Protein AF-A0A378LAY4-F1 (afdb_monomer_lite)

Foldseek 3Di:
DDPDPVVLAAFAALQLLLQVLLLLLLQQFFAWCCCVVVVVDDPVLVVLQVVQADPDDDPPDDPNTGTHGDPDDDSLDRSLQSQLSVLVSCQVRVCVSAVVLLVVLVVVLVVLVVLLVVVVVVVVVVVVVPDDDDPPVVVVVSVVVPVPDPPVVVVLVVVVVPDDDPVSSVVSVVSSVVSVSNSLSSLSNLLSQAAPASCSLVVLCSSLVCLLVLFFLPDDDQFVVLLVSRHDPDDHSHDPADGLQCCQDPVVVVCQLPDLWADQSSHLFGKHWADDPQDDLLAATAIFFAAQFIGDNNATAGRPSVLSNLVSLVVNVVVVVVVVVVVVVVPDDPPPDDDDDDDDPPDPPPVCPVLAAQEEEEEAFQLPDPDSSNVVSNSSLVNVCCQCWDDDPNDTDHRSRYWYWFDYFDDDLNDLCQLLWFDWDAFPLVLLVLQLCLQLVPDAAAKEAEEQDDDDLVVLLVREQHKYWHQHPPDDRDTWIWGQHSVSDTHTFDFQDVVVLVVLVCVQCVVVDRMDGAHQVRCCVRRCVGGVDDHPDHDPRPRTDTDPSLQLQLQADPVSGDDPVSNSVLLSVLLVVLCLQQAAPPPPDSTGGSLSSSLSSLCSRLASVVVSSCVRSSHNHYFQYYRGCQARRLLSVLVRQQVVQVPPVTPAHGAPSSSLSSQASSSCSNNSTGHDSSVSSSLSNLVRNCVRCVVVQCVDPRRVVSVVSSLSSPDPSCLLVVLVVLLVVLLVVLVVLLVVVVVPDDPPCPDDPDQDLLNVLSVLLNVLSVLLVVLSVQLAPDSSLSSSLNVLSSCLNRCLPVLDDPDDDPPDPVVVVSCVDSSVVVLLVSLVVLADDPLVVLLVQLVVQLVVQVVVCVVVVNPDSRRNSVSSNSNSSSVCNVSSVVSSVSSVVSVVSSVVVVVPDDDDDDDDDDDDDDDDDDPVVVVVVVVVVVVVVVPDDDDDDDDDD

pLDDT: mean 80.52, std 18.32, range [26.34, 98.62]

Radius of gyration: 35.66 Å; chains: 1; bounding box: 91×75×108 Å

Structure (mmCIF, N/CA/C/O backbone):
data_AF-A0A378LAY4-F1
#
_entry.id   AF-A0A378LAY4-F1
#
loop_
_atom_site.group_PDB
_atom_site.id
_atom_site.type_symbol
_atom_site.label_atom_id
_atom_site.label_alt_id
_atom_site.label_comp_id
_atom_site.label_asym_id
_atom_site.label_entity_id
_atom_site.label_seq_id
_atom_site.pdbx_PDB_ins_code
_atom_site.Cartn_x
_atom_site.Cartn_y
_atom_site.Cartn_z
_atom_site.occupancy
_atom_site.B_iso_or_equiv
_atom_site.auth_seq_id
_atom_site.auth_comp_id
_atom_site.auth_asym_id
_atom_site.auth_atom_id
_atom_site.pdbx_PDB_model_num
ATOM 1 N N . MET A 1 1 ? 20.127 4.397 21.248 1.00 35.53 1 MET A N 1
ATOM 2 C CA . MET A 1 1 ? 20.799 3.086 21.082 1.00 35.53 1 MET A CA 1
ATOM 3 C C . MET A 1 1 ? 21.382 2.955 19.679 1.00 35.53 1 MET A C 1
ATOM 5 O O . MET A 1 1 ? 20.633 2.827 18.709 1.00 35.53 1 MET A O 1
ATOM 9 N N . SER A 1 2 ? 22.706 3.055 19.575 1.00 28.55 2 SER A N 1
ATOM 10 C CA . SER A 1 2 ? 23.474 2.946 18.334 1.00 28.55 2 SER A CA 1
ATOM 11 C C . SER A 1 2 ? 24.014 1.523 18.167 1.00 28.55 2 SER A C 1
ATOM 13 O O . SER A 1 2 ? 25.097 1.217 18.655 1.00 28.55 2 SER A O 1
ATOM 15 N N . ASP A 1 3 ? 23.280 0.653 17.465 1.00 37.81 3 ASP A N 1
ATOM 16 C CA . ASP A 1 3 ? 23.903 -0.523 16.836 1.00 37.81 3 ASP A CA 1
ATOM 17 C C . ASP A 1 3 ? 25.063 0.016 15.966 1.00 37.81 3 ASP A C 1
ATOM 19 O O . ASP A 1 3 ? 24.833 0.916 15.141 1.00 37.81 3 ASP A O 1
ATOM 23 N N . SER A 1 4 ? 26.294 -0.464 16.178 1.00 41.47 4 SER A N 1
ATOM 24 C CA . SER A 1 4 ? 27.472 -0.031 15.415 1.00 41.47 4 SER A CA 1
ATOM 25 C C . SER A 1 4 ? 27.243 -0.272 13.912 1.00 41.47 4 SER A C 1
ATOM 27 O O . SER A 1 4 ? 26.579 -1.232 13.515 1.00 41.47 4 SER A O 1
ATOM 29 N N . LYS A 1 5 ? 27.751 0.616 13.040 1.00 47.19 5 LYS A N 1
ATOM 30 C CA . LYS A 1 5 ? 27.558 0.520 11.572 1.00 47.19 5 LYS A CA 1
ATOM 31 C C . LYS A 1 5 ? 28.029 -0.825 10.984 1.00 47.19 5 LYS A C 1
ATOM 33 O O . LYS A 1 5 ? 27.544 -1.221 9.928 1.00 47.19 5 LYS A O 1
ATOM 38 N N . GLU A 1 6 ? 28.934 -1.530 11.662 1.00 41.75 6 GLU A N 1
ATOM 39 C CA . GLU A 1 6 ? 29.433 -2.850 11.258 1.00 41.75 6 GLU A CA 1
ATOM 40 C C . GLU A 1 6 ? 28.428 -3.990 11.473 1.00 41.75 6 GLU A C 1
ATOM 42 O O . GLU A 1 6 ? 28.411 -4.944 10.694 1.00 41.75 6 GLU A O 1
ATOM 47 N N . GLU A 1 7 ? 27.546 -3.907 12.473 1.00 55.50 7 GLU A N 1
ATOM 48 C CA . GLU A 1 7 ? 26.567 -4.970 12.729 1.00 55.50 7 GLU A CA 1
ATOM 49 C C . GLU A 1 7 ? 25.407 -4.976 11.731 1.00 55.50 7 GLU A C 1
ATOM 51 O O . GLU A 1 7 ? 24.770 -6.012 11.542 1.00 55.50 7 GLU A O 1
ATOM 56 N N . THR A 1 8 ? 25.095 -3.846 11.089 1.00 59.81 8 THR A N 1
ATOM 57 C CA . THR A 1 8 ? 23.905 -3.728 10.228 1.00 59.81 8 THR A CA 1
ATOM 58 C C . THR A 1 8 ? 24.053 -4.374 8.855 1.00 59.81 8 THR A C 1
ATOM 60 O O . THR A 1 8 ? 23.037 -4.604 8.214 1.00 59.81 8 THR A O 1
ATOM 63 N N . ASN A 1 9 ? 25.280 -4.688 8.424 1.00 62.66 9 ASN A N 1
ATOM 64 C CA . ASN A 1 9 ? 25.546 -5.305 7.119 1.00 62.66 9 ASN A CA 1
ATOM 65 C C . ASN A 1 9 ? 25.701 -6.833 7.184 1.00 62.66 9 ASN A C 1
ATOM 67 O O . ASN A 1 9 ? 25.759 -7.482 6.138 1.00 62.66 9 ASN A O 1
ATOM 71 N N . LYS A 1 10 ? 25.797 -7.416 8.387 1.00 77.75 10 LYS A N 1
ATOM 72 C CA . LYS A 1 10 ? 25.898 -8.869 8.548 1.00 77.75 10 LYS A CA 1
ATOM 73 C C . LYS A 1 10 ? 24.518 -9.515 8.353 1.00 77.75 10 LYS A C 1
ATOM 75 O O . LYS A 1 10 ? 23.543 -8.976 8.880 1.00 77.75 10 LYS A O 1
ATOM 80 N N . PRO A 1 11 ? 24.436 -10.659 7.644 1.00 83.50 11 PRO A N 1
ATOM 81 C CA . PRO A 1 11 ? 23.206 -11.437 7.552 1.00 83.50 11 PRO A CA 1
ATOM 82 C C . PRO A 1 11 ? 22.635 -11.722 8.943 1.00 83.50 11 PRO A C 1
ATOM 84 O O . PRO A 1 11 ? 23.374 -12.068 9.866 1.00 83.50 11 PRO A O 1
ATOM 87 N N . ILE A 1 12 ? 21.322 -11.583 9.084 1.00 89.94 12 ILE A N 1
ATOM 88 C CA . ILE A 1 12 ? 20.558 -11.967 10.273 1.00 89.94 12 ILE A CA 1
ATOM 89 C C . ILE A 1 12 ? 19.523 -12.993 9.830 1.00 89.94 12 ILE A C 1
ATOM 91 O O . ILE A 1 12 ? 18.886 -12.786 8.803 1.00 89.94 12 ILE A O 1
ATOM 95 N N . SER A 1 13 ? 19.343 -14.088 10.571 1.00 93.06 13 SER A N 1
ATOM 96 C CA . SER A 1 13 ? 18.286 -15.042 10.228 1.00 93.06 13 SER A CA 1
ATOM 97 C C . SER A 1 13 ? 16.906 -14.391 10.349 1.00 93.06 13 SER A C 1
ATOM 99 O O . SER A 1 13 ? 16.684 -13.511 11.191 1.00 93.06 13 SER A O 1
ATOM 101 N N . SER A 1 14 ? 15.976 -14.827 9.506 1.00 93.31 14 SER A N 1
ATOM 102 C CA . SER A 1 14 ? 14.593 -14.365 9.492 1.00 93.31 14 SER A CA 1
ATOM 103 C C . SER A 1 14 ? 13.959 -14.552 10.860 1.00 93.31 14 SER A C 1
ATOM 105 O O . SER A 1 14 ? 13.229 -13.679 11.321 1.00 93.31 14 SER A O 1
ATOM 107 N N . GLU A 1 15 ? 14.261 -15.660 11.527 1.00 93.81 15 GLU A N 1
ATOM 108 C CA . GLU A 1 15 ? 13.763 -15.935 12.863 1.00 93.81 15 GLU A CA 1
ATOM 109 C C . GLU A 1 15 ? 14.311 -14.972 13.924 1.00 93.81 15 GLU A C 1
ATOM 111 O O . GLU A 1 15 ? 13.538 -14.413 14.699 1.00 93.81 15 GLU A O 1
ATOM 116 N N . LYS A 1 16 ? 15.624 -14.699 13.943 1.00 94.56 16 LYS A N 1
ATOM 117 C CA . LYS A 1 16 ? 16.213 -13.729 14.886 1.00 94.56 16 LYS A CA 1
ATOM 118 C C . LYS A 1 16 ? 15.658 -12.328 14.666 1.00 94.56 16 LYS A C 1
ATOM 120 O O . LYS A 1 16 ? 15.421 -11.594 15.626 1.00 94.56 16 LYS A O 1
ATOM 125 N N . LEU A 1 17 ? 15.481 -11.945 13.401 1.00 94.81 17 LEU A N 1
ATOM 126 C CA . LEU A 1 17 ? 14.886 -10.666 13.036 1.00 94.81 17 LEU A CA 1
ATOM 127 C C . LEU A 1 17 ? 13.436 -10.581 13.524 1.00 94.81 17 LEU A C 1
ATOM 129 O O . LEU A 1 17 ? 13.065 -9.580 14.133 1.00 94.81 17 LEU A O 1
ATOM 133 N N . HIS A 1 18 ? 12.647 -11.634 13.309 1.00 95.69 18 HIS A N 1
ATOM 134 C CA . HIS A 1 18 ? 11.257 -11.694 13.745 1.00 95.69 18 HIS A CA 1
ATOM 135 C C . HIS A 1 18 ? 11.122 -11.671 15.269 1.00 95.69 18 HIS A C 1
ATOM 137 O O . HIS A 1 18 ? 10.407 -10.826 15.793 1.00 95.69 18 HIS A O 1
ATOM 143 N N . ASN A 1 19 ? 11.912 -12.470 15.988 1.00 95.75 19 ASN A N 1
ATOM 144 C CA . ASN A 1 19 ? 11.930 -12.482 17.451 1.00 95.75 19 ASN A CA 1
ATOM 145 C C . ASN A 1 19 ? 12.264 -11.097 18.037 1.00 95.75 19 ASN A C 1
ATOM 147 O O . ASN A 1 19 ? 11.628 -10.625 18.980 1.00 95.75 19 ASN A O 1
ATOM 151 N N . ARG A 1 20 ? 13.219 -10.383 17.422 1.00 95.44 20 ARG A N 1
ATOM 152 C CA . ARG A 1 20 ? 13.545 -8.996 17.789 1.00 95.44 20 ARG A CA 1
ATOM 153 C C . ARG A 1 20 ? 12.405 -8.024 17.490 1.00 95.44 20 ARG A C 1
ATOM 155 O O . ARG A 1 20 ? 12.246 -7.042 18.216 1.00 95.44 20 ARG A O 1
ATOM 162 N N . ASN A 1 21 ? 11.642 -8.265 16.430 1.00 96.12 21 ASN A N 1
ATOM 163 C CA . ASN A 1 21 ? 10.470 -7.471 16.090 1.00 96.12 21 ASN A CA 1
ATOM 164 C C . ASN A 1 21 ? 9.317 -7.730 17.076 1.00 96.12 21 ASN A C 1
ATOM 166 O O . ASN A 1 21 ? 8.737 -6.760 17.553 1.00 96.12 21 ASN A O 1
ATOM 170 N N . CYS A 1 22 ? 9.068 -8.978 17.486 1.00 96.00 22 CYS A N 1
ATOM 171 C CA . CYS A 1 22 ? 8.082 -9.314 18.521 1.00 96.00 22 CYS A CA 1
ATOM 172 C C . CYS A 1 22 ? 8.420 -8.661 19.869 1.00 96.00 22 CYS A C 1
ATOM 174 O O . CYS A 1 22 ? 7.552 -8.051 20.481 1.00 96.00 22 CYS A O 1
ATOM 176 N N . HIS A 1 23 ? 9.693 -8.655 20.285 1.00 95.12 23 HIS A N 1
ATOM 177 C CA . HIS A 1 23 ? 10.126 -7.889 21.465 1.00 95.12 23 HIS A CA 1
ATOM 178 C C . HIS A 1 23 ? 9.769 -6.399 21.359 1.00 95.12 23 HIS A C 1
ATOM 180 O O . HIS A 1 23 ? 9.255 -5.813 22.307 1.00 95.12 23 HIS A O 1
ATOM 186 N N . ARG A 1 24 ? 10.037 -5.769 20.204 1.00 94.50 24 ARG A N 1
ATOM 187 C CA . ARG A 1 24 ? 9.695 -4.353 19.991 1.00 94.50 24 ARG A CA 1
ATOM 188 C C . ARG A 1 24 ? 8.196 -4.122 20.048 1.00 94.50 24 ARG A C 1
ATOM 190 O O . ARG A 1 24 ? 7.792 -3.107 20.583 1.00 94.50 24 ARG A O 1
ATOM 197 N N . TYR A 1 25 ? 7.414 -5.030 19.479 1.00 95.38 25 TYR A N 1
ATOM 198 C CA . TYR A 1 25 ? 5.964 -4.951 19.491 1.00 95.38 25 TYR A CA 1
ATOM 199 C C . TYR A 1 25 ? 5.411 -5.024 20.919 1.00 95.38 25 TYR A C 1
ATOM 201 O O . TYR A 1 25 ? 4.691 -4.122 21.342 1.00 95.38 25 TYR A O 1
ATOM 209 N N . LEU A 1 26 ? 5.796 -6.072 21.660 1.00 93.94 26 LEU A N 1
ATOM 210 C CA . LEU A 1 26 ? 5.334 -6.334 23.026 1.00 93.94 26 LEU A CA 1
ATOM 211 C C . LEU A 1 26 ? 5.661 -5.169 23.961 1.00 93.94 26 LEU A C 1
ATOM 213 O O . LEU A 1 26 ? 4.829 -4.780 24.767 1.00 93.94 26 LEU A O 1
ATOM 217 N N . ARG A 1 27 ? 6.841 -4.562 23.797 1.00 90.31 27 ARG A N 1
ATOM 218 C CA . ARG A 1 27 ? 7.283 -3.424 24.608 1.00 90.31 27 ARG A CA 1
ATOM 219 C C . ARG A 1 27 ? 6.389 -2.186 24.488 1.00 90.31 27 ARG A C 1
ATOM 221 O O . ARG A 1 27 ? 6.332 -1.409 25.429 1.00 90.31 27 ARG A O 1
ATOM 228 N N . GLU A 1 28 ? 5.734 -1.976 23.349 1.00 90.38 28 GLU A N 1
ATOM 229 C CA . GLU A 1 28 ? 4.852 -0.815 23.147 1.00 90.38 28 GLU A CA 1
ATOM 230 C C . GLU A 1 28 ? 3.388 -1.095 23.524 1.00 90.38 28 GLU A C 1
ATOM 232 O O . GLU A 1 28 ? 2.526 -0.242 23.303 1.00 90.38 28 GLU A O 1
ATOM 237 N N . LEU A 1 29 ? 3.075 -2.288 24.044 1.00 90.88 29 LEU A N 1
ATOM 238 C CA . LEU A 1 29 ? 1.734 -2.584 24.539 1.00 90.88 29 LEU A CA 1
ATOM 239 C C . LEU A 1 29 ? 1.462 -1.826 25.837 1.00 90.88 29 LEU A C 1
ATOM 241 O O . LEU A 1 29 ? 2.283 -1.815 26.752 1.00 90.88 29 LEU A O 1
ATOM 245 N N . LYS A 1 30 ? 0.266 -1.247 25.936 1.00 90.06 30 LYS A N 1
ATOM 246 C CA . LYS A 1 30 ? -0.204 -0.541 27.132 1.00 90.06 30 LYS A CA 1
ATOM 247 C C . LYS A 1 30 ? -0.992 -1.499 28.016 1.00 90.06 30 LYS A C 1
ATOM 249 O O . LYS A 1 30 ? -2.213 -1.454 28.004 1.00 90.06 30 LYS A O 1
ATOM 254 N N . LEU A 1 31 ? -0.322 -2.404 28.731 1.00 88.19 31 LEU A N 1
ATOM 255 C CA . LEU A 1 31 ? -1.013 -3.369 29.599 1.00 88.19 31 LEU A CA 1
ATOM 256 C C . LEU A 1 31 ? -1.446 -2.699 30.916 1.00 88.19 31 LEU A C 1
ATOM 258 O O . LEU A 1 31 ? -0.567 -2.305 31.681 1.00 88.19 31 LEU A O 1
ATOM 262 N N . PRO A 1 32 ? -2.746 -2.555 31.219 1.00 87.12 32 PRO A N 1
ATOM 263 C CA . PRO A 1 32 ? -3.183 -1.970 32.477 1.00 87.12 32 PRO A CA 1
ATOM 264 C C . PRO A 1 32 ? -3.000 -2.942 33.640 1.00 87.12 32 PRO A C 1
ATOM 266 O O . PRO A 1 32 ? -3.105 -4.161 33.479 1.00 87.12 32 PRO A O 1
ATOM 269 N N . ASN A 1 33 ? -2.803 -2.393 34.838 1.00 77.94 33 ASN A N 1
ATOM 270 C CA . ASN A 1 33 ? -2.658 -3.179 36.067 1.00 77.94 33 ASN A CA 1
ATOM 271 C C . ASN A 1 33 ? -3.877 -4.073 36.354 1.00 77.94 33 ASN A C 1
ATOM 273 O O . ASN A 1 33 ? -3.725 -5.141 36.947 1.00 77.94 33 ASN A O 1
ATOM 277 N N . SER A 1 34 ? -5.069 -3.691 35.882 1.00 77.38 34 SER A N 1
ATOM 278 C CA . SER A 1 34 ? -6.296 -4.484 36.016 1.00 77.38 34 SER A CA 1
ATOM 279 C C . SER A 1 34 ? -6.196 -5.871 35.373 1.00 77.38 34 SER A C 1
ATOM 281 O O . SER A 1 34 ? -6.728 -6.818 35.945 1.00 77.38 34 SER A O 1
ATOM 283 N N . LEU A 1 35 ? -5.452 -6.039 34.269 1.00 82.38 35 LEU A N 1
ATOM 284 C CA . LEU A 1 35 ? -5.239 -7.359 33.648 1.00 82.38 35 LEU A CA 1
ATOM 285 C C . LEU A 1 35 ? -4.571 -8.351 34.607 1.00 82.38 35 LEU A C 1
ATOM 287 O O . LEU A 1 35 ? -4.873 -9.543 34.587 1.00 82.38 35 LEU A O 1
ATOM 291 N N . PHE A 1 36 ? -3.679 -7.847 35.458 1.00 80.25 36 PHE A N 1
ATOM 292 C CA . PHE A 1 36 ? -2.925 -8.643 36.419 1.00 80.25 36 PHE A CA 1
ATOM 293 C C . PHE A 1 36 ? -3.668 -8.766 37.749 1.00 80.25 36 PHE A C 1
ATOM 295 O O . PHE A 1 36 ? -3.815 -9.865 38.273 1.00 80.25 36 PHE A O 1
ATOM 302 N N . ALA A 1 37 ? -4.180 -7.653 38.280 1.00 74.88 37 ALA A N 1
ATOM 303 C CA . ALA A 1 37 ? -4.858 -7.616 39.575 1.00 74.88 37 ALA A CA 1
ATOM 304 C C . ALA A 1 37 ? -6.148 -8.451 39.600 1.00 74.88 37 ALA A C 1
ATOM 306 O O . ALA A 1 37 ? -6.506 -8.998 40.642 1.00 74.88 37 ALA A O 1
ATOM 307 N N . LEU A 1 38 ? -6.828 -8.559 38.456 1.00 77.00 38 LEU A N 1
ATOM 308 C CA . LEU A 1 38 ? -8.054 -9.341 38.301 1.00 77.00 38 LEU A CA 1
ATOM 309 C C . LEU A 1 38 ? -7.797 -10.760 37.765 1.00 77.00 38 LEU A C 1
ATOM 311 O O . LEU A 1 38 ? -8.752 -11.496 37.551 1.00 77.00 38 LEU A O 1
ATOM 315 N N . ASN A 1 39 ? -6.531 -11.162 37.577 1.00 81.88 39 ASN A N 1
ATOM 316 C CA . ASN A 1 39 ? -6.141 -12.460 37.008 1.00 81.88 39 ASN A CA 1
ATOM 317 C C . ASN A 1 39 ? -6.831 -12.772 35.665 1.00 81.88 39 ASN A C 1
ATOM 319 O O . ASN A 1 39 ? -7.248 -13.901 35.423 1.00 81.88 39 ASN A O 1
ATOM 323 N N . LEU A 1 40 ? -6.946 -11.770 34.787 1.00 86.62 40 LEU A N 1
ATOM 324 C CA . LEU A 1 40 ? -7.610 -11.918 33.484 1.00 86.62 40 LEU A CA 1
ATOM 325 C C . LEU A 1 40 ? -6.746 -12.667 32.460 1.00 86.62 40 LEU A C 1
ATOM 327 O O . LEU A 1 40 ? -7.237 -13.051 31.402 1.00 86.62 40 LEU A O 1
ATOM 331 N N . LEU A 1 41 ? -5.460 -12.867 32.761 1.00 91.56 41 LEU A N 1
ATOM 332 C CA . LEU A 1 41 ? -4.512 -13.618 31.942 1.00 91.56 41 LEU A CA 1
ATOM 333 C C . LEU A 1 41 ? -4.084 -14.918 32.649 1.00 91.56 41 LEU A C 1
ATOM 335 O O . LEU A 1 41 ? -3.988 -14.939 33.879 1.00 91.56 41 LEU A O 1
ATOM 339 N N . PRO A 1 42 ? -3.736 -15.982 31.899 1.00 93.69 42 PRO A N 1
ATOM 340 C CA . PRO A 1 42 ? -3.213 -17.218 32.461 1.00 93.69 42 PRO A CA 1
ATOM 341 C C . PRO A 1 42 ? -1.928 -16.970 33.261 1.00 93.69 42 PRO A C 1
ATOM 343 O O . PRO A 1 42 ? -1.097 -16.161 32.830 1.00 93.69 42 PRO A O 1
ATOM 346 N N . PRO A 1 43 ? -1.688 -17.718 34.355 1.00 91.19 43 PRO A N 1
ATOM 347 C CA . PRO A 1 43 ? -0.498 -17.545 35.190 1.00 91.19 43 PRO A CA 1
ATOM 348 C C . PRO A 1 43 ? 0.824 -17.612 34.415 1.00 91.19 43 PRO A C 1
ATOM 350 O O . PRO A 1 43 ? 1.736 -16.841 34.694 1.00 91.19 43 PRO A O 1
ATOM 353 N N . GLU A 1 44 ? 0.915 -18.483 33.406 1.00 92.38 44 GLU A N 1
ATOM 354 C CA . GLU A 1 44 ? 2.111 -18.618 32.562 1.00 92.38 44 GLU A CA 1
ATOM 355 C C . GLU A 1 44 ? 2.385 -17.355 31.731 1.00 92.38 44 GLU A C 1
ATOM 357 O O . GLU A 1 44 ? 3.522 -16.889 31.661 1.00 92.38 44 GLU A O 1
ATOM 362 N N . LEU A 1 45 ? 1.340 -16.765 31.135 1.00 92.56 45 LEU A N 1
ATOM 363 C CA . LEU A 1 45 ? 1.454 -15.517 30.377 1.00 92.56 45 LEU A CA 1
ATOM 364 C C . LEU A 1 45 ? 1.816 -14.351 31.294 1.00 92.56 45 LEU A C 1
ATOM 366 O O . LEU A 1 45 ? 2.661 -13.533 30.932 1.00 92.56 45 LEU A O 1
ATOM 370 N N . VAL A 1 46 ? 1.222 -14.299 32.490 1.00 89.56 46 VAL A N 1
ATOM 371 C CA . VAL A 1 46 ? 1.588 -13.315 33.513 1.00 89.56 46 VAL A CA 1
ATOM 372 C C . VAL A 1 46 ? 3.066 -13.450 33.865 1.00 89.56 46 VAL A C 1
ATOM 374 O O . VAL A 1 46 ? 3.790 -12.466 33.776 1.00 89.56 46 VAL A O 1
ATOM 377 N N . GLU A 1 47 ? 3.549 -14.656 34.174 1.00 89.75 47 GLU A N 1
ATOM 378 C CA . GLU A 1 47 ? 4.952 -14.892 34.528 1.00 89.75 47 GLU A CA 1
ATOM 379 C C . GLU A 1 47 ? 5.914 -14.462 33.406 1.00 89.75 47 GLU A C 1
ATOM 381 O O . GLU A 1 47 ? 6.927 -13.799 33.659 1.00 89.75 47 GLU A O 1
ATOM 386 N N . GLU A 1 48 ? 5.613 -14.814 32.153 1.00 91.12 48 GLU A N 1
ATOM 387 C CA . GLU A 1 48 ? 6.439 -14.439 31.003 1.00 91.12 48 GLU A CA 1
ATOM 388 C C . GLU A 1 48 ? 6.430 -12.929 30.733 1.00 91.12 48 GLU A C 1
ATOM 390 O O . GLU A 1 48 ? 7.498 -12.351 30.512 1.00 91.12 48 GLU A O 1
ATOM 395 N N . LEU A 1 49 ? 5.273 -12.266 30.817 1.00 88.56 49 LEU A N 1
ATOM 396 C CA . LEU A 1 49 ? 5.175 -10.807 30.706 1.00 88.56 49 LEU A CA 1
ATOM 397 C C . LEU A 1 49 ? 5.896 -10.113 31.872 1.00 88.56 49 LEU A C 1
ATOM 399 O O . LEU A 1 49 ? 6.599 -9.125 31.652 1.00 88.56 49 LEU A O 1
ATOM 403 N N . THR A 1 50 ? 5.835 -10.674 33.084 1.00 84.06 50 THR A N 1
ATOM 404 C CA . THR A 1 50 ? 6.561 -10.164 34.255 1.00 84.06 50 THR A CA 1
ATOM 405 C C . THR A 1 50 ? 8.073 -10.257 34.101 1.00 84.06 50 THR A C 1
ATOM 407 O O . THR A 1 50 ? 8.794 -9.324 34.463 1.00 84.06 50 THR A O 1
ATOM 410 N N . LYS A 1 51 ? 8.593 -11.309 33.460 1.00 84.88 51 LYS A N 1
ATOM 411 C CA . LYS A 1 51 ? 10.025 -11.387 33.111 1.00 84.88 51 LYS A CA 1
ATOM 412 C C . LYS A 1 51 ? 10.463 -10.258 32.183 1.00 84.88 51 LYS A C 1
ATOM 414 O O . LYS A 1 51 ? 11.655 -9.927 32.156 1.00 84.88 51 LYS A O 1
ATOM 419 N N . LEU A 1 52 ? 9.534 -9.659 31.443 1.00 83.25 52 LEU A N 1
ATOM 420 C CA . LEU A 1 52 ? 9.787 -8.517 30.581 1.00 83.25 52 LEU A CA 1
ATOM 421 C C . LEU A 1 52 ? 9.606 -7.173 31.286 1.00 83.25 52 LEU A C 1
ATOM 423 O O . LEU A 1 52 ? 9.739 -6.169 30.606 1.00 83.25 52 LEU A O 1
ATOM 427 N N . GLN A 1 53 ? 9.372 -7.110 32.598 1.00 75.62 53 GLN A N 1
ATOM 428 C CA . GLN A 1 53 ? 9.189 -5.844 33.313 1.00 75.62 53 GLN A CA 1
ATOM 429 C C . GLN A 1 53 ? 10.503 -5.087 33.536 1.00 75.62 53 GLN A C 1
ATOM 431 O O . GLN A 1 53 ? 11.509 -5.678 33.944 1.00 75.62 53 GLN A O 1
ATOM 436 N N . GLU A 1 54 ? 10.500 -3.772 33.312 1.00 69.75 54 GLU A N 1
ATOM 437 C CA . GLU A 1 54 ? 11.580 -2.885 33.758 1.00 69.75 54 GLU A CA 1
ATOM 438 C C . GLU A 1 54 ? 11.170 -2.159 35.048 1.00 69.75 54 GLU A C 1
ATOM 440 O O . GLU A 1 54 ? 10.046 -1.667 35.127 1.00 69.75 54 GLU A O 1
ATOM 445 N N . PRO A 1 55 ? 12.064 -2.022 36.045 1.00 54.62 55 PRO A N 1
ATOM 446 C CA . PRO A 1 55 ? 11.746 -1.281 37.264 1.00 54.62 55 PRO A CA 1
ATOM 447 C C . PRO A 1 55 ? 11.489 0.224 37.060 1.00 54.62 55 PRO A C 1
ATOM 449 O O . PRO A 1 55 ? 10.931 0.849 37.955 1.00 54.62 55 PRO A O 1
ATOM 452 N N . SER A 1 56 ? 11.917 0.845 35.944 1.00 56.28 56 SER A N 1
ATOM 453 C CA . SER A 1 56 ? 11.902 2.317 35.835 1.00 56.28 56 SER A CA 1
ATOM 454 C C . SER A 1 56 ? 12.039 2.929 34.420 1.00 56.28 56 SER A C 1
ATOM 456 O O . SER A 1 56 ? 12.831 3.860 34.254 1.00 56.28 56 SER A O 1
ATOM 458 N N . ALA A 1 57 ? 11.312 2.492 33.383 1.00 39.66 57 ALA A N 1
ATOM 459 C CA . ALA A 1 57 ? 11.300 3.289 32.140 1.00 39.66 57 ALA A CA 1
ATOM 460 C C . ALA A 1 57 ? 9.988 3.255 31.347 1.00 39.66 57 ALA A C 1
ATOM 462 O O . ALA A 1 57 ? 9.746 2.386 30.519 1.00 39.66 57 ALA A O 1
ATOM 463 N N . ASP A 1 58 ? 9.195 4.293 31.596 1.00 48.12 58 ASP A N 1
ATOM 464 C CA . ASP A 1 58 ? 8.415 5.063 30.623 1.00 48.12 58 ASP A CA 1
ATOM 465 C C . ASP A 1 58 ? 8.103 6.391 31.347 1.00 48.12 58 ASP A C 1
ATOM 467 O O . ASP A 1 58 ? 7.512 6.324 32.432 1.00 48.12 58 ASP A O 1
ATOM 471 N N . PRO A 1 59 ? 8.586 7.559 30.884 1.00 45.84 59 PRO A N 1
ATOM 472 C CA . PRO A 1 59 ? 8.298 8.836 31.537 1.00 45.84 59 PRO A CA 1
ATOM 473 C C . PRO A 1 59 ? 6.824 9.256 31.415 1.00 45.84 59 PRO A C 1
ATOM 475 O O . PRO A 1 59 ? 6.372 10.027 32.254 1.00 45.84 59 PRO A O 1
ATOM 478 N N . ASP A 1 60 ? 6.081 8.729 30.433 1.00 48.62 60 ASP A N 1
ATOM 479 C CA . ASP A 1 60 ? 4.699 9.137 30.145 1.00 48.62 60 ASP A CA 1
ATOM 480 C C . ASP A 1 60 ? 3.651 8.151 30.691 1.00 48.62 60 ASP A C 1
ATOM 482 O O . ASP A 1 60 ? 2.485 8.514 30.865 1.00 48.62 60 ASP A O 1
ATOM 486 N N . ALA A 1 61 ? 4.032 6.898 30.968 1.00 53.50 61 ALA A N 1
ATOM 487 C CA . ALA A 1 61 ? 3.129 5.940 31.600 1.00 53.50 61 ALA A CA 1
ATOM 488 C C . ALA A 1 61 ? 3.099 6.138 33.117 1.00 53.50 61 ALA A C 1
ATOM 490 O O . ALA A 1 61 ? 4.119 5.985 33.803 1.00 53.50 61 ALA A O 1
ATOM 491 N N . ASP A 1 62 ? 1.900 6.403 33.629 1.00 62.47 62 ASP A N 1
ATOM 492 C CA . ASP A 1 62 ? 1.607 6.370 35.054 1.00 62.47 62 ASP A CA 1
ATOM 493 C C . ASP A 1 62 ? 1.913 4.956 35.590 1.00 62.47 62 ASP A C 1
ATOM 495 O O . ASP A 1 62 ? 1.249 3.992 35.181 1.00 62.47 62 ASP A O 1
ATOM 499 N N . PRO A 1 63 ? 2.952 4.790 36.435 1.00 61.06 63 PRO A N 1
ATOM 500 C CA . PRO A 1 63 ? 3.309 3.486 36.987 1.00 61.06 63 PRO A CA 1
ATOM 501 C C . PRO A 1 63 ? 2.182 2.881 37.834 1.00 61.06 63 PRO A C 1
ATOM 503 O O . PRO A 1 63 ? 2.139 1.660 37.983 1.00 61.06 63 PRO A O 1
ATOM 506 N N . ASP A 1 64 ? 1.247 3.699 38.324 1.00 64.62 64 ASP A N 1
ATOM 507 C CA . ASP A 1 64 ? 0.090 3.226 39.078 1.00 64.62 64 ASP A CA 1
ATOM 508 C C . ASP A 1 64 ? -0.986 2.615 38.162 1.00 64.62 64 ASP A C 1
ATOM 510 O O . ASP A 1 64 ? -1.838 1.853 38.630 1.00 64.62 64 ASP A O 1
ATOM 514 N N . LEU A 1 65 ? -0.925 2.868 36.847 1.00 70.44 65 LEU A N 1
ATOM 515 C CA . LEU A 1 65 ? -1.944 2.441 35.883 1.00 70.44 65 LEU A CA 1
ATOM 516 C C . LEU A 1 65 ? -1.464 1.375 34.882 1.00 70.44 65 LEU A C 1
ATOM 518 O O . LEU A 1 65 ? -2.263 0.513 34.507 1.00 70.44 65 LEU A O 1
ATOM 522 N N . TYR A 1 66 ? -0.191 1.394 34.460 1.00 77.19 66 TYR A N 1
ATOM 523 C CA . TYR A 1 66 ? 0.325 0.521 33.391 1.00 77.19 66 TYR A CA 1
ATOM 524 C C . TYR A 1 66 ? 1.573 -0.292 33.757 1.00 77.19 66 TYR A C 1
ATOM 526 O O . TYR A 1 66 ? 2.469 0.153 34.473 1.00 77.19 66 TYR A O 1
ATOM 534 N N . PHE A 1 67 ? 1.682 -1.457 33.117 1.00 72.69 67 PHE A N 1
ATOM 535 C CA . PHE A 1 67 ? 2.863 -2.309 33.098 1.00 72.69 67 PHE A CA 1
ATOM 536 C C . PHE A 1 67 ? 3.986 -1.708 32.236 1.00 72.69 67 PHE A C 1
ATOM 538 O O . PHE A 1 67 ? 3.750 -1.318 31.092 1.00 72.69 67 PHE A O 1
ATOM 545 N N . LYS A 1 68 ? 5.229 -1.687 32.741 1.00 73.31 68 LYS A N 1
ATOM 546 C CA . LYS A 1 68 ? 6.402 -1.149 32.019 1.00 73.31 68 LYS A CA 1
ATOM 547 C C . LYS A 1 68 ? 7.349 -2.254 31.568 1.00 73.31 68 LYS A C 1
ATOM 549 O O . LYS A 1 68 ? 7.803 -3.053 32.383 1.00 73.31 68 LYS A O 1
ATOM 554 N N . PHE A 1 69 ? 7.703 -2.270 30.285 1.00 77.19 69 PHE A N 1
ATOM 555 C CA . PHE A 1 69 ? 8.546 -3.309 29.687 1.00 77.19 69 PHE A CA 1
ATOM 556 C C . PHE A 1 69 ? 10.035 -2.936 29.596 1.00 77.19 69 PHE A C 1
ATOM 558 O O . PHE A 1 69 ? 10.393 -1.784 29.372 1.00 77.19 69 PHE A O 1
ATOM 565 N N . LYS A 1 70 ? 10.915 -3.944 29.672 1.00 76.56 70 LYS A N 1
ATOM 566 C CA . LYS A 1 70 ? 12.368 -3.856 29.480 1.00 76.56 70 LYS A CA 1
ATOM 567 C C . LYS A 1 70 ? 12.699 -3.243 28.128 1.00 76.56 70 LYS A C 1
ATOM 569 O O . LYS A 1 70 ? 12.174 -3.622 27.082 1.00 76.56 70 LYS A O 1
ATOM 574 N N . THR A 1 71 ? 13.677 -2.350 28.127 1.00 74.50 71 THR A N 1
ATOM 575 C CA . THR A 1 71 ? 14.207 -1.725 26.915 1.00 74.50 71 THR A CA 1
ATOM 576 C C . THR A 1 71 ? 15.216 -2.618 26.191 1.00 74.50 71 THR A C 1
ATOM 578 O O . THR A 1 71 ? 15.382 -2.502 24.968 1.00 74.50 71 THR A O 1
ATOM 581 N N . LYS A 1 72 ? 15.897 -3.509 26.924 1.00 86.94 72 LYS A N 1
ATOM 582 C CA . LYS A 1 72 ? 16.974 -4.364 26.411 1.00 86.94 72 LYS A CA 1
ATOM 583 C C . LYS A 1 72 ? 16.445 -5.708 25.894 1.00 86.94 72 LYS A C 1
ATOM 585 O O . LYS A 1 72 ? 15.854 -6.481 26.634 1.00 86.94 72 LYS A O 1
ATOM 590 N N . TYR A 1 73 ? 16.766 -6.001 24.634 1.00 90.75 73 TYR A N 1
ATOM 591 C CA . TYR A 1 73 ? 16.451 -7.265 23.961 1.00 90.75 73 TYR A CA 1
ATOM 592 C C . TYR A 1 73 ? 17.356 -8.415 24.433 1.00 90.75 73 TYR A C 1
ATOM 594 O O . TYR A 1 73 ? 18.582 -8.275 24.387 1.00 90.75 73 TYR A O 1
ATOM 602 N N . ASP A 1 74 ? 16.760 -9.552 24.802 1.00 92.44 74 ASP A N 1
ATOM 603 C CA . ASP A 1 74 ? 17.460 -10.813 25.078 1.00 92.44 74 ASP A CA 1
ATOM 604 C C . ASP A 1 74 ? 17.329 -11.783 23.885 1.00 92.44 74 ASP A C 1
ATOM 606 O O . ASP A 1 74 ? 16.245 -12.304 23.630 1.00 92.44 74 ASP A O 1
ATOM 610 N N . PRO A 1 75 ? 18.408 -12.082 23.140 1.00 91.56 75 PRO A N 1
ATOM 611 C CA . PRO A 1 75 ? 18.331 -12.958 21.973 1.00 91.56 75 PRO A CA 1
ATOM 612 C C . PRO A 1 75 ? 17.964 -14.417 22.289 1.00 91.56 75 PRO A C 1
ATOM 614 O O . PRO A 1 75 ? 17.670 -15.154 21.350 1.00 91.56 75 PRO A O 1
ATOM 617 N N . SER A 1 76 ? 18.010 -14.843 23.555 1.00 92.44 76 SER A N 1
ATOM 618 C CA . SER A 1 76 ? 17.663 -16.205 23.980 1.00 92.44 76 SER A CA 1
ATOM 619 C C . SER A 1 76 ? 16.192 -16.375 24.376 1.00 92.44 76 SER A C 1
ATOM 621 O O . SER A 1 76 ? 15.696 -17.503 24.419 1.00 92.44 76 SER A O 1
ATOM 623 N N . PHE A 1 77 ? 15.482 -15.270 24.626 1.00 94.12 77 PHE A N 1
ATOM 624 C CA . PHE A 1 77 ? 14.072 -15.282 25.002 1.00 94.12 77 PHE A CA 1
ATOM 625 C C . PHE A 1 77 ? 13.166 -15.459 23.771 1.00 94.12 77 PHE A C 1
ATOM 627 O O . PHE A 1 77 ? 13.430 -14.904 22.700 1.00 94.12 77 PHE A O 1
ATOM 634 N N . ARG A 1 78 ? 12.076 -16.221 23.920 1.00 95.19 78 ARG A N 1
ATOM 635 C CA . ARG A 1 78 ? 11.151 -16.597 22.834 1.00 95.19 78 ARG A CA 1
ATOM 636 C C . ARG A 1 78 ? 9.991 -15.614 22.701 1.00 95.19 78 ARG A C 1
ATOM 638 O O . ARG A 1 78 ? 8.838 -15.944 22.953 1.00 95.19 78 ARG A O 1
ATOM 645 N N . TYR A 1 79 ? 10.294 -14.383 22.304 1.00 95.50 79 TYR A N 1
ATOM 646 C CA . TYR A 1 79 ? 9.279 -13.336 22.158 1.00 95.50 79 TYR A CA 1
ATOM 647 C C . TYR A 1 79 ? 8.205 -13.670 21.125 1.00 95.50 79 TYR A C 1
ATOM 649 O O . TYR A 1 79 ? 7.093 -13.166 21.240 1.00 95.50 79 TYR A O 1
ATOM 657 N N . THR A 1 80 ? 8.526 -14.477 20.109 1.00 95.00 80 THR A N 1
ATOM 658 C CA . THR A 1 80 ? 7.530 -14.872 19.100 1.00 95.00 80 THR A CA 1
ATOM 659 C C . THR A 1 80 ? 6.502 -15.826 19.693 1.00 95.00 80 THR A C 1
ATOM 661 O O . THR A 1 80 ? 5.311 -15.608 19.503 1.00 95.00 80 THR A O 1
ATOM 664 N N . ASP A 1 81 ? 6.952 -16.818 20.468 1.00 95.19 81 ASP A N 1
ATOM 665 C CA . ASP A 1 81 ? 6.047 -17.743 21.158 1.00 95.19 81 ASP A CA 1
ATOM 666 C C . ASP A 1 81 ? 5.166 -16.990 22.172 1.00 95.19 81 ASP A C 1
ATOM 668 O O . ASP A 1 81 ? 3.954 -17.181 22.178 1.00 95.19 81 ASP A O 1
ATOM 672 N N . LEU A 1 82 ? 5.738 -16.062 22.953 1.00 95.38 82 LEU A N 1
ATOM 673 C CA . LEU A 1 82 ? 4.969 -15.217 23.880 1.00 95.38 82 LEU A CA 1
ATOM 674 C C . LEU A 1 82 ? 3.930 -14.349 23.152 1.00 95.38 82 LEU A C 1
ATOM 676 O O . LEU A 1 82 ? 2.782 -14.263 23.581 1.00 95.38 82 LEU A O 1
ATOM 680 N N . TYR A 1 83 ? 4.319 -13.709 22.044 1.00 95.19 83 TYR A N 1
ATOM 681 C CA . TYR A 1 83 ? 3.403 -12.911 21.226 1.00 95.19 83 TYR A CA 1
ATOM 682 C C . TYR A 1 83 ? 2.219 -13.748 20.737 1.00 95.19 83 TYR A C 1
ATOM 684 O O . TYR A 1 83 ? 1.072 -13.339 20.901 1.00 95.19 83 TYR A O 1
ATOM 692 N N . LYS A 1 84 ? 2.499 -14.930 20.182 1.00 93.69 84 LYS A N 1
ATOM 693 C CA . LYS A 1 84 ? 1.473 -15.832 19.670 1.00 93.69 84 LYS A CA 1
ATOM 694 C C . LYS A 1 84 ? 0.516 -16.281 20.774 1.00 93.69 84 LYS A C 1
ATOM 696 O O . LYS A 1 84 ? -0.684 -16.094 20.625 1.00 93.69 84 LYS A O 1
ATOM 701 N N . LYS A 1 85 ? 1.043 -16.767 21.904 1.00 94.38 85 LYS A N 1
ATOM 702 C CA . LYS A 1 85 ? 0.229 -17.194 23.056 1.00 94.38 85 LYS A CA 1
ATOM 703 C C . LYS A 1 85 ? -0.668 -16.076 23.580 1.00 94.38 85 LYS A C 1
ATOM 705 O O . LYS A 1 85 ? -1.821 -16.326 23.914 1.00 94.38 85 LYS A O 1
ATOM 710 N N . LEU A 1 86 ? -0.149 -14.847 23.639 1.00 94.19 86 LEU A N 1
ATOM 711 C CA . LEU A 1 86 ? -0.932 -13.687 24.052 1.00 94.19 86 LEU A CA 1
ATOM 712 C C . LEU A 1 86 ? -2.096 -13.429 23.086 1.00 94.19 86 LEU A C 1
ATOM 714 O O . LEU A 1 86 ? -3.216 -13.250 23.544 1.00 94.19 86 LEU A O 1
ATOM 718 N N . PHE A 1 87 ? -1.855 -13.417 21.772 1.00 94.06 87 PHE A N 1
ATOM 719 C CA . PHE A 1 87 ? -2.909 -13.172 20.780 1.00 94.06 87 PHE A CA 1
ATOM 720 C C . PHE A 1 87 ? -3.933 -14.306 20.700 1.00 94.06 87 PHE A C 1
ATOM 722 O O . PHE A 1 87 ? -5.125 -14.015 20.649 1.00 94.06 87 PHE A O 1
ATOM 729 N N . ASP A 1 88 ? -3.485 -15.565 20.753 1.00 92.12 88 ASP A N 1
ATOM 730 C CA . ASP A 1 88 ? -4.362 -16.740 20.834 1.00 92.12 88 ASP A CA 1
ATOM 731 C C . ASP A 1 88 ? -5.320 -16.599 22.029 1.00 92.12 88 ASP A C 1
ATOM 733 O O . ASP A 1 88 ? -6.535 -16.650 21.863 1.00 92.12 88 ASP A O 1
ATOM 737 N N . TYR A 1 89 ? -4.786 -16.305 23.221 1.00 94.69 89 TYR A N 1
ATOM 738 C CA . TYR A 1 89 ? -5.607 -16.158 24.422 1.00 94.69 89 TYR A CA 1
ATOM 739 C C . TYR A 1 89 ? -6.539 -14.941 24.373 1.00 94.69 89 TYR A C 1
ATOM 741 O O . TYR A 1 89 ? -7.714 -15.056 24.725 1.00 94.69 89 TYR A O 1
ATOM 749 N N . LEU A 1 90 ? -6.025 -13.780 23.947 1.00 94.44 90 LEU A N 1
ATOM 750 C CA . LEU A 1 90 ? -6.815 -12.553 23.855 1.00 94.44 90 LEU A CA 1
ATOM 751 C C . LEU A 1 90 ? -7.990 -12.724 22.902 1.00 94.44 90 LEU A C 1
ATOM 753 O O . LEU A 1 90 ? -9.075 -12.266 23.228 1.00 94.44 90 LEU A O 1
ATOM 757 N N . GLU A 1 91 ? -7.795 -13.350 21.742 1.00 91.00 91 GLU A N 1
ATOM 758 C CA . GLU A 1 91 ? -8.880 -13.516 20.778 1.00 91.00 91 GLU A CA 1
ATOM 759 C C . GLU A 1 91 ? -10.015 -14.389 21.327 1.00 91.00 91 GLU A C 1
ATOM 761 O O . GLU A 1 91 ? -11.180 -14.033 21.153 1.00 91.00 91 GLU A O 1
ATOM 766 N N . ASP A 1 92 ? -9.677 -15.465 22.039 1.00 91.69 92 ASP A N 1
ATOM 767 C CA . ASP A 1 92 ? -10.655 -16.410 22.585 1.00 91.69 92 ASP A CA 1
ATOM 768 C C . ASP A 1 92 ? -11.394 -15.867 23.829 1.00 91.69 92 ASP A C 1
ATOM 770 O O . ASP A 1 92 ? -12.483 -16.338 24.150 1.00 91.69 92 ASP A O 1
ATOM 774 N N . HIS A 1 93 ? -10.832 -14.866 24.524 1.00 95.00 93 HIS A N 1
ATOM 775 C CA . HIS A 1 93 ? -11.348 -14.364 25.811 1.00 95.00 93 HIS A CA 1
ATOM 776 C C . HIS A 1 93 ? -11.620 -12.849 25.828 1.00 95.00 93 HIS A C 1
ATOM 778 O O . HIS A 1 93 ? -11.824 -12.266 26.896 1.00 95.00 93 HIS A O 1
ATOM 784 N N . ILE A 1 94 ? -11.625 -12.176 24.670 1.00 94.81 94 ILE A N 1
ATOM 785 C CA . ILE A 1 94 ? -11.721 -10.707 24.621 1.00 94.81 94 ILE A CA 1
ATOM 786 C C . ILE A 1 94 ? -13.011 -10.167 25.254 1.00 94.81 94 ILE A C 1
ATOM 788 O O . ILE A 1 94 ? -12.996 -9.092 25.856 1.00 94.81 94 ILE A O 1
ATOM 792 N N . ASP A 1 95 ? -14.107 -10.916 25.160 1.00 93.56 95 ASP A N 1
ATOM 793 C CA . ASP A 1 95 ? -15.406 -10.532 25.714 1.00 93.56 95 ASP A CA 1
ATOM 794 C C . ASP A 1 95 ? -15.338 -10.388 27.242 1.00 93.56 95 ASP A C 1
ATOM 796 O O . ASP A 1 95 ? -15.850 -9.423 27.804 1.00 93.56 95 ASP A O 1
ATOM 800 N N . GLU A 1 96 ? -14.657 -11.304 27.930 1.00 92.06 96 GLU A N 1
ATOM 801 C CA . GLU A 1 96 ? -14.475 -11.249 29.385 1.00 92.06 96 GLU A CA 1
ATOM 802 C C . GLU A 1 96 ? -13.424 -10.198 29.773 1.00 92.06 96 GLU A C 1
ATOM 804 O O . GLU A 1 96 ? -13.665 -9.326 30.620 1.00 92.06 96 GLU A O 1
ATOM 809 N N . ILE A 1 97 ? -12.271 -10.242 29.098 1.00 92.81 97 ILE A N 1
ATOM 810 C CA . ILE A 1 97 ? -11.112 -9.393 29.398 1.00 92.81 97 ILE A CA 1
ATOM 811 C C . ILE A 1 97 ? -11.439 -7.913 29.199 1.00 92.81 97 ILE A C 1
ATOM 813 O O . ILE A 1 97 ? -11.016 -7.072 29.994 1.00 92.81 97 ILE A O 1
ATOM 817 N N . TYR A 1 98 ? -12.163 -7.578 28.132 1.00 94.62 98 TYR A N 1
ATOM 818 C CA . TYR A 1 98 ? -12.458 -6.198 27.779 1.00 94.62 98 TYR A CA 1
ATOM 819 C C . TYR A 1 98 ? -13.918 -5.838 28.033 1.00 94.62 98 TYR A C 1
ATOM 821 O O . TYR A 1 98 ? -14.166 -4.957 28.852 1.00 94.62 98 TYR A O 1
ATOM 829 N N . ASP A 1 99 ? -14.887 -6.482 27.378 1.00 92.88 99 ASP A N 1
ATOM 830 C CA . ASP A 1 99 ? -16.280 -6.011 27.428 1.00 92.88 99 ASP A CA 1
ATOM 831 C C . ASP A 1 99 ? -16.879 -6.143 28.838 1.00 92.88 99 ASP A C 1
ATOM 833 O O . ASP A 1 99 ? -17.412 -5.164 29.371 1.00 92.88 99 ASP A O 1
ATOM 837 N N . GLY A 1 100 ? -16.733 -7.313 29.468 1.00 89.75 100 GLY A N 1
ATOM 838 C CA . GLY A 1 100 ? -17.201 -7.590 30.828 1.00 89.75 100 GLY A CA 1
ATOM 839 C C . GLY A 1 100 ? -16.511 -6.703 31.860 1.00 89.75 100 GLY A C 1
ATOM 840 O O . GLY A 1 100 ? -17.163 -5.918 32.550 1.00 89.75 100 GLY A O 1
ATOM 841 N N . THR A 1 101 ? -15.178 -6.728 31.886 1.00 90.06 101 THR A N 1
ATOM 842 C CA . THR A 1 101 ? -14.390 -5.926 32.836 1.00 90.06 101 THR A CA 1
ATOM 843 C C . THR A 1 101 ? -14.677 -4.427 32.695 1.00 90.06 101 THR A C 1
ATOM 845 O O . THR A 1 101 ? -14.900 -3.717 33.678 1.00 90.06 101 THR A O 1
ATOM 848 N N . ARG A 1 102 ? -14.723 -3.907 31.465 1.00 91.81 102 ARG A N 1
ATOM 849 C CA . ARG A 1 102 ? -14.992 -2.486 31.224 1.00 91.81 102 ARG A CA 1
ATOM 850 C C . ARG A 1 102 ? -16.429 -2.103 31.589 1.00 91.81 102 ARG A C 1
ATOM 852 O O . ARG A 1 102 ? -16.657 -0.974 32.051 1.00 91.81 102 ARG A O 1
ATOM 859 N N . TYR A 1 103 ? -17.396 -2.995 31.367 1.00 90.81 103 TYR A N 1
ATOM 860 C CA . TYR A 1 103 ? -18.777 -2.809 31.805 1.00 90.81 103 TYR A CA 1
ATOM 861 C C . TYR A 1 103 ? -18.853 -2.703 33.328 1.00 90.81 103 TYR A C 1
ATOM 863 O O . TYR A 1 103 ? -19.413 -1.721 33.821 1.00 90.81 103 TYR A O 1
ATOM 871 N N . ASP A 1 104 ? -18.220 -3.625 34.052 1.00 88.06 104 ASP A N 1
ATOM 872 C CA . ASP A 1 104 ? -18.215 -3.658 35.516 1.00 88.06 104 ASP A CA 1
ATOM 873 C C . ASP A 1 104 ? -17.594 -2.390 36.111 1.00 88.06 104 ASP A C 1
ATOM 875 O O . ASP A 1 104 ? -18.225 -1.718 36.932 1.00 88.06 104 ASP A O 1
ATOM 879 N N . LEU A 1 105 ? -16.427 -1.969 35.608 1.00 88.00 105 LEU A N 1
ATOM 880 C CA . LEU A 1 105 ? -15.781 -0.713 36.013 1.00 88.00 105 LEU A CA 1
ATOM 881 C C . LEU A 1 105 ? -16.693 0.503 35.777 1.00 88.00 105 LEU A C 1
ATOM 883 O O . LEU A 1 105 ? -16.817 1.401 36.617 1.00 88.00 105 LEU A O 1
ATOM 887 N N . SER A 1 106 ? -17.368 0.535 34.625 1.00 88.31 106 SER A N 1
ATOM 888 C CA . SER A 1 106 ? -18.281 1.624 34.265 1.00 88.31 106 SER A CA 1
ATOM 889 C C . SER A 1 106 ? -19.553 1.623 35.117 1.00 88.31 106 SER A C 1
ATOM 891 O O . SER A 1 106 ? -20.083 2.695 35.432 1.00 88.31 106 SER A O 1
ATOM 893 N N . LEU A 1 107 ? -20.069 0.442 35.458 1.00 87.62 107 LEU A N 1
ATOM 894 C CA . LEU A 1 107 ? -21.258 0.260 36.281 1.00 87.62 107 LEU A CA 1
ATOM 895 C C . LEU A 1 107 ? -20.973 0.665 37.730 1.00 87.62 107 LEU A C 1
ATOM 897 O O . LEU A 1 107 ? -21.716 1.475 38.286 1.00 87.62 107 LEU A O 1
ATOM 901 N N . GLU A 1 108 ? -19.854 0.209 38.296 1.00 85.81 108 GLU A N 1
ATOM 902 C CA . GLU A 1 108 ? -19.406 0.591 39.637 1.00 85.81 108 GLU A CA 1
ATOM 903 C C . GLU A 1 108 ? -19.229 2.115 39.737 1.00 85.81 108 GLU A C 1
ATOM 905 O O . GLU A 1 108 ? -19.788 2.754 40.633 1.00 85.81 108 GLU A O 1
ATOM 910 N N . ALA A 1 109 ? -18.567 2.742 38.757 1.00 87.75 109 ALA A N 1
ATOM 911 C CA . ALA A 1 109 ? -18.395 4.195 38.726 1.00 87.75 109 ALA A CA 1
ATOM 912 C C . ALA A 1 109 ? -19.738 4.954 38.696 1.00 87.75 109 ALA A C 1
ATOM 914 O O . ALA A 1 109 ? -19.881 6.003 39.337 1.00 87.75 109 ALA A O 1
ATOM 915 N N . LYS A 1 110 ? -20.740 4.439 37.967 1.00 88.31 110 LYS A N 1
ATOM 916 C CA . LYS A 1 110 ? -22.097 5.014 37.921 1.00 88.31 110 LYS A CA 1
ATOM 917 C C . LYS A 1 110 ? -22.833 4.848 39.245 1.00 88.31 110 LYS A C 1
ATOM 919 O O . LYS A 1 110 ? -23.502 5.793 39.671 1.00 88.31 110 LYS A O 1
ATOM 924 N N . HIS A 1 111 ? -22.720 3.690 39.891 1.00 86.00 111 HIS A N 1
ATOM 925 C CA . HIS A 1 111 ? -23.348 3.440 41.186 1.00 86.00 111 HIS A CA 1
ATOM 926 C C . HIS A 1 111 ? -22.766 4.355 42.267 1.00 86.00 111 HIS A C 1
ATOM 928 O O . HIS A 1 111 ? -23.530 5.041 42.944 1.00 86.00 111 HIS A O 1
ATOM 934 N N . ILE A 1 112 ? -21.436 4.475 42.348 1.00 83.81 112 ILE A N 1
ATOM 935 C CA . ILE A 1 112 ? -20.758 5.381 43.289 1.00 83.81 112 ILE A CA 1
ATOM 936 C C . ILE A 1 112 ? -21.161 6.841 43.026 1.00 83.81 112 ILE A C 1
ATOM 938 O O . ILE A 1 112 ? -21.533 7.553 43.957 1.00 83.81 112 ILE A O 1
ATOM 942 N N . SER A 1 113 ? -21.200 7.274 41.759 1.00 86.12 113 SER A N 1
ATOM 943 C CA . SER A 1 113 ? -21.641 8.636 41.401 1.00 86.12 113 SER A CA 1
ATOM 944 C C . SER A 1 113 ? -23.105 8.901 41.789 1.00 86.12 113 SER A C 1
ATOM 946 O O . SER A 1 113 ? -23.451 9.981 42.270 1.00 86.12 113 SER A O 1
ATOM 948 N N . SER A 1 114 ? -23.985 7.916 41.586 1.00 83.75 114 SER A N 1
ATOM 949 C CA . SER A 1 114 ? -25.412 8.021 41.922 1.00 83.75 114 SER A CA 1
ATOM 950 C C . SER A 1 114 ? -25.631 8.051 43.432 1.00 83.75 114 SER A C 1
ATOM 952 O O . SER A 1 114 ? -26.452 8.825 43.925 1.00 83.75 114 SER A O 1
ATOM 954 N N . ALA A 1 115 ? -24.872 7.242 44.167 1.00 79.81 115 ALA A N 1
ATOM 955 C CA . ALA A 1 115 ? -24.849 7.241 45.618 1.00 79.81 115 ALA A CA 1
ATOM 956 C C . ALA A 1 115 ? -24.392 8.588 46.178 1.00 79.81 115 ALA A C 1
ATOM 958 O O . ALA A 1 115 ? -25.094 9.173 46.999 1.00 79.81 115 ALA A O 1
ATOM 959 N N . GLN A 1 116 ? -23.277 9.121 45.671 1.00 81.69 116 GLN A N 1
ATOM 960 C CA . GLN A 1 116 ? -22.765 10.432 46.063 1.00 81.69 116 GLN A CA 1
ATOM 961 C C . GLN A 1 116 ? -23.810 11.534 45.834 1.00 81.69 116 GLN A C 1
ATOM 963 O O . GLN A 1 116 ? -24.042 12.366 46.709 1.00 81.69 116 GLN A O 1
ATOM 968 N N . LYS A 1 117 ? -24.515 11.506 44.695 1.00 85.06 117 LYS A N 1
ATOM 969 C CA . LYS A 1 117 ? -25.599 12.457 44.410 1.00 85.06 117 LYS A CA 1
ATOM 970 C C . LYS A 1 117 ? -26.738 12.366 45.434 1.00 85.06 117 LYS A C 1
ATOM 972 O O . LYS A 1 117 ? -27.186 13.395 45.930 1.00 85.06 117 LYS A O 1
ATOM 977 N N . ARG A 1 118 ? -27.185 11.151 45.778 1.00 80.25 118 ARG A N 1
ATOM 978 C CA . ARG A 1 118 ? -28.251 10.932 46.775 1.00 80.25 118 ARG A CA 1
ATOM 979 C C . ARG A 1 118 ? -27.846 11.403 48.171 1.00 80.25 118 ARG A C 1
ATOM 981 O O . ARG A 1 118 ? -28.677 11.969 48.877 1.00 80.25 118 ARG A O 1
ATOM 988 N N . ILE A 1 119 ? -26.588 11.189 48.557 1.00 79.00 119 ILE A N 1
ATOM 989 C CA . ILE A 1 119 ? -26.042 11.673 49.832 1.00 79.00 119 ILE A CA 1
ATOM 990 C C . ILE A 1 119 ? -26.092 13.204 49.862 1.00 79.00 119 ILE A C 1
ATOM 992 O O . ILE A 1 119 ? -26.716 13.759 50.760 1.00 79.00 119 ILE A O 1
ATOM 996 N N . LYS A 1 120 ? -25.580 13.879 48.824 1.00 81.62 120 LYS A N 1
ATOM 997 C CA . LYS A 1 120 ? -25.619 15.349 48.708 1.00 81.62 120 LYS A CA 1
ATOM 998 C C . LYS A 1 120 ? -27.034 15.925 48.724 1.00 81.62 120 LYS A C 1
ATOM 1000 O O . LYS A 1 120 ? -27.291 16.936 49.372 1.00 81.62 120 LYS A O 1
ATOM 1005 N N . GLU A 1 121 ? -27.972 15.286 48.025 1.00 83.38 121 GLU A N 1
ATOM 1006 C CA . GLU A 1 121 ? -29.388 15.677 48.050 1.00 83.38 121 GLU A CA 1
ATOM 1007 C C . GLU A 1 121 ? -29.995 15.525 49.453 1.00 83.38 121 GLU A C 1
ATOM 1009 O O . GLU A 1 121 ? -30.791 16.363 49.875 1.00 83.38 121 GLU A O 1
ATOM 1014 N N . THR A 1 122 ? -29.600 14.484 50.190 1.00 78.88 122 THR A N 1
ATOM 1015 C CA . THR A 1 122 ? -30.056 14.242 51.564 1.00 78.88 122 THR A CA 1
ATOM 1016 C C . THR A 1 122 ? -29.466 15.267 52.529 1.00 78.88 122 THR A C 1
ATOM 1018 O O . THR A 1 122 ? -30.209 15.875 53.293 1.00 78.88 122 THR A O 1
ATOM 1021 N N . GLU A 1 123 ? -28.162 15.539 52.452 1.00 76.81 123 GLU A N 1
ATOM 1022 C CA . GLU A 1 123 ? -27.496 16.574 53.252 1.00 76.81 123 GLU A CA 1
ATOM 1023 C C . GLU A 1 123 ? -28.090 17.963 53.008 1.00 76.81 123 GLU A C 1
ATOM 1025 O O . GLU A 1 123 ? -28.314 18.717 53.956 1.00 76.81 123 GLU A O 1
ATOM 1030 N N . LYS A 1 124 ? -28.396 18.294 51.747 1.00 83.25 124 LYS A N 1
ATOM 1031 C CA . LYS A 1 124 ? -29.070 19.545 51.389 1.00 83.25 124 LYS A CA 1
ATOM 1032 C C . LYS A 1 124 ? -30.450 19.646 52.046 1.00 83.25 124 LYS A C 1
ATOM 1034 O O . LYS A 1 124 ? -30.738 20.661 52.671 1.00 83.25 124 LYS A O 1
ATOM 1039 N N . ARG A 1 125 ? -31.265 18.585 51.974 1.00 79.12 125 ARG A N 1
ATOM 1040 C CA . ARG A 1 125 ? -32.590 18.540 52.625 1.00 79.12 125 ARG A CA 1
ATOM 1041 C C . ARG A 1 125 ? -32.499 18.696 54.141 1.00 79.12 125 ARG A C 1
ATOM 1043 O O . ARG A 1 125 ? -33.314 19.402 54.719 1.00 79.12 125 ARG A O 1
ATOM 1050 N N . ILE A 1 126 ? -31.506 18.068 54.773 1.00 74.88 126 ILE A N 1
ATOM 1051 C CA . ILE A 1 126 ? -31.279 18.181 56.220 1.00 74.88 126 ILE A CA 1
ATOM 1052 C C . ILE A 1 126 ? -30.897 19.620 56.593 1.00 74.88 126 ILE A C 1
ATOM 1054 O O . ILE A 1 126 ? -31.463 20.173 57.532 1.00 74.88 126 ILE A O 1
ATOM 1058 N N . LYS A 1 127 ? -29.995 20.257 55.832 1.00 77.19 127 LYS A N 1
ATOM 1059 C CA . LYS A 1 127 ? -29.618 21.668 56.042 1.00 77.19 127 LYS A CA 1
ATOM 1060 C C . LYS A 1 127 ? -30.805 22.624 55.871 1.00 77.19 127 LYS A C 1
ATOM 1062 O O . LYS A 1 127 ? -30.896 23.601 56.604 1.00 77.19 127 LYS A O 1
ATOM 1067 N N . GLU A 1 128 ? -31.715 22.341 54.941 1.00 80.06 128 GLU A N 1
ATOM 1068 C CA . GLU A 1 128 ? -32.924 23.144 54.699 1.00 80.06 128 GLU A CA 1
ATOM 1069 C C . GLU A 1 128 ? -34.007 22.958 55.786 1.00 80.06 128 GLU A C 1
ATOM 1071 O O . GLU A 1 128 ? -34.826 23.853 55.987 1.00 80.06 128 GLU A O 1
ATOM 1076 N N . GLN A 1 129 ? -34.012 21.838 56.522 1.00 75.44 129 GLN A N 1
ATOM 1077 C CA . GLN A 1 129 ? -35.058 21.506 57.504 1.00 75.44 129 GLN A CA 1
ATOM 1078 C C . GLN A 1 129 ? -34.826 22.024 58.936 1.00 75.44 129 GLN A C 1
ATOM 1080 O O . GLN A 1 129 ? -35.714 21.878 59.766 1.00 75.44 129 GLN A O 1
ATOM 1085 N N . SER A 1 130 ? -33.713 22.708 59.225 1.00 54.41 130 SER A N 1
ATOM 1086 C CA . SER A 1 130 ? -33.507 23.488 60.468 1.00 54.41 130 SER A CA 1
ATOM 1087 C C . SER A 1 130 ? -33.704 22.755 61.816 1.00 54.41 130 SER A C 1
ATOM 1089 O O . SER A 1 130 ? -33.853 23.425 62.834 1.00 54.41 130 SER A O 1
ATOM 1091 N N . GLU A 1 131 ? -33.677 21.419 61.878 1.00 54.59 131 GLU A N 1
ATOM 1092 C CA . GLU A 1 131 ? -33.674 20.669 63.147 1.00 54.59 131 GLU A CA 1
ATOM 1093 C C . GLU A 1 131 ? -32.409 19.798 63.276 1.00 54.59 131 GLU A C 1
ATOM 1095 O O . GLU A 1 131 ? -32.086 19.036 62.359 1.00 54.59 131 GLU A O 1
ATOM 1100 N N . PRO A 1 132 ? -31.671 19.876 64.402 1.00 47.81 132 PRO A N 1
ATOM 1101 C CA . PRO A 1 132 ? -30.500 19.043 64.631 1.00 47.81 132 PRO A CA 1
ATOM 1102 C C . PRO A 1 132 ? -30.941 17.638 65.060 1.00 47.81 132 PRO A C 1
ATOM 1104 O O . PRO A 1 132 ? -31.319 17.414 66.208 1.00 47.81 132 PRO A O 1
ATOM 1107 N N . LEU A 1 133 ? -30.868 16.668 64.149 1.00 50.00 133 LEU A N 1
ATOM 1108 C CA . LEU A 1 133 ? -30.987 15.251 64.501 1.00 50.00 133 LEU A CA 1
ATOM 1109 C C . LEU A 1 133 ? -29.611 14.658 64.872 1.00 50.00 133 LEU A C 1
ATOM 1111 O O . LEU A 1 133 ? -28.593 15.055 64.299 1.00 50.00 133 LEU A O 1
ATOM 1115 N N . PRO A 1 134 ? -29.553 13.694 65.813 1.00 45.47 134 PRO A N 1
ATOM 1116 C CA . PRO A 1 134 ? -28.303 13.087 66.246 1.00 45.47 134 PRO A CA 1
ATOM 1117 C C . PRO A 1 134 ? -27.657 12.263 65.123 1.00 45.47 134 PRO A C 1
ATOM 1119 O O . PRO A 1 134 ? -28.327 11.491 64.433 1.00 45.47 134 PRO A O 1
ATOM 1122 N N . LEU A 1 135 ? -26.328 12.374 64.995 1.00 45.41 135 LEU A N 1
ATOM 1123 C CA . LEU A 1 135 ? -25.493 11.695 63.988 1.00 45.41 135 LEU A CA 1
ATOM 1124 C C . LEU A 1 135 ? -25.653 10.157 63.930 1.00 45.41 135 LEU A C 1
ATOM 1126 O O . LEU A 1 135 ? -25.227 9.541 62.957 1.00 45.41 135 LEU A O 1
ATOM 1130 N N . SER A 1 136 ? -26.287 9.517 64.918 1.00 46.94 136 SER A N 1
ATOM 1131 C CA . SER A 1 136 ? -26.499 8.062 64.972 1.00 46.94 136 SER A CA 1
ATOM 1132 C C . SER A 1 136 ? -27.562 7.525 63.997 1.00 46.94 136 SER A C 1
ATOM 1134 O O . SER A 1 136 ? -27.688 6.311 63.846 1.00 46.94 136 SER A O 1
ATOM 1136 N N . ILE A 1 137 ? -28.314 8.396 63.312 1.00 46.56 137 ILE A N 1
ATOM 1137 C CA . ILE A 1 137 ? -29.336 8.012 62.315 1.00 46.56 137 ILE A CA 1
ATOM 1138 C C . ILE A 1 137 ? -28.755 7.950 60.886 1.00 46.56 137 ILE A C 1
ATOM 1140 O O . ILE A 1 137 ? -29.346 7.331 59.996 1.00 46.56 137 ILE A O 1
ATOM 1144 N N . PHE A 1 138 ? -27.567 8.524 60.657 1.00 45.94 138 PHE A N 1
ATOM 1145 C CA . PHE A 1 138 ? -26.927 8.542 59.336 1.00 45.94 138 PHE A CA 1
ATOM 1146 C C . PHE A 1 138 ? -26.510 7.138 58.867 1.00 45.94 138 PHE A C 1
ATOM 1148 O O . PHE A 1 138 ? -26.686 6.791 57.700 1.00 45.94 138 PHE A O 1
ATOM 1155 N N . THR A 1 139 ? -26.043 6.291 59.784 1.00 52.47 139 THR A N 1
ATOM 1156 C CA . THR A 1 139 ? -25.566 4.929 59.502 1.00 52.47 139 THR A CA 1
ATOM 1157 C C . THR A 1 139 ? -26.680 3.983 59.025 1.00 52.47 139 THR A C 1
ATOM 1159 O O . THR A 1 139 ? -26.519 3.398 57.955 1.00 52.47 139 THR A O 1
ATOM 1162 N N . PRO A 1 140 ? -27.845 3.874 59.699 1.00 46.38 140 PRO A N 1
ATOM 1163 C CA . PRO A 1 140 ? -28.931 2.995 59.246 1.00 46.38 140 PRO A CA 1
ATOM 1164 C C . PRO A 1 140 ? -29.600 3.442 57.937 1.00 46.38 140 PRO A C 1
ATOM 1166 O O . PRO A 1 140 ? -30.072 2.609 57.161 1.00 46.38 140 PRO A O 1
ATOM 1169 N N . ALA A 1 141 ? -29.673 4.754 57.679 1.00 47.44 141 ALA A N 1
ATOM 1170 C CA . ALA A 1 141 ? -30.238 5.296 56.442 1.00 47.44 141 ALA A CA 1
ATOM 1171 C C . ALA A 1 141 ? -29.307 5.062 55.242 1.00 47.44 141 ALA A C 1
ATOM 1173 O O . ALA A 1 141 ? -29.780 4.669 54.172 1.00 47.44 141 ALA A O 1
ATOM 1174 N N . MET A 1 142 ? -27.991 5.223 55.436 1.00 50.66 142 MET A N 1
ATOM 1175 C CA . MET A 1 142 ? -26.991 4.813 54.451 1.00 50.66 142 MET A CA 1
ATOM 1176 C C . MET A 1 142 ? -27.040 3.303 54.226 1.00 50.66 142 MET A C 1
ATOM 1178 O O . MET A 1 142 ? -27.197 2.882 53.086 1.00 50.66 142 MET A O 1
ATOM 1182 N N . GLU A 1 143 ? -27.021 2.483 55.281 1.00 48.81 143 GLU A N 1
ATOM 1183 C CA . GLU A 1 143 ? -27.122 1.024 55.148 1.00 48.81 143 GLU A CA 1
ATOM 1184 C C . GLU A 1 143 ? -28.330 0.617 54.298 1.00 48.81 143 GLU A C 1
ATOM 1186 O O . GLU A 1 143 ? -28.146 -0.150 53.359 1.00 48.81 143 GLU A O 1
ATOM 1191 N N . ARG A 1 144 ? -29.521 1.205 54.516 1.00 51.19 144 ARG A N 1
ATOM 1192 C CA . ARG A 1 144 ? -30.734 0.950 53.704 1.00 51.19 144 ARG A CA 1
ATOM 1193 C C . ARG A 1 144 ? -30.627 1.393 52.241 1.00 51.19 144 ARG A C 1
ATOM 1195 O O . ARG A 1 144 ? -31.216 0.740 51.380 1.00 51.19 144 ARG A O 1
ATOM 1202 N N . LEU A 1 145 ? -29.903 2.473 51.945 1.00 49.72 145 LEU A N 1
ATOM 1203 C CA . LEU A 1 145 ? -29.688 2.974 50.579 1.00 49.72 145 LEU A CA 1
ATOM 1204 C C . LEU A 1 145 ? -28.788 2.051 49.738 1.00 49.72 145 LEU A C 1
ATOM 1206 O O . LEU A 1 145 ? -28.918 2.056 48.513 1.00 49.72 145 LEU A O 1
ATOM 1210 N N . PHE A 1 146 ? -27.925 1.250 50.376 1.00 53.31 146 PHE A N 1
ATOM 1211 C CA . PHE A 1 146 ? -26.886 0.449 49.713 1.00 53.31 146 PHE A CA 1
ATOM 1212 C C . PHE A 1 146 ? -27.142 -1.071 49.675 1.00 53.31 146 PHE A C 1
ATOM 1214 O O . PHE A 1 146 ? -26.360 -1.793 49.060 1.00 53.31 146 PHE A O 1
ATOM 1221 N N . ILE A 1 147 ? -28.243 -1.578 50.255 1.00 46.41 147 ILE A N 1
ATOM 1222 C CA . ILE A 1 147 ? -28.542 -3.031 50.393 1.00 46.41 147 ILE A CA 1
ATOM 1223 C C . ILE A 1 147 ? -28.632 -3.791 49.050 1.00 46.41 147 ILE A C 1
ATOM 1225 O O . ILE A 1 147 ? -28.588 -5.019 49.040 1.00 46.41 147 ILE A O 1
ATOM 1229 N N . LYS A 1 148 ? -28.728 -3.112 47.899 1.00 46.19 148 LYS A N 1
ATOM 1230 C CA . LYS A 1 148 ? -28.887 -3.784 46.596 1.00 46.19 148 LYS A CA 1
ATOM 1231 C C . LYS A 1 148 ? -27.614 -3.961 45.760 1.00 46.19 148 LYS A C 1
ATOM 1233 O O . LYS A 1 148 ? -27.637 -4.816 44.879 1.00 46.19 148 LYS A O 1
ATOM 1238 N N . ASP A 1 149 ? -26.510 -3.275 46.063 1.00 48.69 149 ASP A N 1
ATOM 1239 C CA . ASP A 1 149 ? -25.335 -3.250 45.176 1.00 48.69 149 ASP A CA 1
ATOM 1240 C C . ASP A 1 149 ? -24.134 -3.988 45.795 1.00 48.69 149 ASP A C 1
ATOM 1242 O O . ASP A 1 149 ? -23.413 -3.474 46.657 1.00 48.69 149 ASP A O 1
ATOM 1246 N N . ARG A 1 150 ? -23.925 -5.240 45.362 1.00 42.75 150 ARG A N 1
ATOM 1247 C CA . ARG A 1 150 ? -22.804 -6.090 45.796 1.00 42.75 150 ARG A CA 1
ATOM 1248 C C . ARG A 1 150 ? -21.473 -5.455 45.367 1.00 42.75 150 ARG A C 1
ATOM 1250 O O . ARG A 1 150 ? -21.208 -5.343 44.180 1.00 42.75 150 ARG A O 1
ATOM 1257 N N . GLY A 1 151 ? -20.648 -5.053 46.337 1.00 50.81 151 GLY A N 1
ATOM 1258 C CA . GLY A 1 151 ? -19.272 -4.568 46.129 1.00 50.81 151 GLY A CA 1
ATOM 1259 C C . GLY A 1 151 ? -18.975 -3.201 46.753 1.00 50.81 151 GLY A C 1
ATOM 1260 O O . GLY A 1 151 ? -17.873 -2.973 47.242 1.00 50.81 151 GLY A O 1
ATOM 1261 N N . ILE A 1 152 ? -19.975 -2.321 46.842 1.00 52.97 152 ILE A N 1
ATOM 1262 C CA . ILE A 1 152 ? -19.800 -0.934 47.310 1.00 52.97 152 ILE A CA 1
ATOM 1263 C C . ILE A 1 152 ? -19.753 -0.853 48.846 1.00 52.97 152 ILE A C 1
ATOM 1265 O O . ILE A 1 152 ? -18.959 -0.110 49.423 1.00 52.97 152 ILE A O 1
ATOM 1269 N N . LEU A 1 153 ? -20.576 -1.663 49.518 1.00 48.97 153 LEU A N 1
ATOM 1270 C CA . LEU A 1 153 ? -20.753 -1.659 50.976 1.00 48.97 153 LEU A CA 1
ATOM 1271 C C . LEU A 1 153 ? -19.468 -1.914 51.784 1.00 48.97 153 LEU A C 1
ATOM 1273 O O . LEU A 1 153 ? -19.215 -1.142 52.706 1.00 48.97 153 LEU A O 1
ATOM 1277 N N . PRO A 1 154 ? -18.634 -2.932 51.480 1.00 59.69 154 PRO A N 1
ATOM 1278 C CA . PRO A 1 154 ? -17.415 -3.184 52.252 1.00 59.69 154 PRO A CA 1
ATOM 1279 C C . PRO A 1 154 ? -16.415 -2.021 52.198 1.00 59.69 154 PRO A C 1
ATOM 1281 O O . PRO A 1 154 ? -15.777 -1.704 53.200 1.00 59.69 154 PRO A O 1
ATOM 1284 N N . TRP A 1 155 ? -16.299 -1.360 51.044 1.00 63.53 155 TRP A N 1
ATOM 1285 C CA . TRP A 1 155 ? -15.394 -0.228 50.856 1.00 63.53 155 TRP A CA 1
ATOM 1286 C C . TRP A 1 155 ? -15.941 1.062 51.486 1.00 63.53 155 TRP A C 1
ATOM 1288 O O . TRP A 1 155 ? -15.210 1.731 52.216 1.00 63.53 155 TRP A O 1
ATOM 1298 N N . ILE A 1 156 ? -17.237 1.360 51.308 1.00 56.72 156 ILE A N 1
ATOM 1299 C CA . ILE A 1 156 ? -17.897 2.491 51.986 1.00 56.72 156 ILE A CA 1
ATOM 1300 C C . ILE A 1 156 ? -17.811 2.337 53.505 1.00 56.72 156 ILE A C 1
ATOM 1302 O O . ILE A 1 156 ? -17.518 3.311 54.189 1.00 56.72 156 ILE A O 1
ATOM 1306 N N . LYS A 1 157 ? -18.012 1.127 54.038 1.00 57.03 157 LYS A N 1
ATOM 1307 C CA . LYS A 1 157 ? -17.915 0.862 55.478 1.00 57.03 157 LYS A CA 1
ATOM 1308 C C . LYS A 1 157 ? -16.506 1.144 56.011 1.00 57.03 157 LYS A C 1
ATOM 1310 O O . LYS A 1 157 ? -16.364 1.821 57.020 1.00 57.03 157 LYS A O 1
ATOM 1315 N N . LYS A 1 158 ? -15.471 0.735 55.269 1.00 61.56 158 LYS A N 1
ATOM 1316 C CA . LYS A 1 158 ? -14.063 0.983 55.618 1.00 61.56 158 LYS A CA 1
ATOM 1317 C C . LYS A 1 158 ? -13.699 2.478 55.653 1.00 61.56 158 LYS A C 1
ATOM 1319 O O . LYS A 1 158 ? -12.907 2.883 56.500 1.00 61.56 158 LYS A O 1
ATOM 1324 N N . ILE A 1 159 ? -14.270 3.293 54.760 1.00 55.44 159 ILE A N 1
ATOM 1325 C CA . ILE A 1 159 ? -14.033 4.751 54.710 1.00 55.44 159 ILE A CA 1
ATOM 1326 C C . ILE A 1 159 ? -14.909 5.503 55.718 1.00 55.44 159 ILE A C 1
ATOM 1328 O O . ILE A 1 159 ? -14.423 6.401 56.399 1.00 55.44 159 ILE A O 1
ATOM 1332 N N . GLY A 1 160 ? -16.180 5.119 55.854 1.00 52.34 160 GLY A N 1
ATOM 1333 C CA . GLY A 1 160 ? -17.126 5.730 56.793 1.00 52.34 160 GLY A CA 1
ATOM 1334 C C . GLY A 1 160 ? -16.727 5.561 58.261 1.00 52.34 160 GLY A C 1
ATOM 1335 O O . GLY A 1 160 ? -17.107 6.382 59.090 1.00 52.34 160 GLY A O 1
ATOM 1336 N N . GLU A 1 161 ? -15.914 4.549 58.575 1.00 53.47 161 GLU A N 1
ATOM 1337 C CA . GLU A 1 161 ? -15.301 4.360 59.896 1.00 53.47 161 GLU A CA 1
ATOM 1338 C C . GLU A 1 161 ? -14.152 5.355 60.193 1.00 53.47 161 GLU A C 1
ATOM 1340 O O . GLU A 1 161 ? -13.781 5.501 61.354 1.00 53.47 161 GLU A O 1
ATOM 1345 N N . HIS A 1 162 ? -13.600 6.061 59.189 1.00 45.41 162 HIS A N 1
ATOM 1346 C CA . HIS A 1 162 ? -12.365 6.860 59.326 1.00 45.41 162 HIS A CA 1
ATOM 1347 C C . HIS A 1 162 ? -12.430 8.288 58.745 1.00 45.41 162 HIS A C 1
ATOM 1349 O O . HIS A 1 162 ? -11.448 9.027 58.839 1.00 45.41 162 HIS A O 1
ATOM 1355 N N . SER A 1 163 ? -13.524 8.703 58.099 1.00 51.72 163 SER A N 1
ATOM 1356 C CA . SER A 1 163 ? -13.601 10.002 57.407 1.00 51.72 163 SER A CA 1
ATOM 1357 C C . SER A 1 163 ? -15.033 10.551 57.388 1.00 51.72 163 SER A C 1
ATOM 1359 O O . SER A 1 163 ? -15.974 9.832 57.055 1.00 51.72 163 SER A O 1
ATOM 1361 N N . HIS A 1 164 ? -15.210 11.833 57.727 1.00 57.19 164 HIS A N 1
ATOM 1362 C CA . HIS A 1 164 ? -16.510 12.520 57.747 1.00 57.19 164 HIS A CA 1
ATOM 1363 C C . HIS A 1 164 ? -16.459 13.823 56.932 1.00 57.19 164 HIS A C 1
ATOM 1365 O O . HIS A 1 164 ? -15.417 14.475 56.881 1.00 57.19 164 HIS A O 1
ATOM 1371 N N . GLY A 1 165 ? -17.581 14.212 56.316 1.00 67.94 165 GLY A N 1
ATOM 1372 C CA . GLY A 1 165 ? -17.695 15.452 55.535 1.00 67.94 165 GLY A CA 1
ATOM 1373 C C . GLY A 1 165 ? -16.917 15.418 54.213 1.00 67.94 165 GLY A C 1
ATOM 1374 O O . GLY A 1 165 ? -16.915 14.397 53.525 1.00 67.94 165 GLY A O 1
ATOM 1375 N N . ASP A 1 166 ? -16.241 16.521 53.876 1.00 69.50 166 ASP A N 1
ATOM 1376 C CA . ASP A 1 166 ? -15.554 16.738 52.589 1.00 69.50 166 ASP A CA 1
ATOM 1377 C C . ASP A 1 166 ? -14.569 15.611 52.213 1.00 69.50 166 ASP A C 1
ATOM 1379 O O . ASP A 1 166 ? -14.471 15.240 51.045 1.00 69.50 166 ASP A O 1
ATOM 1383 N N . ALA A 1 167 ? -13.917 14.983 53.199 1.00 72.31 167 ALA A N 1
ATOM 1384 C CA . ALA A 1 167 ? -12.977 13.877 52.986 1.00 72.31 167 ALA A CA 1
ATOM 1385 C C . ALA A 1 167 ? -13.641 12.594 52.440 1.00 72.31 167 ALA A C 1
ATOM 1387 O O . ALA A 1 167 ? -13.037 11.857 51.660 1.00 72.31 167 ALA A O 1
ATOM 1388 N N . PHE A 1 168 ? -14.892 12.310 52.825 1.00 74.69 168 PHE A N 1
ATOM 1389 C CA . PHE A 1 168 ? -15.648 11.176 52.275 1.00 74.69 168 PHE A CA 1
ATOM 1390 C C . PHE A 1 168 ? -16.035 11.442 50.814 1.00 74.69 168 PHE A C 1
ATOM 1392 O O . PHE A 1 168 ? -15.933 10.564 49.955 1.00 74.69 168 PHE A O 1
ATOM 1399 N N . ASP A 1 169 ? -16.446 12.676 50.529 1.00 75.75 169 ASP A N 1
ATOM 1400 C CA . ASP A 1 169 ? -16.819 13.133 49.195 1.00 75.75 169 ASP A CA 1
ATOM 1401 C C . ASP A 1 169 ? -15.630 13.126 48.223 1.00 75.75 169 ASP A C 1
ATOM 1403 O O . ASP A 1 169 ? -15.768 12.714 47.064 1.00 75.75 169 ASP A O 1
ATOM 1407 N N . GLU A 1 170 ? -14.456 13.536 48.704 1.00 81.81 170 GLU A N 1
ATOM 1408 C CA . GLU A 1 170 ? -13.184 13.462 47.988 1.00 81.81 170 GLU A CA 1
ATOM 1409 C C . GLU A 1 170 ? -12.815 12.003 47.689 1.00 81.81 170 GLU A C 1
ATOM 1411 O O . GLU A 1 170 ? -12.619 11.649 46.528 1.00 81.81 170 GLU A O 1
ATOM 1416 N N . ALA A 1 171 ? -12.865 11.110 48.685 1.00 79.69 171 ALA A N 1
ATOM 1417 C CA . ALA A 1 171 ? -12.548 9.692 48.501 1.00 79.69 171 ALA A CA 1
ATOM 1418 C C . ALA A 1 171 ? -13.487 8.971 47.508 1.00 79.69 171 ALA A C 1
ATOM 1420 O O . ALA A 1 171 ? -13.039 8.144 46.703 1.00 79.69 171 ALA A O 1
ATOM 1421 N N . MET A 1 172 ? -14.789 9.288 47.530 1.00 81.94 172 MET A N 1
ATOM 1422 C CA . MET A 1 172 ? -15.775 8.801 46.552 1.00 81.94 172 MET A CA 1
ATOM 1423 C C . MET A 1 172 ? -15.457 9.305 45.141 1.00 81.94 172 MET A C 1
ATOM 1425 O O . MET A 1 172 ? -15.449 8.523 44.185 1.00 81.94 172 MET A O 1
ATOM 1429 N N . SER A 1 173 ? -15.158 10.600 45.013 1.00 86.75 173 SER A N 1
ATOM 1430 C CA . SER A 1 173 ? -14.810 11.229 43.735 1.00 86.75 173 SER A CA 1
ATOM 1431 C C . SER A 1 173 ? -13.521 10.638 43.156 1.00 86.75 173 SER A C 1
ATOM 1433 O O . SER A 1 173 ? -13.474 10.312 41.967 1.00 86.75 173 SER A O 1
ATOM 1435 N N . ASP A 1 174 ? -12.520 10.399 44.003 1.00 86.00 174 ASP A N 1
ATOM 1436 C CA . ASP A 1 174 ? -11.258 9.748 43.654 1.00 86.00 174 ASP A CA 1
ATOM 1437 C C . ASP A 1 174 ? -11.450 8.302 43.200 1.00 86.00 174 ASP A C 1
ATOM 1439 O O . ASP A 1 174 ? -10.830 7.870 42.228 1.00 86.00 174 ASP A O 1
ATOM 1443 N N . ARG A 1 175 ? -12.334 7.531 43.847 1.00 85.88 175 ARG A N 1
ATOM 1444 C CA . ARG A 1 175 ? -12.648 6.166 43.395 1.00 85.88 175 ARG A CA 1
ATOM 1445 C C . ARG A 1 175 ? -13.332 6.170 42.032 1.00 85.88 175 ARG A C 1
ATOM 1447 O O . ARG A 1 175 ? -12.940 5.390 41.169 1.00 85.88 175 ARG A O 1
ATOM 1454 N N . VAL A 1 176 ? -14.307 7.055 41.810 1.00 87.56 176 VAL A N 1
ATOM 1455 C CA . VAL A 1 176 ? -14.948 7.213 40.491 1.00 87.56 176 VAL A CA 1
ATOM 1456 C C . VAL A 1 176 ? -13.921 7.600 39.430 1.00 87.56 176 VAL A C 1
ATOM 1458 O O . VAL A 1 176 ? -13.995 7.104 38.305 1.00 87.56 176 VAL A O 1
ATOM 1461 N N . LYS A 1 177 ? -12.984 8.490 39.769 1.00 89.00 177 LYS A N 1
ATOM 1462 C CA . LYS A 1 177 ? -11.892 8.897 38.884 1.00 89.00 177 LYS A CA 1
ATOM 1463 C C . LYS A 1 177 ? -11.011 7.697 38.518 1.00 89.00 177 LYS A C 1
ATOM 1465 O O . LYS A 1 177 ? -10.908 7.406 37.331 1.00 89.00 177 LYS A O 1
ATOM 1470 N N . ARG A 1 178 ? -10.521 6.938 39.507 1.00 85.31 178 ARG A N 1
ATOM 1471 C CA . ARG A 1 178 ? -9.703 5.730 39.287 1.00 85.31 178 ARG A CA 1
ATOM 1472 C C . ARG A 1 178 ? -10.408 4.675 38.432 1.00 85.31 178 ARG A C 1
ATOM 1474 O O . ARG A 1 178 ? -9.832 4.195 37.468 1.00 85.31 178 ARG A O 1
ATOM 1481 N N . LEU A 1 179 ? -11.681 4.374 38.703 1.00 87.56 179 LEU A N 1
ATOM 1482 C CA . LEU A 1 179 ? -12.459 3.417 37.896 1.00 87.56 179 LEU A CA 1
ATOM 1483 C C . LEU A 1 179 ? -12.595 3.857 36.429 1.00 87.56 179 LEU A C 1
ATOM 1485 O O . LEU A 1 179 ? -12.540 3.039 35.511 1.00 87.56 179 LEU A O 1
ATOM 1489 N N . LYS A 1 180 ? -12.771 5.163 36.188 1.00 90.25 180 LYS A N 1
ATOM 1490 C CA . LYS A 1 180 ? -12.812 5.720 34.827 1.00 90.25 180 LYS A CA 1
ATOM 1491 C C . LYS A 1 180 ? -11.443 5.677 34.151 1.00 90.25 180 LYS A C 1
ATOM 1493 O O . LYS A 1 180 ? -11.393 5.440 32.947 1.00 90.25 180 LYS A O 1
ATOM 1498 N N . GLU A 1 181 ? -10.367 5.908 34.898 1.00 88.50 181 GLU A N 1
ATOM 1499 C CA . GLU A 1 181 ? -8.987 5.803 34.413 1.00 88.50 181 GLU A CA 1
ATOM 1500 C C . GLU A 1 181 ? -8.628 4.354 34.063 1.00 88.50 181 GLU A C 1
ATOM 1502 O O . GLU A 1 181 ? -8.081 4.126 32.990 1.00 88.50 181 GLU A O 1
ATOM 1507 N N . GLU A 1 182 ? -9.029 3.369 34.871 1.00 87.94 182 GLU A N 1
ATOM 1508 C CA . GLU A 1 182 ? -8.864 1.938 34.572 1.00 87.94 182 GLU A CA 1
ATOM 1509 C C . GLU A 1 182 ? -9.657 1.512 33.327 1.00 87.94 182 GLU A C 1
ATOM 1511 O O . GLU A 1 182 ? -9.123 0.833 32.449 1.00 87.94 182 GLU A O 1
ATOM 1516 N N . ALA A 1 183 ? -10.913 1.958 33.193 1.00 91.50 183 ALA A N 1
ATOM 1517 C CA . ALA A 1 183 ? -11.709 1.693 31.994 1.00 91.50 183 ALA A CA 1
ATOM 1518 C C . ALA A 1 183 ? -11.082 2.327 30.739 1.00 91.50 183 ALA A C 1
ATOM 1520 O O . ALA A 1 183 ? -11.071 1.717 29.670 1.00 91.50 183 ALA A O 1
ATOM 1521 N N . HIS A 1 184 ? -10.531 3.537 30.868 1.00 92.19 184 HIS A N 1
ATOM 1522 C CA . HIS A 1 184 ? -9.784 4.181 29.791 1.00 92.19 184 HIS A CA 1
ATOM 1523 C C . HIS A 1 184 ? -8.470 3.446 29.490 1.00 92.19 184 HIS A C 1
ATOM 1525 O O . HIS A 1 184 ? -8.101 3.319 28.327 1.00 92.19 184 HIS A O 1
ATOM 1531 N N . ALA A 1 185 ? -7.786 2.908 30.499 1.00 90.38 185 ALA A N 1
ATOM 1532 C CA . ALA A 1 185 ? -6.564 2.134 30.318 1.00 90.38 185 ALA A CA 1
ATOM 1533 C C . ALA A 1 185 ? -6.811 0.820 29.560 1.00 90.38 185 ALA A C 1
ATOM 1535 O O . ALA A 1 185 ? -5.994 0.440 28.723 1.00 90.38 185 ALA A O 1
ATOM 1536 N N . LEU A 1 186 ? -7.966 0.175 29.768 1.00 93.25 186 LEU A N 1
ATOM 1537 C CA . LEU A 1 186 ? -8.423 -0.935 28.924 1.00 93.25 186 LEU A CA 1
ATOM 1538 C C . LEU A 1 186 ? -8.660 -0.490 27.473 1.00 93.25 186 LEU A C 1
ATOM 1540 O O . LEU A 1 186 ? -8.247 -1.189 26.552 1.00 93.25 186 LEU A O 1
ATOM 1544 N N . ASP A 1 187 ? -9.267 0.681 27.244 1.00 95.44 187 ASP A N 1
ATOM 1545 C CA . ASP A 1 187 ? -9.413 1.223 25.883 1.00 95.44 187 ASP A CA 1
ATOM 1546 C C . ASP A 1 187 ? -8.034 1.441 25.226 1.00 95.44 187 ASP A C 1
ATOM 1548 O O . ASP A 1 187 ? -7.816 1.055 24.078 1.00 95.44 187 ASP A O 1
ATOM 1552 N N . MET A 1 188 ? -7.073 1.996 25.972 1.00 93.75 188 MET A N 1
ATOM 1553 C CA . MET A 1 188 ? -5.701 2.226 25.505 1.00 93.75 188 MET A CA 1
ATOM 1554 C C . MET A 1 188 ? -4.922 0.929 25.254 1.00 93.75 188 MET A C 1
ATOM 1556 O O . MET A 1 188 ? -4.083 0.891 24.350 1.00 93.75 188 MET A O 1
ATOM 1560 N N . PHE A 1 189 ? -5.190 -0.131 26.020 1.00 94.19 189 PHE A N 1
ATOM 1561 C CA . PHE A 1 189 ? -4.639 -1.461 25.775 1.00 94.19 189 PHE A CA 1
ATOM 1562 C C . PHE A 1 189 ? -5.081 -1.995 24.418 1.00 94.19 189 PHE A C 1
ATOM 1564 O O . PHE A 1 189 ? -4.233 -2.327 23.586 1.00 94.19 189 PHE A O 1
ATOM 1571 N N . ILE A 1 190 ? -6.393 -2.014 24.174 1.00 96.62 190 ILE A N 1
ATOM 1572 C CA . ILE A 1 190 ? -6.961 -2.485 22.912 1.00 96.62 190 ILE A CA 1
ATOM 1573 C C . ILE A 1 190 ? -6.470 -1.633 21.738 1.00 96.62 190 ILE A C 1
ATOM 1575 O O . ILE A 1 190 ? -6.072 -2.180 20.708 1.00 96.62 190 ILE A O 1
ATOM 1579 N N . ASP A 1 191 ? -6.417 -0.307 21.897 1.00 95.94 191 ASP A N 1
ATOM 1580 C CA . ASP A 1 191 ? -5.841 0.593 20.892 1.00 95.94 191 ASP A CA 1
ATOM 1581 C C . ASP A 1 191 ? -4.380 0.225 20.575 1.00 95.94 191 ASP A C 1
ATOM 1583 O O . ASP A 1 191 ? -4.006 0.103 19.405 1.00 95.94 191 ASP A O 1
ATOM 1587 N N . SER A 1 192 ? -3.571 -0.084 21.597 1.00 95.00 192 SER A N 1
ATOM 1588 C CA . SER A 1 192 ? -2.155 -0.448 21.435 1.00 95.00 192 SER A CA 1
ATOM 1589 C C . SER A 1 192 ? -1.902 -1.763 20.678 1.00 95.00 192 SER A C 1
ATOM 1591 O O . SER A 1 192 ? -0.780 -1.976 20.210 1.00 95.00 192 SER A O 1
ATOM 1593 N N . LEU A 1 193 ? -2.917 -2.619 20.484 1.00 95.69 193 LEU A N 1
ATOM 1594 C CA . LEU A 1 193 ? -2.814 -3.826 19.645 1.00 95.69 193 LEU A CA 1
ATOM 1595 C C . LEU A 1 193 ? -2.759 -3.500 18.135 1.00 95.69 193 LEU A C 1
ATOM 1597 O O . LEU A 1 193 ? -2.273 -4.290 17.323 1.00 95.69 193 LEU A O 1
ATOM 1601 N N . TYR A 1 194 ? -3.238 -2.324 17.729 1.00 96.00 194 TYR A N 1
ATOM 1602 C CA . TYR A 1 194 ? -3.301 -1.918 16.319 1.00 96.00 194 TYR A CA 1
ATOM 1603 C C . TYR A 1 194 ? -2.533 -0.620 16.068 1.00 96.00 194 TYR A C 1
ATOM 1605 O O . TYR A 1 194 ? -1.727 -0.552 15.136 1.00 96.00 194 TYR A O 1
ATOM 1613 N N . ALA A 1 195 ? -2.683 0.371 16.950 1.00 95.75 195 ALA A N 1
ATOM 1614 C CA . ALA A 1 195 ? -1.951 1.636 16.952 1.00 95.75 195 ALA A CA 1
ATOM 1615 C C . ALA A 1 195 ? -0.528 1.513 17.541 1.00 95.75 195 ALA A C 1
ATOM 1617 O O . ALA A 1 195 ? 0.021 2.452 18.119 1.00 95.75 195 ALA A O 1
ATOM 1618 N N . ASN A 1 196 ? 0.099 0.344 17.384 1.00 94.75 196 ASN A N 1
ATOM 1619 C CA . ASN A 1 196 ? 1.380 0.013 17.995 1.00 94.75 196 ASN A CA 1
ATOM 1620 C C . ASN A 1 196 ? 2.552 0.753 17.317 1.00 94.75 196 ASN A C 1
ATOM 1622 O O . ASN A 1 196 ? 2.886 0.527 16.147 1.00 94.75 196 ASN A O 1
ATOM 1626 N N . ASN A 1 197 ? 3.220 1.636 18.058 1.00 94.00 197 ASN A N 1
ATOM 1627 C CA . ASN A 1 197 ? 4.275 2.512 17.544 1.00 94.00 197 ASN A CA 1
ATOM 1628 C C . ASN A 1 197 ? 5.706 1.951 17.721 1.00 94.00 197 ASN A C 1
ATOM 1630 O O . ASN A 1 197 ? 6.644 2.642 18.113 1.00 94.00 197 ASN A O 1
ATOM 1634 N N . ASN A 1 198 ? 5.901 0.683 17.377 1.00 94.56 198 ASN A N 1
ATOM 1635 C CA . ASN A 1 198 ? 7.143 -0.073 17.618 1.00 94.56 198 ASN A CA 1
ATOM 1636 C C . ASN A 1 198 ? 8.354 0.252 16.726 1.00 94.56 198 ASN A C 1
ATOM 1638 O O . ASN A 1 198 ? 9.456 -0.266 16.961 1.00 94.56 198 ASN A O 1
ATOM 1642 N N . ARG A 1 199 ? 8.184 1.081 15.688 1.00 95.62 199 ARG A N 1
ATOM 1643 C CA . ARG A 1 199 ? 9.221 1.404 14.685 1.00 95.62 199 ARG A CA 1
ATOM 1644 C C . ARG A 1 199 ? 9.885 0.168 14.049 1.00 95.62 199 ARG A C 1
ATOM 1646 O O . ARG A 1 199 ? 11.085 0.171 13.741 1.00 95.62 199 ARG A O 1
ATOM 1653 N N . ILE A 1 200 ? 9.151 -0.941 13.917 1.00 96.25 200 ILE A N 1
ATOM 1654 C CA . ILE A 1 200 ? 9.689 -2.197 13.375 1.00 96.25 200 ILE A CA 1
ATOM 1655 C C . ILE A 1 200 ? 10.068 -2.047 11.902 1.00 96.25 200 ILE A C 1
ATOM 1657 O O . ILE A 1 200 ? 11.085 -2.607 11.480 1.00 96.25 200 ILE A O 1
ATOM 1661 N N . LEU A 1 201 ? 9.299 -1.282 11.124 1.00 97.12 201 LEU A N 1
ATOM 1662 C CA . LEU A 1 201 ? 9.545 -1.103 9.693 1.00 97.12 201 LEU A CA 1
ATOM 1663 C C . LEU A 1 201 ? 10.901 -0.429 9.441 1.00 97.12 201 LEU A C 1
ATOM 1665 O O . LEU A 1 201 ? 11.704 -0.940 8.664 1.00 97.12 201 LEU A O 1
ATOM 1669 N N . GLU A 1 202 ? 11.216 0.641 10.169 1.00 96.62 202 GLU A N 1
ATOM 1670 C CA . GLU A 1 202 ? 12.484 1.370 10.076 1.00 96.62 202 GLU A CA 1
ATOM 1671 C C . GLU A 1 202 ? 13.666 0.488 10.493 1.00 96.62 202 GLU A C 1
ATOM 1673 O O . GLU A 1 202 ? 14.729 0.486 9.865 1.00 96.62 202 GLU A O 1
ATOM 1678 N N . LYS A 1 203 ? 13.499 -0.291 11.569 1.00 95.69 203 LYS A N 1
ATOM 1679 C CA . LYS A 1 203 ? 14.555 -1.177 12.083 1.00 95.69 203 LYS A CA 1
ATOM 1680 C C . LYS A 1 203 ? 14.802 -2.366 11.162 1.00 95.69 203 LYS A C 1
ATOM 1682 O O . LYS A 1 203 ? 15.962 -2.724 10.956 1.00 95.69 203 LYS A O 1
ATOM 1687 N N . THR A 1 204 ? 13.741 -2.931 10.594 1.00 96.31 204 THR A N 1
ATOM 1688 C CA . THR A 1 204 ? 13.811 -3.996 9.589 1.00 96.31 204 THR A CA 1
ATOM 1689 C C . THR A 1 204 ? 14.480 -3.471 8.327 1.00 96.31 204 THR A C 1
ATOM 1691 O O . THR A 1 204 ? 15.459 -4.054 7.864 1.00 96.31 204 THR A O 1
ATOM 1694 N N . PHE A 1 205 ? 14.042 -2.316 7.820 1.00 96.38 205 PHE A N 1
ATOM 1695 C CA . PHE A 1 205 ? 14.630 -1.717 6.631 1.00 96.38 205 PHE A CA 1
ATOM 1696 C C . PHE A 1 205 ? 16.111 -1.393 6.817 1.00 96.38 205 PHE A C 1
ATOM 1698 O O . PHE A 1 205 ? 16.914 -1.724 5.952 1.00 96.38 205 PHE A O 1
ATOM 1705 N N . LYS A 1 206 ? 16.522 -0.866 7.980 1.00 94.88 206 LYS A N 1
ATOM 1706 C CA . LYS A 1 206 ? 17.940 -0.597 8.278 1.00 94.88 206 LYS A CA 1
ATOM 1707 C C . LYS A 1 206 ? 18.847 -1.823 8.074 1.00 94.88 206 LYS A C 1
ATOM 1709 O O . LYS A 1 206 ? 20.013 -1.638 7.737 1.00 94.88 206 LYS A O 1
ATOM 1714 N N . ARG A 1 207 ? 18.334 -3.046 8.268 1.00 93.94 207 ARG A N 1
ATOM 1715 C CA . ARG A 1 207 ? 19.081 -4.306 8.078 1.00 93.94 207 ARG A CA 1
ATOM 1716 C C . ARG A 1 207 ? 19.202 -4.722 6.612 1.00 93.94 207 ARG A C 1
ATOM 1718 O O . ARG A 1 207 ? 20.166 -5.380 6.254 1.00 93.94 207 ARG A O 1
ATOM 1725 N N . ILE A 1 208 ? 18.266 -4.312 5.761 1.00 94.50 208 ILE A N 1
ATOM 1726 C CA . ILE A 1 208 ? 18.225 -4.708 4.345 1.00 94.50 208 ILE A CA 1
ATOM 1727 C C . ILE A 1 208 ? 18.541 -3.570 3.377 1.00 94.50 208 ILE A C 1
ATOM 1729 O O . ILE A 1 208 ? 18.738 -3.843 2.200 1.00 94.50 208 ILE A O 1
ATOM 1733 N N . LYS A 1 209 ? 18.592 -2.311 3.834 1.00 93.75 209 LYS A N 1
ATOM 1734 C CA . LYS A 1 209 ? 18.513 -1.111 2.983 1.00 93.75 209 LYS A CA 1
ATOM 1735 C C . LYS A 1 209 ? 19.527 -1.046 1.849 1.00 93.75 209 LYS A C 1
ATOM 1737 O O . LYS A 1 209 ? 19.220 -0.507 0.792 1.00 93.75 209 LYS A O 1
ATOM 1742 N N . ASN A 1 210 ? 20.714 -1.621 2.036 1.00 90.19 210 ASN A N 1
ATOM 1743 C CA . ASN A 1 210 ? 21.737 -1.629 0.995 1.00 90.19 210 ASN A CA 1
ATOM 1744 C C . ASN A 1 210 ? 21.284 -2.419 -0.240 1.00 90.19 210 ASN A C 1
ATOM 1746 O O . ASN A 1 210 ? 21.677 -2.064 -1.338 1.00 90.19 210 ASN A O 1
ATOM 1750 N N . ILE A 1 211 ? 20.438 -3.442 -0.083 1.00 91.19 211 ILE A N 1
ATOM 1751 C CA . ILE A 1 211 ? 19.957 -4.278 -1.189 1.00 91.19 211 ILE A CA 1
ATOM 1752 C C . ILE A 1 211 ? 19.096 -3.462 -2.175 1.00 91.19 211 ILE A C 1
ATOM 1754 O O . ILE A 1 211 ? 19.500 -3.356 -3.332 1.00 91.19 211 ILE A O 1
ATOM 1758 N N . PRO A 1 212 ? 17.958 -2.852 -1.776 1.00 93.12 212 PRO A N 1
ATOM 1759 C CA . PRO A 1 212 ? 17.145 -2.058 -2.698 1.00 93.12 212 PRO A CA 1
ATOM 1760 C C . PRO A 1 212 ? 17.826 -0.747 -3.126 1.00 93.12 212 PRO A C 1
ATOM 1762 O O . PRO A 1 212 ? 17.748 -0.364 -4.293 1.00 93.12 212 PRO A O 1
ATOM 1765 N N . LEU A 1 213 ? 18.573 -0.073 -2.241 1.00 89.12 213 LEU A N 1
ATOM 1766 C CA . LEU A 1 213 ? 19.245 1.187 -2.599 1.00 89.12 213 LEU A CA 1
ATOM 1767 C C . LEU A 1 213 ? 20.376 0.998 -3.619 1.00 89.12 213 LEU A C 1
ATOM 1769 O O . LEU A 1 213 ? 20.656 1.903 -4.401 1.00 89.12 213 LEU A O 1
ATOM 1773 N N . GLN A 1 214 ? 20.996 -0.181 -3.650 1.00 87.31 214 GLN A N 1
ATOM 1774 C CA . GLN A 1 214 ? 22.031 -0.534 -4.626 1.00 87.31 214 GLN A CA 1
ATOM 1775 C C . GLN A 1 214 ? 21.472 -1.338 -5.808 1.00 87.31 214 GLN A C 1
ATOM 1777 O O . GLN A 1 214 ? 22.241 -1.812 -6.646 1.00 87.31 214 GLN A O 1
ATOM 1782 N N . GLN A 1 215 ? 20.145 -1.484 -5.914 1.00 87.44 215 GLN A N 1
ATOM 1783 C CA . GLN A 1 215 ? 19.516 -2.164 -7.040 1.00 87.44 215 GLN A CA 1
ATOM 1784 C C . GLN A 1 215 ? 19.928 -1.513 -8.363 1.00 87.44 215 GLN A C 1
ATOM 1786 O O . GLN A 1 215 ? 19.976 -0.290 -8.500 1.00 87.44 215 GLN A O 1
ATOM 1791 N N . THR A 1 216 ? 20.191 -2.353 -9.361 1.00 84.50 216 THR A N 1
ATOM 1792 C CA . THR A 1 216 ? 20.461 -1.928 -10.734 1.00 84.50 216 THR A CA 1
ATOM 1793 C C . THR A 1 216 ? 19.578 -2.707 -11.707 1.00 84.50 216 THR A C 1
ATOM 1795 O O . THR A 1 216 ? 19.066 -3.776 -11.348 1.00 84.50 216 THR A O 1
ATOM 1798 N N . PRO A 1 217 ? 19.451 -2.260 -12.970 1.00 83.75 217 PRO A N 1
ATOM 1799 C CA . PRO A 1 217 ? 18.770 -3.039 -13.995 1.00 83.75 217 PRO A CA 1
ATOM 1800 C C . PRO A 1 217 ? 19.392 -4.426 -14.223 1.00 83.75 217 PRO A C 1
ATOM 1802 O O . PRO A 1 217 ? 18.752 -5.301 -14.790 1.00 83.75 217 PRO A O 1
ATOM 1805 N N . SER A 1 218 ? 20.653 -4.642 -13.854 1.00 76.69 218 SER A N 1
ATOM 1806 C CA . SER A 1 218 ? 21.334 -5.928 -14.051 1.00 76.69 218 SER A CA 1
ATOM 1807 C C . SER A 1 218 ? 21.323 -6.826 -12.809 1.00 76.69 218 SER A C 1
ATOM 1809 O O . SER A 1 218 ? 21.583 -8.023 -12.924 1.00 76.69 218 SER A O 1
ATOM 1811 N N . SER A 1 219 ? 20.985 -6.272 -11.641 1.00 83.44 219 SER A N 1
ATOM 1812 C CA . SER A 1 219 ? 20.953 -7.004 -10.376 1.00 83.44 219 SER A CA 1
ATOM 1813 C C . SER A 1 219 ? 19.859 -8.087 -10.373 1.00 83.44 219 SER A C 1
ATOM 1815 O O . SER A 1 219 ? 18.832 -7.937 -11.053 1.00 83.44 219 SER A O 1
ATOM 1817 N N . PRO A 1 220 ? 20.023 -9.159 -9.569 1.00 84.69 220 PRO A N 1
ATOM 1818 C CA . PRO A 1 220 ? 18.933 -10.081 -9.259 1.00 84.69 220 PRO A CA 1
ATOM 1819 C C . PRO A 1 220 ? 17.703 -9.345 -8.711 1.00 84.69 220 PRO A C 1
ATOM 1821 O O . PRO A 1 220 ? 17.778 -8.189 -8.290 1.00 84.69 220 PRO A O 1
ATOM 1824 N N . SER A 1 221 ? 16.550 -10.015 -8.695 1.00 89.25 221 SER A N 1
ATOM 1825 C CA . SER A 1 221 ? 15.347 -9.451 -8.075 1.00 89.25 221 SER A CA 1
ATOM 1826 C C . SER A 1 221 ? 15.594 -9.145 -6.596 1.00 89.25 221 SER A C 1
ATOM 1828 O O . SER A 1 221 ? 16.078 -10.023 -5.875 1.00 89.25 221 SER A O 1
ATOM 1830 N N . ILE A 1 222 ? 15.177 -7.961 -6.136 1.00 92.81 222 ILE A N 1
ATOM 1831 C CA . ILE A 1 222 ? 15.252 -7.556 -4.722 1.00 92.81 222 ILE A CA 1
ATOM 1832 C C . ILE A 1 222 ? 14.607 -8.612 -3.810 1.00 92.81 222 ILE A C 1
ATOM 1834 O O . ILE A 1 222 ? 15.154 -8.927 -2.755 1.00 92.81 222 ILE A O 1
ATOM 1838 N N . GLU A 1 223 ? 13.490 -9.207 -4.248 1.00 93.25 223 GLU A N 1
ATOM 1839 C CA . GLU A 1 223 ? 12.812 -10.320 -3.574 1.00 93.25 223 GLU A CA 1
ATOM 1840 C C . GLU A 1 223 ? 13.789 -11.428 -3.155 1.00 93.25 223 GLU A C 1
ATOM 1842 O O . GLU A 1 223 ? 13.912 -11.737 -1.967 1.00 93.25 223 GLU A O 1
ATOM 1847 N N . HIS A 1 224 ? 14.519 -11.981 -4.125 1.00 90.94 224 HIS A N 1
ATOM 1848 C CA . HIS A 1 224 ? 15.466 -13.071 -3.909 1.00 90.94 224 HIS A CA 1
ATOM 1849 C C . HIS A 1 224 ? 16.699 -12.631 -3.112 1.00 90.94 224 HIS A C 1
ATOM 1851 O O . HIS A 1 224 ? 17.132 -13.349 -2.214 1.00 90.94 224 HIS A O 1
ATOM 1857 N N . SER A 1 225 ? 17.234 -11.437 -3.388 1.00 93.25 225 SER A N 1
ATOM 1858 C CA . SER A 1 225 ? 18.401 -10.905 -2.674 1.00 93.25 225 SER A CA 1
ATOM 1859 C C . SER A 1 225 ? 18.131 -10.729 -1.178 1.00 93.25 225 SER A C 1
ATOM 1861 O O . SER A 1 225 ? 18.962 -11.110 -0.356 1.00 93.25 225 SER A O 1
ATOM 1863 N N . ILE A 1 226 ? 16.953 -10.209 -0.813 1.00 94.62 226 ILE A N 1
ATOM 1864 C CA . ILE A 1 226 ? 16.528 -10.116 0.590 1.00 94.62 226 ILE A CA 1
ATOM 1865 C C . ILE A 1 226 ? 16.301 -11.512 1.171 1.00 94.62 226 ILE A C 1
ATOM 1867 O O . ILE A 1 226 ? 16.819 -11.790 2.246 1.00 94.62 226 ILE A O 1
ATOM 1871 N N . SER A 1 227 ? 15.607 -12.400 0.450 1.00 93.88 227 SER A N 1
ATOM 1872 C CA . SER A 1 227 ? 15.340 -13.773 0.917 1.00 93.88 227 SER A CA 1
ATOM 1873 C C . SER A 1 227 ? 16.620 -14.528 1.265 1.00 93.88 227 SER A C 1
ATOM 1875 O O . SER A 1 227 ? 16.702 -15.204 2.286 1.00 93.88 227 SER A O 1
ATOM 1877 N N . HIS A 1 228 ? 17.654 -14.371 0.441 1.00 92.88 228 HIS A N 1
ATOM 1878 C CA . HIS A 1 228 ? 18.966 -14.943 0.707 1.00 92.88 228 HIS A CA 1
ATOM 1879 C C . HIS A 1 228 ? 19.678 -14.255 1.885 1.00 92.88 228 HIS A C 1
ATOM 1881 O O . HIS A 1 228 ? 20.381 -14.911 2.651 1.00 92.88 228 HIS A O 1
ATOM 1887 N N . HIS A 1 229 ? 19.511 -12.938 2.048 1.00 93.19 229 HIS A N 1
ATOM 1888 C CA . HIS A 1 229 ? 20.123 -12.185 3.144 1.00 93.19 229 HIS A CA 1
ATOM 1889 C C . HIS A 1 229 ? 19.550 -12.555 4.518 1.00 93.19 229 HIS A C 1
ATOM 1891 O O . HIS A 1 229 ? 20.301 -12.559 5.493 1.00 93.19 229 HIS A O 1
ATOM 1897 N N . VAL A 1 230 ? 18.253 -12.883 4.591 1.00 93.50 230 VAL A N 1
ATOM 1898 C CA . VAL A 1 230 ? 17.571 -13.241 5.846 1.00 93.50 230 VAL A CA 1
ATOM 1899 C C . VAL A 1 230 ? 17.257 -14.731 5.991 1.00 93.50 230 VAL A C 1
ATOM 1901 O O . VAL A 1 230 ? 16.460 -15.115 6.832 1.00 93.50 230 VAL A O 1
ATOM 1904 N N . SER A 1 231 ? 17.864 -15.611 5.198 1.00 91.81 231 SER A N 1
ATOM 1905 C CA . SER A 1 231 ? 17.574 -17.051 5.267 1.00 91.81 231 SER A CA 1
ATOM 1906 C C . SER A 1 231 ? 17.891 -17.655 6.646 1.00 91.81 231 SER A C 1
ATOM 1908 O O . SER A 1 231 ? 18.945 -17.358 7.219 1.00 91.81 231 SER A O 1
ATOM 1910 N N . ASP A 1 232 ? 17.049 -18.567 7.132 1.00 88.81 232 ASP A N 1
ATOM 1911 C CA . ASP A 1 232 ? 17.302 -19.313 8.368 1.00 88.81 232 ASP A CA 1
ATOM 1912 C C . ASP A 1 232 ? 18.346 -20.413 8.130 1.00 88.81 232 ASP A C 1
ATOM 1914 O O . ASP A 1 232 ? 18.106 -21.386 7.419 1.00 88.81 232 ASP A O 1
ATOM 1918 N N . LYS A 1 233 ? 19.541 -20.230 8.700 1.00 86.31 233 LYS A N 1
ATOM 1919 C CA . LYS A 1 233 ? 20.656 -21.198 8.640 1.00 86.31 233 LYS A CA 1
ATOM 1920 C C . LYS A 1 233 ? 21.015 -21.786 10.004 1.00 86.31 233 LYS A C 1
ATOM 1922 O O . LYS A 1 233 ? 21.863 -22.667 10.093 1.00 86.31 233 LYS A O 1
ATOM 1927 N N . GLU A 1 234 ? 20.418 -21.255 11.062 1.00 86.19 234 GLU A N 1
ATOM 1928 C CA . GLU A 1 234 ? 20.719 -21.602 12.447 1.00 86.19 234 GLU A CA 1
ATOM 1929 C C . GLU A 1 234 ? 19.571 -22.405 13.066 1.00 86.19 234 GLU A C 1
ATOM 1931 O O . GLU A 1 234 ? 18.494 -22.510 12.482 1.00 86.19 234 GLU A O 1
ATOM 1936 N N . LYS A 1 235 ? 19.805 -22.976 14.254 1.00 85.44 235 LYS A N 1
ATOM 1937 C CA . LYS A 1 235 ? 18.741 -23.642 15.012 1.00 85.44 235 LYS A CA 1
ATOM 1938 C C . LYS A 1 235 ? 17.688 -22.623 15.459 1.00 85.44 235 LYS A C 1
ATOM 1940 O O . LYS A 1 235 ? 18.076 -21.524 15.870 1.00 85.44 235 LYS A O 1
ATOM 1945 N N . PRO A 1 236 ? 16.402 -23.005 15.447 1.00 88.56 236 PRO A N 1
ATOM 1946 C CA . PRO A 1 236 ? 15.348 -22.111 15.872 1.00 88.56 236 PRO A CA 1
ATOM 1947 C C . PRO A 1 236 ? 15.409 -21.808 17.371 1.00 88.56 236 PRO A C 1
ATOM 1949 O O . PRO A 1 236 ? 15.743 -22.665 18.193 1.00 88.56 236 PRO A O 1
ATOM 1952 N N . ILE A 1 237 ? 15.116 -20.553 17.703 1.00 90.75 237 ILE A N 1
ATOM 1953 C CA . ILE A 1 237 ? 14.946 -20.009 19.054 1.00 90.75 237 ILE A CA 1
ATOM 1954 C C . ILE A 1 237 ? 13.535 -20.338 19.555 1.00 90.75 237 ILE A C 1
ATOM 1956 O O . ILE A 1 237 ? 13.366 -20.772 20.699 1.00 90.75 237 ILE A O 1
ATOM 1960 N N . ASN A 1 238 ? 12.542 -20.124 18.689 1.00 90.06 238 ASN A N 1
ATOM 1961 C CA . ASN A 1 238 ? 11.123 -20.320 18.960 1.00 90.06 238 ASN A CA 1
ATOM 1962 C C . ASN A 1 238 ? 10.743 -21.778 18.697 1.00 90.06 238 ASN A C 1
ATOM 1964 O O . ASN A 1 238 ? 11.300 -22.429 17.812 1.00 90.06 238 ASN A O 1
ATOM 1968 N N . ARG A 1 239 ? 9.828 -22.312 19.505 1.00 87.75 239 ARG A N 1
ATOM 1969 C CA . ARG A 1 239 ? 9.437 -23.729 19.444 1.00 87.75 239 ARG A CA 1
ATOM 1970 C C . ARG A 1 239 ? 8.075 -23.940 18.802 1.00 87.75 239 ARG A C 1
ATOM 1972 O O . ARG A 1 239 ? 7.871 -24.974 18.177 1.00 87.75 239 ARG A O 1
ATOM 1979 N N . GLU A 1 240 ? 7.168 -22.986 18.971 1.00 85.38 240 GLU A N 1
ATOM 1980 C CA . GLU A 1 240 ? 5.754 -23.118 18.589 1.00 85.38 240 GLU A CA 1
ATOM 1981 C C . GLU A 1 240 ? 5.385 -22.216 17.397 1.00 85.38 240 GLU A C 1
ATOM 1983 O O . GLU A 1 240 ? 4.343 -22.397 16.756 1.00 85.38 240 GLU A O 1
ATOM 1988 N N . SER A 1 241 ? 6.249 -21.246 17.087 1.00 86.81 241 SER A N 1
ATOM 1989 C CA . SER A 1 241 ? 6.029 -20.228 16.060 1.00 86.81 241 SER A CA 1
ATOM 1990 C C . SER A 1 241 ? 6.892 -20.443 14.819 1.00 86.81 241 SER A C 1
ATOM 1992 O O . SER A 1 241 ? 8.047 -20.866 14.900 1.00 86.81 241 SER A O 1
ATOM 1994 N N . THR A 1 242 ? 6.347 -20.097 13.654 1.00 87.25 242 THR A N 1
ATOM 1995 C CA . THR A 1 242 ? 7.052 -20.155 12.370 1.00 87.25 242 THR A CA 1
ATOM 1996 C C . THR A 1 242 ? 7.849 -18.874 12.109 1.00 87.25 242 THR A C 1
ATOM 1998 O O . THR A 1 242 ? 7.498 -17.781 12.557 1.00 87.25 242 THR A O 1
ATOM 2001 N N . SER A 1 243 ? 8.952 -18.991 11.364 1.00 89.25 243 SER A N 1
ATOM 2002 C CA . SER A 1 243 ? 9.726 -17.829 10.919 1.00 89.25 243 SER A CA 1
ATOM 2003 C C . SER A 1 243 ? 9.096 -17.181 9.673 1.00 89.25 243 SER A C 1
ATOM 2005 O O . SER A 1 243 ? 8.459 -17.866 8.865 1.00 89.25 243 SER A O 1
ATOM 2007 N N . PRO A 1 244 ? 9.339 -15.881 9.420 1.00 88.94 244 PRO A N 1
ATOM 2008 C CA . PRO A 1 244 ? 8.905 -15.233 8.181 1.00 88.94 244 PRO A CA 1
ATOM 2009 C C . PRO A 1 244 ? 9.413 -15.927 6.908 1.00 88.94 244 PRO A C 1
ATOM 2011 O O . PRO A 1 244 ? 8.669 -16.047 5.938 1.00 88.94 244 PRO A O 1
ATOM 2014 N N . ALA A 1 245 ? 10.652 -16.425 6.885 1.00 87.62 245 ALA A N 1
ATOM 2015 C CA . ALA A 1 245 ? 11.179 -17.159 5.734 1.00 87.62 245 ALA A CA 1
ATOM 2016 C C . ALA A 1 245 ? 10.438 -18.488 5.496 1.00 87.62 245 ALA A C 1
ATOM 2018 O O . ALA A 1 245 ? 10.189 -18.843 4.340 1.00 87.62 245 ALA A O 1
ATOM 2019 N N . TYR A 1 246 ? 10.029 -19.196 6.557 1.00 86.50 246 TYR A N 1
ATOM 2020 C CA . TYR A 1 246 ? 9.165 -20.373 6.434 1.00 86.50 246 TYR A CA 1
ATOM 2021 C C . TYR A 1 246 ? 7.794 -19.997 5.856 1.00 86.50 246 TYR A C 1
ATOM 2023 O O . TYR A 1 246 ? 7.348 -20.609 4.884 1.00 86.50 246 TYR A O 1
ATOM 2031 N N . GLU A 1 247 ? 7.178 -18.932 6.370 1.00 82.44 247 GLU A N 1
ATOM 2032 C CA . GLU A 1 247 ? 5.902 -18.389 5.884 1.00 82.44 247 GLU A CA 1
ATOM 2033 C C . GLU A 1 247 ? 5.945 -17.936 4.414 1.00 82.44 247 GLU A C 1
ATOM 2035 O O . GLU A 1 247 ? 4.939 -17.986 3.700 1.00 82.44 247 GLU A O 1
ATOM 2040 N N . GLY A 1 248 ? 7.107 -17.473 3.943 1.00 73.88 248 GLY A N 1
ATOM 2041 C CA . GLY A 1 248 ? 7.353 -17.103 2.547 1.00 73.88 248 GLY A CA 1
ATOM 2042 C C . GLY A 1 248 ? 7.663 -18.286 1.623 1.00 73.88 248 GLY A C 1
ATOM 2043 O O . GLY A 1 248 ? 7.625 -18.138 0.395 1.00 73.88 248 GLY A O 1
ATOM 2044 N N . SER A 1 249 ? 7.963 -19.462 2.180 1.00 81.38 249 SER A N 1
ATOM 2045 C CA . SER A 1 249 ? 8.356 -20.645 1.414 1.00 81.38 249 SER A CA 1
ATOM 2046 C C . SER A 1 249 ? 7.193 -21.230 0.597 1.00 81.38 249 SER A C 1
ATOM 2048 O O . SER A 1 249 ? 6.019 -20.905 0.787 1.00 81.38 249 SER A O 1
ATOM 2050 N N . ALA A 1 250 ? 7.502 -22.105 -0.365 1.00 74.31 250 ALA A N 1
ATOM 2051 C CA . ALA A 1 250 ? 6.465 -22.826 -1.112 1.00 74.31 250 ALA A CA 1
ATOM 2052 C C . ALA A 1 250 ? 5.616 -23.729 -0.195 1.00 74.31 250 ALA A C 1
ATOM 2054 O O . ALA A 1 250 ? 4.404 -23.805 -0.372 1.00 74.31 250 ALA A O 1
ATOM 2055 N N . ILE A 1 251 ? 6.248 -24.350 0.808 1.00 69.38 251 ILE A N 1
ATOM 2056 C CA . ILE A 1 251 ? 5.597 -25.252 1.768 1.00 69.38 251 ILE A CA 1
ATOM 2057 C C . ILE A 1 251 ? 4.666 -24.464 2.697 1.00 69.38 251 ILE A C 1
ATOM 2059 O O . ILE A 1 251 ? 3.500 -24.826 2.831 1.00 69.38 251 ILE A O 1
ATOM 2063 N N . GLY A 1 252 ? 5.144 -23.353 3.269 1.00 74.81 252 GLY A N 1
ATOM 2064 C CA . GLY A 1 252 ? 4.330 -22.488 4.130 1.00 74.81 252 GLY A CA 1
ATOM 2065 C C . GLY A 1 252 ? 3.098 -21.942 3.404 1.00 74.81 252 GLY A C 1
ATOM 2066 O O . GLY A 1 252 ? 1.985 -22.013 3.920 1.00 74.81 252 GLY A O 1
ATOM 2067 N N . ARG A 1 253 ? 3.262 -21.501 2.147 1.00 75.69 253 ARG A N 1
ATOM 2068 C CA . ARG A 1 253 ? 2.137 -21.045 1.311 1.00 75.69 253 ARG A CA 1
ATOM 2069 C C . ARG A 1 253 ? 1.124 -22.146 1.008 1.00 75.69 253 ARG A C 1
ATOM 2071 O O . ARG A 1 253 ? -0.072 -21.880 1.055 1.00 75.69 253 ARG A O 1
ATOM 2078 N N . PHE A 1 254 ? 1.584 -23.361 0.711 1.00 62.78 254 PHE A N 1
ATOM 2079 C CA . PHE A 1 254 ? 0.694 -24.498 0.473 1.00 62.78 254 PHE A CA 1
ATOM 2080 C C . PHE A 1 254 ? -0.106 -24.862 1.733 1.00 62.78 254 PHE A C 1
ATOM 2082 O O . PHE A 1 254 ? -1.322 -25.021 1.653 1.00 62.78 254 PHE A O 1
ATOM 2089 N N . SER A 1 255 ? 0.551 -24.904 2.898 1.00 68.56 255 SER A N 1
ATOM 2090 C CA . SER A 1 255 ? -0.106 -25.150 4.190 1.00 68.56 255 SER A CA 1
ATOM 2091 C C . SER A 1 255 ? -1.182 -24.098 4.491 1.00 68.56 255 SER A C 1
ATOM 2093 O O . SER A 1 255 ? -2.340 -24.433 4.733 1.00 68.56 255 SER A O 1
ATOM 2095 N N . ALA A 1 256 ? -0.847 -22.811 4.345 1.00 71.19 256 ALA A N 1
ATOM 2096 C CA . ALA A 1 256 ? -1.782 -21.707 4.570 1.00 71.19 256 ALA A CA 1
ATOM 2097 C C . ALA A 1 256 ? -2.960 -21.671 3.575 1.00 71.19 256 ALA A C 1
ATOM 2099 O O . ALA A 1 256 ? -4.000 -21.087 3.876 1.00 71.19 256 ALA A O 1
ATOM 2100 N N . MET A 1 257 ? -2.805 -22.248 2.379 1.00 64.31 257 MET A N 1
ATOM 2101 C CA . MET A 1 257 ? -3.884 -22.373 1.393 1.00 64.31 257 MET A CA 1
ATOM 2102 C C . MET A 1 257 ? -4.870 -23.486 1.773 1.00 64.31 257 MET A C 1
ATOM 2104 O O . MET A 1 257 ? -6.079 -23.329 1.583 1.00 64.31 257 MET A O 1
ATOM 2108 N N . MET A 1 258 ? -4.356 -24.593 2.315 1.00 66.75 258 MET A N 1
ATOM 2109 C CA . MET A 1 258 ? -5.153 -25.752 2.723 1.00 66.75 258 MET A CA 1
ATOM 2110 C C . MET A 1 258 ? -5.815 -25.575 4.090 1.00 66.75 258 MET A C 1
ATOM 2112 O O . MET A 1 258 ? -6.849 -26.189 4.322 1.00 66.75 258 MET A O 1
ATOM 2116 N N . SER A 1 259 ? -5.268 -24.720 4.957 1.00 74.69 259 SER A N 1
ATOM 2117 C CA . SER A 1 259 ? -5.828 -24.476 6.287 1.00 74.69 259 SER A CA 1
ATOM 2118 C C . SER A 1 259 ? -7.268 -23.964 6.224 1.00 74.69 259 SER A C 1
ATOM 2120 O O . SER A 1 259 ? -7.616 -23.089 5.408 1.00 74.69 259 SER A O 1
ATOM 2122 N N . ASP A 1 260 ? -8.100 -24.512 7.107 1.00 79.00 260 ASP A N 1
ATOM 2123 C CA . ASP A 1 260 ? -9.426 -23.976 7.381 1.00 79.00 260 ASP A CA 1
ATOM 2124 C C . ASP A 1 260 ? -9.401 -22.777 8.319 1.00 79.00 260 ASP A C 1
ATOM 2126 O O . ASP A 1 260 ? -10.214 -21.870 8.141 1.00 79.00 260 ASP A O 1
ATOM 2130 N N . ASP A 1 261 ? -8.365 -22.686 9.147 1.00 84.38 261 ASP A N 1
ATOM 2131 C CA . ASP A 1 261 ? -8.133 -21.570 10.051 1.00 84.38 261 ASP A CA 1
ATOM 2132 C C . ASP A 1 261 ? -7.160 -20.560 9.440 1.00 84.38 261 ASP A C 1
ATOM 2134 O O . ASP A 1 261 ? -6.093 -20.906 8.916 1.00 84.38 261 ASP A O 1
ATOM 2138 N N . TYR A 1 262 ? -7.529 -19.285 9.499 1.00 83.94 262 TYR A N 1
ATOM 2139 C CA . TYR A 1 262 ? -6.705 -18.171 9.058 1.00 83.94 262 TYR A CA 1
ATOM 2140 C C . TYR A 1 262 ? -6.924 -16.955 9.963 1.00 83.94 262 TYR A C 1
ATOM 2142 O O . TYR A 1 262 ? -7.911 -16.234 9.817 1.00 83.94 262 TYR A O 1
ATOM 2150 N N . LYS A 1 263 ? -5.958 -16.709 10.858 1.00 86.38 263 LYS A N 1
ATOM 2151 C CA . LYS A 1 263 ? -5.928 -15.578 11.797 1.00 86.38 263 LYS A CA 1
ATOM 2152 C C . LYS A 1 263 ? -4.677 -14.714 11.534 1.00 86.38 263 LYS A C 1
ATOM 2154 O O . LYS A 1 263 ? -3.579 -15.060 11.971 1.00 86.38 263 LYS A O 1
ATOM 2159 N N . PRO A 1 264 ? -4.790 -13.600 10.784 1.00 74.50 264 PRO A N 1
ATOM 2160 C CA . PRO A 1 264 ? -3.645 -12.840 10.259 1.00 74.50 264 PRO A CA 1
ATOM 2161 C C . PRO A 1 264 ? -2.686 -12.304 11.326 1.00 74.50 264 PRO A C 1
ATOM 2163 O O . PRO A 1 264 ? -1.484 -12.222 11.081 1.00 74.50 264 PRO A O 1
ATOM 2166 N N . GLN A 1 265 ? -3.205 -11.929 12.498 1.00 80.50 265 GLN A N 1
ATOM 2167 C CA . GLN A 1 265 ? -2.408 -11.375 13.599 1.00 80.50 265 GLN A CA 1
ATOM 2168 C C . GLN A 1 265 ? -1.708 -12.437 14.459 1.00 80.50 265 GLN A C 1
ATOM 2170 O O . GLN A 1 265 ? -0.881 -12.084 15.283 1.00 80.50 265 GLN A O 1
ATOM 2175 N N . HIS A 1 266 ? -1.973 -13.728 14.245 1.00 81.25 266 HIS A N 1
ATOM 2176 C CA . HIS A 1 266 ? -1.438 -14.813 15.083 1.00 81.25 266 HIS A CA 1
ATOM 2177 C C . HIS A 1 266 ? -0.134 -15.400 14.521 1.00 81.25 266 HIS A C 1
ATOM 2179 O O . HIS A 1 266 ? 0.532 -16.217 15.153 1.00 81.25 266 HIS A O 1
ATOM 2185 N N . GLY A 1 267 ? 0.218 -15.008 13.295 1.00 81.62 267 GLY A N 1
ATOM 2186 C CA . GLY A 1 267 ? 1.446 -15.416 12.626 1.00 81.62 267 GLY A CA 1
ATOM 2187 C C . GLY A 1 267 ? 2.528 -14.344 12.705 1.00 81.62 267 GLY A C 1
ATOM 2188 O O . GLY A 1 267 ? 2.743 -13.682 13.713 1.00 81.62 267 GLY A O 1
ATOM 2189 N N . THR A 1 268 ? 3.206 -14.126 11.584 1.00 84.56 268 THR A N 1
ATOM 2190 C CA . THR A 1 268 ? 4.373 -13.237 11.506 1.00 84.56 268 THR A CA 1
ATOM 2191 C C . THR A 1 268 ? 4.032 -11.759 11.270 1.00 84.56 268 THR A C 1
ATOM 2193 O O . THR A 1 268 ? 4.922 -10.916 11.108 1.00 84.56 268 THR A O 1
ATOM 2196 N N . SER A 1 269 ? 2.745 -11.418 11.196 1.00 90.00 269 SER A N 1
ATOM 2197 C CA . SER A 1 269 ? 2.269 -10.084 10.841 1.00 90.00 269 SER A CA 1
ATOM 2198 C C . SER A 1 269 ? 2.006 -9.227 12.079 1.00 90.00 269 SER A C 1
ATOM 2200 O O . SER A 1 269 ? 0.926 -9.266 12.652 1.00 90.00 269 SER A O 1
ATOM 2202 N N . LEU A 1 270 ? 2.954 -8.345 12.391 1.00 93.81 270 LEU A N 1
ATOM 2203 C CA . LEU A 1 270 ? 2.877 -7.422 13.527 1.00 93.81 270 LEU A CA 1
ATOM 2204 C C . LEU A 1 270 ? 2.238 -6.081 13.133 1.00 93.81 270 LEU A C 1
ATOM 2206 O O . LEU A 1 270 ? 2.604 -5.510 12.097 1.00 93.81 270 LEU A O 1
ATOM 2210 N N . SER A 1 271 ? 1.310 -5.558 13.939 1.00 96.06 271 SER A N 1
ATOM 2211 C CA . SER A 1 271 ? 0.736 -4.221 13.720 1.00 96.06 271 SER A CA 1
ATOM 2212 C C . SER A 1 271 ? 1.799 -3.133 13.911 1.00 96.06 271 SER A C 1
ATOM 2214 O O . SER A 1 271 ? 2.629 -3.216 14.817 1.00 96.06 271 SER A O 1
ATOM 2216 N N . THR A 1 272 ? 1.817 -2.115 13.049 1.00 96.44 272 THR A N 1
ATOM 2217 C CA . THR A 1 272 ? 2.793 -1.012 13.118 1.00 96.44 272 THR A CA 1
ATOM 2218 C C . THR A 1 272 ? 2.192 0.300 12.618 1.00 96.44 272 THR A C 1
ATOM 2220 O O . THR A 1 272 ? 1.388 0.279 11.688 1.00 96.44 272 THR A O 1
ATOM 2223 N N . VAL A 1 273 ? 2.681 1.443 13.096 1.00 97.38 273 VAL A N 1
ATOM 2224 C CA . VAL A 1 273 ? 2.413 2.757 12.477 1.00 97.38 273 VAL A CA 1
ATOM 2225 C C . VAL A 1 273 ? 3.389 3.028 11.325 1.00 97.38 273 VAL A C 1
ATOM 2227 O O . VAL A 1 273 ? 4.603 2.901 11.496 1.00 97.38 273 VAL A O 1
ATOM 2230 N N . ARG A 1 274 ? 2.881 3.445 10.157 1.00 96.81 274 ARG A N 1
ATOM 2231 C CA . ARG A 1 274 ? 3.707 3.932 9.041 1.00 96.81 274 ARG A CA 1
ATOM 2232 C C . ARG A 1 274 ? 3.990 5.422 9.208 1.00 96.81 274 ARG A C 1
ATOM 2234 O O . ARG A 1 274 ? 3.074 6.229 9.345 1.00 96.81 274 ARG A O 1
ATOM 2241 N N . ARG A 1 275 ? 5.273 5.782 9.174 1.00 94.94 275 ARG A N 1
ATOM 2242 C CA . ARG A 1 275 ? 5.751 7.154 9.363 1.00 94.94 275 ARG A CA 1
ATOM 2243 C C . ARG A 1 275 ? 6.333 7.687 8.071 1.00 94.94 275 ARG A C 1
ATOM 2245 O O . ARG A 1 275 ? 7.186 7.035 7.470 1.00 94.94 275 ARG A O 1
ATOM 2252 N N . TYR A 1 276 ? 5.889 8.882 7.707 1.00 95.56 276 TYR A N 1
ATOM 2253 C CA . TYR A 1 276 ? 6.368 9.593 6.537 1.00 95.56 276 TYR A CA 1
ATOM 2254 C C . TYR A 1 276 ? 6.698 11.029 6.908 1.00 95.56 276 TYR A C 1
ATOM 2256 O O . TYR A 1 276 ? 5.971 11.635 7.692 1.00 95.56 276 TYR A O 1
ATOM 2264 N N . LYS A 1 277 ? 7.788 11.570 6.363 1.00 94.44 277 LYS A N 1
ATOM 2265 C CA . LYS A 1 277 ? 8.281 12.905 6.746 1.00 94.44 277 LYS A CA 1
ATOM 2266 C C . LYS A 1 277 ? 7.357 14.040 6.320 1.00 94.44 277 LYS A C 1
ATOM 2268 O O . LYS A 1 277 ? 7.361 15.086 6.948 1.00 94.44 277 LYS A O 1
ATOM 2273 N N . TYR A 1 278 ? 6.593 13.833 5.251 1.00 94.75 278 TYR A N 1
ATOM 2274 C CA . TYR A 1 278 ? 5.694 14.848 4.701 1.00 94.75 278 TYR A CA 1
ATOM 2275 C C . TYR A 1 278 ? 4.378 14.995 5.486 1.00 94.75 278 TYR A C 1
ATOM 2277 O O . TYR A 1 278 ? 3.615 15.928 5.219 1.00 94.75 278 TYR A O 1
ATOM 2285 N N . LYS A 1 279 ? 4.073 14.043 6.383 1.00 94.44 279 LYS A N 1
ATOM 2286 C CA . LYS A 1 279 ? 2.839 14.052 7.172 1.00 94.44 279 LYS A CA 1
ATOM 2287 C C . LYS A 1 279 ? 2.967 15.004 8.360 1.00 94.44 279 LYS A C 1
ATOM 2289 O O . LYS A 1 279 ? 4.003 15.015 9.023 1.00 94.44 279 LYS A O 1
ATOM 2294 N N . THR A 1 280 ? 1.904 15.753 8.629 1.00 91.88 280 THR A N 1
ATOM 2295 C CA . THR A 1 280 ? 1.746 16.610 9.812 1.00 91.88 280 THR A CA 1
ATOM 2296 C C . THR A 1 280 ? 0.830 15.943 10.841 1.00 91.88 280 THR A C 1
ATOM 2298 O O . THR A 1 280 ? 0.241 14.897 10.566 1.00 91.88 280 THR A O 1
ATOM 2301 N N . ASP A 1 281 ? 0.687 16.546 12.024 1.00 88.56 281 ASP A N 1
ATOM 2302 C CA . ASP A 1 281 ? -0.205 16.037 13.080 1.00 88.56 281 ASP A CA 1
ATOM 2303 C C . ASP A 1 281 ? -1.698 16.102 12.697 1.00 88.56 281 ASP A C 1
ATOM 2305 O O . ASP A 1 281 ? -2.514 15.379 13.268 1.00 88.56 281 ASP A O 1
ATOM 2309 N N . ASP A 1 282 ? -2.050 16.926 11.704 1.00 90.00 282 ASP A N 1
ATOM 2310 C CA . ASP A 1 282 ? -3.407 17.016 11.153 1.00 90.00 282 ASP A CA 1
ATOM 2311 C C . ASP A 1 282 ? -3.721 15.891 10.150 1.00 90.00 282 ASP A C 1
ATOM 2313 O O . ASP A 1 282 ? -4.889 15.652 9.827 1.00 90.00 282 ASP A O 1
ATOM 2317 N N . ASP A 1 283 ? -2.700 15.201 9.625 1.00 95.00 283 ASP A N 1
ATOM 2318 C CA . ASP A 1 283 ? -2.908 14.080 8.714 1.00 95.00 283 ASP A CA 1
ATOM 2319 C C . ASP A 1 283 ? -3.353 12.820 9.469 1.00 95.00 283 ASP A C 1
ATOM 2321 O O . ASP A 1 283 ? -2.863 12.521 10.561 1.00 95.00 283 ASP A O 1
ATOM 2325 N N . PRO A 1 284 ? -4.218 11.990 8.860 1.00 97.06 284 PRO A N 1
ATOM 2326 C CA . PRO A 1 284 ? -4.625 10.743 9.480 1.00 97.06 284 PRO A CA 1
ATOM 2327 C C . PRO A 1 284 ? -3.443 9.774 9.628 1.00 97.06 284 PRO A C 1
ATOM 2329 O O . PRO A 1 284 ? -2.624 9.584 8.716 1.00 97.06 284 PRO A O 1
ATOM 2332 N N . VAL A 1 285 ? -3.399 9.091 10.773 1.00 97.75 285 VAL A N 1
ATOM 2333 C CA . VAL A 1 285 ? -2.371 8.089 11.069 1.00 97.75 285 VAL A CA 1
ATOM 2334 C C . VAL A 1 285 ? -2.588 6.856 10.198 1.00 97.75 285 VAL A C 1
ATOM 2336 O O . VAL A 1 285 ? -3.678 6.288 10.151 1.00 97.75 285 VAL A O 1
ATOM 2339 N N . GLU A 1 286 ? -1.536 6.404 9.521 1.00 98.31 286 GLU A N 1
ATOM 2340 C CA . GLU A 1 286 ? -1.602 5.184 8.723 1.00 98.31 286 GLU A CA 1
ATOM 2341 C C . GLU A 1 286 ? -1.106 3.984 9.523 1.00 98.31 286 GLU A C 1
ATOM 2343 O O . GLU A 1 286 ? 0.072 3.898 9.888 1.00 98.31 286 GLU A O 1
ATOM 2348 N N . TYR A 1 287 ? -1.998 3.028 9.750 1.00 98.00 287 TYR A N 1
ATOM 2349 C CA . TYR A 1 287 ? -1.655 1.755 10.360 1.00 98.00 287 TYR A CA 1
ATOM 2350 C C . TYR A 1 287 ? -1.317 0.709 9.298 1.00 98.00 287 TYR A C 1
ATOM 2352 O O . TYR A 1 287 ? -1.841 0.701 8.183 1.00 98.00 287 TYR A O 1
ATOM 2360 N N . ARG A 1 288 ? -0.439 -0.224 9.663 1.00 96.19 288 ARG A N 1
ATOM 2361 C CA . ARG A 1 288 ? -0.176 -1.451 8.916 1.00 96.19 288 ARG A CA 1
ATOM 2362 C C . ARG A 1 288 ? -0.508 -2.636 9.801 1.00 96.19 288 ARG A C 1
ATOM 2364 O O . ARG A 1 288 ? 0.180 -2.889 10.782 1.00 96.19 288 ARG A O 1
ATOM 2371 N N . PHE A 1 289 ? -1.506 -3.394 9.387 1.00 95.25 289 PHE A N 1
ATOM 2372 C CA . PHE A 1 289 ? -1.856 -4.718 9.886 1.00 95.25 289 PHE A CA 1
ATOM 2373 C C . PHE A 1 289 ? -2.561 -5.469 8.751 1.00 95.25 289 PHE A C 1
ATOM 2375 O O . PHE A 1 289 ? -3.070 -4.828 7.830 1.00 95.25 289 PHE A O 1
ATOM 2382 N N . GLY A 1 290 ? -2.520 -6.805 8.777 1.00 92.44 290 GLY A N 1
ATOM 2383 C CA . GLY A 1 290 ? -3.141 -7.657 7.755 1.00 92.44 290 GLY A CA 1
ATOM 2384 C C . GLY A 1 290 ? -4.663 -7.521 7.700 1.00 92.44 290 GLY A C 1
ATOM 2385 O O . GLY A 1 290 ? -5.253 -6.662 8.362 1.00 92.44 290 GLY A O 1
ATOM 2386 N N . THR A 1 291 ? -5.316 -8.363 6.904 1.00 93.94 291 THR A N 1
ATOM 2387 C CA . THR A 1 291 ? -6.781 -8.369 6.862 1.00 93.94 291 THR A CA 1
ATOM 2388 C C . THR A 1 291 ? -7.355 -8.620 8.261 1.00 93.94 291 THR A C 1
ATOM 2390 O O . THR A 1 291 ? -6.687 -9.181 9.124 1.00 93.94 291 THR A O 1
ATOM 2393 N N . GLN A 1 292 ? -8.558 -8.124 8.518 1.00 94.69 292 GLN A N 1
ATOM 2394 C CA . GLN A 1 292 ? -9.288 -8.352 9.767 1.00 94.69 292 GLN A CA 1
ATOM 2395 C C . GLN A 1 292 ? -10.473 -9.291 9.544 1.00 94.69 292 GLN A C 1
ATOM 2397 O O . GLN A 1 292 ? -11.208 -9.578 10.478 1.00 94.69 292 GLN A O 1
ATOM 2402 N N . GLY A 1 293 ? -10.622 -9.806 8.319 1.00 93.31 293 GLY A N 1
ATOM 2403 C CA . GLY A 1 293 ? -11.393 -11.007 8.056 1.00 93.31 293 GLY A CA 1
ATOM 2404 C C . GLY A 1 293 ? -10.558 -12.225 8.443 1.00 93.31 293 GLY A C 1
ATOM 2405 O O . GLY A 1 293 ? -9.401 -12.354 8.037 1.00 93.31 293 GLY A O 1
ATOM 2406 N N . GLN A 1 294 ? -11.153 -13.116 9.217 1.00 91.88 294 GLN A N 1
ATOM 2407 C CA . GLN A 1 294 ? -10.567 -14.353 9.704 1.00 91.88 294 GLN A CA 1
ATOM 2408 C C . GLN A 1 294 ? -11.373 -15.544 9.203 1.00 91.88 294 GLN A C 1
ATOM 2410 O O . GLN A 1 294 ? -12.564 -15.422 8.915 1.00 91.88 294 GLN A O 1
ATOM 2415 N N . ARG A 1 295 ? -10.716 -16.700 9.107 1.00 90.31 295 ARG A N 1
ATOM 2416 C CA . ARG A 1 295 ? -11.415 -17.984 9.060 1.00 90.31 295 ARG A CA 1
ATOM 2417 C C . ARG A 1 295 ? -11.154 -18.725 10.355 1.00 90.31 295 ARG A C 1
ATOM 2419 O O . ARG A 1 295 ? -9.997 -18.843 10.749 1.00 90.31 295 ARG A O 1
ATOM 2426 N N . ASP A 1 296 ? -12.210 -19.199 10.984 1.00 88.38 296 ASP A N 1
ATOM 2427 C CA . ASP A 1 296 ? -12.147 -19.917 12.249 1.00 88.38 296 ASP A CA 1
ATOM 2428 C C . ASP A 1 296 ? -13.063 -21.126 12.139 1.00 88.38 296 ASP A C 1
ATOM 2430 O O . ASP A 1 296 ? -14.244 -20.994 11.825 1.00 88.38 296 ASP A O 1
ATOM 2434 N N . HIS A 1 297 ? -12.478 -22.312 12.240 1.00 87.19 297 HIS A N 1
ATOM 2435 C CA . HIS A 1 297 ? -13.116 -23.588 11.932 1.00 87.19 297 HIS A CA 1
ATOM 2436 C C . HIS A 1 297 ? -13.774 -23.613 10.543 1.00 87.19 297 HIS A C 1
ATOM 2438 O O . HIS A 1 297 ? -14.815 -24.225 10.318 1.00 87.19 297 HIS A O 1
ATOM 2444 N N . GLY A 1 298 ? -13.136 -22.935 9.584 1.00 85.38 298 GLY A N 1
ATOM 2445 C CA . GLY A 1 298 ? -13.582 -22.840 8.199 1.00 85.38 298 GLY A CA 1
ATOM 2446 C C . GLY A 1 298 ? -14.587 -21.721 7.909 1.00 85.38 298 GLY A C 1
ATOM 2447 O O . GLY A 1 298 ? -14.754 -21.385 6.729 1.00 85.38 298 GLY A O 1
ATOM 2448 N N . GLU A 1 299 ? -15.176 -21.104 8.936 1.00 90.56 299 GLU A N 1
ATOM 2449 C CA . GLU A 1 299 ? -16.168 -20.034 8.814 1.00 90.56 299 GLU A CA 1
ATOM 2450 C C . GLU A 1 299 ? -15.514 -18.655 8.735 1.00 90.56 299 GLU A C 1
ATOM 2452 O O . GLU A 1 299 ? -14.603 -18.335 9.495 1.00 90.56 299 GLU A O 1
ATOM 2457 N N . ALA A 1 300 ? -15.973 -17.823 7.799 1.00 93.12 300 ALA A N 1
ATOM 2458 C CA . ALA A 1 300 ? -15.493 -16.454 7.674 1.00 93.12 300 ALA A CA 1
ATOM 2459 C C . ALA A 1 300 ? -16.159 -15.553 8.728 1.00 93.12 300 ALA A C 1
ATOM 2461 O O . ALA A 1 300 ? -17.386 -15.453 8.774 1.00 93.12 300 ALA A O 1
ATOM 2462 N N . ARG A 1 301 ? -15.348 -14.856 9.527 1.00 92.31 301 ARG A N 1
ATOM 2463 C CA . ARG A 1 301 ? -15.780 -13.866 10.526 1.00 92.31 301 ARG A CA 1
ATOM 2464 C C . ARG A 1 301 ? -14.858 -12.651 10.532 1.00 92.31 301 ARG A C 1
ATOM 2466 O O . ARG A 1 301 ? -13.770 -12.690 9.966 1.00 92.31 301 ARG A O 1
ATOM 2473 N N . HIS A 1 302 ? -15.271 -11.561 11.160 1.00 92.31 302 HIS A N 1
ATOM 2474 C CA . HIS A 1 302 ? -14.363 -10.470 11.515 1.00 92.31 302 HIS A CA 1
ATOM 2475 C C . HIS A 1 302 ? -13.576 -10.794 12.797 1.00 92.31 302 HIS A C 1
ATOM 2477 O O . HIS A 1 302 ? -14.040 -11.548 13.655 1.00 92.31 302 HIS A O 1
ATOM 2483 N N . SER A 1 303 ? -12.390 -10.197 12.917 1.00 93.44 303 SER A N 1
ATOM 2484 C CA . SER A 1 303 ? -11.544 -10.237 14.110 1.00 93.44 303 SER A CA 1
ATOM 2485 C C . SER A 1 303 ? -12.263 -9.602 15.313 1.00 93.44 303 SER A C 1
ATOM 2487 O O . SER A 1 303 ? -12.554 -8.401 15.266 1.00 93.44 303 SER A O 1
ATOM 2489 N N . PRO A 1 304 ? -12.484 -10.346 16.415 1.00 94.19 304 PRO A N 1
ATOM 2490 C CA . PRO A 1 304 ? -13.104 -9.837 17.633 1.00 94.19 304 PRO A CA 1
ATOM 2491 C C . PRO A 1 304 ? -12.269 -8.704 18.220 1.00 94.19 304 PRO A C 1
ATOM 2493 O O . PRO A 1 304 ? -12.802 -7.673 18.626 1.00 94.19 304 PRO A O 1
ATOM 2496 N N . LEU A 1 305 ? -10.941 -8.850 18.180 1.00 95.44 305 LEU A N 1
ATOM 2497 C CA . LEU A 1 305 ? -9.998 -7.824 18.614 1.00 95.44 305 LEU A CA 1
ATOM 2498 C C . LEU A 1 305 ? -10.149 -6.536 17.795 1.00 95.44 305 LEU A C 1
ATOM 2500 O O . LEU A 1 305 ? -10.061 -5.442 18.352 1.00 95.44 305 LEU A O 1
ATOM 2504 N N . PHE A 1 306 ? -10.402 -6.640 16.487 1.00 95.75 306 PHE A N 1
ATOM 2505 C CA . PHE A 1 306 ? -10.568 -5.465 15.631 1.00 95.75 306 PHE A CA 1
ATOM 2506 C C . PHE A 1 306 ? -11.879 -4.725 15.912 1.00 95.75 306 PHE A C 1
ATOM 2508 O O . PHE A 1 306 ? -11.903 -3.496 15.951 1.00 95.75 306 PHE A O 1
ATOM 2515 N N . GLU A 1 307 ? -12.968 -5.439 16.187 1.00 94.62 307 GLU A N 1
ATOM 2516 C CA . GLU A 1 307 ? -14.220 -4.800 16.607 1.00 94.62 307 GLU A CA 1
ATOM 2517 C C . GLU A 1 307 ? -14.072 -4.023 17.920 1.00 94.62 307 GLU A C 1
ATOM 2519 O O . GLU A 1 307 ? -14.623 -2.921 18.070 1.00 94.62 307 GLU A O 1
ATOM 2524 N N . ARG A 1 308 ? -13.320 -4.581 18.878 1.00 95.62 308 ARG A N 1
ATOM 2525 C CA . ARG A 1 308 ? -13.031 -3.907 20.150 1.00 95.62 308 ARG A CA 1
ATOM 2526 C C . ARG A 1 308 ? -12.095 -2.730 19.927 1.00 95.62 308 ARG A C 1
ATOM 2528 O O . ARG A 1 308 ? -12.309 -1.693 20.538 1.00 95.62 308 ARG A O 1
ATOM 2535 N N . PHE A 1 309 ? -11.153 -2.819 18.990 1.00 96.50 309 PHE A N 1
ATOM 2536 C CA . PHE A 1 309 ? -10.340 -1.679 18.563 1.00 96.50 309 PHE A CA 1
ATOM 2537 C C . PHE A 1 309 ? -11.184 -0.507 18.055 1.00 96.50 309 PHE A C 1
ATOM 2539 O O . PHE A 1 309 ? -11.010 0.619 18.522 1.00 96.50 309 PHE A O 1
ATOM 2546 N N . LEU A 1 310 ? -12.161 -0.754 17.180 1.00 95.50 310 LEU A N 1
ATOM 2547 C CA . LEU A 1 310 ? -13.073 0.298 16.713 1.00 95.50 310 LEU A CA 1
ATOM 2548 C C . LEU A 1 310 ? -13.891 0.899 17.864 1.00 95.50 310 LEU A C 1
ATOM 2550 O O . LEU A 1 310 ? -14.095 2.112 17.914 1.00 95.50 310 LEU A O 1
ATOM 2554 N N . THR A 1 311 ? -14.313 0.062 18.811 1.00 94.00 311 THR A N 1
ATOM 2555 C CA . THR A 1 311 ? -15.057 0.483 20.009 1.00 94.00 311 THR A CA 1
ATOM 2556 C C . THR A 1 311 ? -14.188 1.342 20.938 1.00 94.00 311 THR A C 1
ATOM 2558 O O . THR A 1 311 ? -14.598 2.423 21.365 1.00 94.00 311 THR A O 1
ATOM 2561 N N . ALA A 1 312 ? -12.949 0.917 21.186 1.00 95.19 312 ALA A N 1
ATOM 2562 C CA . ALA A 1 312 ? -11.971 1.638 21.986 1.00 95.19 312 ALA A CA 1
ATOM 2563 C C . ALA A 1 312 ? -11.647 3.011 21.378 1.00 95.19 312 ALA A C 1
ATOM 2565 O O . ALA A 1 312 ? -11.632 4.005 22.103 1.00 95.19 312 ALA A O 1
ATOM 2566 N N . GLN A 1 313 ? -11.489 3.116 20.052 1.00 94.00 313 GLN A N 1
ATOM 2567 C CA . GLN A 1 313 ? -11.277 4.409 19.387 1.00 94.00 313 GLN A CA 1
ATOM 2568 C C . GLN A 1 313 ? -12.418 5.403 19.637 1.00 94.00 313 GLN A C 1
ATOM 2570 O O . GLN A 1 313 ? -12.179 6.599 19.852 1.00 94.00 313 GLN A O 1
ATOM 2575 N N . GLU A 1 314 ? -13.664 4.930 19.612 1.00 91.06 314 GLU A N 1
ATOM 2576 C CA . GLU A 1 314 ? -14.824 5.765 19.912 1.00 91.06 314 GLU A CA 1
ATOM 2577 C C . GLU A 1 314 ? -14.817 6.219 21.380 1.00 91.06 314 GLU A C 1
ATOM 2579 O O . GLU A 1 314 ? -15.023 7.404 21.672 1.00 91.06 314 GLU A O 1
ATOM 2584 N N . HIS A 1 315 ? -14.523 5.304 22.306 1.00 92.12 315 HIS A N 1
ATOM 2585 C CA . HIS A 1 315 ? -14.416 5.614 23.729 1.00 92.12 315 HIS A CA 1
ATOM 2586 C C . HIS A 1 315 ? -13.306 6.623 24.034 1.00 92.12 315 HIS A C 1
ATOM 2588 O O . HIS A 1 315 ? -13.574 7.624 24.705 1.00 92.12 315 HIS A O 1
ATOM 2594 N N . ILE A 1 316 ? -12.101 6.414 23.498 1.00 91.81 316 ILE A N 1
ATOM 2595 C CA . ILE A 1 316 ? -10.949 7.313 23.651 1.00 91.81 316 ILE A CA 1
ATOM 2596 C C . ILE A 1 316 ? -11.316 8.711 23.159 1.00 91.81 316 ILE A C 1
ATOM 2598 O O . ILE A 1 316 ? -11.147 9.691 23.881 1.00 91.81 316 ILE A O 1
ATOM 2602 N N . ARG A 1 317 ? -11.927 8.820 21.975 1.00 88.56 317 ARG A N 1
ATOM 2603 C CA . ARG A 1 317 ? -12.372 10.113 21.446 1.00 88.56 317 ARG A CA 1
ATOM 2604 C C . ARG A 1 317 ? -13.382 10.804 22.366 1.00 88.56 317 ARG A C 1
ATOM 2606 O O . ARG A 1 317 ? -13.270 12.005 22.606 1.00 88.56 317 ARG A O 1
ATOM 2613 N N . ARG A 1 318 ? -14.388 10.080 22.869 1.00 88.00 318 ARG A N 1
ATOM 2614 C CA . ARG A 1 318 ? -15.382 10.645 23.801 1.00 88.00 318 ARG A CA 1
ATOM 2615 C C . ARG A 1 318 ? -14.728 11.095 25.110 1.00 88.00 318 ARG A C 1
ATOM 2617 O O . ARG A 1 318 ? -15.163 12.088 25.693 1.00 88.00 318 ARG A O 1
ATOM 2624 N N . TYR A 1 319 ? -13.711 10.373 25.574 1.00 87.75 319 TYR A N 1
ATOM 2625 C CA . TYR A 1 319 ? -12.934 10.725 26.758 1.00 87.75 319 TYR A CA 1
ATOM 2626 C C . TYR A 1 319 ? -12.131 12.019 26.542 1.00 87.75 319 TYR A C 1
ATOM 2628 O O . TYR A 1 319 ? -12.270 12.958 27.326 1.00 87.75 319 TYR A O 1
ATOM 2636 N N . GLU A 1 320 ? -11.392 12.121 25.433 1.00 85.94 320 GLU A N 1
ATOM 2637 C CA . GLU A 1 320 ? -10.628 13.316 25.037 1.00 85.94 320 GLU A CA 1
ATOM 2638 C C . GLU A 1 320 ? -11.517 14.561 24.907 1.00 85.94 320 GLU A C 1
ATOM 2640 O O . GLU A 1 320 ? -11.186 15.618 25.439 1.00 85.94 320 GLU A O 1
ATOM 2645 N N . LEU A 1 321 ? -12.682 14.445 24.255 1.00 86.12 321 LEU A N 1
ATOM 2646 C CA . LEU A 1 321 ? -13.622 15.563 24.099 1.00 86.12 321 LEU A CA 1
ATOM 2647 C C . LEU A 1 321 ? -14.108 16.096 25.453 1.00 86.12 321 LEU A C 1
ATOM 2649 O O . LEU A 1 321 ? -14.132 17.308 25.677 1.00 86.12 321 LEU A O 1
ATOM 2653 N N . LYS A 1 322 ? -14.453 15.198 26.385 1.00 86.38 322 LYS A N 1
ATOM 2654 C CA . LYS A 1 322 ? -14.871 15.578 27.744 1.00 86.38 322 LYS A CA 1
ATOM 2655 C C . LYS A 1 322 ? -13.742 16.255 28.513 1.00 86.38 322 LYS A C 1
ATOM 2657 O O . LYS A 1 322 ? -13.995 17.249 29.194 1.00 86.38 322 LYS A O 1
ATOM 2662 N N . ARG A 1 323 ? -12.517 15.737 28.395 1.00 82.50 323 ARG A N 1
ATOM 2663 C CA . ARG A 1 323 ? -11.330 16.310 29.035 1.00 82.50 323 ARG A CA 1
ATOM 2664 C C . ARG A 1 323 ? -11.034 17.712 28.503 1.00 82.50 323 ARG A C 1
ATOM 2666 O O . ARG A 1 323 ? -10.967 18.648 29.291 1.00 82.50 323 ARG A O 1
ATOM 2673 N N . ASN A 1 324 ? -10.984 17.880 27.184 1.00 83.06 324 ASN A N 1
ATOM 2674 C CA . ASN A 1 324 ? -10.732 19.174 26.545 1.00 83.06 324 ASN A CA 1
ATOM 2675 C C . ASN A 1 324 ? -11.813 20.207 26.892 1.00 83.06 324 ASN A C 1
ATOM 2677 O O . ASN A 1 324 ? -11.509 21.380 27.103 1.00 83.06 324 ASN A O 1
ATOM 2681 N N . LYS A 1 325 ? -13.081 19.784 26.988 1.00 86.31 325 LYS A N 1
ATOM 2682 C CA . LYS A 1 325 ? -14.179 20.654 27.428 1.00 86.31 325 LYS A CA 1
ATOM 2683 C C . LYS A 1 325 ? -13.988 21.121 28.872 1.00 86.31 325 LYS A C 1
ATOM 2685 O O . LYS A 1 325 ? -14.192 22.298 29.147 1.00 86.31 325 LYS A O 1
ATOM 2690 N N . LYS A 1 326 ? -13.575 20.225 29.774 1.00 81.69 326 LYS A N 1
ATOM 2691 C CA . LYS A 1 326 ? -13.284 20.561 31.174 1.00 81.69 326 LYS A CA 1
ATOM 2692 C C . LYS A 1 326 ? -12.109 21.542 31.284 1.00 81.69 326 LYS A C 1
ATOM 2694 O O . LYS A 1 326 ? -12.255 22.574 31.925 1.00 81.69 326 LYS A O 1
ATOM 2699 N N . GLU A 1 327 ? -11.008 21.277 30.580 1.00 78.50 327 GLU A N 1
ATOM 2700 C CA . GLU A 1 327 ? -9.819 22.144 30.580 1.00 78.50 327 GLU A CA 1
ATOM 2701 C C . GLU A 1 327 ? -10.100 23.548 30.011 1.00 78.50 327 GLU A C 1
ATOM 2703 O O . GLU A 1 327 ? -9.497 24.520 30.458 1.00 78.50 327 GLU A O 1
ATOM 2708 N N . ARG A 1 328 ? -11.023 23.685 29.046 1.00 80.38 328 ARG A N 1
ATOM 2709 C CA . ARG A 1 328 ? -11.465 25.000 28.542 1.00 80.38 328 ARG A CA 1
ATOM 2710 C C . ARG A 1 328 ? -12.294 25.770 29.567 1.00 80.38 328 ARG A C 1
ATOM 2712 O O . ARG A 1 328 ? -12.042 26.950 29.768 1.00 80.38 328 ARG A O 1
ATOM 2719 N N . VAL A 1 329 ? -13.238 25.100 30.231 1.00 80.88 329 VAL A N 1
ATOM 2720 C CA . VAL A 1 329 ? -14.078 25.712 31.277 1.00 80.88 329 VAL A CA 1
ATOM 2721 C C . VAL A 1 329 ? -13.237 26.160 32.478 1.00 80.88 329 VAL A C 1
ATOM 2723 O O . VAL A 1 329 ? -13.522 27.195 33.062 1.00 80.88 329 VAL A O 1
ATOM 2726 N N . GLU A 1 330 ? -12.178 25.426 32.825 1.00 73.00 330 GLU A N 1
ATOM 2727 C CA . GLU A 1 330 ? -11.268 25.793 33.921 1.00 73.00 330 GLU A CA 1
ATOM 2728 C C . GLU A 1 330 ? -10.296 26.936 33.562 1.00 73.00 330 GLU A C 1
ATOM 2730 O O . GLU A 1 330 ? -9.821 27.632 34.456 1.00 73.00 330 GLU A O 1
ATOM 2735 N N . LYS A 1 331 ? -10.001 27.159 32.271 1.00 71.38 331 LYS A N 1
ATOM 2736 C CA . LYS A 1 331 ? -9.078 28.213 31.799 1.00 71.38 331 LYS A CA 1
ATOM 2737 C C . LYS A 1 331 ? -9.752 29.552 31.471 1.00 71.38 331 LYS A C 1
ATOM 2739 O O . LYS A 1 331 ? -9.043 30.544 31.318 1.00 71.38 331 LYS A O 1
ATOM 2744 N N . GLU A 1 332 ? -11.080 29.608 31.387 1.00 54.91 332 GLU A N 1
ATOM 2745 C CA . GLU A 1 332 ? -11.848 30.852 31.234 1.00 54.91 332 GLU A CA 1
ATOM 2746 C C . GLU A 1 332 ? -12.546 31.213 32.560 1.00 54.91 332 GLU A C 1
ATOM 2748 O O . GLU A 1 332 ? -13.710 30.859 32.758 1.00 54.91 332 GLU A O 1
ATOM 2753 N N . PRO A 1 333 ? -11.882 31.918 33.499 1.00 48.34 333 PRO A N 1
ATOM 2754 C CA . PRO A 1 333 ? -12.586 32.472 34.644 1.00 48.34 333 PRO A CA 1
ATOM 2755 C C . PRO A 1 333 ? -13.561 33.534 34.133 1.00 48.34 333 PRO A C 1
ATOM 2757 O O . PRO A 1 333 ? -13.169 34.491 33.458 1.00 48.34 333 PRO A O 1
ATOM 2760 N N . ILE A 1 334 ? -14.843 33.351 34.446 1.00 50.12 334 ILE A N 1
ATOM 2761 C CA . ILE A 1 334 ? -15.894 34.326 34.175 1.00 50.12 334 ILE A CA 1
ATOM 2762 C C . ILE A 1 334 ? -15.474 35.637 34.851 1.00 50.12 334 ILE A C 1
ATOM 2764 O O . ILE A 1 334 ? -15.476 35.743 36.075 1.00 50.12 334 ILE A O 1
ATOM 2768 N N . LYS A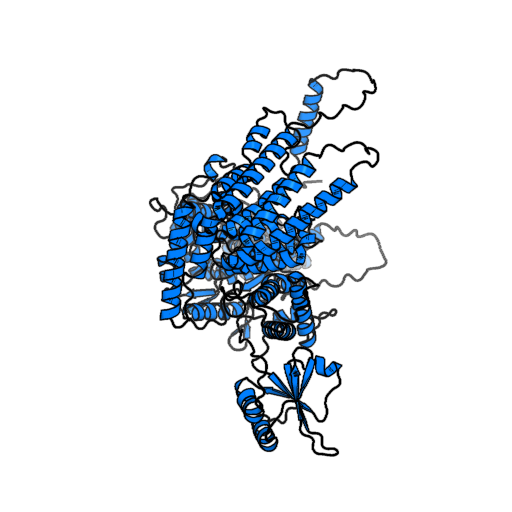 1 335 ? -15.100 36.645 34.056 1.00 42.03 335 LYS A N 1
ATOM 2769 C CA . LYS A 1 335 ? -15.068 38.032 34.523 1.00 42.03 335 LYS A CA 1
ATOM 2770 C C . LYS A 1 335 ? -16.519 38.492 34.644 1.00 42.03 335 LYS A C 1
ATOM 2772 O O . LYS A 1 335 ? -17.074 39.071 33.713 1.00 42.03 335 LYS A O 1
ATOM 2777 N N . GLU A 1 336 ? -17.147 38.167 35.769 1.00 44.53 336 GLU A N 1
ATOM 2778 C CA . GLU A 1 336 ? -18.364 38.828 36.243 1.00 44.53 336 GLU A CA 1
ATOM 2779 C C . GLU A 1 336 ? -17.989 40.262 36.614 1.00 44.53 336 GLU A C 1
ATOM 2781 O O . GLU A 1 336 ? -17.676 40.544 37.757 1.00 44.53 336 GLU A O 1
ATOM 2786 N N . ASP A 1 337 ? -17.856 41.114 35.599 1.00 46.41 337 ASP A N 1
ATOM 2787 C CA . ASP A 1 337 ? -18.040 42.566 35.658 1.00 46.41 337 ASP A CA 1
ATOM 2788 C C . ASP A 1 337 ? -17.632 43.153 34.304 1.00 46.41 337 ASP A C 1
ATOM 2790 O O . ASP A 1 337 ? -16.544 43.699 34.134 1.00 46.41 337 ASP A O 1
ATOM 2794 N N . GLN A 1 338 ? -18.502 42.990 33.302 1.00 39.06 338 GLN A N 1
ATOM 2795 C CA . GLN A 1 338 ? -18.812 44.044 32.331 1.00 39.06 338 GLN A CA 1
ATOM 2796 C C . GLN A 1 338 ? -19.992 43.642 31.439 1.00 39.06 338 GLN A C 1
ATOM 2798 O O . GLN A 1 338 ? -20.036 42.587 30.810 1.00 39.06 338 GLN A O 1
ATOM 2803 N N . VAL A 1 339 ? -20.981 44.527 31.449 1.00 43.97 339 VAL A N 1
ATOM 2804 C CA . VAL A 1 339 ? -22.276 44.446 30.784 1.00 43.97 339 VAL A CA 1
ATOM 2805 C C . VAL A 1 339 ? -22.156 44.903 29.322 1.00 43.97 339 VAL A C 1
ATOM 2807 O O . VAL A 1 339 ? -21.517 45.907 29.041 1.00 43.97 339 VAL A O 1
ATOM 2810 N N . GLN A 1 340 ? -22.882 44.187 28.452 1.00 42.03 340 GLN A N 1
ATOM 2811 C CA . GLN A 1 340 ? -23.448 44.581 27.147 1.00 42.03 340 GLN A CA 1
ATOM 2812 C C . GLN A 1 340 ? -22.543 44.837 25.919 1.00 42.03 340 GLN A C 1
ATOM 2814 O O . GLN A 1 340 ? -21.804 45.807 25.832 1.00 42.03 340 GLN A O 1
ATOM 2819 N N . VAL A 1 341 ? -22.819 44.010 24.900 1.00 41.16 341 VAL A N 1
ATOM 2820 C CA . VAL A 1 341 ? -23.166 44.303 23.487 1.00 41.16 341 VAL A CA 1
ATOM 2821 C C . VAL A 1 341 ? -22.411 43.361 22.534 1.00 41.16 341 VAL A C 1
ATOM 2823 O O . VAL A 1 341 ? -21.210 43.162 22.643 1.00 41.16 341 VAL A O 1
ATOM 2826 N N . ASP A 1 342 ? -23.192 42.759 21.633 1.00 34.12 342 ASP A N 1
ATOM 2827 C CA . ASP A 1 342 ? -22.838 41.889 20.506 1.00 34.12 342 ASP A CA 1
ATOM 2828 C C . ASP A 1 342 ? -22.220 40.522 20.823 1.00 34.12 342 ASP A C 1
ATOM 2830 O O . ASP A 1 342 ? -21.026 40.267 20.693 1.00 34.12 342 ASP A O 1
ATOM 2834 N N . ARG A 1 343 ? -23.111 39.569 21.130 1.00 29.17 343 ARG A N 1
ATOM 2835 C CA . ARG A 1 343 ? -22.837 38.141 20.937 1.00 29.17 343 ARG A CA 1
ATOM 2836 C C . ARG A 1 343 ? -22.847 37.841 19.430 1.00 29.17 343 ARG A C 1
ATOM 2838 O O . ARG A 1 343 ? -23.939 37.822 18.856 1.00 29.17 343 ARG A O 1
ATOM 2845 N N . PRO A 1 344 ? -21.717 37.524 18.770 1.00 31.81 344 PRO A N 1
ATOM 2846 C CA . PRO A 1 344 ? -21.806 36.736 17.553 1.00 31.81 344 PRO A CA 1
ATOM 2847 C C . PRO A 1 344 ? -22.383 35.372 17.940 1.00 31.81 344 PRO A C 1
ATOM 2849 O O . PRO A 1 344 ? -22.047 34.826 18.992 1.00 31.81 344 PRO A O 1
ATOM 2852 N N . ASN A 1 345 ? -23.290 34.854 17.110 1.00 32.56 345 ASN A N 1
ATOM 2853 C CA . ASN A 1 345 ? -23.867 33.517 17.211 1.00 32.56 345 ASN A CA 1
ATOM 2854 C C . ASN A 1 345 ? -22.789 32.486 17.588 1.00 32.56 345 ASN A C 1
ATOM 2856 O O . ASN A 1 345 ? -22.078 31.971 16.725 1.00 32.56 345 ASN A O 1
ATOM 2860 N N . VAL A 1 346 ? -22.706 32.144 18.876 1.00 33.00 346 VAL A N 1
ATOM 2861 C CA . VAL A 1 346 ? -22.103 30.893 19.326 1.00 33.00 346 VAL A CA 1
ATOM 2862 C C . VAL A 1 346 ? -23.089 29.830 18.877 1.00 33.00 346 VAL A C 1
ATOM 2864 O O . VAL A 1 346 ? -24.015 29.456 19.596 1.00 33.00 346 VAL A O 1
ATOM 2867 N N . ALA A 1 347 ? -22.948 29.439 17.610 1.00 32.09 347 ALA A N 1
ATOM 2868 C CA . ALA A 1 347 ? -23.607 28.281 17.059 1.00 32.09 347 ALA A CA 1
ATOM 2869 C C . ALA A 1 347 ? -23.404 27.150 18.063 1.00 32.09 347 ALA A C 1
ATOM 2871 O O . ALA A 1 347 ? -22.273 26.841 18.446 1.00 32.09 347 ALA A O 1
ATOM 2872 N N . GLN A 1 348 ? -24.514 26.592 18.534 1.00 31.75 348 GLN A N 1
ATOM 2873 C CA . GLN A 1 348 ? -24.518 25.367 19.307 1.00 31.75 348 GLN A CA 1
ATOM 2874 C C . GLN A 1 348 ? -23.650 24.355 18.557 1.00 31.75 348 GLN A C 1
ATOM 2876 O O . GLN A 1 348 ? -24.042 23.854 17.503 1.00 31.75 348 GLN A O 1
ATOM 2881 N N . VAL A 1 349 ? -22.443 24.097 19.059 1.00 36.25 349 VAL A N 1
ATOM 2882 C CA . VAL A 1 349 ? -21.611 23.010 18.559 1.00 36.25 349 VAL A CA 1
ATOM 2883 C C . VAL A 1 349 ? -22.410 21.745 18.849 1.00 36.25 349 VAL A C 1
ATOM 2885 O O . VAL A 1 349 ? -22.551 21.340 20.003 1.00 36.25 349 VAL A O 1
ATOM 2888 N N . LYS A 1 350 ? -23.023 21.176 17.806 1.00 37.94 350 LYS A N 1
ATOM 2889 C CA . LYS A 1 350 ? -23.619 19.836 17.802 1.00 37.94 350 LYS A CA 1
ATOM 2890 C C . LYS A 1 350 ? -22.476 18.849 18.079 1.00 37.94 350 LYS A C 1
ATOM 2892 O O . LYS A 1 350 ? -21.843 18.340 17.164 1.00 37.94 350 LYS A O 1
ATOM 2897 N N . ASP A 1 351 ? -22.150 18.656 19.353 1.00 42.34 351 ASP A N 1
ATOM 2898 C CA . ASP A 1 351 ? -20.923 17.990 19.822 1.00 42.34 351 ASP A CA 1
ATOM 2899 C C . ASP A 1 351 ? -21.015 16.447 19.824 1.00 42.34 351 ASP A C 1
ATOM 2901 O O . ASP A 1 351 ? -20.269 15.757 20.513 1.00 42.34 351 ASP A O 1
ATOM 2905 N N . THR A 1 352 ? -21.941 15.878 19.051 1.00 49.31 352 THR A N 1
ATOM 2906 C CA . THR A 1 352 ? -22.129 14.426 18.905 1.00 49.31 352 THR A CA 1
ATOM 2907 C C . THR A 1 352 ? -22.537 14.105 17.468 1.00 49.31 352 THR A C 1
ATOM 2909 O O . THR A 1 352 ? -23.673 13.725 17.190 1.00 49.31 352 THR A O 1
ATOM 2912 N N . ASP A 1 353 ? -21.619 14.305 16.519 1.00 64.25 353 ASP A N 1
ATOM 2913 C CA . ASP A 1 353 ? -21.691 13.575 15.249 1.00 64.25 353 ASP A CA 1
ATOM 2914 C C . ASP A 1 353 ? -21.330 12.109 15.535 1.00 64.25 353 ASP A C 1
ATOM 2916 O O . ASP A 1 353 ? -20.175 11.688 15.391 1.00 64.25 353 ASP A O 1
ATOM 2920 N N . ASP A 1 354 ? -22.326 11.369 16.032 1.00 66.44 354 ASP A N 1
ATOM 2921 C CA . ASP A 1 354 ? -22.269 9.931 16.328 1.00 66.44 354 ASP A CA 1
ATOM 2922 C C . ASP A 1 354 ? -22.012 9.087 15.062 1.00 66.44 354 ASP A C 1
ATOM 2924 O O . ASP A 1 354 ? -21.811 7.878 15.148 1.00 66.44 354 ASP A O 1
ATOM 2928 N N . ASP A 1 355 ? -21.990 9.720 13.885 1.00 80.19 355 ASP A N 1
ATOM 2929 C CA . ASP A 1 355 ? -21.745 9.101 12.585 1.00 80.19 355 ASP A CA 1
ATOM 2930 C C . ASP A 1 355 ? -20.438 9.606 11.930 1.00 80.19 355 ASP A C 1
ATOM 2932 O O . ASP A 1 355 ? -20.222 9.465 10.718 1.00 80.19 355 ASP A O 1
ATOM 2936 N N . LYS A 1 356 ? -19.535 10.199 12.729 1.00 90.06 356 LYS A N 1
ATOM 2937 C CA . LYS A 1 356 ? -18.190 10.581 12.276 1.00 90.06 356 LYS A CA 1
ATOM 2938 C C . LYS A 1 356 ? -17.273 9.361 12.190 1.00 90.06 356 LYS A C 1
ATOM 2940 O O . LYS A 1 356 ? -16.974 8.719 13.199 1.00 90.06 356 LYS A O 1
ATOM 2945 N N . ILE A 1 357 ? -16.708 9.152 11.005 1.00 94.81 357 ILE A N 1
ATOM 2946 C CA . ILE A 1 357 ? -15.727 8.101 10.720 1.00 94.81 357 ILE A CA 1
ATOM 2947 C C . ILE A 1 357 ? -14.398 8.393 11.434 1.00 94.81 357 ILE A C 1
ATOM 2949 O O . ILE A 1 357 ? -13.784 9.440 11.228 1.00 94.81 357 ILE A O 1
ATOM 2953 N N . THR A 1 358 ? -13.933 7.474 12.284 1.00 95.12 358 THR A N 1
ATOM 2954 C CA . THR A 1 358 ? -12.609 7.538 12.927 1.00 95.12 358 THR A CA 1
ATOM 2955 C C . THR A 1 358 ? -11.560 6.725 12.179 1.00 95.12 358 THR A C 1
ATOM 2957 O O . THR A 1 358 ? -10.380 7.082 12.243 1.00 95.12 358 THR A O 1
ATOM 2960 N N . HIS A 1 359 ? -11.975 5.688 11.446 1.00 97.62 359 HIS A N 1
ATOM 2961 C CA . HIS A 1 359 ? -11.078 4.801 10.713 1.00 97.62 359 HIS A CA 1
ATOM 2962 C C . HIS A 1 359 ? -11.575 4.504 9.291 1.00 97.62 359 HIS A C 1
ATOM 2964 O O . HIS A 1 359 ? -12.741 4.169 9.098 1.00 97.62 359 HIS A O 1
ATOM 2970 N N . VAL A 1 360 ? -10.688 4.593 8.297 1.00 98.56 360 VAL A N 1
ATOM 2971 C CA . VAL A 1 360 ? -10.963 4.132 6.923 1.00 98.56 360 VAL A CA 1
ATOM 2972 C C . VAL A 1 360 ? -10.133 2.889 6.621 1.00 98.56 360 VAL A C 1
ATOM 2974 O O . VAL A 1 360 ? -8.905 2.916 6.679 1.00 98.56 360 VAL A O 1
ATOM 2977 N N . TYR A 1 361 ? -10.812 1.811 6.256 1.00 98.00 361 TYR A N 1
ATOM 2978 C CA . TYR A 1 361 ? -10.235 0.507 5.981 1.00 98.00 361 TYR A CA 1
ATOM 2979 C C . TYR A 1 361 ? -10.289 0.209 4.484 1.00 98.00 361 TYR A C 1
ATOM 2981 O O . TYR A 1 361 ? -11.331 -0.167 3.950 1.00 98.00 361 TYR A O 1
ATOM 2989 N N . PHE A 1 362 ? -9.167 0.368 3.781 1.00 97.94 362 PHE A N 1
ATOM 2990 C CA . PHE A 1 362 ? -9.089 0.025 2.361 1.00 97.94 362 PHE A CA 1
ATOM 2991 C C . PHE A 1 362 ? -8.792 -1.466 2.194 1.00 97.94 362 PHE A C 1
ATOM 2993 O O . PHE A 1 362 ? -7.641 -1.898 2.321 1.00 97.94 362 PHE A O 1
ATOM 3000 N N . ASN A 1 363 ? -9.828 -2.241 1.882 1.00 95.50 363 ASN A N 1
ATOM 3001 C CA . ASN A 1 363 ? -9.759 -3.669 1.618 1.00 95.50 363 ASN A CA 1
ATOM 3002 C C . ASN A 1 363 ? -9.295 -3.950 0.176 1.00 95.50 363 ASN A C 1
ATOM 3004 O O . ASN A 1 363 ? -9.940 -3.569 -0.795 1.00 95.50 363 ASN A O 1
ATOM 3008 N N . LEU A 1 364 ? -8.164 -4.643 0.038 1.00 93.88 364 LEU A N 1
ATOM 3009 C CA . LEU A 1 364 ? -7.553 -5.045 -1.236 1.00 93.88 364 LEU A CA 1
ATOM 3010 C C . LEU A 1 364 ? -7.490 -6.574 -1.381 1.00 93.88 364 LEU A C 1
ATOM 3012 O O . LEU A 1 364 ? -6.562 -7.112 -2.000 1.00 93.88 364 LEU A O 1
ATOM 3016 N N . LEU A 1 365 ? -8.427 -7.284 -0.752 1.00 89.94 365 LEU A N 1
ATOM 3017 C CA . LEU A 1 365 ? -8.684 -8.699 -1.005 1.00 89.94 365 LEU A CA 1
ATOM 3018 C C . LEU A 1 365 ? -9.466 -8.889 -2.312 1.00 89.94 365 LEU A C 1
ATOM 3020 O O . LEU A 1 365 ? -10.136 -7.983 -2.800 1.00 89.94 365 LEU A O 1
ATOM 3024 N N . GLY A 1 366 ? -9.338 -10.068 -2.921 1.00 84.81 366 GLY A N 1
ATOM 3025 C CA . GLY A 1 366 ? -10.081 -10.393 -4.132 1.00 84.81 366 GLY A CA 1
ATOM 3026 C C . GLY A 1 366 ? -11.540 -10.691 -3.806 1.00 84.81 366 GLY A C 1
ATOM 3027 O O . GLY A 1 366 ? -11.825 -11.724 -3.213 1.00 84.81 366 GLY A O 1
ATOM 3028 N N . ARG A 1 367 ? -12.458 -9.823 -4.238 1.00 84.31 367 ARG A N 1
ATOM 3029 C CA . ARG A 1 367 ? -13.908 -10.056 -4.128 1.00 84.31 367 ARG A CA 1
ATOM 3030 C C . ARG A 1 367 ? -14.474 -10.879 -5.289 1.00 84.31 367 ARG A C 1
ATOM 3032 O O . ARG A 1 367 ? -15.420 -11.635 -5.110 1.00 84.31 367 ARG A O 1
ATOM 3039 N N . ASP A 1 368 ? -13.884 -10.745 -6.476 1.00 79.31 368 ASP A N 1
ATOM 3040 C CA . ASP A 1 368 ? -14.367 -11.360 -7.719 1.00 79.31 368 ASP A CA 1
ATOM 3041 C C . ASP A 1 368 ? -13.376 -12.402 -8.256 1.00 79.31 368 ASP A C 1
ATOM 3043 O O . ASP A 1 368 ? -12.912 -12.342 -9.394 1.00 79.31 368 ASP A O 1
ATOM 3047 N N . ARG A 1 369 ? -12.970 -13.341 -7.390 1.00 76.56 369 ARG A N 1
ATOM 3048 C CA . ARG A 1 369 ? -12.103 -14.469 -7.760 1.00 76.56 369 ARG A CA 1
ATOM 3049 C C . ARG A 1 369 ? -12.864 -15.788 -7.632 1.00 76.56 369 ARG A C 1
ATOM 3051 O O . ARG A 1 369 ? -13.426 -16.085 -6.583 1.00 76.56 369 ARG A O 1
ATOM 3058 N N . GLY A 1 370 ? -12.847 -16.587 -8.699 1.00 75.19 370 GLY A N 1
ATOM 3059 C CA . GLY A 1 370 ? -13.530 -17.888 -8.757 1.00 75.19 370 GLY A CA 1
ATOM 3060 C C . GLY A 1 370 ? -12.653 -19.102 -8.430 1.00 75.19 370 GLY A C 1
ATOM 3061 O O . GLY A 1 370 ? -13.162 -20.216 -8.358 1.00 75.19 370 GLY A O 1
ATOM 3062 N N . ASP A 1 371 ? -11.342 -18.917 -8.266 1.00 83.06 371 ASP A N 1
ATOM 3063 C CA . ASP A 1 371 ? -10.439 -19.993 -7.846 1.00 83.06 371 ASP A CA 1
ATOM 3064 C C . ASP A 1 371 ? -10.591 -20.300 -6.336 1.00 83.06 371 ASP A C 1
ATOM 3066 O O . ASP A 1 371 ? -11.089 -19.449 -5.600 1.00 83.06 371 ASP A O 1
ATOM 3070 N N . PRO A 1 372 ? -10.181 -21.485 -5.834 1.00 82.50 372 PRO A N 1
ATOM 3071 C CA . PRO A 1 372 ? -10.423 -21.877 -4.439 1.00 82.50 372 PRO A CA 1
ATOM 3072 C C . PRO A 1 372 ? -9.870 -20.906 -3.386 1.00 82.50 372 PRO A C 1
ATOM 3074 O O . PRO A 1 372 ? -10.509 -20.674 -2.362 1.00 82.50 372 PRO A O 1
ATOM 3077 N N . GLU A 1 373 ? -8.695 -20.318 -3.629 1.00 81.44 373 GLU A N 1
ATOM 3078 C CA . GLU A 1 373 ? -8.138 -19.271 -2.763 1.00 81.44 373 GLU A CA 1
ATOM 3079 C C . GLU A 1 373 ? -8.965 -17.983 -2.877 1.00 81.44 373 GLU A C 1
ATOM 3081 O O . GLU A 1 373 ? -9.278 -17.343 -1.875 1.00 81.44 373 GLU A O 1
ATOM 3086 N N . GLY A 1 374 ? -9.375 -17.645 -4.097 1.00 84.56 374 GLY A N 1
ATOM 3087 C CA . GLY A 1 374 ? -10.281 -16.550 -4.406 1.00 84.56 374 GLY A CA 1
ATOM 3088 C C . GLY A 1 374 ? -11.622 -16.593 -3.678 1.00 84.56 374 GLY A C 1
ATOM 3089 O O . GLY A 1 374 ? -12.044 -15.578 -3.135 1.00 84.56 374 GLY A O 1
ATOM 3090 N N . LEU A 1 375 ? -12.260 -17.763 -3.601 1.00 86.75 375 LEU A N 1
ATOM 3091 C CA . LEU A 1 375 ? -13.519 -17.939 -2.868 1.00 86.75 375 LEU A CA 1
ATOM 3092 C C . LEU A 1 375 ? -13.344 -17.674 -1.367 1.00 86.75 375 LEU A C 1
ATOM 3094 O O . LEU A 1 375 ? -14.210 -17.056 -0.749 1.00 86.75 375 LEU A O 1
ATOM 3098 N N . LYS A 1 376 ? -12.202 -18.079 -0.792 1.00 87.38 376 LYS A N 1
ATOM 3099 C CA . LYS A 1 376 ? -11.856 -17.758 0.600 1.00 87.38 376 LYS A CA 1
ATOM 3100 C C . LYS A 1 376 ? -11.659 -16.246 0.781 1.00 87.38 376 LYS A C 1
ATOM 3102 O O . LYS A 1 376 ? -12.213 -15.683 1.718 1.00 87.38 376 LYS A O 1
ATOM 3107 N N . GLU A 1 377 ? -10.926 -15.566 -0.109 1.00 88.81 377 GLU A N 1
ATOM 3108 C CA . GLU A 1 377 ? -10.761 -14.098 -0.044 1.00 88.81 377 GLU A CA 1
ATOM 3109 C C . GLU A 1 377 ? -12.081 -13.337 -0.219 1.00 88.81 377 GLU A C 1
ATOM 3111 O O . GLU A 1 377 ? -12.297 -12.326 0.456 1.00 88.81 377 GLU A O 1
ATOM 3116 N N . LYS A 1 378 ? -12.971 -13.839 -1.081 1.00 90.38 378 LYS A N 1
ATOM 3117 C CA . LYS A 1 378 ? -14.304 -13.281 -1.291 1.00 90.38 378 LYS A CA 1
ATOM 3118 C C . LYS A 1 378 ? -15.137 -13.359 -0.015 1.00 90.38 378 LYS A C 1
ATOM 3120 O O . LYS A 1 378 ? -15.656 -12.334 0.411 1.00 90.38 378 LYS A O 1
ATOM 3125 N N . ALA A 1 379 ? -15.194 -14.526 0.627 1.00 91.06 379 ALA A N 1
ATOM 3126 C CA . ALA A 1 379 ? -15.930 -14.698 1.880 1.00 91.06 379 ALA A CA 1
ATOM 3127 C C . ALA A 1 379 ? -15.414 -13.758 2.988 1.00 91.06 379 ALA A C 1
ATOM 3129 O O . ALA A 1 379 ? -16.204 -13.161 3.713 1.00 91.06 379 ALA A O 1
ATOM 3130 N N . LEU A 1 380 ? -14.091 -13.570 3.082 1.00 92.44 380 LEU A N 1
ATOM 3131 C CA . LEU A 1 380 ? -13.498 -12.598 4.009 1.00 92.44 380 LEU A CA 1
ATOM 3132 C C . LEU A 1 380 ? -13.872 -11.153 3.661 1.00 92.44 380 LEU A C 1
ATOM 3134 O O . LEU A 1 380 ? -14.132 -10.357 4.556 1.00 92.44 380 LEU A O 1
ATOM 3138 N N . THR A 1 381 ? -13.877 -10.812 2.373 1.00 92.44 381 THR A N 1
ATOM 3139 C CA . THR A 1 381 ? -14.254 -9.479 1.884 1.00 92.44 381 THR A CA 1
ATOM 3140 C C . THR A 1 381 ? -15.698 -9.147 2.229 1.00 92.44 381 THR A C 1
ATOM 3142 O O . THR A 1 381 ? -15.950 -8.104 2.818 1.00 92.44 381 THR A O 1
ATOM 3145 N N . GLU A 1 382 ? -16.626 -10.050 1.920 1.00 91.81 382 GLU A N 1
ATOM 3146 C CA . GLU A 1 382 ? -18.052 -9.857 2.198 1.00 91.81 382 GLU A CA 1
ATOM 3147 C C . GLU A 1 382 ? -18.300 -9.716 3.708 1.00 91.81 382 GLU A C 1
ATOM 3149 O O . GLU A 1 382 ? -19.024 -8.822 4.134 1.00 91.81 382 GLU A O 1
ATOM 3154 N N . LYS A 1 383 ? -17.604 -10.503 4.540 1.00 93.00 383 LYS A N 1
ATOM 3155 C CA . LYS A 1 383 ? -17.689 -10.381 6.005 1.00 93.00 383 LYS A CA 1
ATOM 3156 C C . LYS A 1 383 ? -17.118 -9.081 6.560 1.00 93.00 383 LYS A C 1
ATOM 3158 O O . LYS A 1 383 ? -17.614 -8.573 7.559 1.00 93.00 383 LYS A O 1
ATOM 3163 N N . LEU A 1 384 ? -16.075 -8.535 5.943 1.00 93.88 384 LEU A N 1
ATOM 3164 C CA . LEU A 1 384 ? -15.526 -7.240 6.345 1.00 93.88 384 LEU A CA 1
ATOM 3165 C C . LEU A 1 384 ? -16.490 -6.092 6.053 1.00 93.88 384 LEU A C 1
ATOM 3167 O O . LEU A 1 384 ? -16.521 -5.129 6.806 1.00 93.88 384 LEU A O 1
ATOM 3171 N N . GLU A 1 385 ? -17.271 -6.182 4.984 1.00 92.50 385 GLU A N 1
ATOM 3172 C CA . GLU A 1 385 ? -18.236 -5.142 4.608 1.00 92.50 385 GLU A CA 1
ATOM 3173 C C . GLU A 1 385 ? -19.409 -5.070 5.597 1.00 92.50 385 GLU A C 1
ATOM 3175 O O . GLU A 1 385 ? -19.913 -3.984 5.880 1.00 92.50 385 GLU A O 1
ATOM 3180 N N . GLU A 1 386 ? -19.755 -6.196 6.229 1.00 91.94 386 GLU A N 1
ATOM 3181 C CA . GLU A 1 386 ? -20.741 -6.276 7.319 1.00 91.94 386 GLU A CA 1
ATOM 3182 C C . GLU A 1 386 ? -20.303 -5.541 8.610 1.00 91.94 386 GLU A C 1
ATOM 3184 O O . GLU A 1 386 ? -21.138 -5.309 9.492 1.00 91.94 386 GLU A O 1
ATOM 3189 N N . LEU A 1 387 ? -19.022 -5.146 8.744 1.00 90.62 387 LEU A N 1
ATOM 3190 C CA . LEU A 1 387 ? -18.543 -4.360 9.896 1.00 90.62 387 LEU A CA 1
ATOM 3191 C C . LEU A 1 387 ? -19.207 -2.987 9.975 1.00 90.62 387 LEU A C 1
ATOM 3193 O O . LEU A 1 387 ? -19.403 -2.475 11.078 1.00 90.62 387 LEU A O 1
ATOM 3197 N N . GLU A 1 388 ? -19.508 -2.374 8.830 1.00 87.12 388 GLU A N 1
ATOM 3198 C CA . GLU A 1 388 ? -20.165 -1.070 8.796 1.00 87.12 388 GLU A CA 1
ATOM 3199 C C . GLU A 1 388 ? -21.627 -1.182 9.207 1.00 87.12 388 GLU A C 1
ATOM 3201 O O . GLU A 1 388 ? -22.058 -0.512 10.146 1.00 87.12 388 GLU A O 1
ATOM 3206 N N . GLU A 1 389 ? -22.370 -2.025 8.489 1.00 83.19 389 GLU A N 1
ATOM 3207 C CA . GLU A 1 389 ? -23.801 -2.240 8.661 1.00 83.19 389 GLU A CA 1
ATOM 3208 C C . GLU A 1 389 ? -24.178 -3.666 8.236 1.00 83.19 389 GLU A C 1
ATOM 3210 O O . GLU A 1 389 ? -23.834 -4.121 7.146 1.00 83.19 389 GLU A O 1
ATOM 3215 N N . HIS A 1 390 ? -24.944 -4.358 9.073 1.00 80.44 390 HIS A N 1
ATOM 3216 C CA . HIS A 1 390 ? -25.603 -5.619 8.749 1.00 80.44 390 HIS A CA 1
ATOM 3217 C C . HIS A 1 390 ? -26.982 -5.685 9.411 1.00 80.44 390 HIS A C 1
ATOM 3219 O O . HIS A 1 390 ? -27.256 -5.020 10.412 1.00 80.44 390 HIS A O 1
ATOM 3225 N N . ASN A 1 391 ? -27.877 -6.483 8.832 1.00 73.94 391 ASN A N 1
ATOM 3226 C CA . ASN A 1 391 ? -29.223 -6.681 9.356 1.00 73.94 391 ASN A CA 1
ATOM 3227 C C . ASN A 1 391 ? -29.259 -7.942 10.225 1.00 73.94 391 ASN A C 1
ATOM 3229 O O . ASN A 1 391 ? -29.079 -9.047 9.718 1.00 73.94 391 ASN A O 1
ATOM 3233 N N . ASP A 1 392 ? -29.520 -7.762 11.515 1.00 73.12 392 ASP A N 1
ATOM 3234 C CA . ASP A 1 392 ? -29.752 -8.843 12.465 1.00 73.12 392 ASP A CA 1
ATOM 3235 C C . ASP A 1 392 ? -31.205 -8.758 12.955 1.00 73.12 392 ASP A C 1
ATOM 3237 O O . ASP A 1 392 ? -31.575 -7.858 13.713 1.00 73.12 392 ASP A O 1
ATOM 3241 N N . ASN A 1 393 ? -32.053 -9.674 12.474 1.00 71.56 393 ASN A N 1
ATOM 3242 C CA . ASN A 1 393 ? -33.469 -9.785 12.853 1.00 71.56 393 ASN A CA 1
ATOM 3243 C C . ASN A 1 393 ? -34.298 -8.494 12.665 1.00 71.56 393 ASN A C 1
ATOM 3245 O O . ASN A 1 393 ? -35.172 -8.173 13.469 1.00 71.56 393 ASN A O 1
ATOM 3249 N N . GLY A 1 394 ? -34.036 -7.738 11.595 1.00 70.56 394 GLY A N 1
ATOM 3250 C CA . GLY A 1 394 ? -34.723 -6.478 11.294 1.00 70.56 394 GLY A CA 1
ATOM 3251 C C . GLY A 1 394 ? -34.102 -5.250 11.967 1.00 70.56 394 GLY A C 1
ATOM 3252 O O . GLY A 1 394 ? -34.584 -4.139 11.748 1.00 70.56 394 GLY A O 1
ATOM 3253 N N . VAL A 1 395 ? -33.033 -5.423 12.752 1.00 70.75 395 VAL A N 1
ATOM 3254 C CA . VAL A 1 395 ? -32.280 -4.334 13.382 1.00 70.75 395 VAL A CA 1
ATOM 3255 C C . VAL A 1 395 ? -30.960 -4.146 12.642 1.00 70.75 395 VAL A C 1
ATOM 3257 O O . VAL A 1 395 ? -30.142 -5.059 12.564 1.00 70.75 395 VAL A O 1
ATOM 3260 N N . ILE A 1 396 ? -30.735 -2.939 12.120 1.00 73.00 396 ILE A N 1
ATOM 3261 C CA . ILE A 1 396 ? -29.446 -2.565 11.531 1.00 73.00 396 ILE A CA 1
ATOM 3262 C C . ILE A 1 396 ? -28.429 -2.418 12.669 1.00 73.00 396 ILE A C 1
ATOM 3264 O O . ILE A 1 396 ? -28.576 -1.558 13.541 1.00 73.00 396 ILE A O 1
ATOM 3268 N N . ARG A 1 397 ? -27.414 -3.281 12.666 1.00 78.75 397 ARG A N 1
ATOM 3269 C CA . ARG A 1 397 ? -26.268 -3.284 13.583 1.00 78.75 397 ARG A CA 1
ATOM 3270 C C . ARG A 1 397 ? -24.986 -3.009 12.799 1.00 78.75 397 ARG A C 1
ATOM 3272 O O . ARG A 1 397 ? -24.982 -3.110 11.582 1.00 78.75 397 ARG A O 1
ATOM 3279 N N . GLY A 1 398 ? -23.908 -2.645 13.488 1.00 84.38 398 GLY A N 1
ATOM 3280 C CA . GLY A 1 398 ? -22.609 -2.367 12.869 1.00 84.38 398 GLY A CA 1
ATOM 3281 C C . GLY A 1 398 ? -21.849 -1.243 13.571 1.00 84.38 398 GLY A C 1
ATOM 3282 O O . GLY A 1 398 ? -22.341 -0.638 14.531 1.00 84.38 398 GLY A O 1
ATOM 3283 N N . LYS A 1 399 ? -20.621 -0.979 13.125 1.00 89.75 399 LYS A N 1
ATOM 3284 C CA . LYS A 1 399 ? -19.740 0.058 13.671 1.00 89.75 399 LYS A CA 1
ATOM 3285 C C . LYS A 1 399 ? -19.846 1.313 12.804 1.00 89.75 399 LYS A C 1
ATOM 3287 O O . LYS A 1 399 ? -19.321 1.381 11.699 1.00 89.75 399 LYS A O 1
ATOM 3292 N N . LYS A 1 400 ? -20.484 2.365 13.322 1.00 90.56 400 LYS A N 1
ATOM 3293 C CA . LYS A 1 400 ? -20.683 3.617 12.565 1.00 90.56 400 LYS A CA 1
ATOM 3294 C C . LYS A 1 400 ? -19.399 4.418 12.346 1.00 90.56 400 LYS A C 1
ATOM 3296 O O . LYS A 1 400 ? -19.331 5.229 11.426 1.00 90.56 400 LYS A O 1
ATOM 3301 N N . ASN A 1 401 ? -18.369 4.189 13.159 1.00 93.56 401 ASN A N 1
ATOM 3302 C CA . ASN A 1 401 ? -17.110 4.929 13.112 1.00 93.56 401 ASN A CA 1
ATOM 3303 C C . ASN A 1 401 ? -16.071 4.366 12.122 1.00 93.56 401 ASN A C 1
ATOM 3305 O O . ASN A 1 401 ? -14.961 4.900 12.059 1.00 93.56 401 ASN A O 1
ATOM 3309 N N . ILE A 1 402 ? -16.405 3.336 11.338 1.00 95.69 402 ILE A N 1
ATOM 3310 C CA . ILE A 1 402 ? -15.550 2.808 10.265 1.00 95.69 402 ILE A CA 1
ATOM 3311 C C . ILE A 1 402 ? -16.179 3.038 8.884 1.00 95.69 402 ILE A C 1
ATOM 3313 O O . ILE A 1 402 ? -17.401 3.095 8.749 1.00 95.69 402 ILE A O 1
ATOM 3317 N N . ALA A 1 403 ? -15.327 3.180 7.869 1.00 97.06 403 ALA A N 1
ATOM 3318 C CA . ALA A 1 403 ? -15.671 3.005 6.461 1.00 97.06 403 ALA A CA 1
ATOM 3319 C C . ALA A 1 403 ? -14.782 1.900 5.867 1.00 97.06 403 ALA A C 1
ATOM 3321 O O . ALA A 1 403 ? -13.557 2.002 5.938 1.00 97.06 403 ALA A O 1
ATOM 3322 N N . VAL A 1 404 ? -15.376 0.860 5.298 1.00 97.00 404 VAL A N 1
ATOM 3323 C CA . VAL A 1 404 ? -14.733 -0.280 4.646 1.00 97.00 404 VAL A CA 1
ATOM 3324 C C . VAL A 1 404 ? -14.877 -0.106 3.137 1.00 97.00 404 VAL A C 1
ATOM 3326 O O . VAL A 1 404 ? -15.964 -0.143 2.572 1.00 97.00 404 VAL A O 1
ATOM 3329 N N . ILE A 1 405 ? -13.747 0.106 2.469 1.00 96.81 405 ILE A N 1
ATOM 3330 C CA . ILE A 1 405 ? -13.696 0.399 1.038 1.00 96.81 405 ILE A CA 1
ATOM 3331 C C . ILE A 1 405 ? -12.996 -0.751 0.327 1.00 96.81 405 ILE A C 1
ATOM 3333 O O . ILE A 1 405 ? -11.776 -0.893 0.442 1.00 96.81 405 ILE A O 1
ATOM 3337 N N . THR A 1 406 ? -13.740 -1.564 -0.417 1.00 95.06 406 THR A N 1
ATOM 3338 C CA . THR A 1 406 ? -13.159 -2.649 -1.217 1.00 95.06 406 THR A CA 1
ATOM 3339 C C . THR A 1 406 ? -12.738 -2.098 -2.574 1.00 95.06 406 THR A C 1
ATOM 3341 O O . THR A 1 406 ? -13.556 -1.545 -3.306 1.00 95.06 406 THR A O 1
ATOM 3344 N N . LEU A 1 407 ? -11.453 -2.231 -2.916 1.00 93.56 407 LEU A N 1
ATOM 3345 C CA . LEU A 1 407 ? -10.904 -1.752 -4.185 1.00 93.56 407 LEU A CA 1
ATOM 3346 C C . LEU A 1 407 ? -10.235 -2.881 -4.973 1.00 93.56 407 LEU A C 1
ATOM 3348 O O . LEU A 1 407 ? -9.551 -3.720 -4.375 1.00 93.56 407 LEU A O 1
ATOM 3352 N N . PRO A 1 408 ? -10.272 -2.818 -6.317 1.00 87.31 408 PRO A N 1
ATOM 3353 C CA . PRO A 1 408 ? -9.677 -3.848 -7.155 1.00 87.31 408 PRO A CA 1
ATOM 3354 C C . PRO A 1 408 ? -8.179 -4.019 -6.932 1.00 87.31 408 PRO A C 1
ATOM 3356 O O . PRO A 1 408 ? -7.431 -3.050 -6.699 1.00 87.31 408 PRO A O 1
ATOM 3359 N N . ALA A 1 409 ? -7.720 -5.271 -6.975 1.00 75.81 409 ALA A N 1
ATOM 3360 C CA . ALA A 1 409 ? -6.416 -5.573 -6.390 1.00 75.81 409 ALA A CA 1
ATOM 3361 C C . ALA A 1 409 ? -5.535 -6.616 -7.092 1.00 75.81 409 ALA A C 1
ATOM 3363 O O . ALA A 1 409 ? -4.324 -6.560 -6.880 1.00 75.81 409 ALA A O 1
ATOM 3364 N N . ASP A 1 410 ? -6.063 -7.537 -7.908 1.00 68.06 410 ASP A N 1
ATOM 3365 C CA . ASP A 1 410 ? -5.227 -8.623 -8.470 1.00 68.06 410 ASP A CA 1
ATOM 3366 C C . ASP A 1 410 ? -5.632 -9.108 -9.873 1.00 68.06 410 ASP A C 1
ATOM 3368 O O . ASP A 1 410 ? -4.777 -9.339 -10.731 1.00 68.06 410 ASP A O 1
ATOM 3372 N N . GLN A 1 411 ? -6.934 -9.238 -10.144 1.00 75.69 411 GLN A N 1
ATOM 3373 C CA . GLN A 1 411 ? -7.448 -9.725 -11.430 1.00 75.69 411 GLN A CA 1
ATOM 3374 C C . GLN A 1 411 ? -8.039 -8.588 -12.282 1.00 75.69 411 GLN A C 1
ATOM 3376 O O . GLN A 1 411 ? -7.926 -7.406 -11.951 1.00 75.69 411 GLN A O 1
ATOM 3381 N N . GLY A 1 412 ? -8.563 -8.928 -13.464 1.00 82.81 412 GLY A N 1
ATOM 3382 C CA . GLY A 1 412 ? -9.121 -7.952 -14.402 1.00 82.81 412 GLY A CA 1
ATOM 3383 C C . GLY A 1 412 ? -8.099 -6.890 -14.821 1.00 82.81 412 GLY A C 1
ATOM 3384 O O . GLY A 1 412 ? -7.030 -7.202 -15.358 1.00 82.81 412 GLY A O 1
ATOM 3385 N N . LEU A 1 413 ? -8.411 -5.618 -14.563 1.00 84.44 413 LEU A N 1
ATOM 3386 C CA . LEU A 1 413 ? -7.553 -4.473 -14.894 1.00 84.44 413 LEU A CA 1
ATOM 3387 C C . LEU A 1 413 ? -6.206 -4.479 -14.143 1.00 84.44 413 LEU A C 1
ATOM 3389 O O . LEU A 1 413 ? -5.235 -3.890 -14.627 1.00 84.44 413 LEU A O 1
ATOM 3393 N N . MET A 1 414 ? -6.107 -5.204 -13.025 1.00 88.69 414 MET A N 1
ATOM 3394 C CA . MET A 1 414 ? -4.882 -5.356 -12.228 1.00 88.69 414 MET A CA 1
ATOM 3395 C C . MET A 1 414 ? -4.066 -6.613 -12.569 1.00 88.69 414 MET A C 1
ATOM 3397 O O . MET A 1 414 ? -3.077 -6.895 -11.903 1.00 88.69 414 MET A O 1
ATOM 3401 N N . SER A 1 415 ? -4.396 -7.326 -13.653 1.00 87.88 415 SER A N 1
ATOM 3402 C CA . SER A 1 415 ? -3.654 -8.525 -14.063 1.00 87.88 415 SER A CA 1
ATOM 3403 C C . SER A 1 415 ? -2.141 -8.292 -14.182 1.00 87.88 415 SER A C 1
ATOM 3405 O O . SER A 1 415 ? -1.673 -7.349 -14.835 1.00 87.88 415 SER A O 1
ATOM 3407 N N . LYS A 1 416 ? -1.363 -9.222 -13.615 1.00 86.75 416 LYS A N 1
ATOM 3408 C CA . LYS A 1 416 ? 0.106 -9.172 -13.546 1.00 86.75 416 LYS A CA 1
ATOM 3409 C C . LYS A 1 416 ? 0.833 -9.075 -14.887 1.00 86.75 416 LYS A C 1
ATOM 3411 O O . LYS A 1 416 ? 1.998 -8.698 -14.890 1.00 86.75 416 LYS A O 1
ATOM 3416 N N . ASP A 1 417 ? 0.184 -9.404 -16.004 1.00 88.75 417 ASP A N 1
ATOM 3417 C CA . ASP A 1 417 ? 0.820 -9.436 -17.327 1.00 88.75 417 ASP A CA 1
ATOM 3418 C C . ASP A 1 417 ? 0.452 -8.232 -18.210 1.00 88.75 417 ASP A C 1
ATOM 3420 O O . ASP A 1 417 ? 1.082 -8.019 -19.251 1.00 88.75 417 ASP A O 1
ATOM 3424 N N . HIS A 1 418 ? -0.529 -7.409 -17.816 1.00 90.44 418 HIS A N 1
ATOM 3425 C CA . HIS A 1 418 ? -0.999 -6.277 -18.630 1.00 90.44 418 HIS A CA 1
ATOM 3426 C C . HIS A 1 418 ? 0.091 -5.237 -18.894 1.00 90.44 418 HIS A C 1
ATOM 3428 O O . HIS A 1 418 ? 0.175 -4.724 -20.010 1.00 90.44 418 HIS A O 1
ATOM 3434 N N . TYR A 1 419 ? 1.008 -5.017 -17.947 1.00 92.50 419 TYR A N 1
ATOM 3435 C CA . TYR A 1 419 ? 2.148 -4.122 -18.150 1.00 92.50 419 TYR A CA 1
ATOM 3436 C C . TYR A 1 419 ? 3.041 -4.522 -19.339 1.00 92.50 419 TYR A C 1
ATOM 3438 O O . TYR A 1 419 ? 3.771 -3.686 -19.868 1.00 92.50 419 TYR A O 1
ATOM 3446 N N . THR A 1 420 ? 3.030 -5.783 -19.785 1.00 92.31 420 THR A N 1
ATOM 3447 C CA . THR A 1 420 ? 3.840 -6.226 -20.936 1.00 92.31 420 THR A CA 1
ATOM 3448 C C . THR A 1 420 ? 3.190 -5.912 -22.285 1.00 92.31 420 THR A C 1
ATOM 3450 O O . THR A 1 420 ? 3.865 -5.894 -23.314 1.00 92.31 420 THR A O 1
ATOM 3453 N N . ARG A 1 421 ? 1.882 -5.639 -22.300 1.00 92.81 421 ARG A N 1
ATOM 3454 C CA . ARG A 1 421 ? 1.065 -5.503 -23.508 1.00 92.81 421 ARG A CA 1
ATOM 3455 C C . ARG A 1 421 ? 0.959 -4.031 -23.913 1.00 92.81 421 ARG A C 1
ATOM 3457 O O . ARG A 1 421 ? 0.062 -3.310 -23.488 1.00 92.81 421 ARG A O 1
ATOM 3464 N N . THR A 1 422 ? 1.891 -3.586 -24.752 1.00 89.81 422 THR A N 1
ATOM 3465 C CA . THR A 1 422 ? 2.061 -2.171 -25.141 1.00 89.81 422 THR A CA 1
ATOM 3466 C C . THR A 1 422 ? 1.418 -1.785 -26.475 1.00 89.81 422 THR A C 1
ATOM 3468 O O . THR A 1 422 ? 1.508 -0.628 -26.875 1.00 89.81 422 THR A O 1
ATOM 3471 N N . LYS A 1 423 ? 0.769 -2.720 -27.179 1.00 88.50 423 LYS A N 1
ATOM 3472 C CA . LYS A 1 423 ? 0.024 -2.409 -28.409 1.00 88.50 423 LYS A CA 1
ATOM 3473 C C . LYS A 1 423 ? -1.262 -1.659 -28.058 1.00 88.50 423 LYS A C 1
ATOM 3475 O O . LYS A 1 423 ? -2.023 -2.137 -27.215 1.00 88.50 423 LYS A O 1
ATOM 3480 N N . THR A 1 424 ? -1.494 -0.509 -28.689 1.00 85.44 424 THR A N 1
ATOM 3481 C CA . THR A 1 424 ? -2.715 0.286 -28.503 1.00 85.44 424 THR A CA 1
ATOM 3482 C C . THR A 1 424 ? -3.918 -0.464 -29.069 1.00 85.44 424 THR A C 1
ATOM 3484 O O . THR A 1 424 ? -3.869 -0.997 -30.177 1.00 85.44 424 THR A O 1
ATOM 3487 N N . LYS A 1 425 ? -4.995 -0.561 -28.285 1.00 87.88 425 LYS A N 1
ATOM 3488 C CA . LYS A 1 425 ? -6.201 -1.303 -28.674 1.00 87.88 425 LYS A CA 1
ATOM 3489 C C . LYS A 1 425 ? -7.505 -0.717 -28.134 1.00 87.88 425 LYS A C 1
ATOM 3491 O O . LYS A 1 425 ? -8.513 -0.840 -28.819 1.00 87.88 425 LYS A O 1
ATOM 3496 N N . HIS A 1 426 ? -7.496 -0.035 -26.993 1.00 87.31 426 HIS A N 1
ATOM 3497 C CA . HIS A 1 426 ? -8.713 0.462 -26.334 1.00 87.31 426 HIS A CA 1
ATOM 3498 C C . HIS A 1 426 ? -8.986 1.915 -26.686 1.00 87.31 426 HIS A C 1
ATOM 3500 O O . HIS A 1 426 ? -8.041 2.689 -26.649 1.00 87.31 426 HIS A O 1
ATOM 3506 N N . ASN A 1 427 ? -10.223 2.305 -26.987 1.00 87.69 427 ASN A N 1
ATOM 3507 C CA . ASN A 1 427 ? -10.579 3.721 -27.114 1.00 87.69 427 ASN A CA 1
ATOM 3508 C C . ASN A 1 427 ? -10.629 4.380 -25.720 1.00 87.69 427 ASN A C 1
ATOM 3510 O O . ASN A 1 427 ? -11.069 3.761 -24.755 1.00 87.69 427 ASN A O 1
ATOM 3514 N N . ILE A 1 428 ? -10.151 5.621 -25.598 1.00 89.00 428 ILE A N 1
ATOM 3515 C CA . ILE A 1 428 ? -10.085 6.331 -24.310 1.00 89.00 428 ILE A CA 1
ATOM 3516 C C . ILE A 1 428 ? -11.469 6.559 -23.694 1.00 89.00 428 ILE A C 1
ATOM 3518 O O . ILE A 1 428 ? -11.610 6.411 -22.482 1.00 89.00 428 ILE A O 1
ATOM 3522 N N . HIS A 1 429 ? -12.477 6.906 -24.496 1.00 84.81 429 HIS A N 1
ATOM 3523 C CA . HIS A 1 429 ? -13.831 7.141 -23.996 1.00 84.81 429 HIS A CA 1
ATOM 3524 C C . HIS A 1 429 ? -14.459 5.851 -23.463 1.00 84.81 429 HIS A C 1
ATOM 3526 O O . HIS A 1 429 ? -15.038 5.873 -22.379 1.00 84.81 429 HIS A O 1
ATOM 3532 N N . ASP A 1 430 ? -14.256 4.724 -24.154 1.00 84.19 430 ASP A N 1
ATOM 3533 C CA . ASP A 1 430 ? -14.701 3.407 -23.674 1.00 84.19 430 ASP A CA 1
ATOM 3534 C C . ASP A 1 430 ? -14.047 3.056 -22.329 1.00 84.19 430 ASP A C 1
ATOM 3536 O O . ASP A 1 430 ? -14.710 2.568 -21.421 1.00 84.19 430 ASP A O 1
ATOM 3540 N N . VAL A 1 431 ? -12.752 3.352 -22.165 1.00 89.06 431 VAL A N 1
ATOM 3541 C CA . VAL A 1 431 ? -12.031 3.095 -20.906 1.00 89.06 431 VAL A CA 1
ATOM 3542 C C . VAL A 1 431 ? -12.525 3.989 -19.766 1.00 89.06 431 VAL A C 1
ATOM 3544 O O . VAL A 1 431 ? -12.609 3.538 -18.626 1.00 89.06 431 VAL A O 1
ATOM 3547 N N . LYS A 1 432 ? -12.859 5.253 -20.045 1.00 89.69 432 LYS A N 1
ATOM 3548 C CA . LYS A 1 432 ? -13.442 6.157 -19.040 1.00 89.69 432 LYS A CA 1
ATOM 3549 C C . LYS A 1 432 ? -14.812 5.664 -18.580 1.00 89.69 432 LYS A C 1
ATOM 3551 O O . LYS A 1 432 ? -15.053 5.614 -17.379 1.00 89.69 432 LYS A O 1
ATOM 3556 N N . GLU A 1 433 ? -15.665 5.247 -19.518 1.00 85.19 433 GLU A N 1
ATOM 3557 C CA . GLU A 1 433 ? -16.969 4.643 -19.211 1.00 85.19 433 GLU A CA 1
ATOM 3558 C C . GLU A 1 433 ? -16.811 3.349 -18.402 1.00 85.19 433 GLU A C 1
ATOM 3560 O O . GLU A 1 433 ? -17.497 3.168 -17.398 1.00 85.19 433 GLU A O 1
ATOM 3565 N N . GLU A 1 434 ? -15.860 2.487 -18.785 1.00 86.25 434 GLU A N 1
ATOM 3566 C CA . GLU A 1 434 ? -15.500 1.272 -18.045 1.00 86.25 434 GLU A CA 1
ATOM 3567 C C . GLU A 1 434 ? -15.142 1.604 -16.586 1.00 86.25 434 GLU A C 1
ATOM 3569 O O . GLU A 1 434 ? -15.713 1.025 -15.663 1.00 86.25 434 GLU A O 1
ATOM 3574 N N . PHE A 1 435 ? -14.237 2.561 -16.353 1.00 91.56 435 PHE A N 1
ATOM 3575 C CA . PHE A 1 435 ? -13.800 2.921 -14.999 1.00 91.56 435 PHE A CA 1
ATOM 3576 C C . PHE A 1 435 ? -14.915 3.548 -14.167 1.00 91.56 435 PHE A C 1
ATOM 3578 O O . PHE A 1 435 ? -15.067 3.184 -12.999 1.00 91.56 435 PHE A O 1
ATOM 3585 N N . LEU A 1 436 ? -15.696 4.454 -14.763 1.00 89.62 436 LEU A N 1
ATOM 3586 C CA . LEU A 1 436 ? -16.817 5.111 -14.098 1.00 89.62 436 LEU A CA 1
ATOM 3587 C C . LEU A 1 436 ? -17.826 4.076 -13.610 1.00 89.62 436 LEU A C 1
ATOM 3589 O O . LEU A 1 436 ? -18.212 4.084 -12.445 1.00 89.62 436 LEU A O 1
ATOM 3593 N N . ARG A 1 437 ? -18.195 3.131 -14.475 1.00 85.44 437 ARG A N 1
ATOM 3594 C CA . ARG A 1 437 ? -19.171 2.101 -14.129 1.00 85.44 437 ARG A CA 1
ATOM 3595 C C . ARG A 1 437 ? -18.709 1.156 -13.040 1.00 85.44 437 ARG A C 1
ATOM 3597 O O . ARG A 1 437 ? -19.522 0.788 -12.197 1.00 85.44 437 ARG A O 1
ATOM 3604 N N . ILE A 1 438 ? -17.433 0.774 -13.052 1.00 88.25 438 ILE A N 1
ATOM 3605 C CA . ILE A 1 438 ? -16.863 -0.037 -11.973 1.00 88.25 438 ILE A CA 1
ATOM 3606 C C . ILE A 1 438 ? -16.953 0.734 -10.652 1.00 88.25 438 ILE A C 1
ATOM 3608 O O . ILE A 1 438 ? -17.406 0.185 -9.654 1.00 88.25 438 ILE A O 1
ATOM 3612 N N . ALA A 1 439 ? -16.578 2.016 -10.650 1.00 91.56 439 ALA A N 1
ATOM 3613 C CA . ALA A 1 439 ? -16.597 2.844 -9.445 1.00 91.56 439 ALA A CA 1
ATOM 3614 C C . ALA A 1 439 ? -18.017 3.149 -8.924 1.00 91.56 439 ALA A C 1
ATOM 3616 O O . ALA A 1 439 ? -18.221 3.291 -7.717 1.00 91.56 439 ALA A O 1
ATOM 3617 N N . GLN A 1 440 ? -19.009 3.213 -9.812 1.00 89.69 440 GLN A N 1
ATOM 3618 C CA . GLN A 1 440 ? -20.427 3.348 -9.459 1.00 89.69 440 GLN A CA 1
ATOM 3619 C C . GLN A 1 440 ? -21.074 2.029 -9.011 1.00 89.69 440 GLN A C 1
ATOM 3621 O O . GLN A 1 440 ? -22.244 2.035 -8.644 1.00 89.69 440 GLN A O 1
ATOM 3626 N N . GLU A 1 441 ? -20.360 0.897 -9.079 1.00 86.88 441 GLU A N 1
ATOM 3627 C CA . GLU A 1 441 ? -20.947 -0.443 -8.902 1.00 86.88 441 GLU A CA 1
ATOM 3628 C C . GLU A 1 441 ? -22.174 -0.659 -9.807 1.00 86.88 441 GLU A C 1
ATOM 3630 O O . GLU A 1 441 ? -23.149 -1.316 -9.437 1.00 86.88 441 GLU A O 1
ATOM 3635 N N . ALA A 1 442 ? -22.144 -0.075 -11.011 1.00 76.06 442 ALA A N 1
ATOM 3636 C CA . ALA A 1 442 ? -23.293 -0.073 -11.900 1.00 76.06 442 ALA A CA 1
ATOM 3637 C C . ALA A 1 442 ? -23.680 -1.520 -12.262 1.00 76.06 442 ALA A C 1
ATOM 3639 O O . ALA A 1 442 ? -22.814 -2.282 -12.715 1.00 76.06 442 ALA A O 1
ATOM 3640 N N . PRO A 1 443 ? -24.965 -1.908 -12.135 1.00 67.00 443 PRO A N 1
ATOM 3641 C CA . PRO A 1 443 ? -25.402 -3.268 -12.423 1.00 67.00 443 PRO A CA 1
ATOM 3642 C C . PRO A 1 443 ? -25.042 -3.675 -13.857 1.00 67.00 443 PRO A C 1
ATOM 3644 O O . PRO A 1 443 ? -24.931 -2.837 -14.765 1.00 67.00 443 PRO A O 1
ATOM 3647 N N . GLU A 1 444 ? -24.843 -4.977 -14.074 1.00 71.00 444 GLU A N 1
ATOM 3648 C CA . GLU A 1 444 ? -24.527 -5.516 -15.400 1.00 71.00 444 GLU A CA 1
ATOM 3649 C C . GLU A 1 444 ? -25.579 -5.074 -16.440 1.00 71.00 444 GLU A C 1
ATOM 3651 O O . GLU A 1 444 ? -26.748 -4.845 -16.117 1.00 71.00 444 GLU A O 1
ATOM 3656 N N . GLY A 1 445 ? -25.156 -4.930 -17.700 1.00 77.12 445 GLY A N 1
ATOM 3657 C CA . GLY A 1 445 ? -26.037 -4.529 -18.798 1.00 77.12 445 GLY A CA 1
ATOM 3658 C C . GLY A 1 445 ? -25.906 -3.081 -19.276 1.00 77.12 445 GLY A C 1
ATOM 3659 O O . GLY A 1 445 ? -24.935 -2.389 -18.962 1.00 77.12 445 GLY A O 1
ATOM 3660 N N . ARG A 1 446 ? -26.878 -2.666 -20.094 1.00 85.69 446 ARG A N 1
ATOM 3661 C CA . ARG A 1 446 ? -26.993 -1.370 -20.782 1.00 85.69 446 ARG A CA 1
ATOM 3662 C C . ARG A 1 446 ? -28.448 -0.900 -20.713 1.00 85.69 446 ARG A C 1
ATOM 3664 O O . ARG A 1 446 ? -29.348 -1.735 -20.795 1.00 85.69 446 ARG A O 1
ATOM 3671 N N . ASP A 1 447 ? -28.685 0.401 -20.594 1.00 88.69 447 ASP A N 1
ATOM 3672 C CA . ASP A 1 447 ? -30.053 0.927 -20.620 1.00 88.69 447 ASP A CA 1
ATOM 3673 C C . ASP A 1 447 ? -30.582 0.995 -22.056 1.00 88.69 447 ASP A C 1
ATOM 3675 O O . ASP A 1 447 ? -29.833 1.247 -23.002 1.00 88.69 447 ASP A O 1
ATOM 3679 N N . LEU A 1 448 ? -31.876 0.743 -22.218 1.00 92.56 448 LEU A N 1
ATOM 3680 C CA . LEU A 1 448 ? -32.656 0.952 -23.428 1.00 92.56 448 LEU A CA 1
ATOM 3681 C C . LEU A 1 448 ? -33.770 1.943 -23.098 1.00 92.56 448 LEU A C 1
ATOM 3683 O O . LEU A 1 448 ? -34.724 1.599 -22.403 1.00 92.56 448 LEU A O 1
ATOM 3687 N N . HIS A 1 449 ? -33.651 3.157 -23.620 1.00 92.81 449 HIS A N 1
ATOM 3688 C CA . HIS A 1 449 ? -34.638 4.217 -23.461 1.00 92.81 449 HIS A CA 1
ATOM 3689 C C . HIS A 1 449 ? -35.662 4.150 -24.591 1.00 92.81 449 HIS A C 1
ATOM 3691 O O . HIS A 1 449 ? -35.292 4.047 -25.765 1.00 92.81 449 HIS A O 1
ATOM 3697 N N . LEU A 1 450 ? -36.942 4.215 -24.238 1.00 91.88 450 LEU A N 1
ATOM 3698 C CA . LEU A 1 450 ? -38.059 4.224 -25.176 1.00 91.88 450 LEU A CA 1
ATOM 3699 C C . LEU A 1 450 ? -38.555 5.664 -25.305 1.00 91.88 450 LEU A C 1
ATOM 3701 O O . LEU A 1 450 ? -38.952 6.273 -24.313 1.00 91.88 450 LEU A O 1
ATOM 3705 N N . MET A 1 451 ? -38.470 6.236 -26.506 1.00 90.31 451 MET A N 1
ATOM 3706 C CA . MET A 1 451 ? -38.761 7.655 -26.736 1.00 90.31 451 MET A CA 1
ATOM 3707 C C . MET A 1 451 ? -39.479 7.868 -28.067 1.00 90.31 451 MET A C 1
ATOM 3709 O O . MET A 1 451 ? -39.250 7.139 -29.027 1.00 90.31 451 MET A O 1
ATOM 3713 N N . ASP A 1 452 ? -40.283 8.922 -28.174 1.00 85.69 452 ASP A N 1
ATOM 3714 C CA . ASP A 1 452 ? -40.951 9.244 -29.444 1.00 85.69 452 ASP A CA 1
ATOM 3715 C C . ASP A 1 452 ? -39.974 9.882 -30.445 1.00 85.69 452 ASP A C 1
ATOM 3717 O O . ASP A 1 452 ? -40.006 9.604 -31.645 1.00 85.69 452 ASP A O 1
ATOM 3721 N N . LYS A 1 453 ? -39.043 10.704 -29.943 1.00 86.12 453 LYS A N 1
ATOM 3722 C CA . LYS A 1 453 ? -38.031 11.427 -30.726 1.00 86.12 453 LYS A CA 1
ATOM 3723 C C . LYS A 1 453 ? -36.661 11.384 -30.056 1.00 86.12 453 LYS A C 1
ATOM 3725 O O . LYS A 1 453 ? -36.559 11.175 -28.850 1.00 86.12 453 LYS A O 1
ATOM 3730 N N . LEU A 1 454 ? -35.609 11.623 -30.841 1.00 87.00 454 LEU A N 1
ATOM 3731 C CA . LEU A 1 454 ? -34.261 11.776 -30.298 1.00 87.00 454 LEU A CA 1
ATOM 3732 C C . LEU A 1 454 ? -34.198 13.004 -29.370 1.00 87.00 454 LEU A C 1
ATOM 3734 O O . LEU A 1 454 ? -34.704 14.067 -29.747 1.00 87.00 454 LEU A O 1
ATOM 3738 N N . PRO A 1 455 ? -33.581 12.872 -28.185 1.00 86.25 455 PRO A N 1
ATOM 3739 C CA . PRO A 1 455 ? -33.428 13.977 -27.251 1.00 86.25 455 PRO A CA 1
ATOM 3740 C C . PRO A 1 455 ? -32.359 14.970 -27.738 1.00 86.25 455 PRO A C 1
ATOM 3742 O O . PRO A 1 455 ? -31.653 14.728 -28.724 1.00 86.25 455 PRO A O 1
ATOM 3745 N N . SER A 1 456 ? -32.256 16.116 -27.066 1.00 86.25 456 SER A N 1
ATOM 3746 C CA . SER A 1 456 ? -31.280 17.156 -27.408 1.00 86.25 456 SER A CA 1
ATOM 3747 C C . SER A 1 456 ? -29.835 16.652 -27.288 1.00 86.25 456 SER A C 1
ATOM 3749 O O . SER A 1 456 ? -29.550 15.647 -26.634 1.00 86.25 456 SER A O 1
ATOM 3751 N N . HIS A 1 457 ? -28.886 17.365 -27.903 1.00 82.38 457 HIS A N 1
ATOM 3752 C CA . HIS A 1 457 ? -27.476 16.971 -27.840 1.00 82.38 457 HIS A CA 1
ATOM 3753 C C . HIS A 1 457 ? -26.950 16.894 -26.397 1.00 82.38 457 HIS A C 1
ATOM 3755 O O . HIS A 1 457 ? -26.220 15.964 -26.071 1.00 82.38 457 HIS A O 1
ATOM 3761 N N . GLU A 1 458 ? -27.352 17.820 -25.524 1.00 81.56 458 GLU A N 1
ATOM 3762 C CA . GLU A 1 458 ? -26.959 17.820 -24.108 1.00 81.56 458 GLU A CA 1
ATOM 3763 C C . GLU A 1 458 ? -27.506 16.605 -23.349 1.00 81.56 458 GLU A C 1
ATOM 3765 O O . GLU A 1 458 ? -26.813 16.019 -22.519 1.00 81.56 458 GLU A O 1
ATOM 3770 N N . GLU A 1 459 ? -28.727 16.178 -23.661 1.00 81.44 459 GLU A N 1
ATOM 3771 C CA . GLU A 1 459 ? -29.341 14.988 -23.069 1.00 81.44 459 GLU A CA 1
ATOM 3772 C C . GLU A 1 459 ? -28.699 13.698 -23.593 1.00 81.44 459 GLU A C 1
ATOM 3774 O O . GLU A 1 459 ? -28.454 12.782 -22.811 1.00 81.44 459 GLU A O 1
ATOM 3779 N N . LEU A 1 460 ? -28.326 13.636 -24.877 1.00 83.31 460 LEU A N 1
ATOM 3780 C CA . LEU A 1 460 ? -27.585 12.498 -25.438 1.00 83.31 460 LEU A CA 1
ATOM 3781 C C . LEU A 1 460 ? -26.248 12.269 -24.721 1.00 83.31 460 LEU A C 1
ATOM 3783 O O . LEU A 1 460 ? -25.843 11.122 -24.534 1.00 83.31 460 LEU A O 1
ATOM 3787 N N . GLN A 1 461 ? -25.579 13.336 -24.269 1.00 77.69 461 GLN A N 1
ATOM 3788 C CA . GLN A 1 461 ? -24.338 13.211 -23.498 1.00 77.69 461 GLN A CA 1
ATOM 3789 C C . GLN A 1 461 ? -24.544 12.492 -22.155 1.00 77.69 461 GLN A C 1
ATOM 3791 O O . GLN A 1 461 ? -23.606 11.859 -21.671 1.00 77.69 461 GLN A O 1
ATOM 3796 N N . LYS A 1 462 ? -25.753 12.552 -21.578 1.00 79.12 462 LYS A N 1
ATOM 3797 C CA . LYS A 1 462 ? -26.116 11.870 -20.323 1.00 79.12 462 LYS A CA 1
ATOM 3798 C C . LYS A 1 462 ? -26.477 10.396 -20.524 1.00 79.12 462 LYS A C 1
ATOM 3800 O O . LYS A 1 462 ? -26.483 9.640 -19.564 1.00 79.12 462 LYS A O 1
ATOM 3805 N N . LEU A 1 463 ? -26.746 9.984 -21.763 1.00 83.25 463 LEU A N 1
ATOM 3806 C CA . LEU A 1 463 ? -27.194 8.634 -22.127 1.00 83.25 463 LEU A CA 1
ATOM 3807 C C . LEU A 1 463 ? -26.080 7.813 -22.809 1.00 83.25 463 LEU A C 1
ATOM 3809 O O . LEU A 1 463 ? -26.343 6.892 -23.584 1.00 83.25 463 LEU A O 1
ATOM 3813 N N . LYS A 1 464 ? -24.812 8.167 -22.564 1.00 84.38 464 LYS A N 1
ATOM 3814 C CA . LYS A 1 464 ? -23.645 7.477 -23.131 1.00 84.38 464 LYS A CA 1
ATOM 3815 C C . LYS A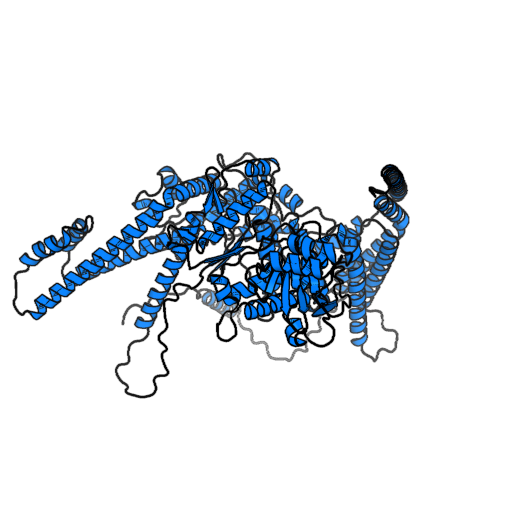 1 464 ? -23.624 6.010 -22.745 1.00 84.38 464 LYS A C 1
ATOM 3817 O O . LYS A 1 464 ? -23.773 5.656 -21.582 1.00 84.38 464 LYS A O 1
ATOM 3822 N N . GLY A 1 465 ? -23.357 5.163 -23.733 1.00 82.25 465 GLY A N 1
ATOM 3823 C CA . GLY A 1 465 ? -23.328 3.729 -23.520 1.00 82.25 465 GLY A CA 1
ATOM 3824 C C . GLY A 1 465 ? -24.716 3.119 -23.335 1.00 82.25 465 GLY A C 1
ATOM 3825 O O . GLY A 1 465 ? -24.799 2.031 -22.775 1.00 82.25 465 GLY A O 1
ATOM 3826 N N . SER A 1 466 ? -25.779 3.777 -23.797 1.00 88.94 466 SER A N 1
ATOM 3827 C CA . SER A 1 466 ? -27.153 3.266 -23.771 1.00 88.94 466 SER A CA 1
ATOM 3828 C C . SER A 1 466 ? -27.737 3.169 -25.181 1.00 88.94 466 SER A C 1
ATOM 3830 O O . SER A 1 466 ? -27.187 3.694 -26.156 1.00 88.94 466 SER A O 1
ATOM 3832 N N . TYR A 1 467 ? -28.860 2.471 -25.301 1.00 92.88 467 TYR A N 1
ATOM 3833 C CA . TYR A 1 467 ? -29.664 2.415 -26.511 1.00 92.88 467 TYR A CA 1
ATOM 3834 C C . TYR A 1 467 ? -30.848 3.375 -26.415 1.00 92.88 467 TYR A C 1
ATOM 3836 O O . TYR A 1 467 ? -31.432 3.545 -25.349 1.00 92.88 467 TYR A O 1
ATOM 3844 N N . ILE A 1 468 ? -31.242 3.953 -27.546 1.00 93.94 468 ILE A N 1
ATOM 3845 C CA . ILE A 1 468 ? -32.499 4.688 -27.689 1.00 93.94 468 ILE A CA 1
ATOM 3846 C C . ILE A 1 468 ? -33.305 4.026 -28.793 1.00 93.94 468 ILE A C 1
ATOM 3848 O O . ILE A 1 468 ? -32.857 3.957 -29.939 1.00 93.94 468 ILE A O 1
ATOM 3852 N N . TYR A 1 469 ? -34.496 3.558 -28.452 1.00 93.19 469 TYR A N 1
ATOM 3853 C CA . TYR A 1 469 ? -35.484 3.125 -29.419 1.00 93.19 469 TYR A CA 1
ATOM 3854 C C . TYR A 1 469 ? -36.484 4.256 -29.659 1.00 93.19 469 TYR A C 1
ATOM 3856 O O . TYR A 1 469 ? -37.205 4.657 -28.746 1.00 93.19 469 TYR A O 1
ATOM 3864 N N . CYS A 1 470 ? -36.493 4.771 -30.889 1.00 89.62 470 CYS A N 1
ATOM 3865 C CA . CYS A 1 470 ? -37.418 5.803 -31.332 1.00 89.62 470 CYS A CA 1
ATOM 3866 C C . CYS A 1 470 ? -38.554 5.199 -32.155 1.00 89.62 470 CYS A C 1
ATOM 3868 O O . CYS A 1 470 ? -38.302 4.599 -33.208 1.00 89.62 470 CYS A O 1
ATOM 3870 N N . ASN A 1 471 ? -39.788 5.416 -31.702 1.00 83.38 471 ASN A N 1
ATOM 3871 C CA . ASN A 1 471 ? -41.002 5.032 -32.414 1.00 83.38 471 ASN A CA 1
ATOM 3872 C C . ASN A 1 471 ? -41.887 6.267 -32.621 1.00 83.38 471 ASN A C 1
ATOM 3874 O O . ASN A 1 471 ? -42.694 6.617 -31.769 1.00 83.38 471 ASN A O 1
ATOM 3878 N N . THR A 1 472 ? -41.684 6.963 -33.739 1.00 68.69 472 THR A N 1
ATOM 3879 C CA . THR A 1 472 ? -42.407 8.202 -34.053 1.00 68.69 472 THR A CA 1
ATOM 3880 C C . THR A 1 472 ? -43.706 7.882 -34.792 1.00 68.69 472 THR A C 1
ATOM 3882 O O . THR A 1 472 ? -43.680 7.206 -35.824 1.00 68.69 472 THR A O 1
ATOM 3885 N N . SER A 1 473 ? -44.825 8.405 -34.293 1.00 58.06 473 SER A N 1
ATOM 3886 C CA . SER A 1 473 ? -46.169 8.230 -34.862 1.00 58.06 473 SER A CA 1
ATOM 3887 C C . SER A 1 473 ? -46.474 9.128 -36.072 1.00 58.06 473 SER A C 1
ATOM 3889 O O . SER A 1 473 ? -47.458 8.865 -36.759 1.00 58.06 473 SER A O 1
ATOM 3891 N N . ASP A 1 474 ? -45.628 10.118 -36.393 1.00 54.78 474 ASP A N 1
ATOM 3892 C CA . ASP A 1 474 ? -45.862 11.049 -37.507 1.00 54.78 474 ASP A CA 1
ATOM 3893 C C . ASP A 1 474 ? -44.963 10.806 -38.736 1.00 54.78 474 ASP A C 1
ATOM 3895 O O . ASP A 1 474 ? -43.753 10.591 -38.649 1.00 54.78 474 ASP A O 1
ATOM 3899 N N . GLU A 1 475 ? -45.635 10.812 -39.894 1.00 50.03 475 GLU A N 1
ATOM 3900 C CA . GLU A 1 475 ? -45.177 10.733 -41.289 1.00 50.03 475 GLU A CA 1
ATOM 3901 C C . GLU A 1 475 ? -43.967 9.825 -41.590 1.00 50.03 475 GLU A C 1
ATOM 3903 O O . GLU A 1 475 ? -42.903 10.275 -42.018 1.00 50.03 475 GLU A O 1
ATOM 3908 N N . LYS A 1 476 ? -44.212 8.507 -41.438 1.00 56.06 476 LYS A N 1
ATOM 3909 C CA . LYS A 1 476 ? -43.631 7.320 -42.134 1.00 56.06 476 LYS A CA 1
ATOM 3910 C C . LYS A 1 476 ? -43.384 6.103 -41.219 1.00 56.06 476 LYS A C 1
ATOM 3912 O O . LYS A 1 476 ? -42.808 5.129 -41.699 1.00 56.06 476 LYS A O 1
ATOM 3917 N N . ASN A 1 477 ? -43.826 6.101 -39.950 1.00 58.56 477 ASN A N 1
ATOM 3918 C CA . ASN A 1 477 ? -43.579 5.001 -38.989 1.00 58.56 477 ASN A CA 1
ATOM 3919 C C . ASN A 1 477 ? -42.096 4.571 -38.976 1.00 58.56 477 ASN A C 1
ATOM 3921 O O . ASN A 1 477 ? -41.755 3.387 -39.069 1.00 58.56 477 ASN A O 1
ATOM 3925 N N . LEU A 1 478 ? -41.186 5.549 -38.940 1.00 68.94 478 LEU A N 1
ATOM 3926 C CA . LEU A 1 478 ? -39.749 5.295 -38.993 1.00 68.94 478 LEU A CA 1
ATOM 3927 C C . LEU A 1 478 ? -39.251 4.817 -37.625 1.00 68.94 478 LEU A C 1
ATOM 3929 O O . LEU A 1 478 ? -38.772 5.597 -36.807 1.00 68.94 478 LEU A O 1
ATOM 3933 N N . LYS A 1 479 ? -39.331 3.503 -37.406 1.00 86.00 479 LYS A N 1
ATOM 3934 C CA . LYS A 1 479 ? -38.744 2.824 -36.246 1.00 86.00 479 LYS A CA 1
ATOM 3935 C C . LYS A 1 479 ? -37.228 2.828 -36.367 1.00 86.00 479 LYS A C 1
ATOM 3937 O O . LYS A 1 479 ? -36.672 2.360 -37.363 1.00 86.00 479 LYS A O 1
ATOM 3942 N N . ASN A 1 480 ? -36.549 3.359 -35.358 1.00 90.25 480 ASN A N 1
ATOM 3943 C CA . ASN A 1 480 ? -35.095 3.417 -35.342 1.00 90.25 480 ASN A CA 1
ATOM 3944 C C . ASN A 1 480 ? -34.560 3.011 -33.972 1.00 90.25 480 ASN A C 1
ATOM 3946 O O . ASN A 1 480 ? -35.068 3.444 -32.945 1.00 90.25 480 ASN A O 1
ATOM 3950 N N . LEU A 1 481 ? -33.496 2.211 -33.970 1.00 92.62 481 LEU A N 1
ATOM 3951 C CA . LEU A 1 481 ? -32.700 1.946 -32.781 1.00 92.62 481 LEU A CA 1
ATOM 3952 C C . LEU A 1 481 ? -31.361 2.662 -32.935 1.00 92.62 481 LEU A C 1
ATOM 3954 O O . LEU A 1 481 ? -30.710 2.570 -33.979 1.00 92.62 481 LEU A O 1
ATOM 3958 N N . TYR A 1 482 ? -30.944 3.361 -31.895 1.00 93.19 482 TYR A N 1
ATOM 3959 C CA . TYR A 1 482 ? -29.659 4.032 -31.818 1.00 93.19 482 TYR A CA 1
ATOM 3960 C C . TYR A 1 482 ? -28.874 3.484 -30.636 1.00 93.19 482 TYR A C 1
ATOM 3962 O O . TYR A 1 482 ? -29.447 3.167 -29.600 1.00 93.19 482 TYR A O 1
ATOM 3970 N N . TYR A 1 483 ? -27.562 3.382 -30.793 1.00 92.19 483 TYR A N 1
ATOM 3971 C CA . TYR A 1 483 ? -26.615 3.157 -29.715 1.00 92.19 483 TYR A CA 1
ATOM 3972 C C . TYR A 1 483 ? -25.798 4.429 -29.533 1.00 92.19 483 TYR A C 1
ATOM 3974 O O . TYR A 1 483 ? -25.217 4.934 -30.498 1.00 92.19 483 TYR A O 1
ATOM 3982 N N . ILE A 1 484 ? -25.758 4.956 -28.317 1.00 90.19 484 ILE A N 1
ATOM 3983 C CA . ILE A 1 484 ? -24.941 6.120 -27.992 1.00 90.19 484 ILE A CA 1
ATOM 3984 C C . ILE A 1 484 ? -23.577 5.598 -27.581 1.00 90.19 484 ILE A C 1
ATOM 3986 O O . ILE A 1 484 ? -23.425 4.932 -26.557 1.00 90.19 484 ILE A O 1
ATOM 3990 N N . LYS A 1 485 ? -22.571 5.879 -28.402 1.00 86.44 485 LYS A N 1
ATOM 3991 C CA . LYS A 1 485 ? -21.194 5.499 -28.103 1.00 86.44 485 LYS A CA 1
ATOM 3992 C C . LYS A 1 485 ? -20.677 6.254 -26.875 1.00 86.44 485 LYS A C 1
ATOM 3994 O O . LYS A 1 485 ? -21.238 7.263 -26.453 1.00 86.44 485 LYS A O 1
ATOM 3999 N N . SER A 1 486 ? -19.581 5.771 -26.304 1.00 79.19 486 SER A N 1
ATOM 4000 C CA . SER A 1 486 ? -18.925 6.378 -25.136 1.00 79.19 486 SER A CA 1
ATOM 4001 C C . SER A 1 486 ? -18.422 7.809 -25.389 1.00 79.19 486 SER A C 1
ATOM 4003 O O . SER A 1 486 ? -18.357 8.622 -24.468 1.00 79.19 486 SER A O 1
ATOM 4005 N N . ASP A 1 487 ? -18.119 8.152 -26.642 1.00 77.19 487 ASP A N 1
ATOM 4006 C CA . ASP A 1 487 ? -17.779 9.509 -27.091 1.00 77.19 487 ASP A CA 1
ATOM 4007 C C . ASP A 1 487 ? -19.016 10.421 -27.264 1.00 77.19 487 ASP A C 1
ATOM 4009 O O . ASP A 1 487 ? -18.879 11.609 -27.547 1.00 77.19 487 ASP A O 1
ATOM 4013 N N . GLY A 1 488 ? -20.228 9.893 -27.055 1.00 82.19 488 GLY A N 1
ATOM 4014 C CA . GLY A 1 488 ? -21.499 10.588 -27.264 1.00 82.19 488 GLY A CA 1
ATOM 4015 C C . GLY A 1 488 ? -21.995 10.559 -28.712 1.00 82.19 488 GLY A C 1
ATOM 4016 O O . GLY A 1 488 ? -23.061 11.104 -28.998 1.00 82.19 488 GLY A O 1
ATOM 4017 N N . ALA A 1 489 ? -21.267 9.928 -29.639 1.00 85.69 489 ALA A N 1
ATOM 4018 C CA . ALA A 1 489 ? -21.699 9.824 -31.023 1.00 85.69 489 ALA A CA 1
ATOM 4019 C C . ALA A 1 489 ? -22.873 8.845 -31.164 1.00 85.69 489 ALA A C 1
ATOM 4021 O O . ALA A 1 489 ? -22.849 7.709 -30.680 1.00 85.69 489 ALA A O 1
ATOM 4022 N N . LEU A 1 490 ? -23.897 9.283 -31.893 1.00 89.75 490 LEU A N 1
ATOM 4023 C CA . LEU A 1 490 ? -25.075 8.480 -32.184 1.00 89.75 490 LEU A CA 1
ATOM 4024 C C . LEU A 1 490 ? -24.757 7.465 -33.293 1.00 89.75 490 LEU A C 1
ATOM 4026 O O . LEU A 1 490 ? -24.418 7.835 -34.418 1.00 89.75 490 LEU A O 1
ATOM 4030 N N . GLN A 1 491 ? -24.896 6.176 -33.003 1.00 91.56 491 GLN A N 1
ATOM 4031 C CA . GLN A 1 491 ? -24.778 5.105 -33.987 1.00 91.56 491 GLN A CA 1
ATOM 4032 C C . GLN A 1 491 ? -26.150 4.513 -34.269 1.00 91.56 491 GLN A C 1
ATOM 4034 O O . GLN A 1 491 ? -26.739 3.869 -33.407 1.00 91.56 491 GLN A O 1
ATOM 4039 N N . LYS A 1 492 ? -26.648 4.655 -35.498 1.00 91.44 492 LYS A N 1
ATOM 4040 C CA . LYS A 1 492 ? -27.853 3.934 -35.910 1.00 91.44 492 LYS A CA 1
ATOM 4041 C C . LYS A 1 492 ? -27.573 2.428 -35.933 1.00 91.44 492 LYS A C 1
ATOM 4043 O O . LYS A 1 492 ? -26.651 1.974 -36.613 1.00 91.44 492 LYS A O 1
ATOM 4048 N N . VAL A 1 493 ? -28.367 1.667 -35.192 1.00 91.62 493 VAL A N 1
ATOM 4049 C CA . VAL A 1 493 ? -28.323 0.208 -35.140 1.00 91.62 493 VAL A CA 1
ATOM 4050 C C . VAL A 1 493 ? -29.310 -0.330 -36.166 1.00 91.62 493 VAL A C 1
ATOM 4052 O O . VAL A 1 493 ? -30.499 -0.020 -36.129 1.00 91.62 493 VAL A O 1
ATOM 4055 N N . ASN A 1 494 ? -28.810 -1.121 -37.112 1.00 89.94 494 ASN A N 1
ATOM 4056 C CA . ASN A 1 494 ? -29.669 -1.778 -38.086 1.00 89.94 494 ASN A CA 1
ATOM 4057 C C . ASN A 1 494 ? -30.413 -2.926 -37.398 1.00 89.94 494 ASN A C 1
ATOM 4059 O O . ASN A 1 494 ? -29.760 -3.757 -36.783 1.00 89.94 494 ASN A O 1
ATOM 4063 N N . ILE A 1 495 ? -31.735 -2.995 -37.519 1.00 90.75 495 ILE A N 1
ATOM 4064 C CA . ILE A 1 495 ? -32.558 -4.106 -37.026 1.00 90.75 495 ILE A CA 1
ATOM 4065 C C . ILE A 1 495 ? -33.292 -4.689 -38.231 1.00 90.75 495 ILE A C 1
ATOM 4067 O O . ILE A 1 495 ? -33.988 -3.966 -38.939 1.00 90.75 495 ILE A O 1
ATOM 4071 N N . LYS A 1 496 ? -33.113 -5.991 -38.484 1.00 87.44 496 LYS A N 1
ATOM 4072 C CA . LYS A 1 496 ? -33.668 -6.664 -39.672 1.00 87.44 496 LYS A CA 1
ATOM 4073 C C . LYS A 1 496 ? -35.193 -6.768 -39.646 1.00 87.44 496 LYS A C 1
ATOM 4075 O O . LYS A 1 496 ? -35.813 -6.710 -40.699 1.00 87.44 496 LYS A O 1
ATOM 4080 N N . ASP A 1 497 ? -35.776 -6.948 -38.461 1.00 88.44 497 ASP A N 1
ATOM 4081 C CA . ASP A 1 497 ? -37.218 -7.115 -38.267 1.00 88.44 497 ASP A CA 1
ATOM 4082 C C . ASP A 1 497 ? -37.655 -6.435 -36.964 1.00 88.44 497 ASP A C 1
ATOM 4084 O O . ASP A 1 497 ? -37.482 -6.972 -35.866 1.00 88.44 497 ASP A O 1
ATOM 4088 N N . PHE A 1 498 ? -38.211 -5.227 -37.091 1.00 90.50 498 PHE A N 1
ATOM 4089 C CA . PHE A 1 498 ? -38.705 -4.469 -35.943 1.00 90.50 498 PHE A CA 1
ATOM 4090 C C . PHE A 1 498 ? -39.945 -5.097 -35.296 1.00 90.50 498 PHE A C 1
ATOM 4092 O O . PHE A 1 498 ? -40.150 -4.896 -34.105 1.00 90.50 498 PHE A O 1
ATOM 4099 N N . SER A 1 499 ? -40.728 -5.903 -36.020 1.00 87.88 499 SER A N 1
ATOM 4100 C CA . SER A 1 499 ? -41.930 -6.544 -35.466 1.00 87.88 499 SER A CA 1
ATOM 4101 C C . SER A 1 499 ? -41.551 -7.602 -34.428 1.00 87.88 499 SER A C 1
ATOM 4103 O O . SER A 1 499 ? -42.148 -7.691 -33.355 1.00 87.88 499 SER A O 1
ATOM 4105 N N . GLN A 1 500 ? -40.514 -8.395 -34.720 1.00 87.44 500 GLN A N 1
ATOM 4106 C CA . GLN A 1 500 ? -39.972 -9.363 -33.761 1.00 87.44 500 GLN A CA 1
ATOM 4107 C C . GLN A 1 500 ? -39.217 -8.695 -32.612 1.00 87.44 500 GLN A C 1
ATOM 4109 O O . GLN A 1 500 ? -39.311 -9.165 -31.475 1.00 87.44 500 GLN A O 1
ATOM 4114 N N . PHE A 1 501 ? -38.488 -7.613 -32.900 1.00 90.69 501 PHE A N 1
ATOM 4115 C CA . PHE A 1 501 ? -37.833 -6.800 -31.876 1.00 90.69 501 PHE A CA 1
ATOM 4116 C C . PHE A 1 501 ? -38.850 -6.272 -30.859 1.00 90.69 501 PHE A C 1
ATOM 4118 O O . PHE A 1 501 ? -38.691 -6.520 -29.669 1.00 90.69 501 PHE A O 1
ATOM 4125 N N . GLU A 1 502 ? -39.925 -5.623 -31.315 1.00 90.44 502 GLU A N 1
ATOM 4126 C CA . GLU A 1 502 ? -40.972 -5.072 -30.447 1.00 90.44 502 GLU A CA 1
ATOM 4127 C C . GLU A 1 502 ? -41.702 -6.153 -29.659 1.00 90.44 502 GLU A C 1
ATOM 4129 O O . GLU A 1 502 ? -41.948 -5.973 -28.473 1.00 90.44 502 GLU A O 1
ATOM 4134 N N . LYS A 1 503 ? -41.998 -7.308 -30.271 1.00 90.31 503 LYS A N 1
ATOM 4135 C CA . LYS A 1 503 ? -42.626 -8.422 -29.550 1.00 90.31 503 LYS A CA 1
ATOM 4136 C C . LYS A 1 503 ? -41.781 -8.852 -28.348 1.00 90.31 503 LYS A C 1
ATOM 4138 O O . LYS A 1 503 ? -42.291 -8.934 -27.237 1.00 90.31 503 LYS A O 1
ATOM 4143 N N . LYS A 1 504 ? -40.480 -9.069 -28.558 1.00 90.62 504 LYS A N 1
ATOM 4144 C CA . LYS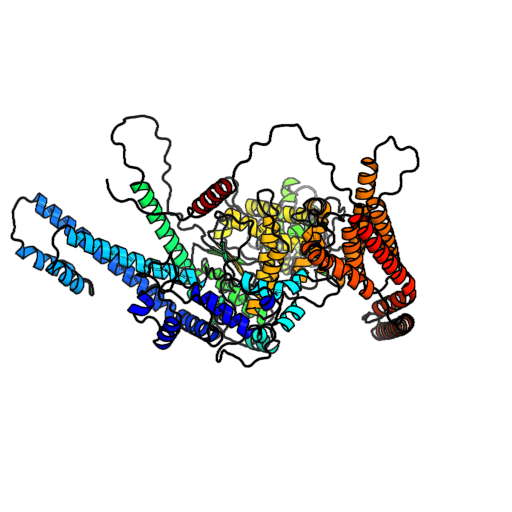 A 1 504 ? -39.557 -9.426 -27.471 1.00 90.62 504 LYS A CA 1
ATOM 4145 C C . LYS A 1 504 ? -39.341 -8.285 -26.484 1.00 90.62 504 LYS A C 1
ATOM 4147 O O . LYS A 1 504 ? -39.175 -8.545 -25.297 1.00 90.62 504 LYS A O 1
ATOM 4152 N N . LEU A 1 505 ? -39.317 -7.043 -26.961 1.00 91.06 505 LEU A N 1
ATOM 4153 C CA . LEU A 1 505 ? -39.226 -5.869 -26.104 1.00 91.06 505 LEU A CA 1
ATOM 4154 C C . LEU A 1 505 ? -40.437 -5.791 -25.169 1.00 91.06 505 LEU A C 1
ATOM 4156 O O . LEU A 1 505 ? -40.247 -5.591 -23.978 1.00 91.06 505 LEU A O 1
ATOM 4160 N N . ASN A 1 506 ? -41.645 -6.036 -25.674 1.00 90.12 506 ASN A N 1
ATOM 4161 C CA . ASN A 1 506 ? -42.874 -6.064 -24.880 1.00 90.12 506 ASN A CA 1
ATOM 4162 C C . ASN A 1 506 ? -42.895 -7.250 -23.902 1.00 90.12 506 ASN A C 1
ATOM 4164 O O . ASN A 1 506 ? -43.305 -7.089 -22.757 1.00 90.12 506 ASN A O 1
ATOM 4168 N N . ASP A 1 507 ? -42.381 -8.420 -24.304 1.00 90.25 507 ASP A N 1
ATOM 4169 C CA . ASP A 1 507 ? -42.226 -9.572 -23.401 1.00 90.25 507 ASP A CA 1
ATOM 4170 C C . ASP A 1 507 ? -41.281 -9.262 -22.219 1.00 90.25 507 ASP A C 1
ATOM 4172 O O . ASP A 1 507 ? -41.456 -9.797 -21.117 1.00 90.25 507 ASP A O 1
ATOM 4176 N N . LEU A 1 508 ? -40.272 -8.412 -22.453 1.00 88.56 508 LEU A N 1
ATOM 4177 C CA . LEU A 1 508 ? -39.310 -7.942 -21.453 1.00 88.56 508 LEU A CA 1
ATOM 4178 C C . LEU A 1 508 ? -39.829 -6.744 -20.640 1.00 88.56 508 LEU A C 1
ATOM 4180 O O . LEU A 1 508 ? -39.514 -6.649 -19.457 1.00 88.56 508 LEU A O 1
ATOM 4184 N N . ASN A 1 509 ? -40.621 -5.856 -21.245 1.00 90.69 509 ASN A N 1
ATOM 4185 C CA . ASN A 1 509 ? -41.150 -4.628 -20.648 1.00 90.69 509 ASN A CA 1
ATOM 4186 C C . ASN A 1 509 ? -42.608 -4.772 -20.203 1.00 90.69 509 ASN A C 1
ATOM 4188 O O . ASN A 1 509 ? -43.487 -4.033 -20.642 1.00 90.69 509 ASN A O 1
ATOM 4192 N N . LYS A 1 510 ? -42.874 -5.736 -19.320 1.00 85.00 510 LYS A N 1
ATOM 4193 C CA . LYS A 1 510 ? -44.239 -6.012 -18.840 1.00 85.00 510 LYS A CA 1
ATOM 4194 C C . LYS A 1 510 ? -44.865 -4.864 -18.042 1.00 85.00 510 LYS A C 1
ATOM 4196 O O . LYS A 1 510 ? -46.078 -4.844 -17.883 1.00 85.00 510 LYS A O 1
ATOM 4201 N N . GLU A 1 511 ? -44.045 -3.953 -17.528 1.00 82.00 511 GLU A N 1
ATOM 4202 C CA . GLU A 1 511 ? -44.464 -2.811 -16.706 1.00 82.00 511 GLU A CA 1
ATOM 4203 C C . GLU A 1 511 ? -44.576 -1.505 -17.510 1.00 82.00 511 GLU A C 1
ATOM 4205 O O . GLU A 1 511 ? -44.786 -0.450 -16.921 1.00 82.00 511 GLU A O 1
ATOM 4210 N N . GLU A 1 512 ? -44.421 -1.559 -18.840 1.00 83.31 512 GLU A N 1
ATOM 4211 C CA . GLU A 1 512 ? -44.495 -0.392 -19.736 1.00 83.31 512 GLU A CA 1
ATOM 4212 C C . GLU A 1 512 ? -43.569 0.770 -19.316 1.00 83.31 512 GLU A C 1
ATOM 4214 O O . GLU A 1 512 ? -43.863 1.949 -19.515 1.00 83.31 512 GLU A O 1
ATOM 4219 N N . ALA A 1 513 ? -42.403 0.444 -18.752 1.00 86.81 513 ALA A N 1
ATOM 4220 C CA . ALA A 1 513 ? -41.423 1.431 -18.328 1.00 86.81 513 ALA A CA 1
ATOM 4221 C C . ALA A 1 513 ? -40.840 2.188 -19.534 1.00 86.81 513 ALA A C 1
ATOM 4223 O O . ALA A 1 513 ? -40.558 1.600 -20.581 1.00 86.81 513 ALA A O 1
ATOM 4224 N N . SER A 1 514 ? -40.578 3.487 -19.364 1.00 86.44 514 SER A N 1
ATOM 4225 C CA . SER A 1 514 ? -39.938 4.344 -20.378 1.00 86.44 514 SER A CA 1
ATOM 4226 C C . SER A 1 514 ? -38.440 4.060 -20.570 1.00 86.44 514 SER A C 1
ATOM 4228 O O . SER A 1 514 ? -37.814 4.559 -21.506 1.00 86.44 514 SER A O 1
ATOM 4230 N N . SER A 1 515 ? -37.847 3.247 -19.695 1.00 88.94 515 SER A N 1
ATOM 4231 C CA . SER A 1 515 ? -36.455 2.814 -19.767 1.00 88.94 515 SER A CA 1
ATOM 4232 C C . SER A 1 515 ? -36.305 1.413 -19.184 1.00 88.94 515 SER A C 1
ATOM 4234 O O . SER A 1 515 ? -36.886 1.102 -18.148 1.00 88.94 515 SER A O 1
ATOM 4236 N N . LEU A 1 516 ? -35.488 0.582 -19.829 1.00 89.31 516 LEU A N 1
ATOM 4237 C CA . LEU A 1 516 ? -35.249 -0.812 -19.458 1.00 89.31 516 LEU A CA 1
ATOM 4238 C C . LEU A 1 516 ? -33.760 -1.086 -19.320 1.00 89.31 516 LEU A C 1
ATOM 4240 O O . LEU A 1 516 ? -32.991 -0.781 -20.227 1.00 89.31 516 LEU A O 1
ATOM 4244 N N . ARG A 1 517 ? -33.350 -1.758 -18.245 1.00 87.19 517 ARG A N 1
ATOM 4245 C CA . ARG A 1 517 ? -31.984 -2.281 -18.134 1.00 87.19 517 ARG A CA 1
ATOM 4246 C C . ARG A 1 517 ? -31.892 -3.642 -18.820 1.00 87.19 517 ARG A C 1
ATOM 4248 O O . ARG A 1 517 ? -32.534 -4.595 -18.388 1.00 87.19 517 ARG A O 1
ATOM 4255 N N . LEU A 1 518 ? -31.063 -3.751 -19.855 1.00 87.38 518 LEU A N 1
ATOM 4256 C CA . LEU A 1 518 ? -30.819 -4.996 -20.584 1.00 87.38 518 LEU A CA 1
ATOM 4257 C C . LEU A 1 518 ? -29.479 -5.612 -20.173 1.00 87.38 518 LEU A C 1
ATOM 4259 O O . LEU A 1 518 ? -28.433 -5.014 -20.407 1.00 87.38 518 LEU A O 1
ATOM 4263 N N . ASN A 1 519 ? -29.479 -6.826 -19.623 1.00 85.88 519 ASN A N 1
ATOM 4264 C CA . ASN A 1 519 ? -28.255 -7.603 -19.403 1.00 85.88 519 ASN A CA 1
ATOM 4265 C C . ASN A 1 519 ? -27.646 -8.115 -20.727 1.00 85.88 519 ASN A C 1
ATOM 4267 O O . ASN A 1 519 ? -28.294 -8.085 -21.772 1.00 85.88 519 ASN A O 1
ATOM 4271 N N . ASP A 1 520 ? -26.414 -8.635 -20.690 1.00 82.25 520 ASP A N 1
ATOM 4272 C CA . ASP A 1 520 ? -25.691 -9.084 -21.895 1.00 82.25 520 ASP A CA 1
ATOM 4273 C C . ASP A 1 520 ? -26.490 -10.099 -22.731 1.00 82.25 520 ASP A C 1
ATOM 4275 O O . ASP A 1 520 ? -26.522 -10.012 -23.958 1.00 82.25 520 ASP A O 1
ATOM 4279 N N . LYS A 1 521 ? -27.192 -11.032 -22.073 1.00 86.75 521 LYS A N 1
ATOM 4280 C CA . LYS A 1 521 ? -28.023 -12.049 -22.736 1.00 86.75 521 LYS A CA 1
ATOM 4281 C C . LYS A 1 521 ? -29.273 -11.431 -23.367 1.00 86.75 521 LYS A C 1
ATOM 4283 O O . LYS A 1 521 ? -29.689 -11.844 -24.448 1.00 86.75 521 LYS A O 1
ATOM 4288 N N . GLN A 1 522 ? -29.881 -10.440 -22.722 1.00 90.94 522 GLN A N 1
ATOM 4289 C CA . GLN A 1 522 ? -31.006 -9.684 -23.276 1.00 90.94 522 GLN A CA 1
ATOM 4290 C C . GLN A 1 522 ? -30.557 -8.854 -24.479 1.00 90.94 522 GLN A C 1
ATOM 4292 O O . GLN A 1 522 ? -31.211 -8.906 -25.512 1.00 90.94 522 GLN A O 1
ATOM 4297 N N . ILE A 1 523 ? -29.406 -8.181 -24.412 1.00 89.56 523 ILE A N 1
ATOM 4298 C CA . ILE A 1 523 ? -28.822 -7.473 -25.562 1.00 89.56 523 ILE A CA 1
ATOM 4299 C C . ILE A 1 523 ? -28.540 -8.456 -26.699 1.00 89.56 523 ILE A C 1
ATOM 4301 O O . ILE A 1 523 ? -28.901 -8.193 -27.845 1.00 89.56 523 ILE A O 1
ATOM 4305 N N . GLU A 1 524 ? -27.944 -9.612 -26.399 1.00 88.88 524 GLU A N 1
ATOM 4306 C CA . GLU A 1 524 ? -27.656 -10.633 -27.403 1.00 88.88 524 GLU A CA 1
ATOM 4307 C C . GLU A 1 524 ? -28.931 -11.121 -28.098 1.00 88.88 524 GLU A C 1
ATOM 4309 O O . GLU A 1 524 ? -28.987 -11.210 -29.324 1.00 88.88 524 GLU A O 1
ATOM 4314 N N . THR A 1 525 ? -29.980 -11.389 -27.324 1.00 90.75 525 THR A N 1
ATOM 4315 C CA . THR A 1 525 ? -31.232 -11.959 -27.834 1.00 90.75 525 THR A CA 1
ATOM 4316 C C . THR A 1 525 ? -32.193 -10.941 -28.444 1.00 90.75 525 THR A C 1
ATOM 4318 O O . THR A 1 525 ? -33.013 -11.351 -29.270 1.00 90.75 525 THR A O 1
ATOM 4321 N N .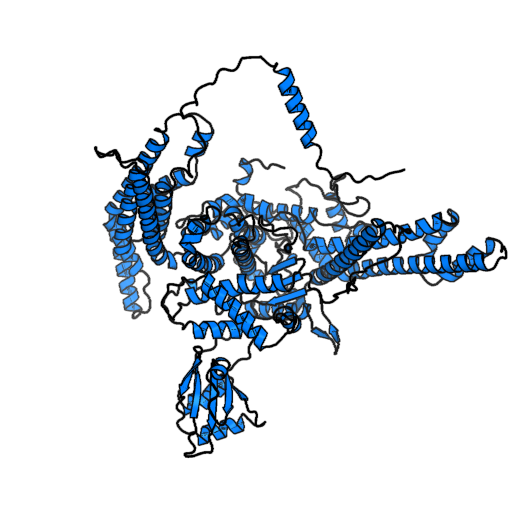 LEU A 1 526 ? -32.116 -9.664 -28.058 1.00 90.44 526 LEU A N 1
ATOM 4322 C CA . LEU A 1 526 ? -32.997 -8.582 -28.511 1.00 90.44 526 LEU A CA 1
ATOM 4323 C C . LEU A 1 526 ? -32.353 -7.724 -29.607 1.00 90.44 526 LEU A C 1
ATOM 4325 O O . LEU A 1 526 ? -33.019 -7.372 -30.572 1.00 90.44 526 LEU A O 1
ATOM 4329 N N . ILE A 1 527 ? -31.062 -7.406 -29.493 1.00 91.69 527 ILE A N 1
ATOM 4330 C CA . ILE A 1 527 ? -30.371 -6.458 -30.380 1.00 91.69 527 ILE A CA 1
ATOM 4331 C C . ILE A 1 527 ? -29.412 -7.205 -31.307 1.00 91.69 527 ILE A C 1
ATOM 4333 O O . ILE A 1 527 ? -29.550 -7.134 -32.529 1.00 91.69 527 ILE A O 1
ATOM 4337 N N . THR A 1 528 ? -28.475 -7.980 -30.757 1.00 89.06 528 THR A N 1
ATOM 4338 C CA . THR A 1 528 ? -27.432 -8.644 -31.555 1.00 89.06 528 THR A CA 1
ATOM 4339 C C . THR A 1 528 ? -28.016 -9.672 -32.521 1.00 89.06 528 THR A C 1
ATOM 4341 O O . THR A 1 528 ? -27.649 -9.687 -33.695 1.00 89.06 528 THR A O 1
ATOM 4344 N N . ALA A 1 529 ? -28.950 -10.510 -32.068 1.00 86.62 529 ALA A N 1
ATOM 4345 C CA . ALA A 1 529 ? -29.565 -11.547 -32.895 1.00 86.62 529 ALA A CA 1
ATOM 4346 C C . ALA A 1 529 ? -30.328 -10.971 -34.103 1.00 86.62 529 ALA A C 1
ATOM 4348 O O . ALA A 1 529 ? -30.330 -11.576 -35.176 1.00 86.62 529 ALA A O 1
ATOM 4349 N N . TYR A 1 530 ? -30.934 -9.789 -33.951 1.00 84.12 530 TYR A N 1
ATOM 4350 C CA . TYR A 1 530 ? -31.771 -9.167 -34.983 1.00 84.12 530 TYR A CA 1
ATOM 4351 C C . TYR A 1 530 ? -31.054 -8.099 -35.807 1.00 84.12 530 TYR A C 1
ATOM 4353 O O . TYR A 1 530 ? -31.465 -7.830 -36.935 1.00 84.12 530 TYR A O 1
ATOM 4361 N N . GLY A 1 531 ? -29.982 -7.510 -35.283 1.00 80.94 531 GLY A N 1
ATOM 4362 C CA . GLY A 1 531 ? -29.272 -6.403 -35.919 1.00 80.94 531 GLY A CA 1
ATOM 4363 C C . GLY A 1 531 ? -27.785 -6.613 -36.167 1.00 80.94 531 GLY A C 1
ATOM 4364 O O . GLY A 1 531 ? -27.167 -5.863 -36.919 1.00 80.94 531 GLY A O 1
ATOM 4365 N N . GLY A 1 532 ? -27.186 -7.630 -35.546 1.00 82.44 532 GLY A N 1
ATOM 4366 C CA . GLY A 1 532 ? -25.748 -7.900 -35.603 1.00 82.44 532 GLY A CA 1
ATOM 4367 C C . GLY A 1 532 ? -24.879 -6.886 -34.852 1.00 82.44 532 GLY A C 1
ATOM 4368 O O . GLY A 1 532 ? -23.662 -7.064 -34.800 1.00 82.44 532 GLY A O 1
ATOM 4369 N N . HIS A 1 533 ? -25.467 -5.838 -34.266 1.00 89.25 533 HIS A N 1
ATOM 4370 C CA . HIS A 1 533 ? -24.739 -4.876 -33.441 1.00 89.25 533 HIS A CA 1
ATOM 4371 C C . HIS A 1 533 ? -24.331 -5.528 -32.125 1.00 89.25 533 HIS A C 1
ATOM 4373 O O . HIS A 1 533 ? -25.147 -6.156 -31.458 1.00 89.25 533 HIS A O 1
ATOM 4379 N N . LYS A 1 534 ? -23.051 -5.387 -31.783 1.00 84.88 534 LYS A N 1
ATOM 4380 C CA . LYS A 1 534 ? -22.492 -5.791 -30.499 1.00 84.88 534 LYS A CA 1
ATOM 4381 C C . LYS A 1 534 ? -21.919 -4.537 -29.843 1.00 84.88 534 LYS A C 1
ATOM 4383 O O . LYS A 1 534 ? -21.035 -3.921 -30.449 1.00 84.88 534 LYS A O 1
ATOM 4388 N N . PRO A 1 535 ? -22.400 -4.135 -28.657 1.00 78.69 535 PRO A N 1
ATOM 4389 C CA . PRO A 1 535 ? -21.784 -3.034 -27.933 1.00 78.69 535 PRO A CA 1
ATOM 4390 C C . PRO A 1 535 ? -20.374 -3.440 -27.465 1.00 78.69 535 PRO A C 1
ATOM 4392 O O . PRO A 1 535 ? -20.067 -4.637 -27.428 1.00 78.69 535 PRO A O 1
ATOM 4395 N N . PRO A 1 536 ? -19.510 -2.473 -27.101 1.00 72.94 536 PRO A N 1
ATOM 4396 C CA . PRO A 1 536 ? -18.227 -2.764 -26.470 1.00 72.94 536 PRO A CA 1
ATOM 4397 C C . PRO A 1 536 ? -18.405 -3.707 -25.276 1.00 72.94 536 PRO A C 1
ATOM 4399 O O . PRO A 1 536 ? -19.323 -3.514 -24.470 1.00 72.94 536 PRO A O 1
ATOM 4402 N N . GLU A 1 537 ? -17.537 -4.720 -25.184 1.00 69.62 537 GLU A N 1
ATOM 4403 C CA . GLU A 1 537 ? -17.541 -5.661 -24.065 1.00 69.62 537 GLU A CA 1
ATOM 4404 C C . GLU A 1 537 ? -17.356 -4.913 -22.748 1.00 69.62 537 GLU A C 1
ATOM 4406 O O . GLU A 1 537 ? -16.479 -4.060 -22.606 1.00 69.62 537 GLU A O 1
ATOM 4411 N N . LEU A 1 538 ? -18.198 -5.258 -21.783 1.00 66.25 538 LEU A N 1
ATOM 4412 C CA . LEU A 1 538 ? -18.152 -4.703 -20.446 1.00 66.25 538 LEU A CA 1
ATOM 4413 C C . LEU A 1 538 ? -17.349 -5.636 -19.562 1.00 66.25 538 LEU A C 1
ATOM 4415 O O . LEU A 1 538 ? -17.689 -6.813 -19.421 1.00 66.25 538 LEU A O 1
ATOM 4419 N N . THR A 1 539 ? -16.281 -5.122 -18.961 1.00 64.62 539 THR A N 1
ATOM 4420 C CA . THR A 1 539 ? -15.491 -5.930 -18.041 1.00 64.62 539 THR A CA 1
ATOM 4421 C C . THR A 1 539 ? -16.308 -6.167 -16.776 1.00 64.62 539 THR A C 1
ATOM 4423 O O . THR A 1 539 ? -16.669 -5.228 -16.068 1.00 64.62 539 THR A O 1
ATOM 4426 N N . LYS A 1 540 ? -16.610 -7.437 -16.493 1.00 66.56 540 LYS A N 1
ATOM 4427 C CA . LYS A 1 540 ? -17.221 -7.853 -15.228 1.00 66.56 540 LYS A CA 1
ATOM 4428 C C . LYS A 1 540 ? -16.148 -7.736 -14.154 1.00 66.56 540 LYS A C 1
ATOM 4430 O O . LYS A 1 540 ? -15.239 -8.557 -14.103 1.00 66.56 540 LYS A O 1
ATOM 4435 N N . ILE A 1 541 ? -16.196 -6.647 -13.399 1.00 63.72 541 ILE A N 1
ATOM 4436 C CA . ILE A 1 541 ? -15.282 -6.365 -12.297 1.00 63.72 541 ILE A CA 1
ATOM 4437 C C . ILE A 1 541 ? -16.156 -6.095 -11.081 1.00 63.72 541 ILE A C 1
ATOM 4439 O O . ILE A 1 541 ? -16.732 -5.017 -10.961 1.00 63.72 541 ILE A O 1
ATOM 4443 N N . LYS A 1 542 ? -16.301 -7.107 -10.220 1.00 69.56 542 LYS A N 1
ATOM 4444 C CA . LYS A 1 542 ? -17.072 -7.029 -8.967 1.00 69.56 542 LYS A CA 1
ATOM 4445 C C . LYS A 1 542 ? -16.178 -6.883 -7.736 1.00 69.56 542 LYS A C 1
ATOM 4447 O O . LYS A 1 542 ? -16.596 -7.238 -6.642 1.00 69.56 542 LYS A O 1
ATOM 4452 N N . ASP A 1 543 ? -14.938 -6.414 -7.893 1.00 76.38 543 ASP A N 1
ATOM 4453 C CA . ASP A 1 543 ? -13.989 -6.166 -6.797 1.00 76.38 543 ASP A CA 1
ATOM 4454 C C . ASP A 1 543 ? -13.893 -4.705 -6.360 1.00 76.38 543 ASP A C 1
ATOM 4456 O O . ASP A 1 543 ? -12.890 -4.282 -5.789 1.00 76.38 543 ASP A O 1
ATOM 4460 N N . PHE A 1 544 ? -14.983 -3.964 -6.554 1.00 90.44 544 PHE A N 1
ATOM 4461 C CA . PHE A 1 544 ? -15.182 -2.614 -6.048 1.00 90.44 544 PHE A CA 1
ATOM 4462 C C . PHE A 1 544 ? -16.423 -2.577 -5.152 1.00 90.44 544 PHE A C 1
ATOM 4464 O O . PHE A 1 544 ? -17.468 -3.072 -5.567 1.00 90.44 544 PHE A O 1
ATOM 4471 N N . HIS A 1 545 ? -16.314 -1.995 -3.956 1.00 93.19 545 HIS A N 1
ATOM 4472 C CA . HIS A 1 545 ? -17.466 -1.735 -3.095 1.00 93.19 545 HIS A CA 1
ATOM 4473 C C . HIS A 1 545 ? -17.272 -0.548 -2.159 1.00 93.19 545 HIS A C 1
ATOM 4475 O O . HIS A 1 545 ? -16.241 -0.437 -1.488 1.00 93.19 545 HIS A O 1
ATOM 4481 N N . ILE A 1 546 ? -18.291 0.310 -2.102 1.00 94.44 546 ILE A N 1
ATOM 4482 C CA . ILE A 1 546 ? -18.454 1.372 -1.111 1.00 94.44 546 ILE A CA 1
ATOM 4483 C C . ILE A 1 546 ? -19.916 1.365 -0.662 1.00 94.44 546 ILE A C 1
ATOM 4485 O O . ILE A 1 546 ? -20.819 1.518 -1.490 1.00 94.44 546 ILE A O 1
ATOM 4489 N N . SER A 1 547 ? -20.150 1.235 0.647 1.00 93.00 547 SER A N 1
ATOM 4490 C CA . SER A 1 547 ? -21.501 1.221 1.216 1.00 93.00 547 SER A CA 1
ATOM 4491 C C . SER A 1 547 ? -22.271 2.502 0.870 1.00 93.00 547 SER A C 1
ATOM 4493 O O . SER A 1 547 ? -21.697 3.591 0.751 1.00 93.00 547 SER A O 1
ATOM 4495 N N . ARG A 1 548 ? -23.600 2.402 0.738 1.00 91.06 548 ARG A N 1
ATOM 4496 C CA . ARG A 1 548 ? -24.454 3.559 0.422 1.00 91.06 548 ARG A CA 1
ATOM 4497 C C . ARG A 1 548 ? -24.277 4.697 1.433 1.00 91.06 548 ARG A C 1
ATOM 4499 O O . ARG A 1 548 ? -24.138 5.844 1.021 1.00 91.06 548 ARG A O 1
ATOM 4506 N N . ARG A 1 549 ? -24.203 4.375 2.731 1.00 91.25 549 ARG A N 1
ATOM 4507 C CA . ARG A 1 549 ? -23.960 5.352 3.805 1.00 91.25 549 ARG A CA 1
ATOM 4508 C C . ARG A 1 549 ? -22.671 6.141 3.575 1.00 91.25 549 ARG A C 1
ATOM 4510 O O . ARG A 1 549 ? -22.640 7.350 3.788 1.00 91.25 549 ARG A O 1
ATOM 4517 N N . ILE A 1 550 ? -21.600 5.476 3.142 1.00 94.94 550 ILE A N 1
ATOM 4518 C CA . ILE A 1 550 ? -20.326 6.146 2.876 1.00 94.94 550 ILE A CA 1
ATOM 4519 C C . ILE A 1 550 ? -20.363 6.918 1.557 1.00 94.94 550 ILE A C 1
ATOM 4521 O O . ILE A 1 550 ? -19.870 8.045 1.528 1.00 94.94 550 ILE A O 1
ATOM 4525 N N . ARG A 1 551 ? -20.996 6.388 0.499 1.00 95.00 551 ARG A N 1
ATOM 4526 C CA . ARG A 1 551 ? -21.216 7.123 -0.764 1.00 95.00 551 ARG A CA 1
ATOM 4527 C C . ARG A 1 551 ? -21.923 8.455 -0.516 1.00 95.00 551 ARG A C 1
ATOM 4529 O O . ARG A 1 551 ? -21.437 9.491 -0.964 1.00 95.00 551 ARG A O 1
ATOM 4536 N N . GLU A 1 552 ? -22.981 8.439 0.293 1.00 93.81 552 GLU A N 1
ATOM 4537 C CA . GLU A 1 552 ? -23.742 9.626 0.704 1.00 93.81 552 GLU A CA 1
ATOM 4538 C C . GLU A 1 552 ? -22.921 10.642 1.520 1.00 93.81 552 GLU A C 1
ATOM 4540 O O . GLU A 1 552 ? -23.346 11.784 1.648 1.00 93.81 552 GLU A O 1
ATOM 4545 N N . LYS A 1 553 ? -21.748 10.267 2.053 1.00 92.81 553 LYS A N 1
ATOM 4546 C CA . LYS A 1 553 ? -20.822 11.181 2.751 1.00 92.81 553 LYS A CA 1
ATOM 4547 C C . LYS A 1 553 ? -19.716 11.731 1.853 1.00 92.81 553 LYS A C 1
ATOM 4549 O O . LYS A 1 553 ? -19.241 12.838 2.094 1.00 92.81 553 LYS A O 1
ATOM 4554 N N . ILE A 1 554 ? -19.250 10.951 0.876 1.00 95.81 554 ILE A N 1
ATOM 4555 C CA . ILE A 1 554 ? -18.075 11.308 0.062 1.00 95.81 554 ILE A CA 1
ATOM 4556 C C . ILE A 1 554 ? -18.442 11.875 -1.310 1.00 95.81 554 ILE A C 1
ATOM 4558 O O . ILE A 1 554 ? -17.613 12.538 -1.924 1.00 95.81 554 ILE A O 1
ATOM 4562 N N . PHE A 1 555 ? -19.661 11.649 -1.800 1.00 96.31 555 PHE A N 1
ATOM 4563 C CA . PHE A 1 555 ? -20.106 12.096 -3.123 1.00 96.31 555 PHE A CA 1
ATOM 4564 C C . PHE A 1 555 ? -21.189 13.177 -3.038 1.00 96.31 555 PHE A C 1
ATOM 4566 O O . PHE A 1 555 ? -22.231 13.100 -3.687 1.00 96.31 555 PHE A O 1
ATOM 4573 N N . CYS A 1 556 ? -20.935 14.192 -2.212 1.00 92.19 556 CYS A N 1
ATOM 4574 C CA . CYS A 1 556 ? -21.837 15.325 -2.031 1.00 92.19 556 CYS A CA 1
ATOM 4575 C C . CYS A 1 556 ? -21.476 16.518 -2.916 1.00 92.19 556 CYS A C 1
ATOM 4577 O O . CYS A 1 556 ? -20.305 16.774 -3.201 1.00 92.19 556 CYS A O 1
ATOM 4579 N N . ASP A 1 557 ? -22.493 17.298 -3.278 1.00 89.88 557 ASP A N 1
ATOM 4580 C CA . ASP A 1 557 ? -22.315 18.593 -3.923 1.00 89.88 557 ASP A CA 1
ATOM 4581 C C . ASP A 1 557 ? -21.743 19.635 -2.939 1.00 89.88 557 ASP A C 1
ATOM 4583 O O . ASP A 1 557 ? -21.511 19.379 -1.754 1.00 89.88 557 ASP A O 1
ATOM 4587 N N . LYS A 1 558 ? -21.545 20.867 -3.420 1.00 87.75 558 LYS A N 1
ATOM 4588 C CA . LYS A 1 558 ? -21.045 21.983 -2.596 1.00 87.75 558 LYS A CA 1
ATOM 4589 C C . LYS A 1 558 ? -21.964 22.338 -1.416 1.00 87.75 558 LYS A C 1
ATOM 4591 O O . LYS A 1 558 ? -21.511 23.010 -0.494 1.00 87.75 558 LYS A O 1
ATOM 4596 N N . ASN A 1 559 ? -23.224 21.905 -1.446 1.00 87.44 559 ASN A N 1
ATOM 4597 C CA . ASN A 1 559 ? -24.213 22.114 -0.391 1.00 87.44 559 ASN A CA 1
ATOM 4598 C C . ASN A 1 559 ? -24.315 20.909 0.562 1.00 87.44 559 ASN A C 1
ATOM 4600 O O . ASN A 1 559 ? -25.140 20.925 1.475 1.00 87.44 559 ASN A O 1
ATOM 4604 N N . GLY A 1 560 ? -23.499 19.868 0.365 1.00 87.31 560 GLY A N 1
ATOM 4605 C CA . GLY A 1 560 ? -23.511 18.657 1.181 1.00 87.31 560 GLY A CA 1
ATOM 4606 C C . GLY A 1 560 ? -24.602 17.651 0.803 1.00 87.31 560 GLY A C 1
ATOM 4607 O O . GLY A 1 560 ? -24.879 16.756 1.599 1.00 87.31 560 GLY A O 1
ATOM 4608 N N . LYS A 1 561 ? -25.230 17.771 -0.375 1.00 91.31 561 LYS A N 1
ATOM 4609 C CA . LYS A 1 561 ? -26.292 16.865 -0.833 1.00 91.31 561 LYS A CA 1
ATOM 4610 C C . LYS A 1 561 ? -25.749 15.797 -1.784 1.00 91.31 561 LYS A C 1
ATOM 4612 O O . LYS A 1 561 ? -25.077 16.113 -2.761 1.00 91.31 561 LYS A O 1
ATOM 4617 N N . TYR A 1 562 ? -26.104 14.543 -1.524 1.00 92.88 562 TYR A N 1
ATOM 4618 C CA . TYR A 1 562 ? -25.826 13.411 -2.406 1.00 92.88 562 TYR A CA 1
ATOM 4619 C C . TYR A 1 562 ? -26.866 13.285 -3.533 1.00 92.88 562 TYR A C 1
ATOM 4621 O O . TYR A 1 562 ? -28.070 13.448 -3.304 1.00 92.88 562 TYR A O 1
ATOM 4629 N N . SER A 1 563 ? -26.400 12.950 -4.738 1.00 89.19 563 SER A N 1
ATOM 4630 C CA . SER A 1 563 ? -27.219 12.444 -5.845 1.00 89.19 563 SER A CA 1
ATOM 4631 C C . SER A 1 563 ? -26.381 11.523 -6.749 1.00 89.19 563 SER A C 1
ATOM 4633 O O . SER A 1 563 ? -25.161 11.710 -6.816 1.00 89.19 563 SER A O 1
ATOM 4635 N N . PRO A 1 564 ? -26.991 10.558 -7.466 1.00 85.69 564 PRO A N 1
ATOM 4636 C CA . PRO A 1 564 ? -26.276 9.722 -8.434 1.00 85.69 564 PRO A CA 1
ATOM 4637 C C . PRO A 1 564 ? -25.545 10.528 -9.518 1.00 85.69 564 PRO A C 1
ATOM 4639 O O . PRO A 1 564 ? -24.463 10.141 -9.959 1.00 85.69 564 PRO A O 1
ATOM 4642 N N . GLU A 1 565 ? -26.106 11.667 -9.930 1.00 85.25 565 GLU A N 1
ATOM 4643 C CA . GLU A 1 565 ? -25.507 12.567 -10.916 1.00 85.25 565 GLU A CA 1
ATOM 4644 C C . GLU A 1 565 ? -24.244 13.229 -10.358 1.00 85.25 565 GLU A C 1
ATOM 4646 O O . GLU A 1 565 ? -23.194 13.202 -10.998 1.00 85.25 565 GLU A O 1
ATOM 4651 N N . THR A 1 566 ? -24.316 13.758 -9.133 1.00 91.25 566 THR A N 1
ATOM 4652 C CA . THR A 1 566 ? -23.161 14.355 -8.448 1.00 91.25 566 THR A CA 1
ATOM 4653 C C . THR A 1 566 ? -22.053 13.331 -8.209 1.00 91.25 566 THR A C 1
ATOM 4655 O O . THR A 1 566 ? -20.875 13.631 -8.399 1.00 91.25 566 THR A O 1
ATOM 4658 N N . GLU A 1 567 ? -22.411 12.103 -7.837 1.00 93.75 567 GLU A N 1
ATOM 4659 C CA . GLU A 1 567 ? -21.455 11.005 -7.723 1.00 93.75 567 GLU A CA 1
ATOM 4660 C C . GLU A 1 567 ? -20.754 10.724 -9.057 1.00 93.75 567 GLU A C 1
ATOM 4662 O O . GLU A 1 567 ? -19.525 10.635 -9.100 1.00 93.75 567 GLU A O 1
ATOM 4667 N N . ALA A 1 568 ? -21.516 10.632 -10.150 1.00 89.38 568 ALA A N 1
ATOM 4668 C CA . ALA A 1 568 ? -20.962 10.425 -11.483 1.00 89.38 568 ALA A CA 1
ATOM 4669 C C . ALA A 1 568 ? -20.006 11.557 -11.890 1.00 89.38 568 ALA A C 1
ATOM 4671 O O . ALA A 1 568 ? -18.950 11.295 -12.465 1.00 89.38 568 ALA A O 1
ATOM 4672 N N . GLU A 1 569 ? -20.357 12.810 -11.597 1.00 92.06 569 GLU A N 1
ATOM 4673 C CA . GLU A 1 569 ? -19.522 13.983 -11.872 1.00 92.06 569 GLU A CA 1
ATOM 4674 C C . GLU A 1 569 ? -18.197 13.932 -11.103 1.00 92.06 569 GLU A C 1
ATOM 4676 O O . GLU A 1 569 ? -17.133 14.085 -11.707 1.00 92.06 569 GLU A O 1
ATOM 4681 N N . ILE A 1 570 ? -18.243 13.654 -9.795 1.00 96.56 570 ILE A N 1
ATOM 4682 C CA . ILE A 1 570 ? -17.045 13.554 -8.951 1.00 96.56 570 ILE A CA 1
ATOM 4683 C C . ILE A 1 570 ? -16.156 12.400 -9.419 1.00 96.56 570 ILE A C 1
ATOM 4685 O O . ILE A 1 570 ? -14.955 12.584 -9.613 1.00 96.56 570 ILE A O 1
ATOM 4689 N N . LEU A 1 571 ? -16.724 11.212 -9.643 1.00 96.56 571 LEU A N 1
ATOM 4690 C CA . LEU A 1 571 ? -15.962 10.053 -10.111 1.00 96.56 571 LEU A CA 1
ATOM 4691 C C . LEU A 1 571 ? -15.316 10.311 -11.476 1.00 96.56 571 LEU A C 1
ATOM 4693 O O . LEU A 1 571 ? -14.146 9.974 -11.668 1.00 96.56 571 LEU A O 1
ATOM 4697 N N . ASN A 1 572 ? -16.036 10.945 -12.405 1.00 94.62 572 ASN A N 1
ATOM 4698 C CA . ASN A 1 572 ? -15.473 11.338 -13.693 1.00 94.62 572 ASN A CA 1
ATOM 4699 C C . ASN A 1 572 ? -14.315 12.327 -13.534 1.00 94.62 572 ASN A C 1
ATOM 4701 O O . ASN A 1 572 ? -13.283 12.135 -14.172 1.00 94.62 572 ASN A O 1
ATOM 4705 N N . ASP A 1 573 ? -14.429 13.338 -12.668 1.00 97.00 573 ASP A N 1
ATOM 4706 C CA . ASP A 1 573 ? -13.330 14.277 -12.403 1.00 97.00 573 ASP A CA 1
ATOM 4707 C C . ASP A 1 573 ? -12.076 13.560 -11.867 1.00 97.00 573 ASP A C 1
ATOM 4709 O O . ASP A 1 573 ? -10.966 13.795 -12.352 1.00 97.00 573 ASP A O 1
ATOM 4713 N N . LEU A 1 574 ? -12.239 12.614 -10.936 1.00 98.31 574 LEU A N 1
ATOM 4714 C CA . LEU A 1 574 ? -11.136 11.796 -10.412 1.00 98.31 574 LEU A CA 1
ATOM 4715 C C . LEU A 1 574 ? -10.498 10.904 -11.494 1.00 98.31 574 LEU A C 1
ATOM 4717 O O . LEU A 1 574 ? -9.272 10.741 -11.545 1.00 98.31 574 LEU A O 1
ATOM 4721 N N . ILE A 1 575 ? -11.308 10.344 -12.395 1.00 97.31 575 ILE A N 1
ATOM 4722 C CA . ILE A 1 575 ? -10.817 9.581 -13.549 1.00 97.31 575 ILE A CA 1
ATOM 4723 C C . ILE A 1 575 ? -10.038 10.507 -14.494 1.00 97.31 575 ILE A C 1
ATOM 4725 O O . ILE A 1 575 ? -8.918 10.175 -14.881 1.00 97.31 575 ILE A O 1
ATOM 4729 N N . GLU A 1 576 ? -10.560 11.688 -14.829 1.00 95.94 576 GLU A N 1
ATOM 4730 C CA . GLU A 1 576 ? -9.871 12.662 -15.685 1.00 95.94 576 GLU A CA 1
ATOM 4731 C C . GLU A 1 576 ? -8.535 13.118 -15.090 1.00 95.94 576 GLU A C 1
ATOM 4733 O O . GLU A 1 576 ? -7.533 13.194 -15.808 1.00 95.94 576 GLU A O 1
ATOM 4738 N N . LYS A 1 577 ? -8.485 13.371 -13.777 1.00 97.44 577 LYS A N 1
ATOM 4739 C CA . LYS A 1 577 ? -7.233 13.648 -13.056 1.00 97.44 577 LYS A CA 1
ATOM 4740 C C . LYS A 1 577 ? -6.237 12.505 -13.213 1.00 97.44 577 LYS A C 1
ATOM 4742 O O . LYS A 1 577 ? -5.086 12.749 -13.569 1.00 97.44 577 LYS A O 1
ATOM 4747 N N . SER A 1 578 ? -6.702 11.262 -13.101 1.00 97.88 578 SER A N 1
ATOM 4748 C CA . SER A 1 578 ? -5.859 10.081 -13.304 1.00 97.88 578 SER A CA 1
ATOM 4749 C C . SER A 1 578 ? -5.288 10.001 -14.720 1.00 97.88 578 SER A C 1
ATOM 4751 O O . SER A 1 578 ? -4.106 9.706 -14.892 1.00 97.88 578 SER A O 1
ATOM 4753 N N . PHE A 1 579 ? -6.091 10.301 -15.746 1.00 95.62 579 PHE A N 1
ATOM 4754 C CA . PHE A 1 579 ? -5.612 10.377 -17.129 1.00 95.62 579 PHE A CA 1
ATOM 4755 C C . PHE A 1 579 ? -4.544 11.465 -17.298 1.00 95.62 579 PHE A C 1
ATOM 4757 O O . PHE A 1 579 ? -3.512 11.200 -17.914 1.00 95.62 579 PHE A O 1
ATOM 4764 N N . LYS A 1 580 ? -4.766 12.659 -16.735 1.00 94.88 580 LYS A N 1
ATOM 4765 C CA . LYS A 1 580 ? -3.816 13.784 -16.789 1.00 94.88 580 LYS A CA 1
ATOM 4766 C C . LYS A 1 580 ? -2.508 13.481 -16.054 1.00 94.88 580 LYS A C 1
ATOM 4768 O O . LYS A 1 580 ? -1.450 13.875 -16.529 1.00 94.88 580 LYS A O 1
ATOM 4773 N N . ALA A 1 581 ? -2.565 12.762 -14.935 1.00 95.94 581 ALA A N 1
ATOM 4774 C CA . ALA A 1 581 ? -1.396 12.469 -14.111 1.00 95.94 581 ALA A CA 1
ATOM 4775 C C . ALA A 1 581 ? -0.400 11.506 -14.779 1.00 95.94 581 ALA A C 1
ATOM 4777 O O . ALA A 1 581 ? 0.802 11.600 -14.533 1.00 95.94 581 ALA A O 1
ATOM 4778 N N . VAL A 1 582 ? -0.875 10.565 -15.608 1.00 95.19 582 VAL A N 1
ATOM 4779 C CA . VAL A 1 582 ? -0.032 9.487 -16.168 1.00 95.19 582 VAL A CA 1
ATOM 4780 C C . VAL A 1 582 ? 0.059 9.472 -17.696 1.00 95.19 582 VAL A C 1
ATOM 4782 O O . VAL A 1 582 ? 0.697 8.582 -18.262 1.00 95.19 582 VAL A O 1
ATOM 4785 N N . ARG A 1 583 ? -0.546 10.444 -18.387 1.00 91.56 583 ARG A N 1
ATOM 4786 C CA . ARG A 1 583 ? -0.407 10.626 -19.841 1.00 91.56 583 ARG A CA 1
ATOM 4787 C C . ARG A 1 583 ? 0.108 12.016 -20.161 1.00 91.56 583 ARG A C 1
ATOM 4789 O O . ARG A 1 583 ? -0.252 12.986 -19.504 1.00 91.56 583 ARG A O 1
ATOM 4796 N N . LYS A 1 584 ? 0.907 12.121 -21.223 1.00 80.69 584 LYS A N 1
ATOM 4797 C CA . LYS A 1 584 ? 1.308 13.436 -21.720 1.00 80.69 584 LYS A CA 1
ATOM 4798 C C . LYS A 1 584 ? 0.150 14.106 -22.474 1.00 80.69 584 LYS A C 1
ATOM 4800 O O . LYS A 1 584 ? -0.535 13.415 -23.234 1.00 80.69 584 LYS A O 1
ATOM 4805 N N . PRO A 1 585 ? -0.022 15.434 -22.350 1.00 64.25 585 PRO A N 1
ATOM 4806 C CA . PRO A 1 585 ? -1.023 16.182 -23.114 1.00 64.25 585 PRO A CA 1
ATOM 4807 C C . PRO A 1 585 ? -0.854 16.083 -24.640 1.00 64.25 585 PRO A C 1
ATOM 4809 O O . PRO A 1 585 ? -1.827 16.214 -25.373 1.00 64.25 585 PRO A O 1
ATOM 4812 N N . ASP A 1 586 ? 0.370 15.840 -25.121 1.00 63.88 586 ASP A N 1
ATOM 4813 C CA . ASP A 1 586 ? 0.728 15.771 -26.544 1.00 63.88 586 ASP A CA 1
ATOM 4814 C C . ASP A 1 586 ? 0.554 14.372 -27.171 1.00 63.88 586 ASP A C 1
ATOM 4816 O O . ASP A 1 586 ? 0.762 14.203 -28.376 1.00 63.88 586 ASP A O 1
ATOM 4820 N N . GLN A 1 587 ? 0.141 13.354 -26.399 1.00 67.19 587 GLN A N 1
ATOM 4821 C CA . GLN A 1 587 ? -0.192 12.039 -26.951 1.00 67.19 587 GLN A CA 1
ATOM 4822 C C . GLN A 1 587 ? -1.507 12.107 -27.747 1.00 67.19 587 GLN A C 1
ATOM 4824 O O . GLN A 1 587 ? -2.585 11.865 -27.214 1.00 67.19 587 GLN A O 1
ATOM 4829 N N . GLN A 1 588 ? -1.394 12.353 -29.056 1.00 56.88 588 GLN A N 1
ATOM 4830 C CA . GLN A 1 588 ? -2.511 12.459 -30.013 1.00 56.88 588 GLN A CA 1
ATOM 4831 C C . GLN A 1 588 ? -3.312 11.158 -30.236 1.00 56.88 588 GLN A C 1
ATOM 4833 O O . GLN A 1 588 ? -4.310 11.170 -30.949 1.00 56.88 588 GLN A O 1
ATOM 4838 N N . SER A 1 589 ? -2.893 10.024 -29.661 1.00 78.25 589 SER A N 1
ATOM 4839 C CA . SER A 1 589 ? -3.620 8.756 -29.797 1.00 78.25 589 SER A CA 1
ATOM 4840 C C . SER A 1 589 ? -4.873 8.762 -28.923 1.00 78.25 589 SER A C 1
ATOM 4842 O O . SER A 1 589 ? -4.774 8.768 -27.694 1.00 78.25 589 SER A O 1
ATOM 4844 N N . ASP A 1 590 ? -6.033 8.629 -29.565 1.00 84.50 590 ASP A N 1
ATOM 4845 C CA . ASP A 1 590 ? -7.343 8.350 -28.962 1.00 84.50 590 ASP A CA 1
ATOM 4846 C C . ASP A 1 590 ? -7.432 6.935 -28.356 1.00 84.50 590 ASP A C 1
ATOM 4848 O O . ASP A 1 590 ? -8.456 6.552 -27.781 1.00 84.50 590 ASP A O 1
ATOM 4852 N N . ARG A 1 591 ? -6.352 6.145 -28.474 1.00 89.44 591 ARG A N 1
ATOM 4853 C CA . ARG A 1 591 ? -6.270 4.761 -28.002 1.00 89.44 591 ARG A CA 1
ATOM 4854 C C . ARG A 1 591 ? -5.196 4.519 -26.948 1.00 89.44 591 ARG A C 1
ATOM 4856 O O . ARG A 1 591 ? -4.119 5.117 -26.987 1.00 89.44 591 ARG A O 1
ATOM 4863 N N . LEU A 1 592 ? -5.477 3.557 -26.068 1.00 91.62 592 LEU A N 1
ATOM 4864 C CA . LEU A 1 592 ? -4.606 3.040 -25.014 1.00 91.62 592 LEU A CA 1
ATOM 4865 C C . LEU A 1 592 ? -4.179 1.599 -25.289 1.00 91.62 592 LEU A C 1
ATOM 4867 O O . LEU A 1 592 ? -4.946 0.774 -25.796 1.00 91.62 592 LEU A O 1
ATOM 4871 N N . SER A 1 593 ? -2.965 1.264 -24.881 1.00 93.06 593 SER A N 1
ATOM 4872 C CA . SER A 1 593 ? -2.541 -0.116 -24.648 1.00 93.06 593 SER A CA 1
ATOM 4873 C C . SER A 1 593 ? -3.079 -0.668 -23.321 1.00 93.06 593 SER A C 1
ATOM 4875 O O . SER A 1 593 ? -3.540 0.085 -22.465 1.00 93.06 593 SER A O 1
ATOM 4877 N N . ASP A 1 594 ? -2.999 -1.988 -23.117 1.00 92.62 594 ASP A N 1
ATOM 4878 C CA . ASP A 1 594 ? -3.332 -2.610 -21.821 1.00 92.62 594 ASP A CA 1
ATOM 4879 C C . ASP A 1 594 ? -2.459 -2.053 -20.688 1.00 92.62 594 ASP A C 1
ATOM 4881 O O . ASP A 1 594 ? -2.951 -1.833 -19.584 1.00 92.62 594 ASP A O 1
ATOM 4885 N N . ALA A 1 595 ? -1.179 -1.796 -20.970 1.00 94.38 595 ALA A N 1
ATOM 4886 C CA . ALA A 1 595 ? -0.254 -1.208 -20.011 1.00 94.38 595 ALA A CA 1
ATOM 4887 C C . ALA A 1 595 ? -0.653 0.223 -19.613 1.00 94.38 595 ALA A C 1
ATOM 4889 O O . ALA A 1 595 ? -0.628 0.554 -18.431 1.00 94.38 595 ALA A O 1
ATOM 4890 N N . GLU A 1 596 ? -1.045 1.065 -20.575 1.00 95.06 596 GLU A N 1
ATOM 4891 C CA . GLU A 1 596 ? -1.517 2.429 -20.290 1.00 95.06 596 GLU A CA 1
ATOM 4892 C C . GLU A 1 596 ? -2.853 2.408 -19.545 1.00 95.06 596 GLU A C 1
ATOM 4894 O O . GLU A 1 596 ? -2.989 3.089 -18.533 1.00 95.06 596 GLU A O 1
ATOM 4899 N N . ARG A 1 597 ? -3.802 1.565 -19.974 1.00 94.50 597 ARG A N 1
ATOM 4900 C CA . ARG A 1 597 ? -5.078 1.365 -19.272 1.00 94.50 597 ARG A CA 1
ATOM 4901 C C . ARG A 1 597 ? -4.855 0.940 -17.816 1.00 94.50 597 ARG A C 1
ATOM 4903 O O . ARG A 1 597 ? -5.454 1.519 -16.917 1.00 94.50 597 ARG A O 1
ATOM 4910 N N . GLN A 1 598 ? -3.957 -0.020 -17.572 1.00 95.06 598 GLN A N 1
ATOM 4911 C CA . GLN A 1 598 ? -3.600 -0.458 -16.220 1.00 95.06 598 GLN A CA 1
ATOM 4912 C C . GLN A 1 598 ? -2.962 0.667 -15.395 1.00 95.06 598 GLN A C 1
ATOM 4914 O O . GLN A 1 598 ? -3.289 0.792 -14.222 1.00 95.06 598 GLN A O 1
ATOM 4919 N N . ALA A 1 599 ? -2.070 1.478 -15.973 1.00 96.88 599 ALA A N 1
ATOM 4920 C CA . ALA A 1 599 ? -1.426 2.579 -15.253 1.00 96.88 599 ALA A CA 1
ATOM 4921 C C . ALA A 1 599 ? -2.432 3.653 -14.811 1.00 96.88 599 ALA A C 1
ATOM 4923 O O . ALA A 1 599 ? -2.383 4.084 -13.661 1.00 96.88 599 ALA A O 1
ATOM 4924 N N . VAL A 1 600 ? -3.366 4.036 -15.691 1.00 97.00 600 VAL A N 1
ATOM 4925 C CA . VAL A 1 600 ? -4.430 4.996 -15.353 1.00 97.00 600 VAL A CA 1
ATOM 4926 C C . VAL A 1 600 ? -5.331 4.426 -14.260 1.00 97.00 600 VAL A C 1
ATOM 4928 O O . VAL A 1 600 ? -5.570 5.095 -13.259 1.00 97.00 600 VAL A O 1
ATOM 4931 N N . TYR A 1 601 ? -5.779 3.175 -14.409 1.00 96.12 601 TYR A N 1
ATOM 4932 C CA . TYR A 1 601 ? -6.645 2.554 -13.410 1.00 96.12 601 TYR A CA 1
ATOM 4933 C C . TYR A 1 601 ? -5.952 2.408 -12.054 1.00 96.12 601 TYR A C 1
ATOM 4935 O O . TYR A 1 601 ? -6.547 2.673 -11.016 1.00 96.12 601 TYR A O 1
ATOM 4943 N N . PHE A 1 602 ? -4.670 2.033 -12.062 1.00 97.19 602 PHE A N 1
ATOM 4944 C CA . PHE A 1 602 ? -3.850 1.948 -10.860 1.00 97.19 602 PHE A CA 1
ATOM 4945 C C . PHE A 1 602 ? -3.759 3.307 -10.160 1.00 97.19 602 PHE A C 1
ATOM 4947 O O . PHE A 1 602 ? -3.945 3.376 -8.950 1.00 97.19 602 PHE A O 1
ATOM 4954 N N . HIS A 1 603 ? -3.516 4.391 -10.902 1.00 98.31 603 HIS A N 1
ATOM 4955 C CA . HIS A 1 603 ? -3.472 5.732 -10.324 1.00 98.31 603 HIS A CA 1
ATOM 4956 C C . HIS A 1 603 ? -4.822 6.139 -9.712 1.00 98.31 603 HIS A C 1
ATOM 4958 O O . HIS A 1 603 ? -4.860 6.601 -8.573 1.00 98.31 603 HIS A O 1
ATOM 4964 N N . PHE A 1 604 ? -5.924 5.867 -10.417 1.00 98.00 604 PHE A N 1
ATOM 4965 C CA . PHE A 1 604 ? -7.279 6.138 -9.937 1.00 98.00 604 PHE A CA 1
ATOM 4966 C C . PHE A 1 604 ? -7.571 5.446 -8.598 1.00 98.00 604 PHE A C 1
ATOM 4968 O O . PHE A 1 604 ? -7.912 6.106 -7.618 1.00 98.00 604 PHE A O 1
ATOM 4975 N N . ILE A 1 605 ? -7.371 4.126 -8.519 1.00 96.62 605 ILE A N 1
ATOM 4976 C CA . ILE A 1 605 ? -7.745 3.343 -7.331 1.00 96.62 605 ILE A CA 1
ATOM 4977 C C . ILE A 1 605 ? -6.700 3.375 -6.208 1.00 96.62 605 ILE A C 1
ATOM 4979 O O . ILE A 1 605 ? -7.001 2.940 -5.100 1.00 96.62 605 ILE A O 1
ATOM 4983 N N . LYS A 1 606 ? -5.457 3.805 -6.464 1.00 97.19 606 LYS A N 1
ATOM 4984 C CA . LYS A 1 606 ? -4.392 3.858 -5.440 1.00 97.19 606 LYS A CA 1
ATOM 4985 C C . LYS A 1 606 ? -4.046 5.277 -4.992 1.00 97.19 606 LYS A C 1
ATOM 4987 O O . LYS A 1 606 ? -3.363 5.412 -3.982 1.00 97.19 606 LYS A O 1
ATOM 4992 N N . TYR A 1 607 ? -4.510 6.312 -5.694 1.00 98.38 607 TYR A N 1
ATOM 4993 C CA . TYR A 1 607 ? -4.291 7.701 -5.298 1.00 98.38 607 TYR A CA 1
ATOM 4994 C C . TYR A 1 607 ? -5.558 8.557 -5.370 1.00 98.38 607 TYR A C 1
ATOM 4996 O O . TYR A 1 607 ? -6.055 8.911 -4.308 1.00 98.38 607 TYR A O 1
ATOM 5004 N N . GLU A 1 608 ? -6.112 8.854 -6.552 1.00 98.56 608 GLU A N 1
ATOM 5005 C CA . GLU A 1 608 ? -7.182 9.868 -6.689 1.00 98.56 608 GLU A CA 1
ATOM 5006 C C . GLU A 1 608 ? -8.424 9.549 -5.844 1.00 98.56 608 GLU A C 1
ATOM 5008 O O . GLU A 1 608 ? -8.861 10.374 -5.040 1.00 98.56 608 GLU A O 1
ATOM 5013 N N . LEU A 1 609 ? -8.957 8.327 -5.951 1.00 98.44 609 LEU A N 1
ATOM 5014 C CA . LEU A 1 609 ? -10.123 7.915 -5.172 1.00 98.44 609 LEU A CA 1
ATOM 5015 C C . LEU A 1 609 ? -9.814 7.780 -3.664 1.00 98.44 609 LEU A C 1
ATOM 5017 O O . LEU A 1 609 ? -10.545 8.375 -2.871 1.00 98.44 609 LEU A O 1
ATOM 5021 N N . PRO A 1 610 ? -8.749 7.077 -3.217 1.00 98.56 610 PRO A N 1
ATOM 5022 C CA . PRO A 1 610 ? -8.372 7.067 -1.801 1.00 98.56 610 PRO A CA 1
ATOM 5023 C C . PRO A 1 610 ? -8.134 8.461 -1.206 1.00 98.56 610 PRO A C 1
ATOM 5025 O O . PRO A 1 610 ? -8.561 8.729 -0.086 1.00 98.56 610 PRO A O 1
ATOM 5028 N N . ASN A 1 611 ? -7.488 9.362 -1.950 1.00 98.50 611 ASN A N 1
ATOM 5029 C CA . ASN A 1 611 ? -7.234 10.736 -1.522 1.00 98.50 611 ASN A CA 1
ATOM 5030 C C . ASN A 1 611 ? -8.546 11.515 -1.356 1.00 98.50 611 ASN A C 1
ATOM 5032 O O . ASN A 1 611 ? -8.727 12.198 -0.347 1.00 98.50 611 ASN A O 1
ATOM 5036 N N . HIS A 1 612 ? -9.481 11.369 -2.302 1.00 98.44 612 HIS A N 1
ATOM 5037 C CA . HIS A 1 612 ? -10.829 11.937 -2.206 1.00 98.44 612 HIS A CA 1
ATOM 5038 C C . HIS A 1 612 ? -11.585 11.426 -0.975 1.00 98.44 612 HIS A C 1
ATOM 5040 O O . HIS A 1 612 ? -12.131 12.223 -0.211 1.00 98.44 612 HIS A O 1
ATOM 5046 N N . ILE A 1 613 ? -11.558 10.113 -0.729 1.00 98.50 613 ILE A N 1
ATOM 5047 C CA . ILE A 1 613 ? -12.202 9.481 0.433 1.00 98.50 613 ILE A CA 1
ATOM 5048 C C . ILE A 1 613 ? -11.623 10.029 1.742 1.00 98.50 613 ILE A C 1
ATOM 5050 O O . ILE A 1 613 ? -12.374 10.472 2.610 1.00 98.50 613 ILE A O 1
ATOM 5054 N N . LEU A 1 614 ? -10.294 10.041 1.886 1.00 98.25 614 LEU A N 1
ATOM 5055 C CA . LEU A 1 614 ? -9.637 10.518 3.106 1.00 98.25 614 LEU A CA 1
ATOM 5056 C C . LEU A 1 614 ? -9.869 12.018 3.338 1.00 98.25 614 LEU A C 1
ATOM 5058 O O . LEU A 1 614 ? -10.096 12.429 4.475 1.00 98.25 614 LEU A O 1
ATOM 5062 N N . THR A 1 615 ? -9.878 12.822 2.272 1.00 96.12 615 THR A N 1
ATOM 5063 C CA . THR A 1 615 ? -10.152 14.268 2.346 1.00 96.12 615 THR A CA 1
ATOM 5064 C C . THR A 1 615 ? -11.604 14.554 2.731 1.00 96.12 615 THR A C 1
ATOM 5066 O O . THR A 1 615 ? -11.865 15.488 3.491 1.00 96.12 615 THR A O 1
ATOM 5069 N N . SER A 1 616 ? -12.540 13.742 2.234 1.00 96.06 616 SER A N 1
ATOM 5070 C CA . SER A 1 616 ? -13.973 13.894 2.500 1.00 96.06 616 SER A CA 1
ATOM 5071 C C . SER A 1 616 ? -14.339 13.449 3.916 1.00 96.06 616 SER A C 1
ATOM 5073 O O . SER A 1 616 ? -15.019 14.175 4.636 1.00 96.06 616 SER A O 1
ATOM 5075 N N . LEU A 1 617 ? -13.849 12.280 4.347 1.00 96.06 617 LEU A N 1
ATOM 5076 C CA . LEU A 1 617 ? -14.199 11.697 5.647 1.00 96.06 617 LEU A CA 1
ATOM 5077 C C . LEU A 1 617 ? -13.381 12.260 6.815 1.00 96.06 617 LEU A C 1
ATOM 5079 O O . LEU A 1 617 ? -13.852 12.224 7.951 1.00 96.06 617 LEU A O 1
ATOM 5083 N N . LYS A 1 618 ? -12.164 12.761 6.554 1.00 95.69 618 LYS A N 1
ATOM 5084 C CA . LYS A 1 618 ? -11.217 13.272 7.564 1.00 95.69 618 LYS A CA 1
ATOM 5085 C C . LYS A 1 618 ? -11.091 12.337 8.783 1.00 95.69 618 LYS A C 1
ATOM 5087 O O . LYS A 1 618 ? -11.352 12.765 9.917 1.00 95.69 618 LYS A O 1
ATOM 5092 N N . PRO A 1 619 ? -10.755 11.049 8.569 1.00 96.62 619 PRO A N 1
ATOM 5093 C CA . PRO A 1 619 ? -10.666 10.094 9.664 1.00 96.62 619 PRO A CA 1
ATOM 5094 C C . PRO A 1 619 ? -9.484 10.426 10.584 1.00 96.62 619 PRO A C 1
ATOM 5096 O O . PRO A 1 619 ? -8.576 11.155 10.199 1.00 96.62 619 PRO A O 1
ATOM 5099 N N . LYS A 1 620 ? -9.448 9.848 11.791 1.00 95.44 620 LYS A N 1
ATOM 5100 C CA . LYS A 1 620 ? -8.238 9.894 12.635 1.00 95.44 620 LYS A CA 1
ATOM 5101 C C . LYS A 1 620 ? -7.146 8.971 12.089 1.00 95.44 620 LYS A C 1
ATOM 5103 O O . LYS A 1 620 ? -5.959 9.226 12.271 1.00 95.44 620 LYS A O 1
ATOM 5108 N N . SER A 1 621 ? -7.545 7.874 11.450 1.00 97.81 621 SER A N 1
ATOM 5109 C CA . SER A 1 621 ? -6.618 6.857 10.966 1.00 97.81 621 SER A CA 1
ATOM 5110 C C . SER A 1 621 ? -7.133 6.112 9.739 1.00 97.81 621 SER A C 1
ATOM 5112 O O . SER A 1 621 ? -8.324 6.141 9.430 1.00 97.81 621 SER A O 1
ATOM 5114 N N . PHE A 1 622 ? -6.238 5.423 9.041 1.00 98.50 622 PHE A N 1
ATOM 5115 C CA . PHE A 1 622 ? -6.592 4.537 7.935 1.00 98.50 622 PHE A CA 1
ATOM 5116 C C . PHE A 1 622 ? -5.570 3.413 7.760 1.00 98.50 622 PHE A C 1
ATOM 5118 O O . PHE A 1 622 ? -4.474 3.461 8.323 1.00 98.50 622 PHE A O 1
ATOM 5125 N N . ASN A 1 623 ? -5.899 2.410 6.951 1.00 97.50 623 ASN A N 1
ATOM 5126 C CA . ASN A 1 623 ? -4.944 1.403 6.496 1.00 97.50 623 ASN A CA 1
ATOM 5127 C C . ASN A 1 623 ? -5.260 0.916 5.073 1.00 97.50 623 ASN A C 1
ATOM 5129 O O . ASN A 1 623 ? -6.415 0.830 4.666 1.00 97.50 623 ASN A O 1
ATOM 5133 N N . PHE A 1 624 ? -4.214 0.541 4.334 1.00 97.25 624 PHE A N 1
ATOM 5134 C CA . PHE A 1 624 ? -4.331 -0.262 3.115 1.00 97.25 624 PHE A CA 1
ATOM 5135 C C . PHE A 1 624 ? -4.007 -1.711 3.438 1.00 97.25 624 PHE A C 1
ATOM 5137 O O . PHE A 1 624 ? -2.871 -2.029 3.806 1.00 97.25 624 PHE A O 1
ATOM 5144 N N . THR A 1 625 ? -4.976 -2.603 3.269 1.00 92.69 625 THR A N 1
ATOM 5145 C CA . THR A 1 625 ? -4.819 -3.991 3.691 1.00 92.69 625 THR A CA 1
ATOM 5146 C C . THR A 1 625 ? -5.125 -4.984 2.586 1.00 92.69 625 THR A C 1
ATOM 5148 O O . THR A 1 625 ? -5.993 -4.803 1.747 1.00 92.69 625 THR A O 1
ATOM 5151 N N . CYS A 1 626 ? -4.355 -6.055 2.584 1.00 91.12 626 CYS A N 1
ATOM 5152 C CA . CYS A 1 626 ? -4.664 -7.302 1.900 1.00 91.12 626 CYS A CA 1
ATOM 5153 C C . CYS A 1 626 ? -4.437 -8.410 2.932 1.00 91.12 626 CYS A C 1
ATOM 5155 O O . CYS A 1 626 ? -4.277 -8.095 4.107 1.00 91.12 626 CYS A O 1
ATOM 5157 N N . LYS A 1 627 ? -4.324 -9.675 2.519 1.00 87.50 627 LYS A N 1
ATOM 5158 C CA . LYS A 1 627 ? -4.084 -10.813 3.424 1.00 87.50 627 LYS A CA 1
ATOM 5159 C C . LYS A 1 627 ? -3.103 -10.480 4.568 1.00 87.50 627 LYS A C 1
ATOM 5161 O O . LYS A 1 627 ? -3.505 -10.376 5.721 1.00 87.50 627 LYS A O 1
ATOM 5166 N N . ASP A 1 628 ? -1.875 -10.099 4.217 1.00 85.44 628 ASP A N 1
ATOM 5167 C CA . ASP A 1 628 ? -0.872 -9.659 5.192 1.00 85.44 628 ASP A CA 1
ATOM 5168 C C . ASP A 1 628 ? -0.480 -8.175 5.038 1.00 85.44 628 ASP A C 1
ATOM 5170 O O . ASP A 1 628 ? 0.577 -7.778 5.502 1.00 85.44 628 ASP A O 1
ATOM 5174 N N . ALA A 1 629 ? -1.231 -7.332 4.323 1.00 88.19 629 ALA A N 1
ATOM 5175 C CA . ALA A 1 629 ? -0.887 -5.909 4.101 1.00 88.19 629 ALA A CA 1
ATOM 5176 C C . ALA A 1 629 ? 0.579 -5.615 3.667 1.00 88.19 629 ALA A C 1
ATOM 5178 O O . ALA A 1 629 ? 1.158 -4.581 4.018 1.00 88.19 629 ALA A O 1
ATOM 5179 N N . ILE A 1 630 ? 1.206 -6.536 2.922 1.00 90.00 630 ILE A N 1
ATOM 5180 C CA . ILE A 1 630 ? 2.587 -6.402 2.413 1.00 90.00 630 ILE A CA 1
ATOM 5181 C C . ILE A 1 630 ? 2.646 -6.247 0.897 1.00 90.00 630 ILE A C 1
ATOM 5183 O O . ILE A 1 630 ? 3.430 -5.454 0.401 1.00 90.00 630 ILE A O 1
ATOM 5187 N N . ASP A 1 631 ? 1.814 -6.993 0.177 1.00 92.44 631 ASP A N 1
ATOM 5188 C CA . ASP A 1 631 ? 1.865 -7.134 -1.274 1.00 92.44 631 ASP A CA 1
ATOM 5189 C C . ASP A 1 631 ? 0.973 -6.046 -1.903 1.00 92.44 631 ASP A C 1
ATOM 5191 O O . ASP A 1 631 ? 1.391 -4.894 -2.016 1.00 92.44 631 ASP A O 1
ATOM 5195 N N . ARG A 1 632 ? -0.299 -6.355 -2.196 1.00 92.81 632 ARG A N 1
ATOM 5196 C CA . ARG A 1 632 ? -1.308 -5.385 -2.674 1.00 92.81 632 ARG A CA 1
ATOM 5197 C C . ARG A 1 632 ? -1.435 -4.157 -1.753 1.00 92.81 632 ARG A C 1
ATOM 5199 O O . ARG A 1 632 ? -1.359 -3.028 -2.232 1.00 92.81 632 ARG A O 1
ATOM 5206 N N . GLY A 1 633 ? -1.545 -4.377 -0.437 1.00 93.88 633 GLY A N 1
ATOM 5207 C CA . GLY A 1 633 ? -1.592 -3.314 0.583 1.00 93.88 633 GLY A CA 1
ATOM 5208 C C . GLY A 1 633 ? -0.313 -2.486 0.681 1.00 93.88 633 GLY A C 1
ATOM 5209 O O . GLY A 1 633 ? -0.378 -1.262 0.758 1.00 93.88 633 GLY A O 1
ATOM 5210 N N . GLY A 1 634 ? 0.859 -3.126 0.607 1.00 94.94 634 GLY A N 1
ATOM 5211 C CA . GLY A 1 634 ? 2.136 -2.414 0.682 1.00 94.94 634 GLY A CA 1
ATOM 5212 C C . GLY A 1 634 ? 2.394 -1.540 -0.543 1.00 94.94 634 GLY A C 1
ATOM 5213 O O . GLY A 1 634 ? 2.844 -0.408 -0.397 1.00 94.94 634 GLY A O 1
ATOM 5214 N N . VAL A 1 635 ? 2.049 -2.026 -1.739 1.00 95.75 635 VAL A N 1
ATOM 5215 C CA . VAL A 1 635 ? 2.144 -1.246 -2.981 1.00 95.75 635 VAL A CA 1
ATOM 5216 C C . VAL A 1 635 ? 1.154 -0.079 -3.002 1.00 95.75 635 VAL A C 1
ATOM 5218 O O . VAL A 1 635 ? 1.541 1.019 -3.395 1.00 95.75 635 VAL A O 1
ATOM 5221 N N . ALA A 1 636 ? -0.089 -0.287 -2.555 1.00 97.12 636 ALA A N 1
ATOM 5222 C CA . ALA A 1 636 ? -1.081 0.784 -2.445 1.00 97.12 636 ALA A CA 1
ATOM 5223 C C . ALA A 1 636 ? -0.606 1.899 -1.503 1.00 97.12 636 ALA A C 1
ATOM 5225 O O . ALA A 1 636 ? -0.562 3.059 -1.900 1.00 97.12 636 ALA A O 1
ATOM 5226 N N . SER A 1 637 ? -0.156 1.525 -0.301 1.00 97.56 637 SER A N 1
ATOM 5227 C CA . SER A 1 637 ? 0.417 2.442 0.689 1.00 97.56 637 SER A CA 1
ATOM 5228 C C . SER A 1 637 ? 1.622 3.210 0.136 1.00 97.56 637 SER A C 1
ATOM 5230 O O . SER A 1 637 ? 1.649 4.440 0.181 1.00 97.56 637 SER A O 1
ATOM 5232 N N . ALA A 1 638 ? 2.610 2.512 -0.434 1.00 98.12 638 ALA A N 1
ATOM 5233 C CA . ALA A 1 638 ? 3.806 3.152 -0.974 1.00 98.12 638 ALA A CA 1
ATOM 5234 C C . ALA A 1 638 ? 3.478 4.135 -2.108 1.00 98.12 638 ALA A C 1
ATOM 5236 O O . ALA A 1 638 ? 4.029 5.232 -2.134 1.00 98.12 638 ALA A O 1
ATOM 5237 N N . TYR A 1 639 ? 2.569 3.773 -3.019 1.00 98.44 639 TYR A N 1
ATOM 5238 C CA . TYR A 1 639 ? 2.178 4.650 -4.122 1.00 98.44 639 TYR A CA 1
ATOM 5239 C C . TYR A 1 639 ? 1.354 5.854 -3.658 1.00 98.44 639 TYR A C 1
ATOM 5241 O O . TYR A 1 639 ? 1.667 6.975 -4.050 1.00 98.44 639 TYR A O 1
ATOM 5249 N N . TYR A 1 640 ? 0.351 5.640 -2.798 1.00 98.62 640 TYR A N 1
ATOM 5250 C CA . TYR A 1 640 ? -0.467 6.716 -2.237 1.00 98.62 640 TYR A CA 1
ATOM 5251 C C . TYR A 1 640 ? 0.415 7.783 -1.587 1.00 98.62 640 TYR A C 1
ATOM 5253 O O . TYR A 1 640 ? 0.343 8.956 -1.946 1.00 98.62 640 TYR A O 1
ATOM 5261 N N . ASN A 1 641 ? 1.300 7.361 -0.678 1.00 98.44 641 ASN A N 1
ATOM 5262 C CA . ASN A 1 641 ? 2.165 8.281 0.051 1.00 98.44 641 ASN A CA 1
ATOM 5263 C C . ASN A 1 641 ? 3.221 8.931 -0.867 1.00 98.44 641 ASN A C 1
ATOM 5265 O O . ASN A 1 641 ? 3.550 10.097 -0.661 1.00 98.44 641 ASN A O 1
ATOM 5269 N N . LEU A 1 642 ? 3.723 8.231 -1.898 1.00 98.31 642 LEU A N 1
ATOM 5270 C CA . LEU A 1 642 ? 4.634 8.817 -2.892 1.00 98.31 642 LEU A CA 1
ATOM 5271 C C . LEU A 1 642 ? 3.978 10.009 -3.596 1.00 98.31 642 LEU A C 1
ATOM 5273 O O . LEU A 1 642 ? 4.525 11.109 -3.564 1.00 98.31 642 LEU A O 1
ATOM 5277 N N . ILE A 1 643 ? 2.804 9.801 -4.199 1.00 98.12 643 ILE A N 1
ATOM 5278 C CA . ILE A 1 643 ? 2.126 10.855 -4.965 1.00 98.12 643 ILE A CA 1
ATOM 5279 C C . ILE A 1 643 ? 1.614 11.958 -4.030 1.00 98.12 643 ILE A C 1
ATOM 5281 O O . ILE A 1 643 ? 1.811 13.134 -4.323 1.00 98.12 643 ILE A O 1
ATOM 5285 N N . LYS A 1 644 ? 1.066 11.609 -2.856 1.00 97.62 644 LYS A N 1
ATOM 5286 C CA . LYS A 1 644 ? 0.622 12.588 -1.849 1.00 97.62 644 LYS A CA 1
ATOM 5287 C C . LYS A 1 644 ? 1.754 13.516 -1.403 1.00 97.62 644 LYS A C 1
ATOM 5289 O O . LYS A 1 644 ? 1.530 14.708 -1.228 1.00 97.62 644 LYS A O 1
ATOM 5294 N N . SER A 1 645 ? 2.972 12.990 -1.260 1.00 97.00 645 SER A N 1
ATOM 5295 C CA . SER A 1 645 ? 4.145 13.790 -0.885 1.00 97.00 645 SER A CA 1
ATOM 5296 C C . SER A 1 645 ? 4.604 14.774 -1.968 1.00 97.00 645 SER A C 1
ATOM 5298 O O . SER A 1 645 ? 5.419 15.647 -1.690 1.00 97.00 645 SER A O 1
ATOM 5300 N N . PHE A 1 646 ? 4.125 14.631 -3.208 1.00 95.31 646 PHE A N 1
ATOM 5301 C CA . PHE A 1 646 ? 4.484 15.519 -4.316 1.00 95.31 646 PHE A CA 1
ATOM 5302 C C . PHE A 1 646 ? 3.509 16.687 -4.492 1.00 95.31 646 PHE A C 1
ATOM 5304 O O . PHE A 1 646 ? 3.765 17.553 -5.333 1.00 95.31 646 PHE A O 1
ATOM 5311 N N . GLU A 1 647 ? 2.425 16.732 -3.712 1.00 92.56 647 GLU A N 1
ATOM 5312 C CA . GLU A 1 647 ? 1.496 17.860 -3.710 1.00 92.56 647 GLU A CA 1
ATOM 5313 C C . GLU A 1 647 ? 2.221 19.164 -3.319 1.00 92.56 647 GLU A C 1
ATOM 5315 O O . GLU A 1 647 ? 2.987 19.166 -2.354 1.00 92.56 647 GLU A O 1
ATOM 5320 N N . PRO A 1 648 ? 1.964 20.296 -4.007 1.00 87.56 648 PRO A N 1
ATOM 5321 C CA . PRO A 1 648 ? 2.649 21.565 -3.731 1.00 87.56 648 PRO A CA 1
ATOM 5322 C C . PRO A 1 648 ? 2.475 22.107 -2.306 1.00 87.56 648 PRO A C 1
ATOM 5324 O O . PRO A 1 648 ? 3.264 22.935 -1.869 1.00 87.56 648 PRO A O 1
ATOM 5327 N N . SER A 1 649 ? 1.438 21.670 -1.589 1.00 86.38 649 SER A N 1
ATOM 5328 C CA . SER A 1 649 ? 1.165 22.058 -0.200 1.00 86.38 649 SER A CA 1
ATOM 5329 C C . SER A 1 649 ? 2.077 21.375 0.824 1.00 86.38 649 SER A C 1
ATOM 5331 O O . SER A 1 649 ? 2.000 21.697 2.008 1.00 86.38 649 SER A O 1
ATOM 5333 N N . ARG A 1 650 ? 2.908 20.413 0.407 1.00 89.31 650 ARG A N 1
ATOM 5334 C CA . ARG A 1 650 ? 3.790 19.654 1.297 1.00 89.31 650 ARG A CA 1
ATOM 5335 C C . ARG A 1 650 ? 5.172 20.286 1.369 1.00 89.31 650 ARG A C 1
ATOM 5337 O O . ARG A 1 650 ? 5.784 20.576 0.349 1.00 89.31 650 ARG A O 1
ATOM 5344 N N . GLU A 1 651 ? 5.675 20.431 2.592 1.00 86.50 651 GLU A N 1
ATOM 5345 C CA . GLU A 1 651 ? 7.019 20.957 2.853 1.00 86.50 651 GLU A CA 1
ATOM 5346 C C . GLU A 1 651 ? 8.115 19.981 2.400 1.00 86.50 651 GLU A C 1
ATOM 5348 O O . GLU A 1 651 ? 9.120 20.383 1.818 1.00 86.50 651 GLU A O 1
ATOM 5353 N N . PHE A 1 652 ? 7.904 18.682 2.627 1.00 89.25 652 PHE A N 1
ATOM 5354 C CA . PHE A 1 652 ? 8.863 17.633 2.290 1.00 89.25 652 PHE A CA 1
ATOM 5355 C C . PHE A 1 652 ? 8.265 16.649 1.289 1.00 89.25 652 PHE A C 1
ATOM 5357 O O . PHE A 1 652 ? 7.140 16.188 1.465 1.00 89.25 652 PHE A O 1
ATOM 5364 N N . SER A 1 653 ? 9.045 16.257 0.281 1.00 93.06 653 SER A N 1
ATOM 5365 C CA . SER A 1 653 ? 8.718 15.115 -0.573 1.00 93.06 653 SER A CA 1
ATOM 5366 C C . SER A 1 653 ? 9.264 13.812 0.017 1.00 93.06 653 SER A C 1
ATOM 5368 O O . SER A 1 653 ? 10.231 13.792 0.788 1.00 93.06 653 SER A O 1
ATOM 5370 N N . MET A 1 654 ? 8.656 12.687 -0.360 1.00 95.44 654 MET A N 1
ATOM 5371 C CA . MET A 1 654 ? 9.184 11.374 -0.011 1.00 95.44 654 MET A CA 1
ATOM 5372 C C . MET A 1 654 ? 10.539 11.137 -0.692 1.00 95.44 654 MET A C 1
ATOM 5374 O O . MET A 1 654 ? 10.682 11.256 -1.910 1.00 95.44 654 MET A O 1
ATOM 5378 N N . SER A 1 655 ? 11.530 10.727 0.100 1.00 95.12 655 SER A N 1
ATOM 5379 C CA . SER A 1 655 ? 12.851 10.332 -0.405 1.00 95.12 655 SER A CA 1
ATOM 5380 C C . SER A 1 655 ? 12.865 8.898 -0.951 1.00 95.12 655 SER A C 1
ATOM 5382 O O . SER A 1 655 ? 12.051 8.062 -0.552 1.00 95.12 655 SER A O 1
ATOM 5384 N N . ARG A 1 656 ? 13.866 8.559 -1.780 1.00 94.62 656 ARG A N 1
ATOM 5385 C CA . ARG A 1 656 ? 14.085 7.175 -2.242 1.00 94.62 656 ARG A CA 1
ATOM 5386 C C . ARG A 1 656 ? 14.199 6.180 -1.083 1.00 94.62 656 ARG A C 1
ATOM 5388 O O . ARG A 1 656 ? 13.624 5.102 -1.153 1.00 94.62 656 ARG A O 1
ATOM 5395 N N . GLU A 1 657 ? 14.936 6.522 -0.023 1.00 95.50 657 GLU A N 1
ATOM 5396 C CA . GLU A 1 657 ? 15.117 5.637 1.141 1.00 95.50 657 GLU A CA 1
ATOM 5397 C C . GLU A 1 657 ? 13.780 5.326 1.826 1.00 95.50 657 GLU A C 1
ATOM 5399 O O . GLU A 1 657 ? 13.501 4.177 2.161 1.00 95.50 657 GLU A O 1
ATOM 5404 N N . GLU A 1 658 ? 12.930 6.339 1.970 1.00 97.12 658 GLU A N 1
ATOM 5405 C CA . GLU A 1 658 ? 11.603 6.223 2.574 1.00 97.12 658 GLU A CA 1
ATOM 5406 C C . GLU A 1 658 ? 10.630 5.422 1.694 1.00 97.12 658 GLU A C 1
ATOM 5408 O O . GLU A 1 658 ? 9.892 4.575 2.202 1.00 97.12 658 GLU A O 1
ATOM 5413 N N . PHE A 1 659 ? 10.688 5.603 0.371 1.00 97.94 659 PHE A N 1
ATOM 5414 C CA . PHE A 1 659 ? 9.901 4.816 -0.579 1.00 97.94 659 PHE A CA 1
ATOM 5415 C C . PHE A 1 659 ? 10.304 3.332 -0.581 1.00 97.94 659 PHE A C 1
ATOM 5417 O O . PHE A 1 659 ? 9.453 2.447 -0.485 1.00 97.94 659 PHE A O 1
ATOM 5424 N N . GLU A 1 660 ? 11.607 3.039 -0.604 1.00 97.62 660 GLU A N 1
ATOM 5425 C CA . GLU A 1 660 ? 12.124 1.666 -0.535 1.00 97.62 660 GLU A CA 1
ATOM 5426 C C . GLU A 1 660 ? 11.801 1.004 0.815 1.00 97.62 660 GLU A C 1
ATOM 5428 O O . GLU A 1 660 ? 11.479 -0.188 0.866 1.00 97.62 660 GLU A O 1
ATOM 5433 N N . GLN A 1 661 ? 11.811 1.768 1.915 1.00 97.88 661 GLN A N 1
ATOM 5434 C CA . GLN A 1 661 ? 11.318 1.298 3.211 1.00 97.88 661 GLN A CA 1
ATOM 5435 C C . GLN A 1 661 ? 9.843 0.903 3.128 1.00 97.88 661 GLN A C 1
ATOM 5437 O O . GLN A 1 661 ? 9.481 -0.196 3.560 1.00 97.88 661 GLN A O 1
ATOM 5442 N N . ALA A 1 662 ? 8.999 1.769 2.560 1.00 97.25 662 ALA A N 1
ATOM 5443 C CA . ALA A 1 662 ? 7.566 1.524 2.442 1.00 97.25 662 ALA A CA 1
ATOM 5444 C C . ALA A 1 662 ? 7.252 0.243 1.650 1.00 97.25 662 ALA A C 1
ATOM 5446 O O . ALA A 1 662 ? 6.300 -0.461 2.009 1.00 97.25 662 ALA A O 1
ATOM 5447 N N . LEU A 1 663 ? 8.072 -0.072 0.637 1.00 97.00 663 LEU A N 1
ATOM 5448 C CA . LEU A 1 663 ? 7.945 -1.255 -0.216 1.00 97.00 663 LEU A CA 1
ATOM 5449 C C . LEU A 1 663 ? 8.518 -2.534 0.398 1.00 97.00 663 LEU A C 1
ATOM 5451 O O . LEU A 1 663 ? 7.894 -3.586 0.295 1.00 97.00 663 LEU A O 1
ATOM 5455 N N . HIS A 1 664 ? 9.709 -2.483 1.000 1.00 97.50 664 HIS A N 1
ATOM 5456 C CA . HIS A 1 664 ? 10.479 -3.694 1.313 1.00 97.50 664 HIS A CA 1
ATOM 5457 C C . HIS A 1 664 ? 10.478 -4.083 2.793 1.00 97.50 664 HIS A C 1
ATOM 5459 O O . HIS A 1 664 ? 10.673 -5.262 3.102 1.00 97.50 664 HIS A O 1
ATOM 5465 N N . ALA A 1 665 ? 10.226 -3.147 3.713 1.00 97.38 665 ALA A N 1
ATOM 5466 C CA . ALA A 1 665 ? 10.295 -3.432 5.145 1.00 97.38 665 ALA A CA 1
ATOM 5467 C C . ALA A 1 665 ? 9.243 -4.456 5.592 1.00 97.38 665 ALA A C 1
ATOM 5469 O O . ALA A 1 665 ? 9.578 -5.449 6.237 1.00 97.38 665 ALA A O 1
ATOM 5470 N N . ALA A 1 666 ? 7.980 -4.240 5.212 1.00 96.50 666 ALA A N 1
ATOM 5471 C CA . ALA A 1 666 ? 6.882 -5.105 5.630 1.00 96.50 666 ALA A CA 1
ATOM 5472 C C . ALA A 1 666 ? 6.972 -6.519 5.012 1.00 96.50 666 ALA A C 1
ATOM 5474 O O . ALA A 1 666 ? 6.915 -7.479 5.779 1.00 96.50 666 ALA A O 1
ATOM 5475 N N . PRO A 1 667 ? 7.210 -6.710 3.693 1.00 96.44 667 PRO A N 1
ATOM 5476 C CA . PRO A 1 667 ? 7.444 -8.051 3.146 1.00 96.44 667 PRO A CA 1
ATOM 5477 C C . PRO A 1 667 ? 8.598 -8.801 3.825 1.00 96.44 667 PRO A C 1
ATOM 5479 O O . PRO A 1 667 ? 8.506 -10.011 4.034 1.00 96.44 667 PRO A O 1
ATOM 5482 N N . THR A 1 668 ? 9.655 -8.087 4.228 1.00 96.62 668 THR A N 1
ATOM 5483 C CA . THR A 1 668 ? 10.802 -8.697 4.915 1.00 96.62 668 THR A CA 1
ATOM 5484 C C . THR A 1 668 ? 10.418 -9.141 6.319 1.00 96.62 668 THR A C 1
ATOM 5486 O O . THR A 1 668 ? 10.718 -10.264 6.710 1.00 96.62 668 THR A O 1
ATOM 5489 N N . MET A 1 669 ? 9.716 -8.279 7.057 1.00 94.88 669 MET A N 1
ATOM 5490 C CA . MET A 1 669 ? 9.224 -8.569 8.404 1.00 94.88 669 MET A CA 1
ATOM 5491 C C . MET A 1 669 ? 8.295 -9.791 8.436 1.00 94.88 669 MET A C 1
ATOM 5493 O O . MET A 1 669 ? 8.364 -10.566 9.382 1.00 94.88 669 MET A O 1
ATOM 5497 N N . VAL A 1 670 ? 7.436 -9.947 7.423 1.00 92.94 670 VAL A N 1
ATOM 5498 C CA . VAL A 1 670 ? 6.325 -10.916 7.442 1.00 92.94 670 VAL A CA 1
ATOM 5499 C C . VAL A 1 670 ? 6.645 -12.209 6.700 1.00 92.94 670 VAL A C 1
ATOM 5501 O O . VAL A 1 670 ? 6.252 -13.284 7.144 1.00 92.94 670 VAL A O 1
ATOM 5504 N N . LYS A 1 671 ? 7.363 -12.133 5.575 1.00 93.25 671 LYS A N 1
ATOM 5505 C CA . LYS A 1 671 ? 7.643 -13.283 4.696 1.00 93.25 671 LYS A CA 1
ATOM 5506 C C . LYS A 1 671 ? 9.134 -13.499 4.423 1.00 93.25 671 LYS A C 1
ATOM 5508 O O . LYS A 1 671 ? 9.484 -14.292 3.553 1.00 93.25 671 LYS A O 1
ATOM 5513 N N . GLY A 1 672 ? 10.018 -12.763 5.103 1.00 94.62 672 GLY A N 1
ATOM 5514 C CA . GLY A 1 672 ? 11.465 -12.904 4.935 1.00 94.62 672 GLY A CA 1
ATOM 5515 C C . GLY A 1 672 ? 11.954 -12.585 3.519 1.00 94.62 672 GLY A C 1
ATOM 5516 O O . GLY A 1 672 ? 12.984 -13.100 3.111 1.00 94.62 672 GLY A O 1
ATOM 5517 N N . ARG A 1 673 ? 11.227 -11.772 2.741 1.00 94.69 673 ARG A N 1
ATOM 5518 C CA . ARG A 1 673 ? 11.550 -11.457 1.337 1.00 94.69 673 ARG A CA 1
ATOM 5519 C C . ARG A 1 673 ? 11.318 -9.988 1.005 1.00 94.69 673 ARG A C 1
ATOM 5521 O O . ARG A 1 673 ? 10.630 -9.285 1.728 1.00 94.69 673 ARG A O 1
ATOM 5528 N N . GLY A 1 674 ? 11.829 -9.528 -0.135 1.00 95.19 674 GLY A N 1
ATOM 5529 C CA . GLY A 1 674 ? 11.421 -8.240 -0.708 1.00 95.19 674 GLY A CA 1
ATOM 5530 C C . GLY A 1 674 ? 10.002 -8.254 -1.296 1.00 95.19 674 GLY A C 1
ATOM 5531 O O . GLY A 1 674 ? 9.342 -9.296 -1.356 1.00 95.19 674 GLY A O 1
ATOM 5532 N N . MET A 1 675 ? 9.543 -7.088 -1.770 1.00 95.19 675 MET A N 1
ATOM 5533 C CA . MET A 1 675 ? 8.330 -6.976 -2.583 1.00 95.19 675 MET A CA 1
ATOM 5534 C C . MET A 1 675 ? 8.413 -7.927 -3.781 1.00 95.19 675 MET A C 1
ATOM 5536 O O . MET A 1 675 ? 9.440 -7.986 -4.459 1.00 95.19 675 MET A O 1
ATOM 5540 N N . ASN A 1 676 ? 7.338 -8.678 -4.008 1.00 92.25 676 ASN A N 1
ATOM 5541 C CA . ASN A 1 676 ? 7.275 -9.677 -5.067 1.00 92.25 676 ASN A CA 1
ATOM 5542 C C . ASN A 1 676 ? 6.931 -9.028 -6.424 1.00 92.25 676 ASN A C 1
ATOM 5544 O O . ASN A 1 676 ? 7.146 -7.837 -6.663 1.00 92.25 676 ASN A O 1
ATOM 5548 N N . HIS A 1 677 ? 6.338 -9.813 -7.324 1.00 91.06 677 HIS A N 1
ATOM 5549 C CA . HIS A 1 677 ? 5.882 -9.372 -8.637 1.00 91.06 677 HIS A CA 1
ATOM 5550 C C . HIS A 1 677 ? 4.975 -8.122 -8.659 1.00 91.06 677 HIS A C 1
ATOM 5552 O O . HIS A 1 677 ? 4.948 -7.469 -9.703 1.00 91.06 677 HIS A O 1
ATOM 5558 N N . HIS A 1 678 ? 4.300 -7.733 -7.566 1.00 93.12 678 HIS A N 1
ATOM 5559 C CA . HIS A 1 678 ? 3.507 -6.493 -7.519 1.00 93.12 678 HIS A CA 1
ATOM 5560 C C . HIS A 1 678 ? 4.341 -5.228 -7.780 1.00 93.12 678 HIS A C 1
ATOM 5562 O O . HIS A 1 678 ? 3.801 -4.236 -8.273 1.00 93.12 678 HIS A O 1
ATOM 5568 N N . ILE A 1 679 ? 5.667 -5.278 -7.579 1.00 93.44 679 ILE A N 1
ATOM 5569 C CA . ILE A 1 679 ? 6.571 -4.189 -7.978 1.00 93.44 679 ILE A CA 1
ATOM 5570 C C . ILE A 1 679 ? 6.473 -3.868 -9.478 1.00 93.44 679 ILE A C 1
ATOM 5572 O O . ILE A 1 679 ? 6.733 -2.743 -9.879 1.00 93.44 679 ILE A O 1
ATOM 5576 N N . LYS A 1 680 ? 6.059 -4.822 -10.325 1.00 94.38 680 LYS A N 1
ATOM 5577 C CA . LYS A 1 680 ? 5.891 -4.613 -11.773 1.00 94.38 680 LYS A CA 1
ATOM 5578 C C . LYS A 1 680 ? 4.668 -3.756 -12.104 1.00 94.38 680 LYS A C 1
ATOM 5580 O O . LYS A 1 680 ? 4.736 -2.956 -13.034 1.00 94.38 680 LYS A O 1
ATOM 5585 N N . LEU A 1 681 ? 3.574 -3.913 -11.354 1.00 94.06 681 LEU A N 1
ATOM 5586 C CA . LEU A 1 681 ? 2.369 -3.089 -11.507 1.00 94.06 681 LEU A CA 1
ATOM 5587 C C . LEU A 1 681 ? 2.672 -1.659 -11.059 1.00 94.06 681 LEU A C 1
ATOM 5589 O O . LEU A 1 681 ? 2.424 -0.715 -11.806 1.00 94.06 681 LEU A O 1
ATOM 5593 N N . LEU A 1 682 ? 3.299 -1.527 -9.884 1.00 96.69 682 LEU A N 1
ATOM 5594 C CA . LEU A 1 682 ? 3.792 -0.251 -9.372 1.00 96.69 682 LEU A CA 1
ATOM 5595 C C . LEU A 1 682 ? 4.730 0.420 -10.377 1.00 96.69 682 LEU A C 1
ATOM 5597 O O . LEU A 1 682 ? 4.546 1.584 -10.715 1.00 96.69 682 LEU A O 1
ATOM 5601 N N . TRP A 1 683 ? 5.704 -0.331 -10.894 1.00 97.31 683 TRP A N 1
ATOM 5602 C CA . TRP A 1 683 ? 6.644 0.169 -11.886 1.00 97.31 683 TRP A CA 1
ATOM 5603 C C . TRP A 1 683 ? 5.930 0.685 -13.134 1.00 97.31 683 TRP A C 1
ATOM 5605 O O . TRP A 1 683 ? 6.310 1.727 -13.644 1.00 97.31 683 TRP A O 1
ATOM 5615 N N . ASN A 1 684 ? 4.887 0.005 -13.618 1.00 97.62 684 ASN A N 1
ATOM 5616 C CA . ASN A 1 684 ? 4.137 0.453 -14.793 1.00 97.62 684 ASN A CA 1
ATOM 5617 C C . ASN A 1 684 ? 3.406 1.784 -14.548 1.00 97.62 684 ASN A C 1
ATOM 5619 O O . ASN A 1 684 ? 3.407 2.644 -15.426 1.00 97.62 684 ASN A O 1
ATOM 5623 N N . ALA A 1 685 ? 2.823 1.969 -13.360 1.00 97.75 685 ALA A N 1
ATOM 5624 C CA . ALA A 1 685 ? 2.202 3.235 -12.974 1.00 97.75 685 ALA A CA 1
ATOM 5625 C C . ALA A 1 685 ? 3.241 4.357 -12.803 1.00 97.75 685 ALA A C 1
ATOM 5627 O O . ALA A 1 685 ? 3.028 5.470 -13.279 1.00 97.75 685 ALA A O 1
ATOM 5628 N N . VAL A 1 686 ? 4.391 4.059 -12.188 1.00 98.38 686 VAL A N 1
ATOM 5629 C CA . VAL A 1 686 ? 5.506 5.009 -12.047 1.00 98.38 686 VAL A CA 1
ATOM 5630 C C . VAL A 1 686 ? 6.121 5.355 -13.407 1.00 98.38 686 VAL A C 1
ATOM 5632 O O . VAL A 1 686 ? 6.397 6.517 -13.658 1.00 98.38 686 VAL A O 1
ATOM 5635 N N . ASP A 1 687 ? 6.297 4.395 -14.317 1.00 97.81 687 ASP A N 1
ATOM 5636 C CA . ASP A 1 687 ? 6.801 4.627 -15.679 1.00 97.81 687 ASP A CA 1
ATOM 5637 C C . ASP A 1 687 ? 5.905 5.604 -16.446 1.00 97.81 687 ASP A C 1
ATOM 5639 O O . ASP A 1 687 ? 6.400 6.563 -17.044 1.00 97.81 687 ASP A O 1
ATOM 5643 N N . ALA A 1 688 ? 4.587 5.403 -16.371 1.00 96.88 688 ALA A N 1
ATOM 5644 C CA . ALA A 1 688 ? 3.608 6.294 -16.980 1.00 96.88 688 ALA A CA 1
ATOM 5645 C C . ALA A 1 688 ? 3.625 7.692 -16.332 1.00 96.88 688 ALA A C 1
ATOM 5647 O O . ALA A 1 688 ? 3.736 8.690 -17.043 1.00 96.88 688 ALA A O 1
ATOM 5648 N N . TYR A 1 689 ? 3.623 7.768 -14.996 1.00 97.81 689 TYR A N 1
ATOM 5649 C CA . TYR A 1 689 ? 3.696 9.031 -14.254 1.00 97.81 689 TYR A CA 1
ATOM 5650 C C . TYR A 1 689 ? 4.983 9.815 -14.549 1.00 97.81 689 TYR A C 1
ATOM 5652 O O . TYR A 1 689 ? 4.932 10.999 -14.872 1.00 97.81 689 TYR A O 1
ATOM 5660 N N . VAL A 1 690 ? 6.147 9.162 -14.495 1.00 97.19 690 VAL A N 1
ATOM 5661 C CA . VAL A 1 690 ? 7.437 9.799 -14.793 1.00 97.19 690 VAL A CA 1
ATOM 5662 C C . VAL A 1 690 ? 7.484 10.257 -16.243 1.00 97.19 690 VAL A C 1
ATOM 5664 O O . VAL A 1 690 ? 7.988 11.336 -16.526 1.00 97.19 690 VAL A O 1
ATOM 5667 N N . THR A 1 691 ? 6.946 9.464 -17.171 1.00 94.81 691 THR A N 1
ATOM 5668 C CA . THR A 1 691 ? 6.879 9.866 -18.578 1.00 94.81 691 THR A CA 1
ATOM 5669 C C . THR A 1 691 ? 6.015 11.111 -18.750 1.00 94.81 691 THR A C 1
ATOM 5671 O O . THR A 1 691 ? 6.435 12.031 -19.446 1.00 94.81 691 THR A O 1
ATOM 5674 N N . ALA A 1 692 ? 4.845 11.173 -18.111 1.00 95.00 692 ALA A N 1
ATOM 5675 C CA . ALA A 1 692 ? 3.952 12.327 -18.183 1.00 95.00 692 ALA A CA 1
ATOM 5676 C C . ALA A 1 692 ? 4.561 13.597 -17.564 1.00 95.00 692 ALA A C 1
ATOM 5678 O O . ALA A 1 692 ? 4.373 14.685 -18.101 1.00 95.00 692 ALA A O 1
ATOM 5679 N N . ASN A 1 693 ? 5.354 13.446 -16.499 1.00 95.19 693 ASN A N 1
ATOM 5680 C CA . ASN A 1 693 ? 5.857 14.552 -15.680 1.00 95.19 693 ASN A CA 1
ATOM 5681 C C . ASN A 1 693 ? 7.389 14.713 -15.740 1.00 95.19 693 ASN A C 1
ATOM 5683 O O . ASN A 1 693 ? 7.987 15.255 -14.812 1.00 95.19 693 ASN A O 1
ATOM 5687 N N . TYR A 1 694 ? 8.042 14.239 -16.810 1.00 94.06 694 TYR A N 1
ATOM 5688 C CA . TYR A 1 694 ? 9.508 14.134 -16.883 1.00 94.06 694 TYR A CA 1
ATOM 5689 C C . TYR A 1 694 ? 10.227 15.455 -16.585 1.00 94.06 694 TYR A C 1
ATOM 5691 O O . TYR A 1 694 ? 11.084 15.490 -15.708 1.00 94.06 694 TYR A O 1
ATOM 5699 N N . GLU A 1 695 ? 9.848 16.543 -17.262 1.00 92.44 695 GLU A N 1
ATOM 5700 C CA . GLU A 1 695 ? 10.501 17.848 -17.083 1.00 92.44 695 GLU A CA 1
ATOM 5701 C C . GLU A 1 695 ? 10.314 18.402 -15.666 1.00 92.44 695 GLU A C 1
ATOM 5703 O O . GLU A 1 695 ? 11.255 18.925 -15.077 1.00 92.44 695 GLU A O 1
ATOM 5708 N N . GLN A 1 696 ? 9.120 18.250 -15.084 1.00 93.06 696 GLN A N 1
ATOM 5709 C CA . GLN A 1 696 ? 8.853 18.701 -13.716 1.00 93.06 696 GLN A CA 1
ATOM 5710 C C . GLN A 1 696 ? 9.685 17.912 -12.700 1.00 93.06 696 GLN A C 1
ATOM 5712 O O . GLN A 1 696 ? 10.296 18.501 -11.816 1.00 93.06 696 GLN A O 1
ATOM 5717 N N . LEU A 1 697 ? 9.750 16.585 -12.850 1.00 94.19 697 LEU A N 1
ATOM 5718 C CA . LEU A 1 697 ? 10.521 15.719 -11.957 1.00 94.19 697 LEU A CA 1
ATOM 5719 C C . LEU A 1 697 ? 12.026 15.933 -12.098 1.00 94.19 697 LEU A C 1
ATOM 5721 O O . LEU A 1 697 ? 12.739 15.913 -11.104 1.00 94.19 697 LEU A O 1
ATOM 5725 N N . LYS A 1 698 ? 12.516 16.130 -13.324 1.00 91.25 698 LYS A N 1
ATOM 5726 C CA . LYS A 1 698 ? 13.933 16.371 -13.607 1.00 91.25 698 LYS A CA 1
ATOM 5727 C C . LYS A 1 698 ? 14.417 17.683 -12.988 1.00 91.25 698 LYS A C 1
ATOM 5729 O O . LYS A 1 698 ? 15.531 17.730 -12.477 1.00 91.25 698 LYS A O 1
ATOM 5734 N N . ASN A 1 699 ? 13.593 18.728 -13.043 1.00 89.94 699 ASN A N 1
ATOM 5735 C CA . ASN A 1 699 ? 13.947 20.056 -12.543 1.00 89.94 699 ASN A CA 1
ATOM 5736 C C . ASN A 1 699 ? 13.731 20.215 -11.024 1.00 89.94 699 ASN A C 1
ATOM 5738 O O . ASN A 1 699 ? 14.120 21.237 -10.466 1.00 89.94 699 ASN A O 1
ATOM 5742 N N . ASP A 1 700 ? 13.148 19.217 -10.352 1.00 89.44 700 ASP A N 1
ATOM 5743 C CA . ASP A 1 700 ? 12.953 19.181 -8.901 1.00 89.44 700 ASP A CA 1
ATOM 5744 C C . ASP A 1 700 ? 13.893 18.144 -8.263 1.00 89.44 700 ASP A C 1
ATOM 5746 O O . ASP A 1 700 ? 13.643 16.936 -8.299 1.00 89.44 700 ASP A O 1
ATOM 5750 N N . GLU A 1 701 ? 14.981 18.615 -7.647 1.00 86.44 701 GLU A N 1
ATOM 5751 C CA . GLU A 1 701 ? 16.012 17.767 -7.027 1.00 86.44 701 GLU A CA 1
ATOM 5752 C C . GLU A 1 701 ? 15.430 16.788 -5.990 1.00 86.44 701 GLU A C 1
ATOM 5754 O O . GLU A 1 701 ? 15.882 15.646 -5.877 1.00 86.44 701 GLU A O 1
ATOM 5759 N N . SER A 1 702 ? 14.366 17.189 -5.287 1.00 87.31 702 SER A N 1
ATOM 5760 C CA . SER A 1 702 ? 13.716 16.368 -4.263 1.00 87.31 702 SER A CA 1
ATOM 5761 C C . SER A 1 702 ? 12.896 15.205 -4.846 1.00 87.31 702 SER A C 1
ATOM 5763 O O . SER A 1 702 ? 12.557 14.264 -4.124 1.00 87.31 702 SER A O 1
ATOM 5765 N N . LYS A 1 703 ? 12.588 15.235 -6.150 1.00 93.19 703 LYS A N 1
ATOM 5766 C CA . LYS A 1 703 ? 11.745 14.245 -6.848 1.00 93.19 703 LYS A CA 1
ATOM 5767 C C . LYS A 1 703 ? 12.473 13.521 -7.983 1.00 93.19 703 LYS A C 1
ATOM 5769 O O . LYS A 1 703 ? 12.057 12.428 -8.374 1.00 93.19 703 LYS A O 1
ATOM 5774 N N . ALA A 1 704 ? 13.581 14.076 -8.474 1.00 91.31 704 ALA A N 1
ATOM 5775 C CA . ALA A 1 704 ? 14.352 13.556 -9.604 1.00 91.31 704 ALA A CA 1
ATOM 5776 C C . ALA A 1 704 ? 14.804 12.096 -9.427 1.00 91.31 704 ALA A C 1
ATOM 5778 O O . ALA A 1 704 ? 14.898 11.349 -10.405 1.00 91.31 704 ALA A O 1
ATOM 5779 N N . TRP A 1 705 ? 15.012 11.644 -8.183 1.00 92.81 705 TRP A N 1
ATOM 5780 C CA . TRP A 1 705 ? 15.368 10.255 -7.867 1.00 92.81 705 TRP A CA 1
ATOM 5781 C C . TRP A 1 705 ? 14.361 9.229 -8.417 1.00 92.81 705 TRP A C 1
ATOM 5783 O O . TRP A 1 705 ? 14.739 8.087 -8.686 1.00 92.81 705 TRP A O 1
ATOM 5793 N N . LEU A 1 706 ? 13.092 9.612 -8.617 1.00 96.75 706 LEU A N 1
ATOM 5794 C CA . LEU A 1 706 ? 12.052 8.712 -9.120 1.00 96.75 706 LEU A CA 1
ATOM 5795 C C . LEU A 1 706 ? 12.315 8.273 -10.571 1.00 96.75 706 LEU A C 1
ATOM 5797 O O . LEU A 1 706 ? 11.995 7.140 -10.943 1.00 96.75 706 LEU A O 1
ATOM 5801 N N . ILE A 1 707 ? 12.952 9.136 -11.373 1.00 95.38 707 ILE A N 1
ATOM 5802 C CA . ILE A 1 707 ? 13.390 8.826 -12.743 1.00 95.38 707 ILE A CA 1
ATOM 5803 C C . ILE A 1 707 ? 14.395 7.671 -12.706 1.00 95.38 707 ILE A C 1
ATOM 5805 O O . ILE A 1 707 ? 14.243 6.679 -13.421 1.00 95.38 707 ILE A O 1
ATOM 5809 N N . GLU A 1 708 ? 15.392 7.770 -11.826 1.00 91.75 708 GLU A N 1
ATOM 5810 C CA . GLU A 1 708 ? 16.408 6.734 -11.651 1.00 91.75 708 GLU A CA 1
ATOM 5811 C C . GLU A 1 708 ? 15.802 5.445 -11.080 1.00 91.75 708 GLU A C 1
ATOM 5813 O O . GLU A 1 708 ? 16.094 4.351 -11.568 1.00 91.75 708 GLU A O 1
ATOM 5818 N N . TRP A 1 709 ? 14.907 5.555 -10.092 1.00 95.38 709 TRP A N 1
ATOM 5819 C CA . TRP A 1 709 ? 14.219 4.398 -9.518 1.00 95.38 709 TRP A CA 1
ATOM 5820 C C . TRP A 1 709 ? 13.449 3.607 -10.582 1.00 95.38 709 TRP A C 1
ATOM 5822 O O . TRP A 1 709 ? 13.566 2.377 -10.638 1.00 95.38 709 TRP A O 1
ATOM 5832 N N . ARG A 1 710 ? 12.713 4.299 -11.465 1.00 96.88 710 ARG A N 1
ATOM 5833 C CA . ARG A 1 710 ? 12.042 3.690 -12.624 1.00 96.88 710 ARG A CA 1
ATOM 5834 C C . ARG A 1 710 ? 13.056 2.974 -13.510 1.00 96.88 710 ARG A C 1
ATOM 5836 O O . ARG A 1 710 ? 12.839 1.820 -13.882 1.00 96.88 710 ARG A O 1
ATOM 5843 N N . ASP A 1 711 ? 14.160 3.624 -13.849 1.00 94.88 711 ASP A N 1
ATOM 5844 C CA . ASP A 1 711 ? 15.143 3.054 -14.767 1.00 94.88 711 ASP A CA 1
ATOM 5845 C C . ASP A 1 711 ? 15.793 1.787 -14.177 1.00 94.88 711 ASP A C 1
ATOM 5847 O O . ASP A 1 711 ? 15.911 0.766 -14.863 1.00 94.88 711 ASP A O 1
ATOM 5851 N N . PHE A 1 712 ? 16.124 1.796 -12.882 1.00 91.50 712 PHE A N 1
ATOM 5852 C CA . PHE A 1 712 ? 16.774 0.680 -12.183 1.00 91.50 712 PHE A CA 1
ATOM 5853 C C . PHE A 1 712 ? 15.856 -0.510 -11.914 1.00 91.50 712 PHE A C 1
ATOM 5855 O O . PHE A 1 712 ? 16.303 -1.661 -11.966 1.00 91.50 712 PHE A O 1
ATOM 5862 N N . ASN A 1 713 ? 14.563 -0.259 -11.727 1.00 94.19 713 ASN A N 1
ATOM 5863 C CA . ASN A 1 713 ? 13.565 -1.302 -11.507 1.00 94.19 713 ASN A CA 1
ATOM 5864 C C . ASN A 1 713 ? 12.872 -1.769 -12.798 1.00 94.19 713 ASN A C 1
ATOM 5866 O O . ASN A 1 713 ? 11.947 -2.579 -12.740 1.00 94.19 713 ASN A O 1
ATOM 5870 N N . CYS A 1 714 ? 13.342 -1.328 -13.974 1.00 94.50 714 CYS A N 1
ATOM 5871 C CA . CYS A 1 714 ? 12.730 -1.660 -15.260 1.00 94.50 714 CYS A CA 1
ATOM 5872 C C . CYS A 1 714 ? 12.629 -3.180 -15.506 1.00 94.50 714 CYS A C 1
ATOM 5874 O O . CYS A 1 714 ? 13.662 -3.862 -15.578 1.00 94.50 714 CYS A O 1
ATOM 5876 N N . PRO A 1 715 ? 11.411 -3.731 -15.703 1.00 92.88 715 PRO A N 1
ATOM 5877 C CA . PRO A 1 715 ? 11.218 -5.127 -16.066 1.00 92.88 715 PRO A CA 1
ATOM 5878 C C . PRO A 1 715 ? 11.862 -5.473 -17.413 1.00 92.88 715 PRO A C 1
ATOM 5880 O O . PRO A 1 715 ? 11.827 -4.687 -18.360 1.00 92.88 715 PRO A O 1
ATOM 5883 N N . HIS A 1 716 ? 12.345 -6.712 -17.559 1.00 89.75 716 HIS A N 1
ATOM 5884 C CA . HIS A 1 716 ? 12.957 -7.194 -18.807 1.00 89.75 716 HIS A CA 1
ATOM 5885 C C . HIS A 1 716 ? 12.100 -6.940 -20.056 1.00 89.75 716 HIS A C 1
ATOM 5887 O O . HIS A 1 716 ? 12.625 -6.491 -21.072 1.00 89.75 716 HIS A O 1
ATOM 5893 N N . ALA A 1 717 ? 10.786 -7.173 -19.964 1.00 90.38 717 ALA A N 1
ATOM 5894 C CA . ALA A 1 717 ? 9.847 -6.979 -21.070 1.00 90.38 717 ALA A CA 1
ATOM 5895 C C . ALA A 1 717 ? 9.701 -5.510 -21.517 1.00 90.38 717 ALA A C 1
ATOM 5897 O O . ALA A 1 717 ? 9.225 -5.250 -22.617 1.00 90.38 717 ALA A O 1
ATOM 5898 N N . ARG A 1 718 ? 10.101 -4.543 -20.680 1.00 93.00 718 ARG A N 1
ATOM 5899 C CA . ARG A 1 718 ? 9.948 -3.100 -20.928 1.00 93.00 718 ARG A CA 1
ATOM 5900 C C . ARG A 1 718 ? 11.262 -2.389 -21.245 1.00 93.00 718 ARG A C 1
ATOM 5902 O O . ARG A 1 718 ? 11.232 -1.278 -21.770 1.00 93.00 718 ARG A O 1
ATOM 5909 N N . ALA A 1 719 ? 12.393 -3.056 -21.017 1.00 92.69 719 ALA A N 1
ATOM 5910 C CA . ALA A 1 719 ? 13.726 -2.478 -21.152 1.00 92.69 719 ALA A CA 1
ATOM 5911 C C . ALA A 1 719 ? 14.027 -1.907 -22.547 1.00 92.69 719 ALA A C 1
ATOM 5913 O O . ALA A 1 719 ? 14.715 -0.903 -22.643 1.00 92.69 719 ALA A O 1
ATOM 5914 N N . ASP A 1 720 ? 13.522 -2.510 -23.628 1.00 90.88 720 ASP A N 1
ATOM 5915 C CA . ASP A 1 720 ? 13.778 -2.017 -24.993 1.00 90.88 720 ASP A CA 1
ATOM 5916 C C . ASP A 1 720 ? 13.125 -0.656 -25.278 1.00 90.88 720 ASP A C 1
ATOM 5918 O O . ASP A 1 720 ? 13.771 0.273 -25.775 1.00 90.88 720 ASP A O 1
ATOM 5922 N N . ARG A 1 721 ? 11.840 -0.538 -24.922 1.00 92.19 721 ARG A N 1
ATOM 5923 C CA . ARG A 1 721 ? 11.075 0.701 -25.079 1.00 92.19 721 ARG A CA 1
ATOM 5924 C C . ARG A 1 721 ? 11.659 1.790 -24.188 1.00 92.19 721 ARG A C 1
ATOM 5926 O O . ARG A 1 721 ? 11.934 2.877 -24.688 1.00 92.19 721 ARG A O 1
ATOM 5933 N N . LEU A 1 722 ? 11.905 1.477 -22.912 1.00 94.94 722 LEU A N 1
ATOM 5934 C CA . LEU A 1 722 ? 12.463 2.455 -21.983 1.00 94.94 722 LEU A CA 1
ATOM 5935 C C . LEU A 1 722 ? 13.871 2.893 -22.403 1.00 94.94 722 LEU A C 1
ATOM 5937 O O . LEU A 1 722 ? 14.149 4.082 -22.397 1.00 94.94 722 LEU A O 1
ATOM 5941 N N . LEU A 1 723 ? 14.739 1.975 -22.842 1.00 95.38 723 LEU A N 1
ATOM 5942 C CA . LEU A 1 723 ? 16.066 2.335 -23.351 1.00 95.38 723 LEU A CA 1
ATOM 5943 C C . LEU A 1 723 ? 15.974 3.332 -24.512 1.00 95.38 723 LEU A C 1
ATOM 5945 O O . LEU A 1 723 ? 16.710 4.310 -24.533 1.00 95.38 723 LEU A O 1
ATOM 5949 N N . THR A 1 724 ? 15.052 3.113 -25.451 1.00 94.94 724 THR A N 1
ATOM 5950 C CA . THR A 1 724 ? 14.836 4.040 -26.575 1.00 94.94 724 THR A CA 1
ATOM 5951 C C . THR A 1 724 ? 14.436 5.429 -26.078 1.00 94.94 724 THR A C 1
ATOM 5953 O O . THR A 1 724 ? 14.995 6.428 -26.524 1.00 94.94 724 THR A O 1
ATOM 5956 N N . GLN A 1 725 ? 13.502 5.484 -25.129 1.00 94.69 725 GLN A N 1
ATOM 5957 C CA . GLN A 1 725 ? 13.046 6.732 -24.528 1.00 94.69 725 GLN A CA 1
ATOM 5958 C C . GLN A 1 725 ? 14.176 7.449 -23.775 1.00 94.69 725 GLN A C 1
ATOM 5960 O O . GLN A 1 725 ? 14.411 8.627 -24.025 1.00 94.69 725 GLN A O 1
ATOM 5965 N N . ARG A 1 726 ? 14.935 6.738 -22.930 1.00 95.94 726 ARG A N 1
ATOM 5966 C CA . ARG A 1 726 ? 16.041 7.323 -22.154 1.00 95.94 726 ARG A CA 1
ATOM 5967 C C . ARG A 1 726 ? 17.199 7.799 -23.006 1.00 95.94 726 ARG A C 1
ATOM 5969 O O . ARG A 1 726 ? 17.783 8.818 -22.676 1.00 95.94 726 ARG A O 1
ATOM 5976 N N . ILE A 1 727 ? 17.530 7.113 -24.101 1.00 96.31 727 ILE A N 1
ATOM 5977 C CA . ILE A 1 727 ? 18.548 7.614 -25.035 1.00 96.31 727 ILE A CA 1
ATOM 5978 C C . ILE A 1 727 ? 18.140 8.992 -25.557 1.00 96.31 727 ILE A C 1
ATOM 5980 O O . ILE A 1 727 ? 18.974 9.892 -25.574 1.00 96.31 727 ILE A O 1
ATOM 5984 N N . LYS A 1 728 ? 16.872 9.158 -25.958 1.00 95.56 728 LYS A N 1
ATOM 5985 C CA . LYS A 1 728 ? 16.357 10.442 -26.437 1.00 95.56 728 LYS A CA 1
ATOM 5986 C C . LYS A 1 728 ? 16.397 11.496 -25.330 1.00 95.56 728 LYS A C 1
ATOM 5988 O O . LYS A 1 728 ? 17.085 12.494 -25.487 1.00 95.56 728 LYS A O 1
ATOM 5993 N N . GLU A 1 729 ? 15.735 11.229 -24.205 1.00 94.81 729 GLU A N 1
ATOM 5994 C CA . GLU A 1 729 ? 15.649 12.161 -23.072 1.00 94.81 729 GLU A CA 1
ATOM 5995 C C . GLU A 1 729 ? 17.044 12.601 -22.598 1.00 94.81 729 GLU A C 1
ATOM 5997 O O . GLU A 1 729 ? 17.321 13.789 -22.504 1.00 94.81 729 GLU A O 1
ATOM 6002 N N . CYS A 1 730 ? 17.978 11.668 -22.401 1.00 95.31 730 CYS A N 1
ATOM 6003 C CA . CYS A 1 730 ? 19.327 12.010 -21.958 1.00 95.31 730 CYS A CA 1
ATOM 6004 C C . CYS A 1 730 ? 20.157 12.753 -23.017 1.00 95.31 730 CYS A C 1
ATOM 6006 O O . CYS A 1 730 ? 21.011 13.564 -22.660 1.00 95.31 730 CYS A O 1
ATOM 6008 N N . LYS A 1 731 ? 19.947 12.501 -24.316 1.00 95.88 731 LYS A N 1
ATOM 6009 C CA . LYS A 1 731 ? 20.582 13.306 -25.373 1.00 95.88 731 LYS A CA 1
ATOM 6010 C C . LYS A 1 731 ? 20.059 14.739 -25.358 1.00 95.88 731 LYS A C 1
ATOM 6012 O O . LYS A 1 731 ? 20.872 15.655 -25.474 1.00 95.88 731 LYS A O 1
ATOM 6017 N N . ASP A 1 732 ? 18.749 14.908 -25.194 1.00 94.50 732 ASP A N 1
ATOM 6018 C CA . ASP A 1 732 ? 18.102 16.216 -25.088 1.00 94.50 732 ASP A CA 1
ATOM 6019 C C . ASP A 1 732 ? 18.630 16.965 -23.849 1.00 94.50 732 ASP A C 1
ATOM 6021 O O . ASP A 1 732 ? 19.034 18.122 -23.955 1.00 94.50 732 ASP A O 1
ATOM 6025 N N . ASP A 1 733 ? 18.773 16.276 -22.710 1.00 92.75 733 ASP A N 1
ATOM 6026 C CA . ASP A 1 733 ? 19.353 16.831 -21.479 1.00 92.75 733 ASP A CA 1
ATOM 6027 C C . ASP A 1 733 ? 20.803 17.309 -21.677 1.00 92.75 733 ASP A C 1
ATOM 6029 O O . ASP A 1 733 ? 21.157 18.429 -21.302 1.00 92.75 733 ASP A O 1
ATOM 6033 N N . LEU A 1 734 ? 21.648 16.479 -22.302 1.00 93.88 734 LEU A N 1
ATOM 6034 C CA . LEU A 1 734 ? 23.038 16.829 -22.616 1.00 93.88 734 LEU A CA 1
ATOM 6035 C C . LEU A 1 734 ? 23.126 17.995 -23.607 1.00 93.88 734 LEU A C 1
ATOM 6037 O O . LEU A 1 734 ? 24.006 18.846 -23.480 1.00 93.88 734 LEU A O 1
ATOM 6041 N N . ALA A 1 735 ? 22.235 18.045 -24.599 1.00 94.19 735 ALA A N 1
ATOM 6042 C CA . ALA A 1 735 ? 22.181 19.136 -25.565 1.00 94.19 735 ALA A CA 1
ATOM 6043 C C . ALA A 1 735 ? 21.755 20.457 -24.906 1.00 94.19 735 ALA A C 1
ATOM 6045 O O . ALA A 1 735 ? 22.394 21.481 -25.152 1.00 94.19 735 ALA A O 1
ATOM 6046 N N . ALA A 1 736 ? 20.741 20.426 -24.037 1.00 91.62 736 ALA A N 1
ATOM 6047 C CA . ALA A 1 736 ? 20.287 21.585 -23.276 1.00 91.62 736 ALA A CA 1
ATOM 6048 C C . ALA A 1 736 ? 21.392 22.124 -22.354 1.00 91.62 736 ALA A C 1
ATOM 6050 O O . ALA A 1 736 ? 21.681 23.319 -22.378 1.00 91.62 736 ALA A O 1
ATOM 6051 N N . ALA A 1 737 ? 22.082 21.245 -21.620 1.00 90.12 737 ALA A N 1
ATOM 6052 C CA . ALA A 1 737 ? 23.206 21.639 -20.770 1.00 90.12 737 ALA A CA 1
ATOM 6053 C C . ALA A 1 737 ? 24.373 22.235 -21.575 1.00 90.12 737 ALA A C 1
ATOM 6055 O O . ALA A 1 737 ? 24.976 23.225 -21.168 1.00 90.12 737 ALA A O 1
ATOM 6056 N N . LEU A 1 738 ? 24.678 21.675 -22.751 1.00 90.12 738 LEU A N 1
ATOM 6057 C CA . LEU A 1 738 ? 25.702 22.232 -23.637 1.00 90.12 738 LEU A CA 1
ATOM 6058 C C . LEU A 1 738 ? 25.318 23.620 -24.168 1.00 90.12 738 LEU A C 1
ATOM 6060 O O . LEU A 1 738 ? 26.187 24.478 -24.316 1.00 90.12 738 LEU A O 1
ATOM 6064 N N . ALA A 1 739 ? 24.041 23.835 -24.491 1.00 89.50 739 ALA A N 1
ATOM 6065 C CA . ALA A 1 739 ? 23.538 25.127 -24.944 1.00 89.50 739 ALA A CA 1
ATOM 6066 C C . ALA A 1 739 ? 23.619 26.184 -23.832 1.00 89.50 739 ALA A C 1
ATOM 6068 O O . ALA A 1 739 ? 24.107 27.284 -24.079 1.00 89.50 739 ALA A O 1
ATOM 6069 N N . ASP A 1 740 ? 23.234 25.825 -22.606 1.00 87.81 740 ASP A N 1
ATOM 6070 C CA . ASP A 1 740 ? 23.332 26.687 -21.424 1.00 87.81 740 ASP A CA 1
ATOM 6071 C C . ASP A 1 740 ? 24.791 27.073 -21.109 1.00 87.81 740 ASP A C 1
ATOM 6073 O O . ASP A 1 740 ? 25.095 28.252 -20.927 1.00 87.81 740 ASP A O 1
ATOM 6077 N N . LEU A 1 741 ? 25.740 26.128 -21.174 1.00 85.00 741 LEU A N 1
ATOM 6078 C CA . LEU A 1 741 ? 27.171 26.437 -21.018 1.00 85.00 741 LEU A CA 1
ATOM 6079 C C . LEU A 1 741 ? 27.701 27.393 -22.094 1.00 85.00 741 LEU A C 1
ATOM 6081 O O . LEU A 1 741 ? 28.511 28.268 -21.790 1.00 85.00 741 LEU A O 1
ATOM 6085 N N . LYS A 1 742 ? 27.255 27.242 -23.348 1.00 85.50 742 LYS A N 1
ATOM 6086 C CA . LYS A 1 742 ? 27.632 28.153 -24.440 1.00 85.50 742 LYS A CA 1
ATOM 6087 C C . LYS A 1 742 ? 27.046 29.549 -24.245 1.00 85.50 742 LYS A C 1
ATOM 6089 O O . LYS A 1 742 ? 27.735 30.519 -24.533 1.00 85.50 742 LYS A O 1
ATOM 6094 N N . ALA A 1 743 ? 25.814 29.650 -23.750 1.00 84.31 743 ALA A N 1
ATOM 6095 C CA . ALA A 1 743 ? 25.161 30.929 -23.477 1.00 84.31 743 ALA A CA 1
ATOM 6096 C C . ALA A 1 743 ? 25.824 31.698 -22.321 1.00 84.31 743 ALA A C 1
ATOM 6098 O O . ALA A 1 743 ? 25.834 32.925 -22.326 1.00 84.31 743 ALA A O 1
ATOM 6099 N N . ARG A 1 744 ? 26.409 30.987 -21.347 1.00 80.69 744 ARG A N 1
ATOM 6100 C CA . ARG A 1 744 ? 27.139 31.573 -20.208 1.00 80.69 744 ARG A CA 1
ATOM 6101 C C . ARG A 1 744 ? 28.588 31.962 -20.523 1.00 80.69 744 ARG A C 1
ATOM 6103 O O . ARG A 1 744 ? 29.244 32.561 -19.672 1.00 80.69 744 ARG A O 1
ATOM 6110 N N . ALA A 1 745 ? 29.119 31.601 -21.692 1.00 71.38 745 ALA A N 1
ATOM 6111 C CA . ALA A 1 745 ? 30.486 31.945 -22.066 1.00 71.38 745 ALA A CA 1
ATOM 6112 C C . ALA A 1 745 ? 30.584 33.446 -22.422 1.00 71.38 745 ALA A C 1
ATOM 6114 O O . ALA A 1 745 ? 29.777 33.925 -23.220 1.00 71.38 745 ALA A O 1
ATOM 6115 N N . PRO A 1 746 ? 31.544 34.207 -21.859 1.00 63.12 746 PRO A N 1
ATOM 6116 C CA . PRO A 1 746 ? 31.684 35.631 -22.152 1.00 63.12 746 PRO A CA 1
ATOM 6117 C C . PRO A 1 746 ? 31.992 35.866 -23.639 1.00 63.12 746 PRO A C 1
ATOM 6119 O O . PRO A 1 746 ? 32.829 35.181 -24.226 1.00 63.12 746 PRO A O 1
ATOM 6122 N N . ALA A 1 747 ? 31.321 36.856 -24.234 1.00 57.69 747 ALA A N 1
ATOM 6123 C CA . ALA A 1 747 ? 31.370 37.156 -25.669 1.00 57.69 747 ALA A CA 1
ATOM 6124 C C . ALA A 1 747 ? 32.727 37.702 -26.171 1.00 57.69 747 ALA A C 1
ATOM 6126 O O . ALA A 1 747 ? 32.938 37.774 -27.379 1.00 57.69 747 ALA A O 1
ATOM 6127 N N . ASP A 1 748 ? 33.651 38.057 -25.272 1.00 48.25 748 ASP A N 1
ATOM 6128 C CA . ASP A 1 748 ? 34.867 38.828 -25.589 1.00 48.25 748 ASP A CA 1
ATOM 6129 C C . ASP A 1 748 ? 36.147 37.981 -25.773 1.00 48.25 748 ASP A C 1
ATOM 6131 O O . ASP A 1 748 ? 37.269 38.472 -25.709 1.00 48.25 748 ASP A O 1
ATOM 6135 N N . LEU A 1 749 ? 36.012 36.672 -26.007 1.00 51.16 749 LEU A N 1
ATOM 6136 C CA . LEU A 1 749 ? 37.141 35.785 -26.327 1.00 51.16 749 LEU A CA 1
ATOM 6137 C C . LEU A 1 749 ? 36.973 35.203 -27.732 1.00 51.16 749 LEU A C 1
ATOM 6139 O O . LEU A 1 749 ? 36.780 34.004 -27.931 1.00 51.16 749 LEU A O 1
ATOM 6143 N N . SER A 1 750 ? 37.086 36.079 -28.730 1.00 43.31 750 SER A N 1
ATOM 6144 C CA . SER A 1 750 ? 37.153 35.746 -30.161 1.00 43.31 750 SER A CA 1
ATOM 6145 C C . SER A 1 750 ? 38.482 35.089 -30.587 1.00 43.31 750 SER A C 1
ATOM 6147 O O . SER A 1 750 ? 38.692 34.817 -31.768 1.00 43.31 750 SER A O 1
ATOM 6149 N N . GLY A 1 751 ? 39.360 34.754 -29.635 1.00 43.69 751 GLY A N 1
ATOM 6150 C CA . GLY A 1 751 ? 40.561 33.945 -29.844 1.00 43.69 751 GLY A CA 1
ATOM 6151 C C . GLY A 1 751 ? 40.454 32.583 -29.156 1.00 43.69 751 GLY A C 1
ATOM 6152 O O . GLY A 1 751 ? 40.753 32.472 -27.975 1.00 43.69 751 GLY A O 1
ATOM 6153 N N . GLY A 1 752 ? 40.041 31.550 -29.901 1.00 50.62 752 GLY A N 1
ATOM 6154 C CA . GLY A 1 752 ? 40.221 30.130 -29.559 1.00 50.62 752 GLY A CA 1
ATOM 6155 C C . GLY A 1 752 ? 39.886 29.726 -28.117 1.00 50.62 752 GLY A C 1
ATOM 6156 O O . GLY A 1 752 ? 40.787 29.410 -27.343 1.00 50.62 752 GLY A O 1
ATOM 6157 N N . VAL A 1 753 ? 38.599 29.673 -27.757 1.00 46.31 753 VAL A N 1
ATOM 6158 C CA . VAL A 1 753 ? 38.167 29.173 -26.440 1.00 46.31 753 VAL A CA 1
ATOM 6159 C C . VAL A 1 753 ? 38.633 27.723 -26.258 1.00 46.31 753 VAL A C 1
ATOM 6161 O O . VAL A 1 753 ? 38.127 26.802 -26.903 1.00 46.31 753 VAL A O 1
ATOM 6164 N N . SER A 1 754 ? 39.599 27.520 -25.359 1.00 57.94 754 SER A N 1
ATOM 6165 C CA . SER A 1 754 ? 39.972 26.199 -24.853 1.00 57.94 754 SER A CA 1
ATOM 6166 C C . SER A 1 754 ? 38.724 25.529 -24.287 1.00 57.94 754 SER A C 1
ATOM 6168 O O . SER A 1 754 ? 38.071 26.056 -23.387 1.00 57.94 754 SER A O 1
ATOM 6170 N N . GLU A 1 755 ? 38.358 24.382 -24.855 1.00 71.56 755 GLU A N 1
ATOM 6171 C CA . GLU A 1 755 ? 37.172 23.633 -24.459 1.00 71.56 755 GLU A CA 1
ATOM 6172 C C . GLU A 1 755 ? 37.163 23.409 -22.937 1.00 71.56 755 GLU A C 1
ATOM 6174 O O . GLU A 1 755 ? 38.125 22.880 -22.369 1.00 71.56 755 GLU A O 1
ATOM 6179 N N . THR A 1 756 ? 36.092 23.813 -22.250 1.00 78.31 756 THR A N 1
ATOM 6180 C CA . THR A 1 756 ? 36.005 23.614 -20.798 1.00 78.31 756 THR A CA 1
ATOM 6181 C C . THR A 1 756 ? 35.899 22.122 -20.469 1.00 78.31 756 THR A C 1
ATOM 6183 O O . THR A 1 756 ? 35.408 21.318 -21.266 1.00 78.31 756 THR A O 1
ATOM 6186 N N . ALA A 1 757 ? 36.355 21.719 -19.278 1.00 79.62 757 ALA A N 1
ATOM 6187 C CA . ALA A 1 757 ? 36.250 20.324 -18.839 1.00 79.62 757 ALA A CA 1
ATOM 6188 C C . ALA A 1 757 ? 34.786 19.837 -18.795 1.00 79.62 757 ALA A C 1
ATOM 6190 O O . ALA A 1 757 ? 34.511 18.706 -19.188 1.00 79.62 757 ALA A O 1
ATOM 6191 N N . GLU A 1 758 ? 33.851 20.707 -18.396 1.00 80.75 758 GLU A N 1
ATOM 6192 C CA . GLU A 1 758 ? 32.405 20.433 -18.411 1.00 80.75 758 GLU A CA 1
ATOM 6193 C C . GLU A 1 758 ? 31.900 20.184 -19.848 1.00 80.75 758 GLU A C 1
ATOM 6195 O O . GLU A 1 758 ? 31.221 19.190 -20.104 1.00 80.75 758 GLU A O 1
ATOM 6200 N N . THR A 1 759 ? 32.337 20.992 -20.825 1.00 85.50 759 THR A N 1
ATOM 6201 C CA . THR A 1 759 ? 32.006 20.783 -22.248 1.00 85.50 759 THR A CA 1
ATOM 6202 C C . THR A 1 759 ? 32.533 19.440 -22.770 1.00 85.50 759 THR A C 1
ATOM 6204 O O . THR A 1 759 ? 31.800 18.713 -23.447 1.00 85.50 759 THR A O 1
ATOM 6207 N N . ARG A 1 760 ? 33.775 19.064 -22.422 1.00 88.31 760 ARG A N 1
ATOM 6208 C CA . ARG A 1 760 ? 34.354 17.758 -22.796 1.00 88.31 760 ARG A CA 1
ATOM 6209 C C . ARG A 1 760 ? 33.566 16.586 -22.217 1.00 88.31 760 ARG A C 1
ATOM 6211 O O . ARG A 1 760 ? 33.319 15.610 -22.926 1.00 88.31 760 ARG A O 1
ATOM 6218 N N . LEU A 1 761 ? 33.164 16.671 -20.946 1.00 87.75 761 LEU A N 1
ATOM 6219 C CA . LEU A 1 761 ? 32.364 15.635 -20.285 1.00 87.75 761 LEU A CA 1
ATOM 6220 C C . LEU A 1 761 ? 31.033 15.411 -21.009 1.00 87.75 761 LEU A C 1
ATOM 6222 O O . LEU A 1 761 ? 30.694 14.267 -21.319 1.00 87.75 761 LEU A O 1
ATOM 6226 N N . ILE A 1 762 ? 30.332 16.494 -21.353 1.00 90.12 762 ILE A N 1
ATOM 6227 C CA . ILE A 1 762 ? 29.062 16.430 -22.083 1.00 90.12 762 ILE A CA 1
ATOM 6228 C C . ILE A 1 762 ? 29.250 15.816 -23.478 1.00 90.12 762 ILE A C 1
ATOM 6230 O O . ILE A 1 762 ? 28.512 14.897 -23.843 1.00 90.12 762 ILE A O 1
ATOM 6234 N N . LYS A 1 763 ? 30.270 16.234 -24.244 1.00 90.81 763 LYS A N 1
ATOM 6235 C CA . LYS A 1 763 ? 30.546 15.665 -25.579 1.00 90.81 763 LYS A CA 1
ATOM 6236 C C . LYS A 1 763 ? 30.917 14.182 -25.534 1.00 90.81 763 LYS A C 1
ATOM 6238 O O . LYS A 1 763 ? 30.474 13.403 -26.385 1.00 90.81 763 LYS A O 1
ATOM 6243 N N . HIS A 1 764 ? 31.702 13.758 -24.542 1.00 91.19 764 HIS A N 1
ATOM 6244 C CA . HIS A 1 764 ? 31.974 12.336 -24.330 1.00 91.19 764 HIS A CA 1
ATOM 6245 C C . HIS A 1 764 ? 30.691 11.566 -23.985 1.00 91.19 764 HIS A C 1
ATOM 6247 O O . HIS A 1 764 ? 30.477 10.479 -24.522 1.00 91.19 764 HIS A O 1
ATOM 6253 N N . GLY A 1 765 ? 29.812 12.141 -23.156 1.00 93.00 765 GLY A N 1
ATOM 6254 C CA . GLY A 1 765 ? 28.492 11.580 -22.860 1.00 93.00 765 GLY A CA 1
ATOM 6255 C C . GLY A 1 765 ? 27.659 11.365 -24.126 1.00 93.00 765 GLY A C 1
ATOM 6256 O O . GLY A 1 765 ? 27.216 10.248 -24.389 1.00 93.00 765 GLY A O 1
ATOM 6257 N N . GLN A 1 766 ? 27.538 12.393 -24.972 1.00 93.94 766 GLN A N 1
ATOM 6258 C CA . GLN A 1 766 ? 26.826 12.308 -26.256 1.00 93.94 766 GLN A CA 1
ATOM 6259 C C . GLN A 1 766 ? 27.407 11.221 -27.171 1.00 93.94 766 GLN A C 1
ATOM 6261 O O . GLN A 1 766 ? 26.664 10.455 -27.786 1.00 93.94 766 GLN A O 1
ATOM 6266 N N . THR A 1 767 ? 28.737 11.109 -27.225 1.00 94.31 767 THR A N 1
ATOM 6267 C CA . THR A 1 767 ? 29.436 10.092 -28.026 1.00 94.31 767 THR A CA 1
ATOM 6268 C C . THR A 1 767 ? 29.084 8.673 -27.574 1.00 94.31 767 THR A C 1
ATOM 6270 O O . THR A 1 767 ? 28.779 7.817 -28.406 1.00 94.31 767 THR A O 1
ATOM 6273 N N . ILE A 1 768 ? 29.071 8.425 -26.261 1.00 93.94 768 ILE A N 1
ATOM 6274 C CA . ILE A 1 768 ? 28.676 7.129 -25.695 1.00 93.94 768 ILE A CA 1
ATOM 6275 C C . ILE A 1 768 ? 27.207 6.825 -26.011 1.00 93.94 768 ILE A C 1
ATOM 6277 O O . ILE A 1 768 ? 26.902 5.725 -26.468 1.00 93.94 768 ILE A O 1
ATOM 6281 N N . LEU A 1 769 ? 26.299 7.787 -25.816 1.00 95.44 769 LEU A N 1
ATOM 6282 C CA . LEU A 1 769 ? 24.867 7.597 -26.079 1.00 95.44 769 LEU A CA 1
ATOM 6283 C C . LEU A 1 769 ? 24.578 7.315 -27.562 1.00 95.44 769 LEU A C 1
ATOM 6285 O O . LEU A 1 769 ? 23.745 6.461 -27.865 1.00 95.44 769 LEU A O 1
ATOM 6289 N N . ASN A 1 770 ? 25.292 7.964 -28.486 1.00 94.56 770 ASN A N 1
ATOM 6290 C CA . ASN A 1 770 ? 25.200 7.675 -29.921 1.00 94.56 770 ASN A CA 1
ATOM 6291 C C . ASN A 1 770 ? 25.633 6.240 -30.246 1.00 94.56 770 ASN A C 1
ATOM 6293 O O . ASN A 1 770 ? 25.009 5.574 -31.070 1.00 94.56 770 ASN A O 1
ATOM 6297 N N . GLU A 1 771 ? 26.681 5.734 -29.596 1.00 93.81 771 GLU A N 1
ATOM 6298 C CA . GLU A 1 771 ? 27.119 4.357 -29.817 1.00 93.81 771 GLU A CA 1
ATOM 6299 C C . GLU A 1 771 ? 26.133 3.333 -29.231 1.00 93.81 771 GLU A C 1
ATOM 6301 O O . GLU A 1 771 ? 25.829 2.319 -29.863 1.00 93.81 771 GLU A O 1
ATOM 6306 N N . ILE A 1 772 ? 25.558 3.624 -28.062 1.00 93.06 772 ILE A N 1
ATOM 6307 C CA . ILE A 1 772 ? 24.500 2.800 -27.462 1.00 93.06 772 ILE A CA 1
ATOM 6308 C C . ILE A 1 772 ? 23.266 2.739 -28.373 1.00 93.06 772 ILE A C 1
ATOM 6310 O O . ILE A 1 772 ? 22.682 1.668 -28.552 1.00 93.06 772 ILE A O 1
ATOM 6314 N N . GLU A 1 773 ? 22.880 3.858 -28.984 1.00 94.06 773 GLU A N 1
ATOM 6315 C CA . GLU A 1 773 ? 21.773 3.912 -29.940 1.00 94.06 773 GLU A CA 1
ATOM 6316 C C . GLU A 1 773 ? 22.022 3.017 -31.160 1.00 94.06 773 GLU A C 1
ATOM 6318 O O . GLU A 1 773 ? 21.145 2.229 -31.524 1.00 94.06 773 GLU A O 1
ATOM 6323 N N . LYS A 1 774 ? 23.234 3.044 -31.735 1.00 91.44 774 LYS A N 1
ATOM 6324 C CA . LYS A 1 774 ? 23.613 2.133 -32.831 1.00 91.44 774 LYS A CA 1
ATOM 6325 C C . LYS A 1 774 ? 23.479 0.671 -32.420 1.00 91.44 774 LYS A C 1
ATOM 6327 O O . LYS A 1 774 ? 22.902 -0.125 -33.159 1.00 91.44 774 LYS A O 1
ATOM 6332 N N . GLN A 1 775 ? 23.975 0.307 -31.237 1.00 88.06 775 GLN A N 1
ATOM 6333 C CA . GLN A 1 775 ? 23.840 -1.058 -30.727 1.00 88.06 775 GLN A CA 1
ATOM 6334 C C . GLN A 1 775 ? 22.378 -1.464 -30.536 1.00 88.06 775 GLN A C 1
ATOM 6336 O O . GLN A 1 775 ? 21.990 -2.584 -30.879 1.00 88.06 775 GLN A O 1
ATOM 6341 N N . LYS A 1 776 ? 21.547 -0.553 -30.023 1.00 90.00 776 LYS A N 1
ATOM 6342 C CA . LYS A 1 776 ? 20.113 -0.793 -29.864 1.00 90.00 776 LYS A CA 1
ATOM 6343 C C . LYS A 1 776 ? 19.434 -1.040 -31.211 1.00 90.00 776 LYS A C 1
ATOM 6345 O O . LYS A 1 776 ? 18.650 -1.981 -31.309 1.00 90.00 776 LYS A O 1
ATOM 6350 N N . ILE A 1 777 ? 19.744 -0.248 -32.241 1.00 88.88 777 ILE A N 1
ATOM 6351 C CA . ILE A 1 777 ? 19.201 -0.420 -33.602 1.00 88.88 777 ILE A CA 1
ATOM 6352 C C . ILE A 1 777 ? 19.573 -1.796 -34.172 1.00 88.88 777 ILE A C 1
ATOM 6354 O O . ILE A 1 777 ? 18.738 -2.450 -34.789 1.00 88.88 777 ILE A O 1
ATOM 6358 N N . LYS A 1 778 ? 20.787 -2.284 -33.890 1.00 85.88 778 LYS A N 1
ATOM 6359 C CA . LYS A 1 778 ? 21.251 -3.627 -34.283 1.00 85.88 778 LYS A CA 1
ATOM 6360 C C . LYS A 1 778 ? 20.625 -4.774 -33.474 1.00 85.88 778 LYS A C 1
ATOM 6362 O O . LYS A 1 778 ? 20.900 -5.935 -33.754 1.00 85.88 778 LYS A O 1
ATOM 6367 N N . GLY A 1 779 ? 19.806 -4.477 -32.463 1.00 83.25 779 GLY A N 1
ATOM 6368 C CA . GLY A 1 779 ? 19.086 -5.488 -31.689 1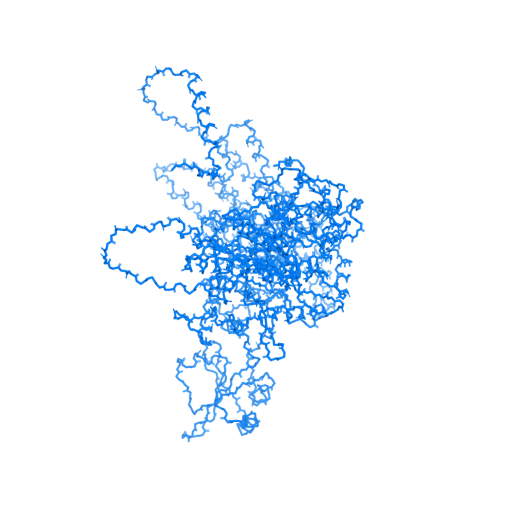.00 83.25 779 GLY A CA 1
ATOM 6369 C C . GLY A 1 779 ? 19.965 -6.320 -30.751 1.00 83.25 779 GLY A C 1
ATOM 6370 O O . GLY A 1 779 ? 19.624 -7.468 -30.468 1.00 83.25 779 GLY A O 1
ATOM 6371 N N . VAL A 1 780 ? 21.082 -5.772 -30.256 1.00 84.44 780 VAL A N 1
ATOM 6372 C CA . VAL A 1 780 ? 21.988 -6.515 -29.362 1.00 84.44 780 VAL A CA 1
ATOM 6373 C C . VAL A 1 780 ? 21.314 -6.928 -28.045 1.00 84.44 780 VAL A C 1
ATOM 6375 O O . VAL A 1 780 ? 20.402 -6.271 -27.530 1.00 84.44 780 VAL A O 1
ATOM 6378 N N . SER A 1 781 ? 21.806 -8.015 -27.450 1.00 81.75 781 SER A N 1
ATOM 6379 C CA . SER A 1 781 ? 21.436 -8.407 -26.086 1.00 81.75 781 SER A CA 1
ATOM 6380 C C . SER A 1 781 ? 21.984 -7.432 -25.018 1.00 81.75 781 SER A C 1
ATOM 6382 O O . SER A 1 781 ? 22.811 -6.562 -25.293 1.00 81.75 781 SER A O 1
ATOM 6384 N N . GLY A 1 782 ? 21.493 -7.534 -23.776 1.00 84.25 782 GLY A N 1
ATOM 6385 C CA . GLY A 1 782 ? 21.968 -6.695 -22.661 1.00 84.25 782 GLY A CA 1
ATOM 6386 C C . GLY A 1 782 ? 21.323 -5.305 -22.563 1.00 84.25 782 GLY A C 1
ATOM 6387 O O . GLY A 1 782 ? 21.960 -4.364 -22.098 1.00 84.25 782 GLY A O 1
ATOM 6388 N N . LYS A 1 783 ? 20.057 -5.156 -22.973 1.00 89.94 783 LYS A N 1
ATOM 6389 C CA . LYS A 1 783 ? 19.330 -3.867 -22.975 1.00 89.94 783 LYS A CA 1
ATOM 6390 C C . LYS A 1 783 ? 19.248 -3.197 -21.597 1.00 89.94 783 LYS A C 1
ATOM 6392 O O . LYS A 1 783 ? 19.433 -1.993 -21.504 1.00 89.94 783 LYS A O 1
ATOM 6397 N N . ARG A 1 784 ? 19.040 -3.968 -20.520 1.00 90.38 784 ARG A N 1
ATOM 6398 C CA . ARG A 1 784 ? 19.041 -3.448 -19.135 1.00 90.38 784 ARG A CA 1
ATOM 6399 C C . ARG A 1 784 ? 20.414 -2.886 -18.733 1.00 90.38 784 ARG A C 1
ATOM 6401 O O . ARG A 1 784 ? 20.485 -1.835 -18.113 1.00 90.38 784 ARG A O 1
ATOM 6408 N N . LEU A 1 785 ? 21.501 -3.535 -19.156 1.00 90.44 785 LEU A N 1
ATOM 6409 C CA . LEU A 1 785 ? 22.866 -3.054 -18.920 1.00 90.44 785 LEU A CA 1
ATOM 6410 C C . LEU A 1 785 ? 23.157 -1.762 -19.704 1.00 90.44 785 LEU A C 1
ATOM 6412 O O . LEU A 1 785 ? 23.768 -0.833 -19.182 1.00 90.44 785 LEU A O 1
ATOM 6416 N N . LEU A 1 786 ? 22.684 -1.685 -20.954 1.00 92.69 786 LEU A N 1
ATOM 6417 C CA . LEU A 1 786 ? 22.751 -0.458 -21.754 1.00 92.69 786 LEU A CA 1
ATOM 6418 C C . LEU A 1 786 ? 21.933 0.676 -21.129 1.00 92.69 786 LEU A C 1
ATOM 6420 O O . LEU A 1 786 ? 22.416 1.800 -21.090 1.00 92.69 786 LEU A O 1
ATOM 6424 N N . LEU A 1 787 ? 20.746 0.380 -20.593 1.00 93.94 787 LEU A N 1
ATOM 6425 C CA . LEU A 1 787 ? 19.917 1.347 -19.872 1.00 93.94 787 LEU A CA 1
ATOM 6426 C C . LEU A 1 787 ? 20.658 1.916 -18.658 1.00 93.94 787 LEU A C 1
ATOM 6428 O O . LEU A 1 787 ? 20.745 3.131 -18.525 1.00 93.94 787 LEU A O 1
ATOM 6432 N N . GLU A 1 788 ? 21.273 1.059 -17.835 1.00 92.19 788 GLU A N 1
ATOM 6433 C CA . GLU A 1 788 ? 22.118 1.514 -16.720 1.00 92.19 788 GLU A CA 1
ATOM 6434 C C . GLU A 1 788 ? 23.261 2.420 -17.207 1.00 92.19 788 GLU A C 1
ATOM 6436 O O . GLU A 1 788 ? 23.576 3.428 -16.577 1.00 92.19 788 GLU A O 1
ATOM 6441 N N . THR A 1 789 ? 23.857 2.084 -18.356 1.00 92.75 789 THR A N 1
ATOM 6442 C CA . THR A 1 789 ? 24.956 2.859 -18.948 1.00 92.75 789 THR A CA 1
ATOM 6443 C C . THR A 1 789 ? 24.490 4.244 -19.379 1.00 92.75 789 THR A C 1
ATOM 6445 O O . THR A 1 789 ? 25.137 5.220 -19.018 1.00 92.75 789 THR A O 1
ATOM 6448 N N . VAL A 1 790 ? 23.352 4.355 -20.073 1.00 94.19 790 VAL A N 1
ATOM 6449 C CA . VAL A 1 790 ? 22.773 5.649 -20.480 1.00 94.19 790 VAL A CA 1
ATOM 6450 C C . VAL A 1 790 ? 22.542 6.547 -19.268 1.00 94.19 790 VAL A C 1
ATOM 6452 O O . VAL A 1 790 ? 23.003 7.689 -19.261 1.00 94.19 790 VAL A O 1
ATOM 6455 N N . VAL A 1 791 ? 21.888 6.019 -18.229 1.00 91.00 791 VAL A N 1
ATOM 6456 C CA . VAL A 1 791 ? 21.552 6.782 -17.019 1.00 91.00 791 VAL A CA 1
ATOM 6457 C C . VAL A 1 791 ? 22.819 7.268 -16.320 1.00 91.00 791 VAL A C 1
ATOM 6459 O O . VAL A 1 791 ? 23.010 8.471 -16.161 1.00 91.00 791 VAL A O 1
ATOM 6462 N N . ARG A 1 792 ? 23.745 6.361 -15.981 1.00 89.19 792 ARG A N 1
ATOM 6463 C CA . ARG A 1 792 ? 24.947 6.735 -15.223 1.00 89.19 792 ARG A CA 1
ATOM 6464 C C . ARG A 1 792 ? 25.906 7.613 -16.023 1.00 89.19 792 ARG A C 1
ATOM 6466 O O . ARG A 1 792 ? 26.505 8.519 -15.455 1.00 89.19 792 ARG A O 1
ATOM 6473 N N . THR A 1 793 ? 26.066 7.375 -17.327 1.00 91.75 793 THR A N 1
ATOM 6474 C CA . THR A 1 793 ? 26.903 8.231 -18.184 1.00 91.75 793 THR A CA 1
ATOM 6475 C C . THR A 1 793 ? 26.367 9.657 -18.220 1.00 91.75 793 THR A C 1
ATOM 6477 O O . THR A 1 793 ? 27.154 10.596 -18.126 1.00 91.75 793 THR A O 1
ATOM 6480 N N . THR A 1 794 ? 25.047 9.819 -18.299 1.00 90.50 794 THR A N 1
ATOM 6481 C CA . THR A 1 794 ? 24.405 11.137 -18.309 1.00 90.50 794 THR A CA 1
ATOM 6482 C C . THR A 1 794 ? 24.578 11.841 -16.967 1.00 90.50 794 THR A C 1
ATOM 6484 O O . THR A 1 794 ? 25.039 12.979 -16.946 1.00 90.50 794 THR A O 1
ATOM 6487 N N . SER A 1 795 ? 24.343 11.150 -15.846 1.00 85.75 795 SER A N 1
ATOM 6488 C CA . SER A 1 795 ? 24.568 11.711 -14.506 1.00 85.75 795 SER A CA 1
ATOM 6489 C C . SER A 1 795 ? 26.023 12.150 -14.292 1.00 85.75 795 SER A C 1
ATOM 6491 O O . SER A 1 795 ? 26.265 13.248 -13.798 1.00 85.75 795 SER A O 1
ATOM 6493 N N . MET A 1 796 ? 27.000 11.338 -14.723 1.00 83.31 796 MET A N 1
ATOM 6494 C CA . MET A 1 796 ? 28.429 11.689 -14.657 1.00 83.31 796 MET A CA 1
ATOM 6495 C C . MET A 1 796 ? 28.793 12.900 -15.530 1.00 83.31 796 MET A C 1
ATOM 6497 O O . MET A 1 796 ? 29.742 13.614 -15.212 1.00 83.31 796 MET A O 1
ATOM 6501 N N . ALA A 1 797 ? 28.086 13.105 -16.644 1.00 87.06 797 ALA A N 1
ATOM 6502 C CA . ALA A 1 797 ? 28.353 14.196 -17.575 1.00 87.06 797 ALA A CA 1
ATOM 6503 C C . ALA A 1 797 ? 27.690 15.520 -17.156 1.00 87.06 797 ALA A C 1
ATOM 6505 O O . ALA A 1 797 ? 28.307 16.569 -17.317 1.00 87.06 797 ALA A O 1
ATOM 6506 N N . LEU A 1 798 ? 26.464 15.473 -16.620 1.00 82.12 798 LEU A N 1
ATOM 6507 C CA . LEU A 1 798 ? 25.667 16.655 -16.262 1.00 82.12 798 LEU A CA 1
ATOM 6508 C C . LEU A 1 798 ? 25.918 17.174 -14.851 1.00 82.12 798 LEU A C 1
ATOM 6510 O O . LEU A 1 798 ? 25.888 18.382 -14.628 1.00 82.12 798 LEU A O 1
ATOM 6514 N N . HIS A 1 799 ? 26.165 16.281 -13.893 1.00 70.88 799 HIS A N 1
ATOM 6515 C CA . HIS A 1 799 ? 26.281 16.655 -12.487 1.00 70.88 799 HIS A CA 1
ATOM 6516 C C . HIS A 1 799 ? 27.653 16.316 -11.918 1.00 70.88 799 HIS A C 1
ATOM 6518 O O . HIS A 1 799 ? 27.740 15.605 -10.914 1.00 70.88 799 HIS A O 1
ATOM 6524 N N . PRO A 1 800 ? 28.748 16.865 -12.478 1.00 57.53 800 PRO A N 1
ATOM 6525 C CA . PRO A 1 800 ? 30.047 16.654 -11.874 1.00 57.53 800 PRO A CA 1
ATOM 6526 C C . PRO A 1 800 ? 30.126 17.239 -10.448 1.00 57.53 800 PRO A C 1
ATOM 6528 O O . PRO A 1 800 ? 30.919 16.760 -9.641 1.00 57.53 800 PRO A O 1
ATOM 6531 N N . LYS A 1 801 ? 29.257 18.220 -10.132 1.00 45.62 801 LYS A N 1
ATOM 6532 C CA . LYS A 1 801 ? 29.164 18.944 -8.851 1.00 45.62 801 LYS A CA 1
ATOM 6533 C C . LYS A 1 801 ? 28.242 18.319 -7.797 1.00 45.62 801 LYS A C 1
ATOM 6535 O O . LYS A 1 801 ? 28.538 18.441 -6.622 1.00 45.62 801 LYS A O 1
ATOM 6540 N N . ALA A 1 802 ? 27.194 17.570 -8.158 1.00 44.00 802 ALA A N 1
ATOM 6541 C CA . ALA A 1 802 ? 26.392 16.816 -7.164 1.00 44.00 802 ALA A CA 1
ATOM 6542 C C . ALA A 1 802 ? 27.183 15.648 -6.530 1.00 44.00 802 ALA A C 1
ATOM 6544 O O . ALA A 1 802 ? 26.746 14.980 -5.598 1.00 44.00 802 ALA A O 1
ATOM 6545 N N . ILE A 1 803 ? 28.369 15.405 -7.083 1.00 46.38 803 ILE A N 1
ATOM 6546 C CA . ILE A 1 803 ? 29.364 14.422 -6.686 1.00 46.38 803 ILE A CA 1
ATOM 6547 C C . ILE A 1 803 ? 30.525 15.129 -5.940 1.00 46.38 803 ILE A C 1
ATOM 6549 O O . ILE A 1 803 ? 31.448 14.459 -5.484 1.00 46.38 803 ILE A O 1
ATOM 6553 N N . GLU A 1 804 ? 30.492 16.464 -5.787 1.00 40.56 804 GLU A N 1
ATOM 6554 C CA . GLU A 1 804 ? 31.413 17.224 -4.933 1.00 40.56 804 GLU A CA 1
ATOM 6555 C C . GLU A 1 804 ? 31.042 17.011 -3.461 1.00 40.56 804 GLU A C 1
ATOM 6557 O O . GLU A 1 804 ? 29.956 17.390 -3.022 1.00 40.56 804 GLU A O 1
ATOM 6562 N N . PRO A 1 805 ? 31.961 16.509 -2.634 1.00 37.19 805 PRO A N 1
ATOM 6563 C CA . PRO A 1 805 ? 32.009 16.967 -1.262 1.00 37.19 805 PRO A CA 1
ATOM 6564 C C . PRO A 1 805 ? 32.401 18.455 -1.268 1.00 37.19 805 PRO A C 1
ATOM 6566 O O . PRO A 1 805 ? 33.274 18.864 -2.044 1.00 37.19 805 PRO A O 1
ATOM 6569 N N . LYS A 1 806 ? 31.786 19.272 -0.410 1.00 37.53 806 LYS A N 1
ATOM 6570 C CA . LYS A 1 806 ? 32.190 20.675 -0.233 1.00 37.53 806 LYS A CA 1
ATOM 6571 C C . LYS A 1 806 ? 33.690 20.723 0.105 1.00 37.53 806 LYS A C 1
ATOM 6573 O O . LYS A 1 806 ? 34.093 20.134 1.094 1.00 37.53 806 LYS A O 1
ATOM 6578 N N . ALA A 1 807 ? 34.474 21.374 -0.761 1.00 42.34 807 ALA A N 1
ATOM 6579 C CA . ALA A 1 807 ? 35.895 21.737 -0.633 1.00 42.34 807 ALA A CA 1
ATOM 6580 C C . ALA A 1 807 ? 36.768 20.818 0.255 1.00 42.34 807 ALA A C 1
ATOM 6582 O O . ALA A 1 807 ? 36.842 21.017 1.462 1.00 42.34 807 ALA A O 1
ATOM 6583 N N . ILE A 1 808 ? 37.496 19.860 -0.339 1.00 43.84 808 ILE A N 1
ATOM 6584 C CA . ILE A 1 808 ? 38.362 18.944 0.424 1.00 43.84 808 ILE A CA 1
ATOM 6585 C C . ILE A 1 808 ? 39.791 18.878 -0.130 1.00 43.84 808 ILE A C 1
ATOM 6587 O O . ILE A 1 808 ? 39.997 18.640 -1.321 1.00 43.84 808 ILE A O 1
ATOM 6591 N N . GLU A 1 809 ? 40.775 18.997 0.767 1.00 46.16 809 GLU A N 1
ATOM 6592 C CA . GLU A 1 809 ? 42.191 18.671 0.551 1.00 46.16 809 GLU A CA 1
ATOM 6593 C C . GLU A 1 809 ? 42.439 17.206 0.133 1.00 46.16 809 GLU A C 1
ATOM 6595 O O . GLU A 1 809 ? 41.780 16.268 0.585 1.00 46.16 809 GLU A O 1
ATOM 6600 N N . LYS A 1 810 ? 43.464 16.983 -0.700 1.00 44.53 810 LYS A N 1
ATOM 6601 C CA . LYS A 1 810 ? 43.778 15.695 -1.358 1.00 44.53 810 LYS A CA 1
ATOM 6602 C C . LYS A 1 810 ? 44.022 14.490 -0.428 1.00 44.53 810 LYS A C 1
ATOM 6604 O O . LYS A 1 810 ? 44.000 13.369 -0.936 1.00 44.53 810 LYS A O 1
ATOM 6609 N N . ASP A 1 811 ? 44.197 14.692 0.880 1.00 51.22 811 ASP A N 1
ATOM 6610 C CA . ASP A 1 811 ? 44.486 13.636 1.866 1.00 51.22 811 ASP A CA 1
ATOM 6611 C C . ASP A 1 811 ? 43.469 13.508 3.013 1.00 51.22 811 ASP A C 1
ATOM 6613 O O . ASP A 1 811 ? 43.640 12.658 3.895 1.00 51.22 811 ASP A O 1
ATOM 6617 N N . SER A 1 812 ? 42.368 14.267 2.983 1.00 54.03 812 SER A N 1
ATOM 6618 C CA . SER A 1 812 ? 41.352 14.185 4.036 1.00 54.03 812 SER A CA 1
ATOM 6619 C C . SER A 1 812 ? 40.574 12.855 4.008 1.00 54.03 812 SER A C 1
ATOM 6621 O O . SER A 1 812 ? 40.362 12.229 2.958 1.00 54.03 812 SER A O 1
ATOM 6623 N N . ASP A 1 813 ? 40.083 12.433 5.176 1.00 48.72 813 ASP A N 1
ATOM 6624 C CA . ASP A 1 813 ? 39.218 11.256 5.338 1.00 48.72 813 ASP A CA 1
ATOM 6625 C C . ASP A 1 813 ? 37.938 11.321 4.493 1.00 48.72 813 ASP A C 1
ATOM 6627 O O . ASP A 1 813 ? 37.341 10.297 4.159 1.00 48.72 813 ASP A O 1
ATOM 6631 N N . GLU A 1 814 ? 37.524 12.514 4.091 1.00 40.22 814 GLU A N 1
ATOM 6632 C CA . GLU A 1 814 ? 36.315 12.755 3.323 1.00 40.22 814 GLU A CA 1
ATOM 6633 C C . GLU A 1 814 ? 36.559 12.596 1.799 1.00 40.22 814 GLU A C 1
ATOM 6635 O O . GLU A 1 814 ? 35.718 12.023 1.101 1.00 40.22 814 GLU A O 1
ATOM 6640 N N . TYR A 1 815 ? 37.770 12.890 1.294 1.00 45.84 815 TYR A N 1
ATOM 6641 C CA . TYR A 1 815 ? 38.211 12.494 -0.061 1.00 45.84 815 TYR A CA 1
ATOM 6642 C C . TYR A 1 815 ? 38.400 10.968 -0.182 1.00 45.84 815 TYR A C 1
ATOM 6644 O O . TYR A 1 815 ? 38.060 10.359 -1.207 1.00 45.84 815 TYR A O 1
ATOM 6652 N N . LYS A 1 816 ? 38.871 10.311 0.890 1.00 49.12 816 LYS A N 1
ATOM 6653 C CA . LYS A 1 816 ? 38.925 8.839 0.977 1.00 49.12 816 LYS A CA 1
ATOM 6654 C C . LYS A 1 816 ? 37.516 8.221 0.953 1.00 49.12 816 LYS A C 1
ATOM 6656 O O . LYS A 1 816 ? 37.288 7.313 0.152 1.00 49.12 816 LYS A O 1
ATOM 6661 N N . ARG A 1 817 ? 36.544 8.778 1.695 1.00 46.03 817 ARG A N 1
ATOM 6662 C CA . ARG A 1 817 ? 35.111 8.388 1.636 1.00 46.03 817 ARG A CA 1
ATOM 6663 C C . ARG A 1 817 ? 34.474 8.627 0.259 1.00 46.03 817 ARG A C 1
ATOM 6665 O O . ARG A 1 817 ? 33.618 7.856 -0.169 1.00 46.03 817 ARG A O 1
ATOM 6672 N N . TYR A 1 818 ? 34.909 9.648 -0.477 1.00 50.44 818 TYR A N 1
ATOM 6673 C CA . TYR A 1 818 ? 34.415 9.949 -1.824 1.00 50.44 818 TYR A CA 1
ATOM 6674 C C . TYR A 1 818 ? 34.897 8.958 -2.901 1.00 50.44 818 TYR A C 1
ATOM 6676 O O . TYR A 1 818 ? 34.103 8.472 -3.713 1.00 50.44 818 TYR A O 1
ATOM 6684 N N . LYS A 1 819 ? 36.186 8.582 -2.883 1.00 45.47 819 LYS A N 1
ATOM 6685 C CA . LYS A 1 819 ? 36.730 7.475 -3.703 1.00 45.47 819 LYS A CA 1
ATOM 6686 C C . LYS A 1 819 ? 35.999 6.154 -3.419 1.00 45.47 819 LYS A C 1
ATOM 6688 O O . LYS A 1 819 ? 36.028 5.223 -4.231 1.00 45.47 819 LYS A O 1
ATOM 6693 N N . GLU A 1 820 ? 35.323 6.095 -2.276 1.00 50.00 820 GLU A N 1
ATOM 6694 C CA . GLU A 1 820 ? 34.462 5.011 -1.851 1.00 50.00 820 GLU A CA 1
ATOM 6695 C C . GLU A 1 820 ? 32.975 5.160 -2.212 1.00 50.00 820 GLU A C 1
ATOM 6697 O O . GLU A 1 820 ? 32.235 4.201 -1.967 1.00 50.00 820 GLU A O 1
ATOM 6702 N N . SER A 1 821 ? 32.553 6.268 -2.837 1.00 60.75 821 SER A N 1
ATOM 6703 C CA . SER A 1 821 ? 31.162 6.504 -3.240 1.00 60.75 821 SER A CA 1
ATOM 6704 C C . SER A 1 821 ? 30.654 5.415 -4.189 1.00 60.75 821 SER A C 1
ATOM 6706 O O . SER A 1 821 ? 31.348 4.955 -5.105 1.00 60.75 821 SER A O 1
ATOM 6708 N N . TYR A 1 822 ? 29.421 4.974 -3.935 1.00 66.81 822 TYR A N 1
ATOM 6709 C CA . TYR A 1 822 ? 28.800 3.860 -4.646 1.00 66.81 822 TYR A CA 1
ATOM 6710 C C . TYR A 1 822 ? 28.694 4.132 -6.152 1.00 66.81 822 TYR A C 1
ATOM 6712 O O . TYR A 1 822 ? 29.090 3.287 -6.948 1.00 66.81 822 TYR A O 1
ATOM 6720 N N . GLU A 1 823 ? 28.270 5.336 -6.540 1.00 69.06 823 GLU A N 1
ATOM 6721 C CA . GLU A 1 823 ? 28.088 5.742 -7.938 1.00 69.06 823 GLU A CA 1
ATOM 6722 C C . GLU A 1 823 ? 29.373 5.615 -8.769 1.00 69.06 823 GLU A C 1
ATOM 6724 O O . GLU A 1 823 ? 29.382 5.001 -9.840 1.00 69.06 823 GLU A O 1
ATOM 6729 N N . TYR A 1 824 ? 30.502 6.100 -8.245 1.00 72.56 824 TYR A N 1
ATOM 6730 C CA . TYR A 1 824 ? 31.790 6.009 -8.931 1.00 72.56 824 TYR A CA 1
ATOM 6731 C C . TYR A 1 824 ? 32.307 4.564 -9.025 1.00 72.56 824 TYR A C 1
ATOM 6733 O O . TYR A 1 824 ? 32.826 4.137 -10.067 1.00 72.56 824 TYR A O 1
ATOM 6741 N N . LYS A 1 825 ? 32.176 3.791 -7.935 1.00 77.88 825 LYS A N 1
ATOM 6742 C CA . LYS A 1 825 ? 32.536 2.364 -7.905 1.00 77.88 825 LYS A CA 1
ATOM 6743 C C . LYS A 1 825 ? 31.697 1.576 -8.906 1.00 77.88 825 LYS A C 1
ATOM 6745 O O . LYS A 1 825 ? 32.261 0.847 -9.726 1.00 77.88 825 LYS A O 1
ATOM 6750 N N . ARG A 1 826 ? 30.385 1.797 -8.912 1.00 82.31 826 ARG A N 1
ATOM 6751 C CA . ARG A 1 826 ? 29.456 1.103 -9.793 1.00 82.31 826 ARG A CA 1
ATOM 6752 C C . ARG A 1 826 ? 29.654 1.495 -11.251 1.00 82.31 826 ARG A C 1
ATOM 6754 O O . ARG A 1 826 ? 29.664 0.611 -12.093 1.00 82.31 826 ARG A O 1
ATOM 6761 N N . TYR A 1 827 ? 29.943 2.758 -11.575 1.00 84.62 827 TYR A N 1
ATOM 6762 C CA . TYR A 1 827 ? 30.291 3.153 -12.949 1.00 84.62 827 TYR A CA 1
ATOM 6763 C C . TYR A 1 827 ? 31.549 2.426 -13.466 1.00 84.62 827 TYR A C 1
ATOM 6765 O O . TYR A 1 827 ? 31.626 2.016 -14.628 1.00 84.62 827 TYR A O 1
ATOM 6773 N N . LYS A 1 828 ? 32.539 2.195 -12.589 1.00 83.81 828 LYS A N 1
ATOM 6774 C CA . LYS A 1 828 ? 33.738 1.398 -12.907 1.00 83.81 828 LYS A CA 1
ATOM 6775 C C . LYS A 1 828 ? 33.411 -0.085 -13.110 1.00 83.81 828 LYS A C 1
ATOM 6777 O O . LYS A 1 828 ? 34.014 -0.708 -13.985 1.00 83.81 828 LYS A O 1
ATOM 6782 N N . GLU A 1 829 ? 32.533 -0.651 -12.291 1.00 86.12 829 GLU A N 1
ATOM 6783 C CA . GLU A 1 829 ? 32.063 -2.036 -12.421 1.00 86.12 829 GLU A CA 1
ATOM 6784 C C . GLU A 1 829 ? 31.230 -2.224 -13.682 1.00 86.12 829 GLU A C 1
ATOM 6786 O O . GLU A 1 829 ? 31.534 -3.112 -14.463 1.00 86.12 829 GLU A O 1
ATOM 6791 N N . LEU A 1 830 ? 30.303 -1.311 -13.963 1.00 86.94 830 LEU A N 1
ATOM 6792 C CA . LEU A 1 830 ? 29.478 -1.304 -15.164 1.00 86.94 830 LEU A CA 1
ATOM 6793 C C . LEU A 1 830 ? 30.329 -1.339 -16.435 1.00 86.94 830 LEU A C 1
ATOM 6795 O O . LEU A 1 830 ? 30.066 -2.115 -17.349 1.00 86.94 830 LEU A O 1
ATOM 6799 N N . ARG A 1 831 ? 31.427 -0.574 -16.469 1.00 88.56 831 ARG A N 1
ATOM 6800 C CA . ARG A 1 831 ? 32.405 -0.659 -17.560 1.00 88.56 831 ARG A CA 1
ATOM 6801 C C . ARG A 1 831 ? 32.962 -2.078 -17.730 1.00 88.56 831 ARG A C 1
ATOM 6803 O O . ARG A 1 831 ? 33.189 -2.502 -18.857 1.00 88.56 831 ARG A O 1
ATOM 6810 N N . LYS A 1 832 ? 33.222 -2.812 -16.645 1.00 86.50 832 LYS A N 1
ATOM 6811 C CA . LYS A 1 832 ? 33.662 -4.217 -16.716 1.00 86.50 832 LYS A CA 1
ATOM 6812 C C . LYS A 1 832 ? 32.519 -5.137 -17.143 1.00 86.50 832 LYS A C 1
ATOM 6814 O O . LYS A 1 832 ? 32.760 -6.023 -17.955 1.00 86.50 832 LYS A O 1
ATOM 6819 N N . ASP A 1 833 ? 31.307 -4.907 -16.655 1.00 85.31 833 ASP A N 1
ATOM 6820 C CA . ASP A 1 833 ? 30.119 -5.705 -16.981 1.00 85.31 833 ASP A CA 1
ATOM 6821 C C . ASP A 1 833 ? 29.750 -5.591 -18.471 1.00 85.31 833 ASP A C 1
ATOM 6823 O O . ASP A 1 833 ? 29.226 -6.532 -19.059 1.00 85.31 833 ASP A O 1
ATOM 6827 N N . LEU A 1 834 ? 30.094 -4.470 -19.117 1.00 84.94 834 LEU A N 1
ATOM 6828 C CA . LEU A 1 834 ? 29.978 -4.282 -20.568 1.00 84.94 834 LEU A CA 1
ATOM 6829 C C . LEU A 1 834 ? 30.973 -5.120 -21.390 1.00 84.94 834 LEU A C 1
ATOM 6831 O O . LEU A 1 834 ? 30.826 -5.184 -22.611 1.00 84.94 834 LEU A O 1
ATOM 6835 N N . SER A 1 835 ? 31.979 -5.742 -20.759 1.00 83.00 835 SER A N 1
ATOM 6836 C CA . SER A 1 835 ? 32.950 -6.577 -21.471 1.00 83.00 835 SER A CA 1
ATOM 6837 C C . SER A 1 835 ? 32.309 -7.873 -21.951 1.00 83.00 835 SER A C 1
ATOM 6839 O O . SER A 1 835 ? 31.674 -8.605 -21.193 1.00 83.00 835 SER A O 1
ATOM 6841 N N . ILE A 1 836 ? 32.521 -8.183 -23.224 1.00 77.69 836 ILE A N 1
ATOM 6842 C CA . ILE A 1 836 ? 32.066 -9.433 -23.813 1.00 77.69 836 ILE A CA 1
ATOM 6843 C C . ILE A 1 836 ? 33.209 -10.440 -23.736 1.00 77.69 836 ILE A C 1
ATOM 6845 O O . ILE A 1 836 ? 34.164 -10.381 -24.507 1.00 77.69 836 ILE A O 1
ATOM 6849 N N . ARG A 1 837 ? 33.121 -11.372 -22.782 1.00 65.25 837 ARG A N 1
ATOM 6850 C CA . ARG A 1 837 ? 34.079 -12.477 -22.676 1.00 65.25 837 ARG A CA 1
ATOM 6851 C C . ARG A 1 837 ? 33.777 -13.496 -23.776 1.00 65.25 837 ARG A C 1
ATOM 6853 O O . ARG A 1 837 ? 32.679 -14.039 -23.813 1.00 65.25 837 ARG A O 1
ATOM 6860 N N . TYR A 1 838 ? 34.758 -13.746 -24.644 1.00 73.31 838 TYR A N 1
ATOM 6861 C CA . TYR A 1 838 ? 34.684 -14.696 -25.765 1.00 73.31 838 TYR A CA 1
ATOM 6862 C C . TYR A 1 838 ? 33.629 -14.335 -26.835 1.00 73.31 838 TYR A C 1
ATOM 6864 O O . TYR A 1 838 ? 32.661 -15.072 -27.034 1.00 73.31 838 TYR A O 1
ATOM 6872 N N . PRO A 1 839 ? 33.812 -13.225 -27.576 1.00 79.62 839 PRO A N 1
ATOM 6873 C CA . PRO A 1 839 ? 32.857 -12.780 -28.597 1.00 79.62 839 PRO A CA 1
ATOM 6874 C C . PRO A 1 839 ? 32.591 -13.842 -29.673 1.00 79.62 839 PRO A C 1
ATOM 6876 O O . PRO A 1 839 ? 31.437 -14.059 -30.038 1.00 79.62 839 PRO A O 1
ATOM 6879 N N . GLY A 1 840 ? 33.622 -14.582 -30.103 1.00 65.88 840 GLY A N 1
ATOM 6880 C CA . GLY A 1 840 ? 33.472 -15.683 -31.062 1.00 65.88 840 GLY A CA 1
ATOM 6881 C C . GLY A 1 840 ? 32.546 -16.801 -30.568 1.00 65.88 840 GLY A C 1
ATOM 6882 O O . GLY A 1 840 ? 31.736 -17.312 -31.337 1.00 65.88 840 GLY A O 1
ATOM 6883 N N . PHE A 1 841 ? 32.580 -17.125 -29.271 1.00 77.81 841 PHE A N 1
ATOM 6884 C CA . PHE A 1 841 ? 31.674 -18.118 -28.690 1.00 77.81 841 PHE A CA 1
ATOM 6885 C C . PHE A 1 841 ? 30.224 -17.624 -28.676 1.00 77.81 841 PHE A C 1
ATOM 6887 O O . PHE A 1 841 ? 29.325 -18.388 -29.003 1.00 77.81 841 PHE A O 1
ATOM 6894 N N . LEU A 1 842 ? 29.974 -16.348 -28.358 1.00 76.00 842 LEU A N 1
ATOM 6895 C CA . LEU A 1 842 ? 28.615 -15.787 -28.393 1.00 76.00 842 LEU A CA 1
ATOM 6896 C C . LEU A 1 842 ? 28.038 -15.700 -29.808 1.00 76.00 842 LEU A C 1
ATOM 6898 O O . LEU A 1 842 ? 26.832 -15.871 -29.971 1.00 76.00 842 LEU A O 1
ATOM 6902 N N . VAL A 1 843 ? 28.878 -15.476 -30.823 1.00 75.38 843 VAL A N 1
ATOM 6903 C CA . VAL A 1 843 ? 28.473 -15.567 -32.233 1.00 75.38 843 VAL A CA 1
ATOM 6904 C C . VAL A 1 843 ? 27.978 -16.984 -32.537 1.00 75.38 843 VAL A C 1
ATOM 6906 O O . VAL A 1 843 ? 26.842 -17.153 -32.975 1.00 75.38 843 VAL A O 1
ATOM 6909 N N . VAL A 1 844 ? 28.777 -18.009 -32.226 1.00 72.75 844 VAL A N 1
ATOM 6910 C CA . VAL A 1 844 ? 28.414 -19.414 -32.482 1.00 72.75 844 VAL A CA 1
ATOM 6911 C C . VAL A 1 844 ? 27.200 -19.842 -31.651 1.00 72.75 844 VAL A C 1
ATOM 6913 O O . VAL A 1 844 ? 26.227 -20.354 -32.198 1.00 72.75 844 VAL A O 1
ATOM 6916 N N . ALA A 1 845 ? 27.203 -19.585 -30.344 1.00 76.06 845 ALA A N 1
ATOM 6917 C CA . ALA A 1 845 ? 26.114 -19.952 -29.441 1.00 76.06 845 ALA A CA 1
ATOM 6918 C C . ALA A 1 845 ? 24.808 -19.211 -29.770 1.00 76.06 845 ALA A C 1
ATOM 6920 O O . ALA A 1 845 ? 23.734 -19.809 -29.736 1.00 76.06 845 ALA A O 1
ATOM 6921 N N . GLY A 1 846 ? 24.887 -17.923 -30.118 1.00 78.44 846 GLY A N 1
ATOM 6922 C CA . GLY A 1 846 ? 23.740 -17.124 -30.543 1.00 78.44 846 GLY A CA 1
ATOM 6923 C C . GLY A 1 846 ? 23.128 -17.644 -31.841 1.00 78.44 846 GLY A C 1
ATOM 6924 O O . GLY A 1 846 ? 21.912 -17.815 -31.916 1.00 78.44 846 GLY A O 1
ATOM 6925 N N . PHE A 1 847 ? 23.967 -17.982 -32.824 1.00 81.12 847 PHE A N 1
ATOM 6926 C CA . PHE A 1 847 ? 23.532 -18.593 -34.079 1.00 81.12 847 PHE A CA 1
ATOM 6927 C C . PHE A 1 847 ? 22.888 -19.970 -33.862 1.00 81.12 847 PHE A C 1
ATOM 6929 O O . PHE A 1 847 ? 21.779 -20.208 -34.333 1.00 81.12 847 PHE A O 1
ATOM 6936 N N . MET A 1 848 ? 23.516 -20.843 -33.068 1.00 78.00 848 MET A N 1
ATOM 6937 C CA . MET A 1 848 ? 22.963 -22.159 -32.718 1.00 78.00 848 MET A CA 1
ATOM 6938 C C . MET A 1 848 ? 21.619 -22.040 -31.991 1.00 78.00 848 MET A C 1
ATOM 6940 O O . MET A 1 848 ? 20.679 -22.772 -32.293 1.00 78.00 848 MET A O 1
ATOM 6944 N N . LYS A 1 849 ? 21.491 -21.077 -31.070 1.00 84.88 849 LYS A N 1
ATOM 6945 C CA . LYS A 1 849 ? 20.229 -20.785 -30.379 1.00 84.88 849 LYS A CA 1
ATOM 6946 C C . LYS A 1 849 ? 19.158 -20.258 -31.337 1.00 84.88 849 LYS A C 1
ATOM 6948 O O . LYS A 1 849 ? 17.989 -20.609 -31.187 1.00 84.88 849 LYS A O 1
ATOM 6953 N N . ALA A 1 850 ? 19.545 -19.433 -32.310 1.00 82.38 850 ALA A N 1
ATOM 6954 C CA . ALA A 1 850 ? 18.633 -18.917 -33.322 1.00 82.38 850 ALA A CA 1
ATOM 6955 C C . ALA A 1 850 ? 18.111 -20.037 -34.233 1.00 82.38 850 ALA A C 1
ATOM 6957 O O . ALA A 1 850 ? 16.904 -20.130 -34.433 1.00 82.38 850 ALA A O 1
ATOM 6958 N N . LEU A 1 851 ? 18.997 -20.926 -34.699 1.00 79.25 851 LEU A N 1
ATOM 6959 C CA . LEU A 1 851 ? 18.640 -22.105 -35.492 1.00 79.25 851 LEU A CA 1
ATOM 6960 C C . LEU A 1 851 ? 17.736 -23.071 -34.722 1.00 79.25 851 LEU A C 1
ATOM 6962 O O . LEU A 1 851 ? 16.711 -23.494 -35.248 1.00 79.25 851 LEU A O 1
ATOM 6966 N N . ALA A 1 852 ? 18.067 -23.378 -33.464 1.00 76.56 852 ALA A N 1
ATOM 6967 C CA . ALA A 1 852 ? 17.215 -24.209 -32.613 1.00 76.56 852 ALA A CA 1
ATOM 6968 C C . ALA A 1 852 ? 15.819 -23.586 -32.432 1.00 76.56 852 ALA A C 1
ATOM 6970 O O . ALA A 1 852 ? 14.809 -24.285 -32.505 1.00 76.56 852 ALA A O 1
ATOM 6971 N N . GLY A 1 853 ? 15.761 -22.261 -32.259 1.00 78.88 853 GLY A N 1
ATOM 6972 C CA . GLY A 1 853 ? 14.511 -21.507 -32.215 1.00 78.88 853 GLY A CA 1
ATOM 6973 C C . GLY A 1 853 ? 13.724 -21.555 -33.528 1.00 78.88 853 GLY A C 1
ATOM 6974 O O . GLY A 1 853 ? 12.509 -21.701 -33.487 1.00 78.88 853 GLY A O 1
ATOM 6975 N N . GLU A 1 854 ? 14.390 -21.481 -34.684 1.00 78.31 854 GLU A N 1
ATOM 6976 C CA . GLU A 1 854 ? 13.761 -21.587 -36.011 1.00 78.31 854 GLU A CA 1
ATOM 6977 C C . GLU A 1 854 ? 13.141 -22.972 -36.237 1.00 78.31 854 GLU A C 1
ATOM 6979 O O . GLU A 1 854 ? 12.002 -23.083 -36.690 1.00 78.31 854 GLU A O 1
ATOM 6984 N N . VAL A 1 855 ? 13.856 -24.031 -35.849 1.00 74.56 855 VAL A N 1
ATOM 6985 C CA . VAL A 1 855 ? 13.373 -25.417 -35.924 1.00 74.56 855 VAL A CA 1
ATOM 6986 C C . VAL A 1 855 ? 12.152 -25.612 -35.020 1.00 74.56 855 VAL A C 1
ATOM 6988 O O . VAL A 1 855 ? 11.138 -26.151 -35.460 1.00 74.56 855 VAL A O 1
ATOM 6991 N N . LEU A 1 856 ? 12.193 -25.110 -33.781 1.00 70.62 856 LEU A N 1
ATOM 6992 C CA . LEU A 1 856 ? 11.048 -25.130 -32.861 1.00 70.62 856 LEU A CA 1
ATOM 6993 C C . LEU A 1 856 ? 9.860 -24.308 -33.380 1.00 70.62 856 LEU A C 1
ATOM 6995 O O . LEU A 1 856 ? 8.708 -24.724 -33.240 1.00 70.62 856 LEU A O 1
ATOM 6999 N N . HIS A 1 857 ? 10.117 -23.157 -33.997 1.00 75.00 857 HIS A N 1
ATOM 7000 C CA . HIS A 1 857 ? 9.086 -22.314 -34.596 1.00 75.00 857 HIS A CA 1
ATOM 7001 C C . HIS A 1 857 ? 8.387 -23.025 -35.760 1.00 75.00 857 HIS A C 1
ATOM 7003 O O . HIS A 1 857 ? 7.158 -23.041 -35.833 1.00 75.00 857 HIS A O 1
ATOM 7009 N N . PHE A 1 858 ? 9.161 -23.685 -36.621 1.00 73.00 858 PHE A N 1
ATOM 7010 C CA . PHE A 1 858 ? 8.651 -24.482 -37.732 1.00 73.00 858 PHE A CA 1
ATOM 7011 C C . PHE A 1 858 ? 7.828 -25.687 -37.246 1.00 73.00 858 PHE A C 1
ATOM 7013 O O . PHE A 1 858 ? 6.679 -25.856 -37.656 1.00 73.00 858 PHE A O 1
ATOM 7020 N N . ILE A 1 859 ? 8.359 -26.472 -36.301 1.00 75.31 859 ILE A N 1
ATOM 7021 C CA . ILE A 1 859 ? 7.676 -27.650 -35.732 1.00 75.31 859 ILE A CA 1
ATOM 7022 C C . ILE A 1 859 ? 6.392 -27.249 -34.989 1.00 75.31 859 ILE A C 1
ATOM 7024 O O . ILE A 1 859 ? 5.379 -27.941 -35.073 1.00 75.31 859 ILE A O 1
ATOM 7028 N N . SER A 1 860 ? 6.386 -26.099 -34.310 1.00 71.56 860 SER A N 1
ATOM 7029 C CA . SER A 1 860 ? 5.204 -25.578 -33.607 1.00 71.56 860 SER A CA 1
ATOM 7030 C C . SER A 1 860 ? 4.194 -24.855 -34.511 1.00 71.56 860 SER A C 1
ATOM 7032 O O . SER A 1 860 ? 3.241 -24.261 -33.997 1.00 71.56 860 SER A O 1
ATOM 7034 N N . ARG A 1 861 ? 4.372 -24.884 -35.845 1.00 69.75 861 ARG A N 1
ATOM 7035 C CA . ARG A 1 861 ? 3.542 -24.157 -36.829 1.00 69.75 861 ARG A CA 1
ATOM 7036 C C . ARG A 1 861 ? 3.396 -22.669 -36.491 1.00 69.75 861 ARG A C 1
ATOM 7038 O O . ARG A 1 861 ? 2.301 -22.110 -36.519 1.00 69.75 861 ARG A O 1
ATOM 7045 N N . GLY A 1 862 ? 4.501 -22.041 -36.109 1.00 56.34 862 GLY A N 1
ATOM 7046 C CA . GLY A 1 862 ? 4.575 -20.613 -35.821 1.00 56.34 862 GLY A CA 1
ATOM 7047 C C . GLY A 1 862 ? 4.048 -20.187 -34.447 1.00 56.34 862 GLY A C 1
ATOM 7048 O O . GLY A 1 862 ? 4.026 -18.993 -34.156 1.00 56.34 862 GLY A O 1
ATOM 7049 N N . ARG A 1 863 ? 3.628 -21.124 -33.583 1.00 55.38 863 ARG A N 1
ATOM 7050 C CA . ARG A 1 863 ? 3.024 -20.791 -32.279 1.00 55.38 863 ARG A CA 1
ATOM 7051 C C . ARG A 1 863 ? 4.036 -20.471 -31.176 1.00 55.38 863 ARG A C 1
ATOM 7053 O O . ARG A 1 863 ? 3.653 -19.849 -30.190 1.00 55.38 863 ARG A O 1
ATOM 7060 N N . LEU A 1 864 ? 5.303 -20.868 -31.319 1.00 51.47 864 LEU A N 1
ATOM 7061 C CA . LEU A 1 864 ? 6.352 -20.619 -30.324 1.00 51.47 864 LEU A CA 1
ATOM 7062 C C . LEU A 1 864 ? 7.559 -19.923 -30.969 1.00 51.47 864 LEU A C 1
ATOM 7064 O O . LEU A 1 864 ? 8.192 -20.468 -31.866 1.00 51.47 864 LEU A O 1
ATOM 7068 N N . ASP A 1 865 ? 7.898 -18.722 -30.497 1.00 56.56 865 ASP A N 1
ATOM 7069 C CA . ASP A 1 865 ? 9.172 -18.034 -30.778 1.00 56.56 865 ASP A CA 1
ATOM 7070 C C . ASP A 1 865 ? 10.096 -18.169 -29.554 1.00 56.56 865 ASP A C 1
ATOM 7072 O O . ASP A 1 865 ? 10.479 -17.205 -28.886 1.00 56.56 865 ASP A O 1
ATOM 7076 N N . LEU A 1 866 ? 10.385 -19.417 -29.179 1.00 58.84 866 LEU A N 1
ATOM 7077 C CA . LEU A 1 866 ? 11.295 -19.722 -28.081 1.00 58.84 866 LEU A CA 1
ATOM 7078 C C . LEU A 1 866 ? 12.712 -19.850 -28.633 1.00 58.84 866 LEU A C 1
ATOM 7080 O O . LEU A 1 866 ? 13.134 -20.910 -29.079 1.00 58.84 866 LEU A O 1
ATOM 7084 N N . GLY A 1 867 ? 13.462 -18.753 -28.580 1.00 60.66 867 GLY A N 1
ATOM 7085 C CA . GLY A 1 867 ? 14.911 -18.782 -28.775 1.00 60.66 867 GLY A CA 1
ATOM 7086 C C . GLY A 1 867 ? 15.419 -18.075 -30.025 1.00 60.66 867 GLY A C 1
ATOM 7087 O O . GLY A 1 867 ? 16.537 -17.569 -29.957 1.00 60.66 867 GLY A O 1
ATOM 7088 N N . LYS A 1 868 ? 14.616 -17.921 -31.088 1.00 75.19 868 LYS A N 1
ATOM 7089 C CA . LYS A 1 868 ? 15.038 -17.302 -32.360 1.00 75.19 868 LYS A CA 1
ATOM 7090 C C . LYS A 1 868 ? 15.468 -15.848 -32.170 1.00 75.19 868 LYS A C 1
ATOM 7092 O O . LYS A 1 868 ? 16.632 -15.512 -32.382 1.00 75.19 868 LYS A O 1
ATOM 7097 N N . THR A 1 869 ? 14.575 -14.993 -31.677 1.00 75.94 869 THR A N 1
ATOM 7098 C CA . THR A 1 869 ? 14.881 -13.571 -31.412 1.00 75.94 869 THR A CA 1
ATOM 7099 C C . THR A 1 869 ? 16.006 -13.388 -30.392 1.00 75.94 869 THR A C 1
ATOM 7101 O O . THR A 1 869 ? 16.910 -12.573 -30.582 1.00 75.94 869 THR A O 1
ATOM 7104 N N . SER A 1 870 ? 16.001 -14.186 -29.322 1.00 78.69 870 SER A N 1
ATOM 7105 C CA . SER A 1 870 ? 17.047 -14.122 -28.296 1.00 78.69 870 SER A CA 1
ATOM 7106 C C . SER A 1 870 ? 18.415 -14.605 -28.799 1.00 78.69 870 SER A C 1
ATOM 7108 O O . SER A 1 870 ? 19.433 -14.078 -28.362 1.00 78.69 870 SER A O 1
ATOM 7110 N N . GLY A 1 871 ? 18.448 -15.577 -29.717 1.00 77.38 871 GLY A N 1
ATOM 7111 C CA . GLY A 1 871 ? 19.665 -16.110 -30.326 1.00 77.38 871 GLY A CA 1
ATOM 7112 C C . GLY A 1 871 ? 20.321 -15.090 -31.247 1.00 77.38 871 GLY A C 1
ATOM 7113 O O . GLY A 1 871 ? 21.507 -14.803 -31.086 1.00 77.38 871 GLY A O 1
ATOM 7114 N N . TRP A 1 872 ? 19.534 -14.440 -32.111 1.00 81.19 872 TRP A N 1
ATOM 7115 C CA . TRP A 1 872 ? 20.016 -13.336 -32.948 1.00 81.19 872 TRP A CA 1
ATOM 7116 C C . TRP A 1 872 ? 20.553 -12.166 -32.117 1.00 81.19 872 TRP A C 1
ATOM 7118 O O . TRP A 1 872 ? 21.631 -11.652 -32.402 1.00 81.19 872 TRP A O 1
ATOM 7128 N N . ALA A 1 873 ? 19.872 -11.790 -31.032 1.00 78.88 873 ALA A N 1
ATOM 7129 C CA . ALA A 1 873 ? 20.361 -10.746 -30.131 1.00 78.88 873 ALA A CA 1
ATOM 7130 C C . ALA A 1 873 ? 21.706 -11.108 -29.464 1.00 78.88 873 ALA A C 1
ATOM 7132 O O . ALA A 1 873 ? 22.563 -10.239 -29.265 1.00 78.88 873 ALA A O 1
ATOM 7133 N N . THR A 1 874 ? 21.912 -12.383 -29.113 1.00 80.88 874 THR A N 1
ATOM 7134 C CA . THR A 1 874 ? 23.192 -12.889 -28.591 1.00 80.88 874 THR A CA 1
ATOM 7135 C C . THR A 1 874 ? 24.279 -12.907 -29.671 1.00 80.88 874 THR A C 1
ATOM 7137 O O . THR A 1 874 ? 25.395 -12.465 -29.403 1.00 80.88 874 THR A O 1
ATOM 7140 N N . PHE A 1 875 ? 23.946 -13.321 -30.897 1.00 83.06 875 PHE A N 1
ATOM 7141 C CA . PHE A 1 875 ? 24.848 -13.286 -32.052 1.00 83.06 875 PHE A CA 1
ATOM 7142 C C . PHE A 1 875 ? 25.344 -11.863 -32.336 1.00 83.06 875 PHE A C 1
ATOM 7144 O O . PHE A 1 875 ? 26.551 -11.627 -32.413 1.00 83.06 875 PHE A O 1
ATOM 7151 N N . TYR A 1 876 ? 24.425 -10.895 -32.427 1.00 81.69 876 TYR A N 1
ATOM 7152 C CA . TYR A 1 876 ? 24.784 -9.499 -32.678 1.00 81.69 876 TYR A CA 1
ATOM 7153 C C . TYR A 1 876 ? 25.597 -8.900 -31.535 1.00 81.69 876 TYR A C 1
ATOM 7155 O O . TYR A 1 876 ? 26.515 -8.133 -31.799 1.00 81.69 876 TYR A O 1
ATOM 7163 N N . ALA A 1 877 ? 25.333 -9.279 -30.281 1.00 78.81 877 ALA A N 1
ATOM 7164 C CA . ALA A 1 877 ? 26.181 -8.854 -29.170 1.00 78.81 877 ALA A CA 1
ATOM 7165 C C . ALA A 1 877 ? 27.632 -9.341 -29.342 1.00 78.81 877 ALA A C 1
ATOM 7167 O O . ALA A 1 877 ? 28.549 -8.549 -29.160 1.00 78.81 877 ALA A O 1
ATOM 7168 N N . GLY A 1 878 ? 27.845 -10.597 -29.752 1.00 76.19 878 GLY A N 1
ATOM 7169 C CA . GLY A 1 878 ? 29.185 -11.120 -30.043 1.00 76.19 878 GLY A CA 1
ATOM 7170 C C . GLY A 1 878 ? 29.871 -10.411 -31.217 1.00 76.19 878 GLY A C 1
ATOM 7171 O O . GLY A 1 878 ? 31.042 -10.057 -31.114 1.00 76.19 878 GLY A O 1
ATOM 7172 N N . ARG A 1 879 ? 29.136 -10.147 -32.307 1.00 82.94 879 ARG A N 1
ATOM 7173 C CA . ARG A 1 879 ? 29.654 -9.445 -33.497 1.00 82.94 879 ARG A CA 1
ATOM 7174 C C . ARG A 1 879 ? 29.993 -7.972 -33.227 1.00 82.94 879 ARG A C 1
ATOM 7176 O O . ARG A 1 879 ? 30.921 -7.441 -33.824 1.00 82.94 879 ARG A O 1
ATOM 7183 N N . GLU A 1 880 ? 29.255 -7.320 -32.334 1.00 84.62 880 GLU A N 1
ATOM 7184 C CA . GLU A 1 880 ? 29.409 -5.901 -31.982 1.00 84.62 880 GLU A CA 1
ATOM 7185 C C . GLU A 1 880 ? 30.303 -5.681 -30.746 1.00 84.62 880 GLU A C 1
ATOM 7187 O O . GLU A 1 880 ? 30.183 -4.670 -30.047 1.00 84.62 880 GLU A O 1
ATOM 7192 N N . SER A 1 881 ? 31.221 -6.607 -30.451 1.00 82.31 881 SER A N 1
ATOM 7193 C CA . SER A 1 881 ? 32.118 -6.489 -29.294 1.00 82.31 881 SER A CA 1
ATOM 7194 C C . SER A 1 881 ? 33.013 -5.245 -29.351 1.00 82.31 881 SER A C 1
ATOM 7196 O O . SER A 1 881 ? 33.221 -4.602 -28.325 1.00 82.31 881 SER A O 1
ATOM 7198 N N . SER A 1 882 ? 33.459 -4.833 -30.540 1.00 81.44 882 SER A N 1
ATOM 7199 C CA . SER A 1 882 ? 34.248 -3.606 -30.741 1.00 81.44 882 SER A CA 1
ATOM 7200 C C . SER A 1 882 ? 33.470 -2.332 -30.389 1.00 81.44 882 SER A C 1
ATOM 7202 O O . SER A 1 882 ? 34.026 -1.385 -29.835 1.00 81.44 882 SER A O 1
ATOM 7204 N N . SER A 1 883 ? 32.156 -2.314 -30.633 1.00 83.06 883 SER A N 1
ATOM 7205 C CA . SER A 1 883 ? 31.277 -1.215 -30.220 1.00 83.06 883 SER A CA 1
ATOM 7206 C C . SER A 1 883 ? 31.173 -1.136 -28.688 1.00 83.06 883 SER A C 1
ATOM 7208 O O . SER A 1 883 ? 31.181 -0.049 -28.107 1.00 83.06 883 SER A O 1
ATOM 7210 N N . ARG A 1 884 ? 31.149 -2.284 -27.990 1.00 85.00 884 ARG A N 1
ATOM 7211 C CA . ARG A 1 884 ? 31.223 -2.320 -26.515 1.00 85.00 884 ARG A CA 1
ATOM 7212 C C . ARG A 1 884 ? 32.568 -1.812 -26.005 1.00 85.00 884 ARG A C 1
ATOM 7214 O O . ARG A 1 884 ? 32.578 -1.031 -25.057 1.00 85.00 884 ARG A O 1
ATOM 7221 N N . GLU A 1 885 ? 33.672 -2.178 -26.649 1.00 87.06 885 GLU A N 1
ATOM 7222 C CA . GLU A 1 885 ? 35.005 -1.652 -26.322 1.00 87.06 885 GLU A CA 1
ATOM 7223 C C . GLU A 1 885 ? 35.082 -0.130 -26.500 1.00 87.06 885 GLU A C 1
ATOM 7225 O O . GLU A 1 885 ? 35.642 0.568 -25.650 1.00 87.06 885 GLU A O 1
ATOM 7230 N N . PHE A 1 886 ? 34.453 0.409 -27.548 1.00 89.50 886 PHE A N 1
ATOM 7231 C CA . PHE A 1 886 ? 34.355 1.851 -27.758 1.00 89.50 886 PHE A CA 1
ATOM 7232 C C . PHE A 1 886 ? 33.598 2.547 -26.619 1.00 89.50 886 PHE A C 1
ATOM 7234 O O . PHE A 1 886 ? 34.093 3.531 -26.064 1.00 89.50 886 PHE A O 1
ATOM 7241 N N . ILE A 1 887 ? 32.448 2.002 -26.200 1.00 89.31 887 ILE A N 1
ATOM 7242 C CA . ILE A 1 887 ? 31.709 2.503 -25.029 1.00 89.31 887 ILE A CA 1
ATOM 7243 C C . ILE A 1 887 ? 32.595 2.456 -23.778 1.00 89.31 887 ILE A C 1
ATOM 7245 O O . ILE A 1 887 ? 32.693 3.442 -23.048 1.00 89.31 887 ILE A O 1
ATOM 7249 N N . GLN A 1 888 ? 33.290 1.342 -23.534 1.00 90.88 888 GLN A N 1
ATOM 7250 C CA . GLN A 1 888 ? 34.171 1.192 -22.373 1.00 90.88 888 GLN A CA 1
ATOM 7251 C C . GLN A 1 888 ? 35.309 2.218 -22.363 1.00 90.88 888 GLN A C 1
ATOM 7253 O O . GLN A 1 888 ? 35.647 2.757 -21.300 1.00 90.88 888 GLN A O 1
ATOM 7258 N N . LYS A 1 889 ? 35.895 2.496 -23.533 1.00 90.00 889 LYS A N 1
ATOM 7259 C CA . LYS A 1 889 ? 36.912 3.534 -23.711 1.00 90.00 889 LYS A CA 1
ATOM 7260 C C . LYS A 1 889 ? 36.330 4.912 -23.399 1.00 90.00 889 LYS A C 1
ATOM 7262 O O . LYS A 1 889 ? 36.870 5.591 -22.530 1.00 90.00 889 LYS A O 1
ATOM 7267 N N . GLY A 1 890 ? 35.177 5.256 -23.977 1.00 88.19 890 GLY A N 1
ATOM 7268 C CA . GLY A 1 890 ? 34.474 6.511 -23.694 1.00 88.19 890 GLY A CA 1
ATOM 7269 C C . GLY A 1 890 ? 34.170 6.700 -22.204 1.00 88.19 890 GLY A C 1
ATOM 7270 O O . GLY A 1 890 ? 34.468 7.747 -21.632 1.00 88.19 890 GLY A O 1
ATOM 7271 N N . MET A 1 891 ? 33.672 5.663 -21.520 1.00 89.62 891 MET A N 1
ATOM 7272 C CA . MET A 1 891 ? 33.455 5.702 -20.065 1.00 89.62 891 MET A CA 1
ATOM 7273 C C . MET A 1 891 ? 34.763 5.926 -19.293 1.00 89.62 891 MET A C 1
ATOM 7275 O O . MET A 1 891 ? 34.782 6.613 -18.268 1.00 89.62 891 MET A O 1
ATOM 7279 N N . SER A 1 892 ? 35.873 5.345 -19.764 1.00 88.25 892 SER A N 1
ATOM 7280 C CA . SER A 1 892 ? 37.193 5.585 -19.182 1.00 88.25 892 SER A CA 1
ATOM 7281 C C . SER A 1 892 ? 37.657 7.025 -19.372 1.00 88.25 892 SER A C 1
ATOM 7283 O O . SER A 1 892 ? 38.347 7.541 -18.492 1.00 88.25 892 SER A O 1
ATOM 7285 N N . ASP A 1 893 ? 37.313 7.651 -20.491 1.00 86.94 893 ASP A N 1
ATOM 7286 C CA . ASP A 1 893 ? 37.716 9.015 -20.811 1.00 86.94 893 ASP A CA 1
ATOM 7287 C C . ASP A 1 893 ? 36.876 10.040 -20.038 1.00 86.94 893 ASP A C 1
ATOM 7289 O O . ASP A 1 893 ? 37.462 10.938 -19.437 1.00 86.94 893 ASP A O 1
ATOM 7293 N N . ILE A 1 894 ? 35.560 9.826 -19.878 1.00 84.19 894 ILE A N 1
ATOM 7294 C CA . ILE A 1 894 ? 34.728 10.584 -18.915 1.00 84.19 894 ILE A CA 1
ATOM 7295 C C . ILE A 1 894 ? 35.346 10.532 -17.521 1.00 84.19 894 ILE A C 1
ATOM 7297 O O . ILE A 1 894 ? 35.556 11.559 -16.888 1.00 84.19 894 ILE A O 1
ATOM 7301 N N . LYS A 1 895 ? 35.714 9.337 -17.050 1.00 83.38 895 LYS A N 1
ATOM 7302 C CA . LYS A 1 895 ? 36.336 9.170 -15.733 1.00 83.38 895 LYS A CA 1
ATOM 7303 C C . LYS A 1 895 ? 37.667 9.922 -15.600 1.00 83.38 895 LYS A C 1
ATOM 7305 O O . LYS A 1 895 ? 37.960 10.446 -14.525 1.00 83.38 895 LYS A O 1
ATOM 7310 N N . LYS A 1 896 ? 38.503 9.930 -16.644 1.00 83.88 896 LYS A N 1
ATOM 7311 C CA . LYS A 1 896 ? 39.780 10.664 -16.644 1.00 83.88 896 LYS A CA 1
ATOM 7312 C C . LYS A 1 896 ? 39.542 12.172 -16.623 1.00 83.88 896 LYS A C 1
ATOM 7314 O O . LYS A 1 896 ? 40.160 12.847 -15.808 1.00 83.88 896 LYS A O 1
ATOM 7319 N N . GLU A 1 897 ? 38.652 12.679 -17.473 1.00 81.62 897 GLU A N 1
ATOM 7320 C CA . GLU A 1 897 ? 38.316 14.106 -17.536 1.00 81.62 897 GLU A CA 1
ATOM 7321 C C . GLU A 1 897 ? 37.669 14.593 -16.242 1.00 81.62 897 GLU A C 1
ATOM 7323 O O . GLU A 1 897 ? 38.065 15.622 -15.707 1.00 81.62 897 GLU A O 1
ATOM 7328 N N . PHE A 1 898 ? 36.778 13.797 -15.661 1.00 74.88 898 PHE A N 1
ATOM 7329 C CA . PHE A 1 898 ? 36.179 14.087 -14.366 1.00 74.88 898 PHE A CA 1
ATOM 7330 C C . PHE A 1 898 ? 37.242 14.169 -13.254 1.00 74.88 898 PHE A C 1
ATOM 7332 O O . PHE A 1 898 ? 37.257 15.108 -12.461 1.00 74.88 898 PHE A O 1
ATOM 7339 N N . LYS A 1 899 ? 38.215 13.242 -13.239 1.00 73.50 899 LYS A N 1
ATOM 7340 C CA . LYS A 1 899 ? 39.349 13.295 -12.298 1.00 73.50 899 LYS A CA 1
ATOM 7341 C C . LYS A 1 899 ? 40.194 14.562 -12.484 1.00 73.50 899 LYS A C 1
ATOM 7343 O O . LYS A 1 899 ? 40.628 15.131 -11.490 1.00 73.50 899 LYS A O 1
ATOM 7348 N N . LYS A 1 900 ? 40.437 14.992 -13.727 1.00 74.88 900 LYS A N 1
ATOM 7349 C CA . LYS A 1 900 ? 41.162 16.242 -14.019 1.00 74.88 900 LYS A CA 1
ATOM 7350 C C . LYS A 1 900 ? 40.369 17.470 -13.568 1.00 74.88 900 LYS A C 1
ATOM 7352 O O . LYS A 1 900 ? 40.955 18.380 -12.998 1.00 74.88 900 LYS A O 1
ATOM 7357 N N . HIS A 1 901 ? 39.052 17.477 -13.779 1.00 68.25 901 HIS A N 1
ATOM 7358 C CA . HIS A 1 901 ? 38.166 18.560 -13.350 1.00 68.25 901 HIS A CA 1
ATOM 7359 C C . HIS A 1 901 ? 38.232 18.780 -11.831 1.00 68.25 901 HIS A C 1
ATOM 7361 O O . HIS A 1 901 ? 38.442 19.906 -11.395 1.00 68.25 901 HIS A O 1
ATOM 7367 N N . LEU A 1 902 ? 38.190 17.702 -11.037 1.00 65.69 902 LEU A N 1
ATOM 7368 C CA . LEU A 1 902 ? 38.367 17.777 -9.579 1.00 65.69 902 LEU A CA 1
ATOM 7369 C C . LEU A 1 902 ? 39.760 18.274 -9.146 1.00 65.69 902 LEU A C 1
ATOM 7371 O O . LEU A 1 902 ? 39.907 18.801 -8.050 1.00 65.69 902 LEU A O 1
ATOM 7375 N N . GLN A 1 903 ? 40.795 18.080 -9.969 1.00 63.72 903 GLN A N 1
ATOM 7376 C CA . GLN A 1 903 ? 42.178 18.440 -9.632 1.00 63.72 903 GLN A CA 1
ATOM 7377 C C . GLN A 1 903 ? 42.547 19.895 -9.965 1.00 63.72 903 GLN A C 1
ATOM 7379 O O . GLN A 1 903 ? 43.538 20.375 -9.425 1.00 63.72 903 GLN A O 1
ATOM 7384 N N . ASN A 1 904 ? 41.776 20.579 -10.818 1.00 56.12 904 ASN A N 1
ATOM 7385 C CA . ASN A 1 904 ? 42.131 21.878 -11.409 1.00 56.12 904 ASN A CA 1
ATOM 7386 C C . ASN A 1 904 ? 41.314 23.074 -10.863 1.00 56.12 904 ASN A C 1
ATOM 7388 O O . ASN A 1 904 ? 41.244 24.108 -11.525 1.00 56.12 904 ASN A O 1
ATOM 7392 N N . LYS A 1 905 ? 40.667 22.966 -9.694 1.00 47.47 905 LYS A N 1
ATOM 7393 C CA . LYS A 1 905 ? 39.889 24.076 -9.104 1.00 47.47 905 LYS A CA 1
ATOM 7394 C C . LYS A 1 905 ? 40.842 25.101 -8.444 1.00 47.47 905 LYS A C 1
ATOM 7396 O O . LYS A 1 905 ? 41.632 24.683 -7.598 1.00 47.47 905 LYS A O 1
ATOM 7401 N N . PRO A 1 906 ? 40.804 26.404 -8.794 1.00 38.28 906 PRO A N 1
ATOM 7402 C CA . PRO A 1 906 ? 41.558 27.439 -8.080 1.00 38.28 906 PRO A CA 1
ATOM 7403 C C . PRO A 1 906 ? 41.051 27.590 -6.638 1.00 38.28 906 PRO A C 1
ATOM 7405 O O . PRO A 1 906 ? 39.840 27.544 -6.411 1.00 38.28 906 PRO A O 1
ATOM 7408 N N . GLN A 1 907 ? 41.961 27.790 -5.678 1.00 36.19 907 GLN A N 1
ATOM 7409 C CA . GLN A 1 907 ? 41.608 28.313 -4.354 1.00 36.19 907 GLN A CA 1
ATOM 7410 C C . GLN A 1 907 ? 40.915 29.669 -4.547 1.00 36.19 907 GLN A C 1
ATOM 7412 O O . GLN A 1 907 ? 41.389 30.501 -5.320 1.00 36.19 907 GLN A O 1
ATOM 7417 N N . ALA A 1 908 ? 39.759 29.862 -3.909 1.00 33.81 908 ALA A N 1
ATOM 7418 C CA . ALA A 1 908 ? 39.066 31.140 -3.943 1.00 33.81 908 ALA A CA 1
ATOM 7419 C C . ALA A 1 908 ? 39.981 32.223 -3.352 1.00 33.81 908 ALA A C 1
ATOM 7421 O O . ALA A 1 908 ? 40.542 32.042 -2.275 1.00 33.81 908 ALA A O 1
ATOM 7422 N N . ILE A 1 909 ? 40.136 33.312 -4.101 1.00 33.66 909 ILE A N 1
ATOM 7423 C CA . ILE A 1 909 ? 40.851 34.524 -3.711 1.00 33.66 909 ILE A CA 1
ATOM 7424 C C . ILE A 1 909 ? 40.177 35.083 -2.453 1.00 33.66 909 ILE A C 1
ATOM 7426 O O . ILE A 1 909 ? 38.970 35.334 -2.456 1.00 33.66 909 ILE A O 1
ATOM 7430 N N . GLU A 1 910 ? 40.958 35.243 -1.386 1.00 30.73 910 GLU A N 1
ATOM 7431 C CA . GLU A 1 910 ? 40.577 35.993 -0.193 1.00 30.73 910 GLU A CA 1
ATOM 7432 C C . GLU A 1 910 ? 40.189 37.423 -0.594 1.00 30.73 910 GLU A C 1
ATOM 7434 O O . GLU A 1 910 ? 40.888 38.083 -1.367 1.00 30.73 910 GLU A O 1
ATOM 7439 N N . ALA A 1 911 ? 39.047 37.895 -0.094 1.00 30.38 911 ALA A N 1
ATOM 7440 C CA . ALA A 1 911 ? 38.659 39.294 -0.219 1.00 30.38 911 ALA A CA 1
ATOM 7441 C C . ALA A 1 911 ? 39.716 40.195 0.459 1.00 30.38 911 ALA A C 1
ATOM 7443 O O . ALA A 1 911 ? 40.330 39.762 1.437 1.00 30.38 911 ALA A O 1
ATOM 7444 N N . PRO A 1 912 ? 39.937 41.437 -0.016 1.00 30.56 912 PRO A N 1
ATOM 7445 C CA . PRO A 1 912 ? 40.958 42.306 0.552 1.00 30.56 912 PRO A CA 1
ATOM 7446 C C . PRO A 1 912 ? 40.632 42.617 2.014 1.00 30.56 912 PRO A C 1
ATOM 7448 O O . PRO A 1 912 ? 39.523 43.052 2.328 1.00 30.56 912 PRO A O 1
ATOM 7451 N N . GLN A 1 913 ? 41.615 42.404 2.889 1.00 28.67 913 GLN A N 1
ATOM 7452 C CA . GLN A 1 913 ? 41.584 42.831 4.282 1.00 28.67 913 GLN A CA 1
ATOM 7453 C C . GLN A 1 913 ? 41.348 44.345 4.348 1.00 28.67 913 GLN A C 1
ATOM 7455 O O . GLN A 1 913 ? 42.128 45.129 3.809 1.00 28.67 913 GLN A O 1
ATOM 7460 N N . GLN A 1 914 ? 40.265 44.751 5.011 1.00 27.89 914 GLN A N 1
ATOM 7461 C CA . GLN A 1 914 ? 40.206 46.058 5.650 1.00 27.89 914 GLN A CA 1
ATOM 7462 C C . GLN A 1 914 ? 40.851 45.913 7.027 1.00 27.89 914 GLN A C 1
ATOM 7464 O O . GLN A 1 914 ? 40.403 45.108 7.843 1.00 27.89 914 GLN A O 1
ATOM 7469 N N . ASP A 1 915 ? 41.916 46.679 7.241 1.00 32.84 915 ASP A N 1
ATOM 7470 C CA . ASP A 1 915 ? 42.549 46.896 8.536 1.00 32.84 915 ASP A CA 1
ATOM 7471 C C . ASP A 1 915 ? 41.512 47.349 9.569 1.00 32.84 915 ASP A C 1
ATOM 7473 O O . ASP A 1 915 ? 40.989 48.458 9.462 1.00 32.84 915 ASP A O 1
ATOM 7477 N N . GLN A 1 916 ? 41.252 46.516 10.580 1.00 28.58 916 GLN A N 1
ATOM 7478 C CA . GLN A 1 916 ? 40.875 46.961 11.924 1.00 28.58 916 GLN A CA 1
ATOM 7479 C C . GLN A 1 916 ? 41.488 46.017 12.966 1.00 28.58 916 GLN A C 1
ATOM 7481 O O . GLN A 1 916 ? 41.055 44.883 13.154 1.00 28.58 916 GLN A O 1
ATOM 7486 N N . ASP A 1 917 ? 42.559 46.522 13.574 1.00 29.02 917 ASP A N 1
ATOM 7487 C CA . ASP A 1 917 ? 43.013 46.364 14.954 1.00 29.02 917 ASP A CA 1
ATOM 7488 C C . ASP A 1 917 ? 42.755 45.035 15.682 1.00 29.02 917 ASP A C 1
ATOM 7490 O O . ASP A 1 917 ? 41.669 44.717 16.167 1.00 29.02 917 ASP A O 1
ATOM 7494 N N . GLN A 1 918 ? 43.861 44.320 15.896 1.00 28.56 918 GLN A N 1
ATOM 7495 C CA . GLN A 1 918 ? 43.996 43.304 16.930 1.00 28.56 918 GLN A CA 1
ATOM 7496 C C . GLN A 1 918 ? 43.776 43.920 18.323 1.00 28.56 918 GLN A C 1
ATOM 7498 O O . GLN A 1 918 ? 44.637 44.617 18.864 1.00 28.56 918 GLN A O 1
ATOM 7503 N N . HIS A 1 919 ? 42.662 43.565 18.959 1.00 30.67 919 HIS A N 1
ATOM 7504 C CA . HIS A 1 919 ? 42.587 43.467 20.413 1.00 30.67 919 HIS A CA 1
ATOM 7505 C C . HIS A 1 919 ? 42.289 42.014 20.776 1.00 30.67 919 HIS A C 1
ATOM 7507 O O . HIS A 1 919 ? 41.242 41.468 20.434 1.00 30.67 919 HIS A O 1
ATOM 7513 N N . GLY A 1 920 ? 43.273 41.361 21.397 1.00 35.25 920 GLY A N 1
ATOM 7514 C CA . GLY A 1 920 ? 43.178 39.971 21.818 1.00 35.25 920 GLY A CA 1
ATOM 7515 C C . GLY A 1 920 ? 42.113 39.796 22.897 1.00 35.25 920 GLY A C 1
ATOM 7516 O O . GLY A 1 920 ? 42.164 40.460 23.929 1.00 35.25 920 GLY A O 1
ATOM 7517 N N . MET A 1 921 ? 41.184 38.870 22.663 1.00 29.16 921 MET A N 1
ATOM 7518 C CA . MET A 1 921 ? 40.345 38.290 23.707 1.00 29.16 921 MET A CA 1
ATOM 7519 C C . MET A 1 921 ? 40.781 36.852 23.978 1.00 29.16 921 MET A C 1
ATOM 7521 O O . MET A 1 921 ? 41.071 36.069 23.073 1.00 29.16 921 MET A O 1
ATOM 7525 N N . ASP A 1 922 ? 40.886 36.580 25.270 1.00 39.47 922 ASP A N 1
ATOM 7526 C CA . ASP A 1 922 ? 41.440 35.407 25.923 1.00 39.47 922 ASP A CA 1
ATOM 7527 C C . ASP A 1 922 ? 40.580 34.148 25.684 1.00 39.47 922 ASP A C 1
ATOM 7529 O O . ASP A 1 922 ? 39.350 34.195 25.639 1.00 39.47 922 ASP A O 1
ATOM 7533 N N . GLN A 1 923 ? 41.225 32.981 25.574 1.00 38.25 923 GLN A N 1
ATOM 7534 C CA . GLN A 1 923 ? 40.566 31.678 25.379 1.00 38.25 923 GLN A CA 1
ATOM 7535 C C . GLN A 1 923 ? 39.662 31.270 26.561 1.00 38.25 923 GLN A C 1
ATOM 7537 O O . GLN A 1 923 ? 38.936 30.274 26.474 1.00 38.25 923 GLN A O 1
ATOM 7542 N N . SER A 1 924 ? 39.673 32.030 27.659 1.00 38.62 924 SER A N 1
ATOM 7543 C CA . SER A 1 924 ? 38.777 31.845 28.799 1.00 38.62 924 SER A CA 1
ATOM 7544 C C . SER A 1 924 ? 37.340 32.337 28.544 1.00 38.62 924 SER A C 1
ATOM 7546 O O . SER A 1 924 ? 36.406 31.762 29.113 1.00 38.62 924 SER A O 1
ATOM 7548 N N . ASP A 1 925 ? 37.129 33.287 27.624 1.00 39.34 925 ASP A N 1
ATOM 7549 C CA . ASP A 1 925 ? 35.798 33.835 27.315 1.00 39.34 925 ASP A CA 1
ATOM 7550 C C . ASP A 1 925 ? 35.018 32.960 26.318 1.00 39.34 925 ASP A C 1
ATOM 7552 O O . ASP A 1 925 ? 33.824 32.718 26.501 1.00 39.34 925 ASP A O 1
ATOM 7556 N N . ILE A 1 926 ? 35.711 32.333 25.359 1.00 44.03 926 ILE A N 1
ATOM 7557 C CA . ILE A 1 926 ? 35.117 31.353 24.427 1.00 44.03 926 ILE A CA 1
ATOM 7558 C C . ILE A 1 926 ? 34.614 30.110 25.180 1.00 44.03 926 ILE A C 1
ATOM 7560 O O . ILE A 1 926 ? 33.603 29.512 24.810 1.00 44.03 926 ILE A O 1
ATOM 7564 N N . LYS A 1 927 ? 35.279 29.726 26.279 1.00 43.75 927 LYS A N 1
ATOM 7565 C CA . LYS A 1 927 ? 34.840 28.600 27.113 1.00 43.75 927 LYS A CA 1
ATOM 7566 C C . LYS A 1 927 ? 33.582 28.935 27.921 1.00 43.75 927 LYS A C 1
ATOM 7568 O O . LYS A 1 927 ? 32.706 28.084 28.029 1.00 43.75 927 LYS A O 1
ATOM 7573 N N . LYS A 1 928 ? 33.435 30.176 28.401 1.00 41.09 928 LYS A N 1
ATOM 7574 C CA . LYS A 1 928 ? 32.199 30.643 29.058 1.00 41.09 928 LYS A CA 1
ATOM 7575 C C . LYS A 1 928 ? 31.019 30.748 28.090 1.00 41.09 928 LYS A C 1
ATOM 7577 O O . LYS A 1 928 ? 29.893 30.469 28.489 1.00 41.09 928 LYS A O 1
ATOM 7582 N N . GLU A 1 929 ? 31.262 31.086 26.826 1.00 41.09 929 GLU A N 1
ATOM 7583 C CA . GLU A 1 929 ? 30.208 31.163 25.807 1.00 41.09 929 GLU A CA 1
ATOM 7584 C C . GLU A 1 929 ? 29.753 29.767 25.329 1.00 41.09 929 GLU A C 1
ATOM 7586 O O . GLU A 1 929 ? 28.558 29.519 25.162 1.00 41.09 929 GLU A O 1
ATOM 7591 N N . LEU A 1 930 ? 30.680 28.804 25.222 1.00 44.16 930 LEU A N 1
ATOM 7592 C CA . LEU A 1 930 ? 30.375 27.391 24.941 1.00 44.16 930 LEU A CA 1
ATOM 7593 C C . LEU A 1 930 ? 29.702 26.668 26.119 1.00 44.16 930 LEU A C 1
ATOM 7595 O O . LEU A 1 930 ? 28.821 25.833 25.894 1.00 44.16 930 LEU A O 1
ATOM 7599 N N . ASP A 1 931 ? 30.056 27.012 27.358 1.00 45.25 931 ASP A N 1
ATOM 7600 C CA . ASP A 1 931 ? 29.365 26.507 28.549 1.00 45.25 931 ASP A CA 1
ATOM 7601 C C . ASP A 1 931 ? 27.972 27.163 28.705 1.00 45.25 931 ASP A C 1
ATOM 7603 O O . ASP A 1 931 ? 27.010 26.477 29.053 1.00 45.25 931 ASP A O 1
ATOM 7607 N N . GLY A 1 932 ? 27.805 28.432 28.302 1.00 41.47 932 GLY A N 1
ATOM 7608 C CA . GLY A 1 932 ? 26.504 29.116 28.230 1.00 41.47 932 GLY A CA 1
ATOM 7609 C C . GLY A 1 932 ? 25.570 28.608 27.119 1.00 41.47 932 GLY A C 1
ATOM 7610 O O . GLY A 1 932 ? 24.346 28.648 27.264 1.00 41.47 932 GLY A O 1
ATOM 7611 N N . LEU A 1 933 ? 26.114 28.068 26.022 1.00 38.97 933 LEU A N 1
ATOM 7612 C CA . LEU A 1 933 ? 25.330 27.411 24.966 1.00 38.97 933 LEU A CA 1
ATOM 7613 C C . LEU A 1 933 ? 24.937 25.969 25.337 1.00 38.97 933 LEU A C 1
ATOM 7615 O O . LEU A 1 933 ? 23.850 25.525 24.965 1.00 38.97 933 LEU A O 1
ATOM 7619 N N . ARG A 1 934 ? 25.740 25.270 26.154 1.00 37.59 934 ARG A N 1
ATOM 7620 C CA . ARG A 1 934 ? 25.373 23.959 26.729 1.00 37.59 934 ARG A CA 1
ATOM 7621 C C . ARG A 1 934 ? 24.324 24.033 27.840 1.00 37.59 934 ARG A C 1
ATOM 7623 O O . ARG A 1 934 ? 23.659 23.028 28.091 1.00 37.59 934 ARG A O 1
ATOM 7630 N N . GLU A 1 935 ? 24.122 25.190 28.468 1.00 35.84 935 GLU A N 1
ATOM 7631 C CA . GLU A 1 935 ? 22.972 25.410 29.358 1.00 35.84 935 GLU A CA 1
ATOM 7632 C C . GLU A 1 935 ? 21.673 25.739 28.601 1.00 35.84 935 GLU A C 1
ATOM 7634 O O . GLU A 1 935 ? 20.589 25.411 29.087 1.00 35.84 935 GLU A O 1
ATOM 7639 N N . LYS A 1 936 ? 21.746 26.275 27.372 1.00 38.00 936 LYS A N 1
ATOM 7640 C CA . LYS A 1 936 ? 20.558 26.550 26.536 1.00 38.00 936 LYS A CA 1
ATOM 7641 C C . LYS A 1 936 ? 19.990 25.321 25.812 1.00 38.00 936 LYS A C 1
ATOM 7643 O O . LYS A 1 936 ? 18.816 25.329 25.462 1.00 38.00 936 LYS A O 1
ATOM 7648 N N . GLU A 1 937 ? 20.752 24.233 25.676 1.00 33.72 937 GLU A N 1
ATOM 7649 C CA . GLU A 1 937 ? 20.254 22.935 25.170 1.00 33.72 937 GLU A CA 1
ATOM 7650 C C . GLU A 1 937 ? 19.623 22.034 26.256 1.00 33.72 937 GLU A C 1
ATOM 7652 O O . GLU A 1 937 ? 19.188 20.920 25.962 1.00 33.72 937 GLU A O 1
ATOM 7657 N N . LYS A 1 938 ? 19.513 22.504 27.511 1.00 30.53 938 LYS A N 1
ATOM 7658 C CA . LYS A 1 938 ? 18.824 21.784 28.604 1.00 30.53 938 LYS A CA 1
ATOM 7659 C C . LYS A 1 938 ? 17.362 22.191 28.837 1.00 30.53 938 LYS A C 1
ATOM 7661 O O . LYS A 1 938 ? 16.715 21.591 29.690 1.00 30.53 938 LYS A O 1
ATOM 7666 N N . TYR A 1 939 ? 16.809 23.121 28.058 1.00 33.81 939 TYR A N 1
ATOM 7667 C CA . TYR A 1 939 ? 15.398 23.515 28.151 1.00 33.81 939 TYR A CA 1
ATOM 7668 C C . TYR A 1 939 ? 14.633 23.225 26.856 1.00 33.81 939 TYR A C 1
ATOM 7670 O O . TYR A 1 939 ? 14.356 24.109 26.054 1.00 33.81 939 TYR A O 1
ATOM 7678 N N . TYR A 1 940 ? 14.251 21.960 26.687 1.00 30.20 940 TYR A N 1
ATOM 7679 C CA . TYR A 1 940 ? 12.985 21.599 26.044 1.00 30.20 940 TYR A CA 1
ATOM 7680 C C . TYR A 1 940 ? 12.462 20.311 26.694 1.00 30.20 940 TYR A C 1
ATOM 7682 O O . TYR A 1 940 ? 12.509 19.216 26.140 1.00 30.20 940 TYR A O 1
ATOM 7690 N N . ILE A 1 941 ? 12.030 20.464 27.943 1.00 27.89 941 ILE A N 1
ATOM 7691 C CA . ILE A 1 941 ? 11.163 19.533 28.666 1.00 27.89 941 ILE A CA 1
ATOM 7692 C C . ILE A 1 941 ? 9.935 20.373 29.038 1.00 27.89 941 ILE A C 1
ATOM 7694 O O . ILE A 1 941 ? 10.123 21.445 29.621 1.00 27.89 941 ILE A O 1
ATOM 7698 N N . PRO A 1 942 ? 8.696 19.970 28.706 1.00 26.34 942 PRO A N 1
ATOM 7699 C CA . PRO A 1 942 ? 7.520 20.658 29.214 1.00 26.34 942 PRO A CA 1
ATOM 7700 C C . PRO A 1 942 ? 7.440 20.388 30.719 1.00 26.34 942 PRO A C 1
ATOM 7702 O O . PRO A 1 942 ? 7.175 19.267 31.141 1.00 26.34 942 PRO A O 1
ATOM 7705 N N . SER A 1 943 ? 7.722 21.407 31.527 1.00 26.94 943 SER A N 1
ATOM 7706 C CA . SER A 1 943 ? 7.488 21.375 32.968 1.00 26.94 943 SER A CA 1
ATOM 7707 C C . SER A 1 943 ? 6.019 21.700 33.232 1.00 26.94 943 SER A C 1
ATOM 7709 O O . SER A 1 943 ? 5.564 22.823 33.008 1.00 26.94 943 SER A O 1
ATOM 7711 N N . THR A 1 944 ? 5.268 20.698 33.678 1.00 32.25 944 THR A N 1
ATOM 7712 C CA . THR A 1 944 ? 4.063 20.881 34.482 1.00 32.25 944 THR A CA 1
ATOM 7713 C C . THR A 1 944 ? 4.495 21.144 35.919 1.00 32.25 944 THR A C 1
ATOM 7715 O O . THR A 1 944 ? 5.045 20.239 36.531 1.00 32.25 944 THR A O 1
ATOM 7718 N N . ASP A 1 945 ? 4.237 22.340 36.449 1.00 28.20 945 ASP A N 1
ATOM 7719 C CA . ASP A 1 945 ? 3.871 22.522 37.859 1.00 28.20 945 ASP A CA 1
ATOM 7720 C C . ASP A 1 945 ? 3.403 23.962 38.111 1.00 28.20 945 ASP A C 1
ATOM 7722 O O . ASP A 1 945 ? 4.177 24.915 38.074 1.00 28.20 945 ASP A O 1
ATOM 7726 N N . ASN A 1 946 ? 2.107 24.101 38.397 1.00 27.36 946 ASN A N 1
ATOM 7727 C CA . ASN A 1 946 ? 1.550 25.245 39.108 1.00 27.36 946 ASN A CA 1
ATOM 7728 C C . ASN A 1 946 ? 1.252 24.779 40.534 1.00 27.36 946 ASN A C 1
ATOM 7730 O O . ASN A 1 946 ? 0.354 23.962 40.748 1.00 27.36 946 ASN A O 1
ATOM 7734 N N . LYS A 1 947 ? 1.966 25.337 41.512 1.00 28.88 947 LYS A N 1
ATOM 7735 C CA . LYS A 1 947 ? 1.531 25.357 42.907 1.00 28.88 947 LYS A CA 1
ATOM 7736 C C . LYS A 1 947 ? 1.683 26.760 43.490 1.00 28.88 947 LYS A C 1
ATOM 7738 O O . LYS A 1 947 ? 2.789 27.269 43.597 1.00 28.88 947 LYS A O 1
ATOM 7743 N N . VAL A 1 948 ? 0.530 27.262 43.933 1.00 30.92 948 VAL A N 1
ATOM 7744 C CA . VAL A 1 948 ? 0.309 28.120 45.106 1.00 30.92 948 VAL A CA 1
ATOM 7745 C C . VAL A 1 948 ? 0.902 29.533 45.050 1.00 30.92 948 VAL A C 1
ATOM 7747 O O . VAL A 1 948 ? 2.043 29.757 45.441 1.00 30.92 948 VAL A O 1
ATOM 7750 N N . CYS A 1 949 ? 0.067 30.489 44.637 1.00 29.28 949 CYS A N 1
ATOM 7751 C CA . CYS A 1 949 ? -0.478 31.564 45.483 1.00 29.28 949 CYS A CA 1
ATOM 7752 C C . CYS A 1 949 ? -1.632 32.249 44.745 1.00 29.28 949 CYS A C 1
ATOM 7754 O O . CYS A 1 949 ? -1.467 32.515 43.533 1.00 29.28 949 CYS A O 1
#

Secondary structure (DSSP, 8-state):
----TTGGGS---HHHHHHHHHHHHHHT---BHHHHHTT-S-HHHHHHHHHTB-SS--SSS-TTTB--B-SS--TTS-HHHHHHHHHHHHHHHHIIIIIIHHHHHHHHHHHHHHHHHHHHHHHHHHHHT-----GGGHHHHHHHHHTT-TTHHHHHHHHHTT--THHHHHHHHHHHHHHHHHHHHHHHHHHHTTS----HHHHHHHHHTHHHHT--TTSPPHHHHHHHHT---S--S-SSS--HHHHHSHHHHHHHHH-S-B-GGGTT---EEE--TT--TTSPEEEE---SEEEETTEEEE-HHHHHHHHHHHHHHHHHHHHHHHHHHHH----------------------TT---EEEEE-S-SS--SHHHHHHHHHHHHHHTTT-EEETTEEES-TTEEEEE---SSGGG-TTGGG--SEEEEHHHHHHHHHHHHTTPPSSEEEEEESSPPPHHHHHHTTT-EEEEE--SSS--EEEEEE-TTS-EEEEP-S-HHHHHHHHHHH-TT--SEEEEPHHHHIIIIIHHH---PPPPP-----EE-HHHHHHHSB-TTS-B-HHHHHHHHHHHHHHHHHHHS-TT---SEEEHHHHHHHHHHIIIIIHHHHHHHHH--SEEEEESTTSSSHHHHHHHHHHHHHTTSTT-SSPPPHHHHHHHHHHHHHHHHSS---TTHHHHHHHHHHHHHHTHHHHHH-TTTTHHHHHHHHT--TTTHHHHHHHHHHHHHHHHHHHHHHHHHTS-TT--S--PPPHHHHHHHHHHHHHHHHHHHHHTT-S-HHHHHHHHHHHHHHHH-SSTTPPSS--TTSHHHHHHHT-HHHHHHHHHHHHT--S-HHHHHHHHHHHHHHHHHHHHHTTTS--SSHHHHHHHHHHHHTHHHHHHHHHHHHHHHHHHHHHHH-PPPPPPPPPP--------HHHHHHHHHHHHHHTT--S--------

Sequence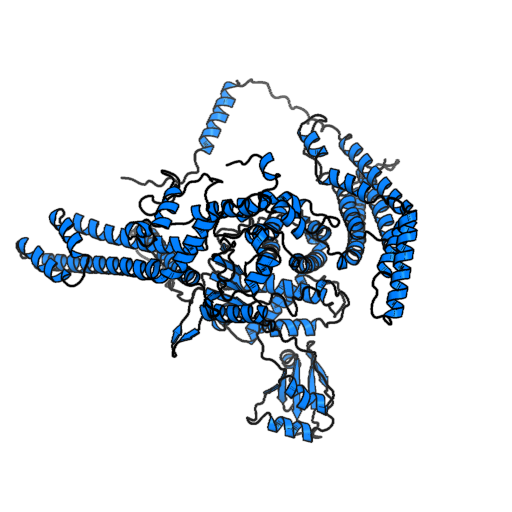 (949 aa):
MSDSKEETNKPISSEKLHNRNCHRYLRELKLPNSLFALNLLPPELVEELTKLQEPSADPDADPDLYFKFKTKYDPSFRYTDLYKKLFDYLEDHIDEIYDGTRYDLSLEAKHISSAQKRIKETEKRIKEQSEPLPLSIFTPAMERLFIKDRGILPWIKKIGEHSHGDAFDEAMSDRVKRLKEEAHALDMFIDSLYANNNRILEKTFKRIKNIPLQQTPSSPSIEHSISHHVSDKEKPINRESTSPAYEGSAIGRFSAMMSDDYKPQHGTSLSTVRRYKYKTDDDPVEYRFGTQGQRDHGEARHSPLFERFLTAQEHIRRYELKRNKKERVEKEPIKEDQVQVDRPNVAQVKDTDDDKITHVYFNLLGRDRGDPEGLKEKALTEKLEELEEHNDNGVIRGKKNIAVITLPADQGLMSKDHYTRTKTKHNIHDVKEEFLRIAQEAPEGRDLHLMDKLPSHEELQKLKGSYIYCNTSDEKNLKNLYYIKSDGALQKVNIKDFSQFEKKLNDLNKEEASSLRLNDKQIETLITAYGGHKPPELTKIKDFHISRRIREKIFCDKNGKYSPETEAEILNDLIEKSFKAVRKPDQQSDRLSDAERQAVYFHFIKYELPNHILTSLKPKSFNFTCKDAIDRGGVASAYYNLIKSFEPSREFSMSREEFEQALHAAPTMVKGRGMNHHIKLLWNAVDAYVTANYEQLKNDESKAWLIEWRDFNCPHARADRLLTQRIKECKDDLAAALADLKARAPADLSGGVSETAETRLIKHGQTILNEIEKQKIKGVSGKRLLLETVVRTTSMALHPKAIEPKAIEKDSDEYKRYKESYEYKRYKELRKDLSIRYPGFLVVAGFMKALAGEVLHFISRGRLDLGKTSGWATFYAGRESSSREFIQKGMSDIKKEFKKHLQNKPQAIEAPQQDQDQHGMDQSDIKKELDGLREKEKYYIPSTDNKVC

Organism: NCBI:txid460